Protein AF-0000000085078211 (afdb_homodimer)

InterPro domains:
  IPR002654 Glycosyl transferase, family 25 [PF01755] (332-509)
  IPR002654 Glycosyl transferase, family 25 [cd06532] (333-511)
  IPR029044 Nucleotide-diphospho-sugar transferases [G3DSA:3.90.550.10] (16-204)
  IPR029044 Nucleotide-diphospho-sugar transferases [SSF53448] (31-220)
  IPR050757 Collagen-modifying Glycosyltransferase 25 [PTHR10730] (28-562)

Structure (mmCIF, N/CA/C/O backbone):
data_AF-0000000085078211-model_v1
#
loop_
_entity.id
_entity.type
_entity.pdbx_description
1 polymer 'Uncharacterized protein'
#
loop_
_atom_site.group_PDB
_atom_site.id
_atom_site.type_symbol
_atom_site.label_atom_id
_atom_site.label_alt_id
_atom_site.label_comp_id
_atom_site.label_asym_id
_atom_site.label_entity_id
_atom_site.label_seq_id
_atom_site.pdbx_PDB_ins_code
_atom_site.Cartn_x
_atom_site.Cartn_y
_atom_site.Cartn_z
_atom_site.occupancy
_atom_site.B_iso_or_equiv
_atom_site.auth_seq_id
_atom_site.auth_comp_id
_atom_site.auth_asym_id
_atom_site.auth_atom_id
_atom_site.pdbx_PDB_model_num
ATOM 1 N N . MET A 1 1 ? -6.148 56.688 -10.461 1 22.61 1 MET A N 1
ATOM 2 C CA . MET A 1 1 ? -5.645 55.344 -10.344 1 22.61 1 MET A CA 1
ATOM 3 C C . MET A 1 1 ? -6.75 54.375 -9.906 1 22.61 1 MET A C 1
ATOM 5 O O . MET A 1 1 ? -7.352 54.562 -8.844 1 22.61 1 MET A O 1
ATOM 9 N N . LEU A 1 2 ? -7.426 53.719 -10.844 1 22.03 2 LEU A N 1
ATOM 10 C CA . LEU A 1 2 ? -8.711 53.062 -11.055 1 22.03 2 LEU A CA 1
ATOM 11 C C . LEU A 1 2 ? -8.844 51.844 -10.164 1 22.03 2 LEU A C 1
ATOM 13 O O . LEU A 1 2 ? -7.914 51.031 -10.062 1 22.03 2 LEU A O 1
ATOM 17 N N . LEU A 1 3 ? -9.664 51.906 -9.227 1 20.47 3 LEU A N 1
ATOM 18 C CA . LEU A 1 3 ? -10.258 51 -8.227 1 20.47 3 LEU A CA 1
ATOM 19 C C . LEU A 1 3 ? -10.758 49.719 -8.867 1 20.47 3 LEU A C 1
ATOM 21 O O . LEU A 1 3 ? -11.859 49.688 -9.438 1 20.47 3 LEU A O 1
ATOM 25 N N . LYS A 1 4 ? -9.867 49.125 -9.875 1 23.56 4 LYS A N 1
ATOM 26 C CA . LYS A 1 4 ? -10.445 47.938 -10.508 1 23.56 4 LYS A CA 1
ATOM 27 C C . LYS A 1 4 ? -11.094 47.031 -9.469 1 23.56 4 LYS A C 1
ATOM 29 O O . LYS A 1 4 ? -10.477 46.688 -8.453 1 23.56 4 LYS A O 1
ATOM 34 N N . LEU A 1 5 ? -12.305 47.125 -9.359 1 21.61 5 LEU A N 1
ATOM 35 C CA . LEU A 1 5 ? -13.32 46.25 -8.789 1 21.61 5 LEU A CA 1
ATOM 36 C C . LEU A 1 5 ? -12.992 44.781 -9.055 1 21.61 5 LEU A C 1
ATOM 38 O O . LEU A 1 5 ? -13.086 44.312 -10.195 1 21.61 5 LEU A O 1
ATOM 42 N N . ILE A 1 6 ? -11.836 44.375 -8.664 1 25.16 6 ILE A N 1
ATOM 43 C CA . ILE A 1 6 ? -11.523 42.969 -9.016 1 25.16 6 ILE A CA 1
ATOM 44 C C . ILE A 1 6 ? -12.68 42.062 -8.602 1 25.16 6 ILE A C 1
ATOM 46 O O . ILE A 1 6 ? -13.047 42 -7.43 1 25.16 6 ILE A O 1
ATOM 50 N N . ILE A 1 7 ? -13.672 41.906 -9.484 1 24.5 7 ILE A N 1
ATOM 51 C CA . ILE A 1 7 ? -14.711 40.875 -9.57 1 24.5 7 ILE A CA 1
ATOM 52 C C . ILE A 1 7 ? -14.156 39.531 -9.094 1 24.5 7 ILE A C 1
ATOM 54 O O . ILE A 1 7 ? -13.195 39 -9.672 1 24.5 7 ILE A O 1
ATOM 58 N N . PHE A 1 8 ? -14.273 39.312 -7.844 1 25.08 8 PHE A N 1
ATOM 59 C CA . PHE A 1 8 ? -14.164 38 -7.223 1 25.08 8 PHE A CA 1
ATOM 60 C C . PHE A 1 8 ? -14.93 36.969 -8.023 1 25.08 8 PHE A C 1
ATOM 62 O O . PHE A 1 8 ? -16.156 36.938 -7.988 1 25.08 8 PHE A O 1
ATOM 69 N N . ALA A 1 9 ? -14.625 36.844 -9.289 1 25.81 9 ALA A N 1
ATOM 70 C CA . ALA A 1 9 ? -15.195 35.688 -9.969 1 25.81 9 ALA A CA 1
ATOM 71 C C . ALA A 1 9 ? -15.117 34.438 -9.094 1 25.81 9 ALA A C 1
ATOM 73 O O . ALA A 1 9 ? -14.031 34.031 -8.672 1 25.81 9 ALA A O 1
ATOM 74 N N . VAL A 1 10 ? -16.172 34.219 -8.422 1 26.61 10 VAL A N 1
ATOM 75 C CA . VAL A 1 10 ? -16.594 32.969 -7.824 1 26.61 10 VAL A CA 1
ATOM 76 C C . VAL A 1 10 ? -16.344 31.812 -8.805 1 26.61 10 VAL A C 1
ATOM 78 O O . VAL A 1 10 ? -17.062 31.656 -9.797 1 26.61 10 VAL A O 1
ATOM 81 N N . ALA A 1 11 ? -15.211 31.703 -9.391 1 27.14 11 ALA A N 1
ATOM 82 C CA . ALA A 1 11 ? -15 30.469 -10.133 1 27.14 11 ALA A CA 1
ATOM 83 C C . ALA A 1 11 ? -15.578 29.281 -9.391 1 27.14 11 ALA A C 1
ATOM 85 O O . ALA A 1 11 ? -15.219 29.016 -8.242 1 27.14 11 ALA A O 1
ATOM 86 N N . THR A 1 12 ? -16.781 28.953 -9.695 1 26.33 12 THR A N 1
ATOM 87 C CA . THR A 1 12 ? -17.438 27.656 -9.453 1 26.33 12 THR A CA 1
ATOM 88 C C . THR A 1 12 ? -16.453 26.516 -9.68 1 26.33 12 THR A C 1
ATOM 90 O O . THR A 1 12 ? -16.141 26.188 -10.828 1 26.33 12 THR A O 1
ATOM 93 N N . GLN A 1 13 ? -15.305 26.656 -9.164 1 26.53 13 GLN A N 1
ATOM 94 C CA . GLN A 1 13 ? -14.484 25.453 -9.18 1 26.53 13 GLN A CA 1
ATOM 95 C C . GLN A 1 13 ? -15.336 24.203 -8.984 1 26.53 13 GLN A C 1
ATOM 97 O O . GLN A 1 13 ? -16.047 24.094 -7.988 1 26.53 13 GLN A O 1
ATOM 102 N N . VAL A 1 14 ? -15.836 23.766 -10.062 1 27.08 14 VAL A N 1
ATOM 103 C CA . VAL A 1 14 ? -16.359 22.406 -10.117 1 27.08 14 VAL A CA 1
ATOM 104 C C . VAL A 1 14 ? -15.555 21.5 -9.18 1 27.08 14 VAL A C 1
ATOM 106 O O . VAL A 1 14 ? -14.359 21.297 -9.391 1 27.08 14 VAL A O 1
ATOM 109 N N . HIS A 1 15 ? -15.766 21.641 -7.906 1 29.22 15 HIS A N 1
ATOM 110 C CA . HIS A 1 15 ? -15.43 20.688 -6.859 1 29.22 15 HIS A CA 1
ATOM 111 C C . HIS A 1 15 ? -15.5 19.266 -7.379 1 29.22 15 HIS A C 1
ATOM 113 O O . HIS A 1 15 ? -16.594 18.672 -7.453 1 29.22 15 HIS A O 1
ATOM 119 N N . VAL A 1 16 ? -14.906 19.031 -8.484 1 29.75 16 VAL A N 1
ATOM 120 C CA . VAL A 1 16 ? -14.844 17.594 -8.656 1 29.75 16 VAL A CA 1
ATOM 121 C C . VAL A 1 16 ? -14.438 16.922 -7.344 1 29.75 16 VAL A C 1
ATOM 123 O O . VAL A 1 16 ? -13.258 16.969 -6.965 1 29.75 16 VAL A O 1
ATOM 126 N N . GLN A 1 17 ? -15.109 17.234 -6.277 1 33.28 17 GLN A N 1
ATOM 127 C CA . GLN A 1 17 ? -15.102 16.5 -5.02 1 33.28 17 GLN A CA 1
ATOM 128 C C . GLN A 1 17 ? -14.977 15 -5.262 1 33.28 17 GLN A C 1
ATOM 130 O O . GLN A 1 17 ? -15.961 14.328 -5.57 1 33.28 17 GLN A O 1
ATOM 135 N N . SER A 1 18 ? -14.195 14.531 -6.059 1 38.69 18 SER A N 1
ATOM 136 C CA . SER A 1 18 ? -14.117 13.078 -5.945 1 38.69 18 SER A CA 1
ATOM 137 C C . SER A 1 18 ? -14.008 12.641 -4.488 1 38.69 18 SER A C 1
ATOM 139 O O . SER A 1 18 ? -12.953 12.812 -3.863 1 38.69 18 SER A O 1
ATOM 141 N N . GLU A 1 19 ? -14.844 13.086 -3.639 1 42.28 19 GLU A N 1
ATOM 142 C CA . GLU A 1 19 ? -15.047 12.688 -2.25 1 42.28 19 GLU A CA 1
ATOM 143 C C . GLU A 1 19 ? -14.703 11.219 -2.041 1 42.28 19 GLU A C 1
ATOM 145 O O . GLU A 1 19 ? -15.18 10.352 -2.783 1 42.28 19 GLU A O 1
ATOM 150 N N . TRP A 1 20 ? -13.453 10.875 -1.725 1 52.06 20 TRP A N 1
ATOM 151 C CA . TRP A 1 20 ? -13.352 9.531 -1.151 1 52.06 20 TRP A CA 1
ATOM 152 C C . TRP A 1 20 ? -14.578 9.211 -0.303 1 52.06 20 TRP A C 1
ATOM 154 O O . TRP A 1 20 ? -14.562 9.398 0.916 1 52.06 20 TRP A O 1
ATOM 164 N N . ASP A 1 21 ? -15.758 9.773 -0.762 1 50.31 21 ASP A N 1
ATOM 165 C CA . ASP A 1 21 ? -17.016 9.367 -0.133 1 50.31 21 ASP A CA 1
ATOM 166 C C . ASP A 1 21 ? -17.281 7.883 -0.374 1 50.31 21 ASP A C 1
ATOM 168 O O . ASP A 1 21 ? -16.594 7.238 -1.166 1 50.31 21 ASP A O 1
ATOM 172 N N . GLY A 1 22 ? -18.016 7.254 0.483 1 52.28 22 GLY A N 1
ATOM 173 C CA . GLY A 1 22 ? -18.453 5.867 0.446 1 52.28 22 GLY A CA 1
ATOM 174 C C . GLY A 1 22 ? -18.75 5.375 -0.958 1 52.28 22 GLY A C 1
ATOM 175 O O . GLY A 1 22 ? -18.938 4.176 -1.171 1 52.28 22 GLY A O 1
ATOM 176 N N . GLN A 1 23 ? -18.625 6.297 -1.934 1 56.44 23 GLN A N 1
ATOM 177 C CA . GLN A 1 23 ? -19.031 5.848 -3.26 1 56.44 23 GLN A CA 1
ATOM 178 C C . GLN A 1 23 ? -17.828 5.613 -4.156 1 56.44 23 GLN A C 1
ATOM 180 O O . GLN A 1 23 ? -17.953 5.059 -5.25 1 56.44 23 GLN A O 1
ATOM 185 N N . ALA A 1 24 ? -16.672 5.965 -3.566 1 68 24 ALA A N 1
ATOM 186 C CA . ALA A 1 24 ? -15.492 5.809 -4.406 1 68 24 ALA A CA 1
ATOM 187 C C . ALA A 1 24 ? -15.156 4.332 -4.617 1 68 24 ALA A C 1
ATOM 189 O O . ALA A 1 24 ? -15.422 3.5 -3.75 1 68 24 ALA A O 1
ATOM 190 N N . GLU A 1 25 ? -14.734 4.027 -5.816 1 82.44 25 GLU A N 1
ATOM 191 C CA . GLU A 1 25 ? -14.352 2.668 -6.184 1 82.44 25 GLU A CA 1
ATOM 192 C C . GLU A 1 25 ? -13.141 2.197 -5.387 1 82.44 25 GLU A C 1
ATOM 194 O O . GLU A 1 25 ? -13.055 1.028 -5.004 1 82.44 25 GLU A O 1
ATOM 199 N N . PHE A 1 26 ? -12.273 3.188 -5.086 1 87.69 26 PHE A N 1
ATOM 200 C CA . PHE A 1 26 ? -11.031 2.834 -4.406 1 87.69 26 PHE A CA 1
ATOM 201 C C . PHE A 1 26 ? -10.992 3.43 -3.006 1 87.69 26 PHE A C 1
ATOM 203 O O . PHE A 1 26 ? -11.594 4.477 -2.754 1 87.69 26 PHE A O 1
ATOM 210 N N . ILE A 1 27 ? -10.344 2.748 -2.135 1 89.19 27 ILE A N 1
ATOM 211 C CA . ILE A 1 27 ? -10.133 3.281 -0.792 1 89.19 27 ILE A CA 1
ATOM 212 C C . ILE A 1 27 ? -9.086 4.391 -0.83 1 89.19 27 ILE A C 1
ATOM 214 O O . ILE A 1 27 ? -8.188 4.375 -1.68 1 89.19 27 ILE A O 1
ATOM 218 N N . PRO A 1 28 ? -9.203 5.344 0.115 1 91.56 28 PRO A N 1
ATOM 219 C CA . PRO A 1 28 ? -8.172 6.387 0.141 1 91.56 28 PRO A CA 1
ATOM 220 C C . PRO A 1 28 ? -6.781 5.832 0.44 1 91.56 28 PRO A C 1
ATOM 222 O O . PRO A 1 28 ? -6.645 4.891 1.226 1 91.56 28 PRO A O 1
ATOM 225 N N . PRO A 1 29 ? -5.773 6.395 -0.207 1 94.44 29 PRO A N 1
ATOM 226 C CA . PRO A 1 29 ? -4.406 5.926 0.037 1 94.44 29 PRO A CA 1
ATOM 227 C C . PRO A 1 29 ? -3.996 6.047 1.503 1 94.44 29 PRO A C 1
ATOM 229 O O . PRO A 1 29 ? -4.488 6.93 2.215 1 94.44 29 PRO A O 1
ATOM 232 N N . SER A 1 30 ? -3.137 5.156 1.92 1 96.19 30 SER A N 1
ATOM 233 C CA . SER A 1 30 ? -2.641 5.184 3.291 1 96.19 30 SER A CA 1
ATOM 234 C C . SER A 1 30 ? -1.513 6.195 3.453 1 96.19 30 SER A C 1
ATOM 236 O O . SER A 1 30 ? -0.763 6.453 2.508 1 96.19 30 SER A O 1
ATOM 238 N N . ILE A 1 31 ? -1.439 6.789 4.672 1 97.94 31 ILE A N 1
ATOM 239 C CA . ILE A 1 31 ? -0.442 7.82 4.938 1 97.94 31 ILE A CA 1
ATOM 240 C C . ILE A 1 31 ? 0.271 7.523 6.254 1 97.94 31 ILE A C 1
ATOM 242 O O . ILE A 1 31 ? -0.37 7.18 7.25 1 97.94 31 ILE A O 1
ATOM 246 N N . LEU A 1 32 ? 1.619 7.539 6.262 1 98.44 32 LEU A N 1
ATOM 247 C CA . LEU A 1 32 ? 2.41 7.539 7.488 1 98.44 32 LEU A CA 1
ATOM 248 C C . LEU A 1 32 ? 2.846 8.953 7.852 1 98.44 32 LEU A C 1
ATOM 250 O O . LEU A 1 32 ? 3.363 9.688 7.004 1 98.44 32 LEU A O 1
ATOM 254 N N . LEU A 1 33 ? 2.57 9.336 9.031 1 98.31 33 LEU A N 1
ATOM 255 C CA . LEU A 1 33 ? 2.951 10.648 9.539 1 98.31 33 LEU A CA 1
ATOM 256 C C . LEU A 1 33 ? 3.967 10.516 10.672 1 98.31 33 LEU A C 1
ATOM 258 O O . LEU A 1 33 ? 3.592 10.422 11.844 1 98.31 33 LEU A O 1
ATOM 262 N N . PRO A 1 34 ? 5.281 10.586 10.352 1 98.38 34 PRO A N 1
ATOM 263 C CA . PRO A 1 34 ? 6.293 10.664 11.406 1 98.38 34 PRO A CA 1
ATOM 264 C C . PRO A 1 34 ? 6.414 12.062 12.008 1 98.38 34 PRO A C 1
ATOM 266 O O . PRO A 1 34 ? 6.52 13.047 11.273 1 98.38 34 PRO A O 1
ATOM 269 N N . VAL A 1 35 ? 6.355 12.156 13.312 1 98.19 35 VAL A N 1
ATOM 270 C CA . VAL A 1 35 ? 6.469 13.445 13.992 1 98.19 35 VAL A CA 1
ATOM 271 C C . VAL A 1 35 ? 7.574 13.383 15.047 1 98.19 35 VAL A C 1
ATOM 273 O O . VAL A 1 35 ? 7.48 12.617 16.016 1 98.19 35 VAL A O 1
ATOM 276 N N . PHE A 1 36 ? 8.586 14.188 14.867 1 96.5 36 PHE A N 1
ATOM 277 C CA . PHE A 1 36 ? 9.703 14.242 15.805 1 96.5 36 PHE A CA 1
ATOM 278 C C . PHE A 1 36 ? 9.547 15.414 16.766 1 96.5 36 PHE A C 1
ATOM 280 O O . PHE A 1 36 ? 9.523 16.562 16.344 1 96.5 36 PHE A O 1
ATOM 287 N N . VAL A 1 37 ? 9.5 15.102 18.047 1 95.62 37 VAL A N 1
ATOM 288 C CA . VAL A 1 37 ? 9.07 16.109 19.016 1 95.62 37 VAL A CA 1
ATOM 289 C C . VAL A 1 37 ? 10.156 16.312 20.062 1 95.62 37 VAL A C 1
ATOM 291 O O . VAL A 1 37 ? 10.625 15.344 20.672 1 95.62 37 VAL A O 1
ATOM 294 N N . ARG A 1 38 ? 10.516 17.516 20.25 1 91.81 38 ARG A N 1
ATOM 295 C CA . ARG A 1 38 ? 11.391 17.938 21.328 1 91.81 38 ARG A CA 1
ATOM 296 C C . ARG A 1 38 ? 10.992 19.328 21.844 1 91.81 38 ARG A C 1
ATOM 298 O O . ARG A 1 38 ? 11.125 20.312 21.125 1 91.81 38 ARG A O 1
ATOM 305 N N . ASN A 1 39 ? 10.5 19.391 23.062 1 90.62 39 ASN A N 1
ATOM 306 C CA . ASN A 1 39 ? 10.109 20.641 23.703 1 90.62 39 ASN A CA 1
ATOM 307 C C . ASN A 1 39 ? 9.07 21.391 22.875 1 90.62 39 ASN A C 1
ATOM 309 O O . ASN A 1 39 ? 9.266 22.562 22.547 1 90.62 39 ASN A O 1
ATOM 313 N N . LYS A 1 40 ? 7.98 20.703 22.609 1 95.31 40 LYS A N 1
ATOM 314 C CA . LYS A 1 40 ? 6.934 21.281 21.766 1 95.31 40 LYS A CA 1
ATOM 315 C C . LYS A 1 40 ? 5.598 21.312 22.5 1 95.31 40 LYS A C 1
ATOM 317 O O . LYS A 1 40 ? 4.539 21.266 21.875 1 95.31 40 LYS A O 1
ATOM 322 N N . GLU A 1 41 ? 5.66 21.375 23.812 1 94.75 41 GLU A N 1
ATOM 323 C CA . GLU A 1 41 ? 4.434 21.391 24.609 1 94.75 41 GLU A CA 1
ATOM 324 C C . GLU A 1 41 ? 3.502 22.516 24.141 1 94.75 41 GLU A C 1
ATOM 326 O O . GLU A 1 41 ? 2.287 22.312 24.047 1 94.75 41 GLU A O 1
ATOM 331 N N . HIS A 1 42 ? 4.035 23.656 23.797 1 93.69 42 HIS A N 1
ATOM 332 C CA . HIS A 1 42 ? 3.268 24.844 23.422 1 93.69 42 HIS A CA 1
ATOM 333 C C . HIS A 1 42 ? 2.59 24.656 22.078 1 93.69 42 HIS A C 1
ATOM 335 O O . HIS A 1 42 ? 1.534 25.25 21.828 1 93.69 42 HIS A O 1
ATOM 341 N N . ALA A 1 43 ? 3.104 23.844 21.188 1 96.56 43 ALA A N 1
ATOM 342 C CA . ALA A 1 43 ? 2.646 23.75 19.797 1 96.56 43 ALA A CA 1
ATOM 343 C C . ALA A 1 43 ? 1.729 22.547 19.609 1 96.56 43 ALA A C 1
ATOM 345 O O . ALA A 1 43 ? 0.83 22.578 18.766 1 96.56 43 ALA A O 1
ATOM 346 N N . LEU A 1 44 ? 1.924 21.484 20.391 1 98 44 LEU A N 1
ATOM 347 C CA . LEU A 1 44 ? 1.306 20.188 20.188 1 98 44 LEU A CA 1
ATOM 348 C C . LEU A 1 44 ? -0.216 20.297 20.203 1 98 44 LEU A C 1
ATOM 350 O O . LEU A 1 44 ? -0.898 19.688 19.375 1 98 44 LEU A O 1
ATOM 354 N N . PRO A 1 45 ? -0.807 21.078 21.125 1 97.19 45 PRO A N 1
ATOM 355 C CA . PRO A 1 45 ? -2.27 21.172 21.125 1 97.19 45 PRO A CA 1
ATOM 356 C C . PRO A 1 45 ? -2.832 21.656 19.781 1 97.19 45 PRO A C 1
ATOM 358 O O . PRO A 1 45 ? -3.842 21.125 19.312 1 97.19 45 PRO A O 1
ATOM 361 N N . TYR A 1 46 ? -2.184 22.625 19.219 1 95.38 46 TYR A N 1
ATOM 362 C CA . TYR A 1 46 ? -2.648 23.172 17.953 1 95.38 46 TYR A CA 1
ATOM 363 C C . TYR A 1 46 ? -2.297 22.25 16.781 1 95.38 46 TYR A C 1
ATOM 365 O O . TYR A 1 46 ? -3.049 22.156 15.82 1 95.38 46 TYR A O 1
ATOM 373 N N . PHE A 1 47 ? -1.127 21.609 16.922 1 97.75 47 PHE A N 1
ATOM 374 C CA . PHE A 1 47 ? -0.74 20.609 15.945 1 97.75 47 PHE A CA 1
ATOM 375 C C . PHE A 1 47 ? -1.801 19.516 15.844 1 97.75 47 PHE A C 1
ATOM 377 O O . PHE A 1 47 ? -2.268 19.188 14.75 1 97.75 47 PHE A O 1
ATOM 384 N N . PHE A 1 48 ? -2.191 19 17 1 98.12 48 PHE A N 1
ATOM 385 C CA . PHE A 1 48 ? -3.18 17.922 17.062 1 98.12 48 PHE A CA 1
ATOM 386 C C . PHE A 1 48 ? -4.543 18.406 16.594 1 98.12 48 PHE A C 1
ATOM 388 O O . PHE A 1 48 ? -5.273 17.672 15.922 1 98.12 48 PHE A O 1
ATOM 395 N N . GLY A 1 49 ? -4.879 19.656 16.984 1 96.12 49 GLY A N 1
ATOM 396 C CA . GLY A 1 49 ? -6.125 20.203 16.469 1 96.12 49 GLY A CA 1
ATOM 397 C C . GLY A 1 49 ? -6.199 20.219 14.953 1 96.12 49 GLY A C 1
ATOM 398 O O . GLY A 1 49 ? -7.234 19.875 14.375 1 96.12 49 GLY A O 1
ATOM 399 N N . GLY A 1 50 ? -5.086 20.641 14.312 1 95.06 50 GLY A N 1
ATOM 400 C CA . GLY A 1 50 ? -5.012 20.641 12.859 1 95.06 50 GLY A CA 1
ATOM 401 C C . GLY A 1 50 ? -5.129 19.25 12.266 1 95.06 50 GLY A C 1
ATOM 402 O O . GLY A 1 50 ? -5.777 19.047 11.234 1 95.06 50 GLY A O 1
ATOM 403 N N . LEU A 1 51 ? -4.531 18.266 12.914 1 96.38 51 LEU A N 1
ATOM 404 C CA . LEU A 1 51 ? -4.562 16.875 12.453 1 96.38 51 LEU A CA 1
ATOM 405 C C . LEU A 1 51 ? -5.969 16.297 12.555 1 96.38 51 LEU A C 1
ATOM 407 O O . LEU A 1 51 ? -6.453 15.664 11.617 1 96.38 51 LEU A O 1
ATOM 411 N N . GLU A 1 52 ? -6.625 16.547 13.672 1 96.06 52 GLU A N 1
ATOM 412 C CA . GLU A 1 52 ? -7.965 16.047 13.93 1 96.06 52 GLU A CA 1
ATOM 413 C C . GLU A 1 52 ? -8.961 16.547 12.891 1 96.06 52 GLU A C 1
ATOM 415 O O . GLU A 1 52 ? -9.898 15.836 12.516 1 96.06 52 GLU A O 1
ATOM 420 N N . ARG A 1 53 ? -8.727 17.625 12.375 1 92.88 53 ARG A N 1
ATOM 421 C CA . ARG A 1 53 ? -9.711 18.281 11.523 1 92.88 53 ARG A CA 1
ATOM 422 C C . ARG A 1 53 ? -9.516 17.906 10.062 1 92.88 53 ARG A C 1
ATOM 424 O O . ARG A 1 53 ? -10.328 18.266 9.211 1 92.88 53 ARG A O 1
ATOM 431 N N . GLN A 1 54 ? -8.453 17.203 9.781 1 94.81 54 GLN A N 1
ATOM 432 C CA . GLN A 1 54 ? -8.25 16.797 8.398 1 94.81 54 GLN A CA 1
ATOM 433 C C . GLN A 1 54 ? -9.398 15.93 7.902 1 94.81 54 GLN A C 1
ATOM 435 O O . GLN A 1 54 ? -9.797 14.977 8.57 1 94.81 54 GLN A O 1
ATOM 440 N N . ASN A 1 55 ? -9.938 16.359 6.727 1 93.06 55 ASN A N 1
ATOM 441 C CA . ASN A 1 55 ? -10.953 15.555 6.059 1 93.06 55 ASN A CA 1
ATOM 442 C C . ASN A 1 55 ? -10.336 14.383 5.297 1 93.06 55 ASN A C 1
ATOM 444 O O . ASN A 1 55 ? -10.367 14.359 4.066 1 93.06 55 ASN A O 1
ATOM 448 N N . TYR A 1 56 ? -9.828 13.484 5.938 1 94.44 56 TYR A N 1
ATOM 449 C CA . TYR A 1 56 ? -9.195 12.25 5.488 1 94.44 56 TYR A CA 1
ATOM 450 C C . TYR A 1 56 ? -9.516 11.102 6.438 1 94.44 56 TYR A C 1
ATOM 452 O O . TYR A 1 56 ? -9.516 11.273 7.66 1 94.44 56 TYR A O 1
ATOM 460 N N . PRO A 1 57 ? -9.898 9.945 5.938 1 92.88 57 PRO A N 1
ATOM 461 C CA . PRO A 1 57 ? -10.203 8.859 6.863 1 92.88 57 PRO A CA 1
ATOM 462 C C . PRO A 1 57 ? -9.047 8.539 7.809 1 92.88 57 PRO A C 1
ATOM 464 O O . PRO A 1 57 ? -7.973 8.125 7.359 1 92.88 57 PRO A O 1
ATOM 467 N N . LYS A 1 58 ? -9.266 8.695 9.102 1 95.44 58 LYS A N 1
ATOM 468 C CA . LYS A 1 58 ? -8.219 8.508 10.102 1 95.44 58 LYS A CA 1
ATOM 469 C C . LYS A 1 58 ? -7.734 7.062 10.133 1 95.44 58 LYS A C 1
ATOM 471 O O . LYS A 1 58 ? -6.574 6.793 10.453 1 95.44 58 LYS A O 1
ATOM 476 N N . SER A 1 59 ? -8.625 6.168 9.648 1 92.56 59 SER A N 1
ATOM 477 C CA . SER A 1 59 ? -8.289 4.746 9.594 1 92.56 59 SER A CA 1
ATOM 478 C C . SER A 1 59 ? -7.254 4.465 8.508 1 92.56 59 SER A C 1
ATOM 480 O O . SER A 1 59 ? -6.762 3.342 8.391 1 92.56 59 SER A O 1
ATOM 482 N N . ARG A 1 60 ? -6.879 5.457 7.703 1 95.25 60 ARG A N 1
ATOM 483 C CA . ARG A 1 60 ? -5.867 5.305 6.664 1 95.25 60 ARG A CA 1
ATOM 484 C C . ARG A 1 60 ? -4.582 6.031 7.043 1 95.25 60 ARG A C 1
ATOM 486 O O . ARG A 1 60 ? -3.652 6.125 6.238 1 95.25 60 ARG A O 1
ATOM 493 N N . ILE A 1 61 ? -4.539 6.543 8.312 1 97.25 61 ILE A N 1
ATOM 494 C CA . ILE A 1 61 ? -3.391 7.332 8.742 1 97.25 61 ILE A CA 1
ATOM 495 C C . ILE A 1 61 ? -2.688 6.625 9.898 1 97.25 61 ILE A C 1
ATOM 497 O O . ILE A 1 61 ? -3.322 6.27 10.898 1 97.25 61 ILE A O 1
ATOM 501 N N . ARG A 1 62 ? -1.402 6.383 9.734 1 97.62 62 ARG A N 1
ATOM 502 C CA . ARG A 1 62 ? -0.522 5.906 10.797 1 97.62 62 ARG A CA 1
ATOM 503 C C . ARG A 1 62 ? 0.364 7.035 11.32 1 97.62 62 ARG A C 1
ATOM 505 O O . ARG A 1 62 ? 0.917 7.809 10.531 1 97.62 62 ARG A O 1
ATOM 512 N N . LEU A 1 63 ? 0.413 7.125 12.648 1 98.31 63 LEU A N 1
ATOM 513 C CA . LEU A 1 63 ? 1.26 8.141 13.266 1 98.31 63 LEU A CA 1
ATOM 514 C C . LEU A 1 63 ? 2.414 7.496 14.023 1 98.31 63 LEU A C 1
ATOM 516 O O . LEU A 1 63 ? 2.232 6.465 14.68 1 98.31 63 LEU A O 1
ATOM 520 N N . TRP A 1 64 ? 3.596 8.008 13.859 1 98.44 64 TRP A N 1
ATOM 521 C CA . TRP A 1 64 ? 4.801 7.586 14.57 1 98.44 64 TRP A CA 1
ATOM 522 C C . TRP A 1 64 ? 5.488 8.773 15.227 1 98.44 64 TRP A C 1
ATOM 524 O O . TRP A 1 64 ? 6.152 9.57 14.555 1 98.44 64 TRP A O 1
ATOM 534 N N . PHE A 1 65 ? 5.312 8.891 16.578 1 98.31 65 PHE A N 1
ATOM 535 C CA . PHE A 1 65 ? 5.934 9.961 17.359 1 98.31 65 PHE A CA 1
ATOM 536 C C . PHE A 1 65 ? 7.27 9.5 17.938 1 98.31 65 PHE A C 1
ATOM 538 O O . PHE A 1 65 ? 7.359 8.43 18.531 1 98.31 65 PHE A O 1
ATOM 545 N N . VAL A 1 66 ? 8.281 10.242 17.672 1 97.25 66 VAL A N 1
ATOM 546 C CA . VAL A 1 66 ? 9.57 10.031 18.328 1 97.25 66 VAL A CA 1
ATOM 547 C C . VAL A 1 66 ? 9.938 11.266 19.156 1 97.25 66 VAL A C 1
ATOM 549 O O . VAL A 1 66 ? 9.906 12.391 18.656 1 97.25 66 VAL A O 1
ATOM 552 N N . THR A 1 67 ? 10.219 11.102 20.391 1 94.38 67 THR A N 1
ATOM 553 C CA . THR A 1 67 ? 10.547 12.227 21.266 1 94.38 67 THR A CA 1
ATOM 554 C C . THR A 1 67 ? 11.805 11.938 22.078 1 94.38 67 THR A C 1
ATOM 556 O O . THR A 1 67 ? 12.117 10.773 22.344 1 94.38 67 THR A O 1
ATOM 559 N N . ASP A 1 68 ? 12.516 13 22.25 1 88.56 68 ASP A N 1
ATOM 560 C CA . ASP A 1 68 ? 13.727 12.891 23.062 1 88.56 68 ASP A CA 1
ATOM 561 C C . ASP A 1 68 ? 14.047 14.219 23.75 1 88.56 68 ASP A C 1
ATOM 563 O O . ASP A 1 68 ? 13.617 15.281 23.281 1 88.56 68 ASP A O 1
ATOM 567 N N . HIS A 1 69 ? 14.664 14.219 24.938 1 84.75 69 HIS A N 1
ATOM 568 C CA . HIS A 1 69 ? 15.281 15.344 25.625 1 84.75 69 HIS A CA 1
ATOM 569 C C . HIS A 1 69 ? 14.281 16.469 25.844 1 84.75 69 HIS A C 1
ATOM 571 O O . HIS A 1 69 ? 14.578 17.641 25.578 1 84.75 69 HIS A O 1
ATOM 577 N N . ASN A 1 70 ? 13.094 16.156 26.312 1 87.38 70 ASN A N 1
ATOM 578 C CA . ASN A 1 70 ? 12.102 17.188 26.594 1 87.38 70 ASN A CA 1
ATOM 579 C C . ASN A 1 70 ? 12.312 17.812 27.969 1 87.38 70 ASN A C 1
ATOM 581 O O . ASN A 1 70 ? 12.391 17.094 28.969 1 87.38 70 ASN A O 1
ATOM 585 N N . ALA A 1 71 ? 12.438 19.016 28 1 84.62 71 ALA A N 1
ATOM 586 C CA . ALA A 1 71 ? 12.445 19.766 29.25 1 84.62 71 ALA A CA 1
ATOM 587 C C . ALA A 1 71 ? 11.023 20.156 29.672 1 84.62 71 ALA A C 1
ATOM 589 O O . ALA A 1 71 ? 10.789 20.516 30.812 1 84.62 71 ALA A O 1
ATOM 590 N N . ASP A 1 72 ? 10.094 20.016 28.781 1 88.5 72 ASP A N 1
ATOM 591 C CA . ASP A 1 72 ? 8.695 20.359 29.031 1 88.5 72 ASP A CA 1
ATOM 592 C C . ASP A 1 72 ? 7.809 19.125 29.031 1 88.5 72 ASP A C 1
ATOM 594 O O . ASP A 1 72 ? 8.297 18 29.172 1 88.5 72 ASP A O 1
ATOM 598 N N . ASN A 1 73 ? 6.488 19.312 28.938 1 92.12 73 ASN A N 1
ATOM 599 C CA . ASN A 1 73 ? 5.547 18.203 29.047 1 92.12 73 ASN A CA 1
ATOM 600 C C . ASN A 1 73 ? 5.133 17.688 27.688 1 92.12 73 ASN A C 1
ATOM 602 O O . ASN A 1 73 ? 3.988 17.266 27.5 1 92.12 73 ASN A O 1
ATOM 606 N N . SER A 1 74 ? 6.023 17.719 26.734 1 94.56 74 SER A N 1
ATOM 607 C CA . SER A 1 74 ? 5.703 17.266 25.391 1 94.56 74 SER A CA 1
ATOM 608 C C . SER A 1 74 ? 5.246 15.812 25.375 1 94.56 74 SER A C 1
ATOM 610 O O . SER A 1 74 ? 4.238 15.484 24.75 1 94.56 74 SER A O 1
ATOM 612 N N . LEU A 1 75 ? 5.953 14.945 26.078 1 94.88 75 LEU A N 1
ATOM 613 C CA . LEU A 1 75 ? 5.621 13.523 26.094 1 94.88 75 LEU A CA 1
ATOM 614 C C . LEU A 1 75 ? 4.234 13.297 26.688 1 94.88 75 LEU A C 1
ATOM 616 O O . LEU A 1 75 ? 3.451 12.508 26.156 1 94.88 75 LEU A O 1
ATOM 620 N N . GLU A 1 76 ? 3.971 13.977 27.766 1 95.38 76 GLU A N 1
ATOM 621 C CA . GLU A 1 76 ? 2.676 13.836 28.422 1 95.38 76 GLU A CA 1
ATOM 622 C C . GLU A 1 76 ? 1.537 14.266 27.5 1 95.38 76 GLU A C 1
ATOM 624 O O . GLU A 1 76 ? 0.479 13.633 27.484 1 95.38 76 GLU A O 1
ATOM 629 N N . VAL A 1 77 ? 1.768 15.328 26.766 1 97.12 77 VAL A N 1
ATOM 630 C CA . VAL A 1 77 ? 0.748 15.812 25.844 1 97.12 77 VAL A CA 1
ATOM 631 C C . VAL A 1 77 ? 0.5 14.773 24.75 1 97.12 77 VAL A C 1
ATOM 633 O O . VAL A 1 77 ? -0.648 14.492 24.406 1 97.12 77 VAL A O 1
ATOM 636 N N . ILE A 1 78 ? 1.556 14.141 24.219 1 98 78 ILE A N 1
ATOM 637 C CA . ILE A 1 78 ? 1.438 13.133 23.172 1 98 78 ILE A CA 1
ATOM 638 C C . ILE A 1 78 ? 0.682 11.922 23.703 1 98 78 ILE A C 1
ATOM 640 O O . ILE A 1 78 ? -0.212 11.398 23.031 1 98 78 ILE A O 1
ATOM 644 N N . LYS A 1 79 ? 1.016 11.484 24.844 1 97.62 79 LYS A N 1
ATOM 645 C CA . LYS A 1 79 ? 0.373 10.32 25.453 1 97.62 79 LYS A CA 1
ATOM 646 C C . LYS A 1 79 ? -1.12 10.562 25.656 1 97.62 79 LYS A C 1
ATOM 648 O O . LYS A 1 79 ? -1.938 9.68 25.375 1 97.62 79 LYS A O 1
ATOM 653 N N . ALA A 1 80 ? -1.402 11.75 26.172 1 97.5 80 ALA A N 1
ATOM 654 C CA . ALA A 1 80 ? -2.805 12.094 26.406 1 97.5 80 ALA A CA 1
ATOM 655 C C . ALA A 1 80 ? -3.584 12.102 25.094 1 97.5 80 ALA A C 1
ATOM 657 O O . ALA A 1 80 ? -4.727 11.633 25.031 1 97.5 80 ALA A O 1
ATOM 658 N N . TRP A 1 81 ? -2.984 12.625 24.125 1 98.12 81 TRP A N 1
ATOM 659 C CA . TRP A 1 81 ? -3.654 12.664 22.828 1 98.12 81 TRP A CA 1
ATOM 660 C C . TRP A 1 81 ? -3.846 11.258 22.266 1 98.12 81 TRP A C 1
ATOM 662 O O . TRP A 1 81 ? -4.906 10.938 21.719 1 98.12 81 TRP A O 1
ATOM 672 N N . LYS A 1 82 ? -2.814 10.414 22.312 1 98 82 LYS A N 1
ATOM 673 C CA . LYS A 1 82 ? -2.918 9.023 21.875 1 98 82 LYS A CA 1
ATOM 674 C C . LYS A 1 82 ? -4.074 8.305 22.562 1 98 82 LYS A C 1
ATOM 676 O O . LYS A 1 82 ? -4.836 7.582 21.922 1 98 82 LYS A O 1
ATOM 681 N N . GLU A 1 83 ? -4.172 8.461 23.812 1 97.12 83 GLU A N 1
ATOM 682 C CA . GLU A 1 83 ? -5.234 7.809 24.578 1 97.12 83 GLU A CA 1
ATOM 683 C C . GLU A 1 83 ? -6.613 8.195 24.047 1 97.12 83 GLU A C 1
ATOM 685 O O . GLU A 1 83 ? -7.512 7.359 23.969 1 97.12 83 GLU A O 1
ATOM 690 N N . ALA A 1 84 ? -6.742 9.453 23.703 1 96.5 84 ALA A N 1
ATOM 691 C CA . ALA A 1 84 ? -8.039 9.969 23.25 1 96.5 84 ALA A CA 1
ATOM 692 C C . ALA A 1 84 ? -8.352 9.523 21.828 1 96.5 84 ALA A C 1
ATOM 694 O O . ALA A 1 84 ? -9.516 9.359 21.469 1 96.5 84 ALA A O 1
ATOM 695 N N . TRP A 1 85 ? -7.312 9.297 21.016 1 96.25 85 TRP A N 1
ATOM 696 C CA . TRP A 1 85 ? -7.578 9.18 19.594 1 96.25 85 TRP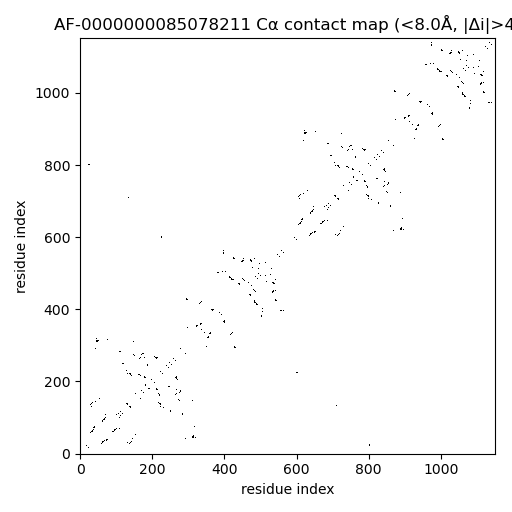 A CA 1
ATOM 697 C C . TRP A 1 85 ? -7.09 7.84 19.047 1 96.25 85 TRP A C 1
ATOM 699 O O . TRP A 1 85 ? -7.23 7.551 17.859 1 96.25 85 TRP A O 1
ATOM 709 N N . GLU A 1 86 ? -6.512 6.949 19.797 1 94.44 86 GLU A N 1
ATOM 710 C CA . GLU A 1 86 ? -5.867 5.711 19.359 1 94.44 86 GLU A CA 1
ATOM 711 C C . GLU A 1 86 ? -6.852 4.793 18.641 1 94.44 86 GLU A C 1
ATOM 713 O O . GLU A 1 86 ? -6.473 4.055 17.734 1 94.44 86 GLU A O 1
ATOM 718 N N . MET A 1 87 ? -8.125 4.852 18.906 1 93.5 87 MET A N 1
ATOM 719 C CA . MET A 1 87 ? -9.109 3.945 18.328 1 93.5 87 MET A CA 1
ATOM 720 C C . MET A 1 87 ? -9.539 4.434 16.938 1 93.5 87 MET A C 1
ATOM 722 O O . MET A 1 87 ? -10.094 3.666 16.156 1 93.5 87 MET A O 1
ATOM 726 N N . GLU A 1 88 ? -9.273 5.699 16.703 1 94.12 88 GLU A N 1
ATOM 727 C CA . GLU A 1 88 ? -9.742 6.281 15.445 1 94.12 88 GLU A CA 1
ATOM 728 C C . GLU A 1 88 ? -8.688 6.152 14.352 1 94.12 88 GLU A C 1
ATOM 730 O O . GLU A 1 88 ? -9.016 5.918 13.188 1 94.12 88 GLU A O 1
ATOM 735 N N . TYR A 1 89 ? -7.477 6.285 14.688 1 96.06 89 TYR A N 1
ATOM 736 C CA . TYR A 1 89 ? -6.402 6.223 13.711 1 96.06 89 TYR A CA 1
ATOM 737 C C . TYR A 1 89 ? -5.973 4.781 13.461 1 96.06 89 TYR A C 1
ATOM 739 O O . TYR A 1 89 ? -6.207 3.904 14.297 1 96.06 89 TYR A O 1
ATOM 747 N N . MET A 1 90 ? -5.406 4.523 12.273 1 94.19 90 MET A N 1
ATOM 748 C CA . MET A 1 90 ? -4.93 3.186 11.938 1 94.19 90 MET A CA 1
ATOM 749 C C . MET A 1 90 ? -3.957 2.672 13 1 94.19 90 MET A C 1
ATOM 751 O O . MET A 1 90 ? -4.051 1.521 13.43 1 94.19 90 MET A O 1
ATOM 755 N N . ASP A 1 91 ? -2.986 3.516 13.344 1 95 91 ASP A N 1
ATOM 756 C CA . ASP A 1 91 ? -1.982 3.201 14.359 1 95 91 ASP A CA 1
ATOM 757 C C . ASP A 1 91 ? -1.327 4.473 14.891 1 95 91 ASP A C 1
ATOM 759 O O . ASP A 1 91 ? -1.164 5.449 14.164 1 95 91 ASP A O 1
ATOM 763 N N . ILE A 1 92 ? -1.147 4.504 16.219 1 97.5 92 ILE A N 1
ATOM 764 C CA . ILE A 1 92 ? -0.374 5.566 16.844 1 97.5 92 ILE A CA 1
ATOM 765 C C . ILE A 1 92 ? 0.749 4.965 17.688 1 97.5 92 ILE A C 1
ATOM 767 O O . ILE A 1 92 ? 0.49 4.293 18.688 1 97.5 92 ILE A O 1
ATOM 771 N N . LYS A 1 93 ? 1.947 5.203 17.281 1 97.62 93 LYS A N 1
ATOM 772 C CA . LYS A 1 93 ? 3.102 4.684 18.016 1 97.62 93 LYS A CA 1
ATOM 773 C C . LYS A 1 93 ? 3.934 5.812 18.609 1 97.62 93 LYS A C 1
ATOM 775 O O . LYS A 1 93 ? 4.141 6.844 17.953 1 97.62 93 LYS A O 1
ATOM 780 N N . ILE A 1 94 ? 4.324 5.652 19.891 1 97.5 94 ILE A N 1
ATOM 781 C CA . ILE A 1 94 ? 5.219 6.586 20.562 1 97.5 94 ILE A CA 1
ATOM 782 C C . ILE A 1 94 ? 6.543 5.895 20.875 1 97.5 94 ILE A C 1
ATOM 784 O O . ILE A 1 94 ? 6.562 4.82 21.469 1 97.5 94 ILE A O 1
ATOM 788 N N . GLU A 1 95 ? 7.566 6.426 20.406 1 96.25 95 GLU A N 1
ATOM 789 C CA . GLU A 1 95 ? 8.906 5.938 20.719 1 96.25 95 GLU A CA 1
ATOM 790 C C . GLU A 1 95 ? 9.711 6.984 21.484 1 96.25 95 GLU A C 1
ATOM 792 O O . GLU A 1 95 ? 9.906 8.102 21 1 96.25 95 GLU A O 1
ATOM 797 N N . ILE A 1 96 ? 10.18 6.598 22.688 1 92.88 96 ILE A N 1
ATOM 798 C CA . ILE A 1 96 ? 11 7.473 23.516 1 92.88 96 ILE A CA 1
ATOM 799 C C . ILE A 1 96 ? 12.477 7.109 23.344 1 92.88 96 ILE A C 1
ATOM 801 O O . ILE A 1 96 ? 12.914 6.027 23.75 1 92.88 96 ILE A O 1
ATOM 805 N N . ARG A 1 97 ? 13.242 7.824 22.703 1 84.25 97 ARG A N 1
ATOM 806 C CA . ARG A 1 97 ? 14.633 7.512 22.406 1 84.25 97 ARG A CA 1
ATOM 807 C C . ARG A 1 97 ? 15.547 7.871 23.562 1 84.25 97 ARG A C 1
ATOM 809 O O . ARG A 1 97 ? 16.484 7.141 23.875 1 84.25 97 ARG A O 1
ATOM 816 N N . ASP A 1 98 ? 15.367 8.984 24.156 1 77.12 98 ASP A N 1
ATOM 817 C CA . ASP A 1 98 ? 16.125 9.391 25.344 1 77.12 98 ASP A CA 1
ATOM 818 C C . ASP A 1 98 ? 15.234 10.172 26.312 1 77.12 98 ASP A C 1
ATOM 820 O O . ASP A 1 98 ? 14.891 11.328 26.047 1 77.12 98 ASP A O 1
ATOM 824 N N . PRO A 1 99 ? 14.969 9.508 27.406 1 70.06 99 PRO A N 1
ATOM 825 C CA . PRO A 1 99 ? 14.031 10.164 28.312 1 70.06 99 PRO A CA 1
ATOM 826 C C . PRO A 1 99 ? 14.68 11.273 29.141 1 70.06 99 PRO A C 1
ATOM 828 O O . PRO A 1 99 ? 13.992 12.008 29.844 1 70.06 99 PRO A O 1
ATOM 831 N N . ARG A 1 100 ? 16.141 11.203 29.141 1 66.75 100 ARG A N 1
ATOM 832 C CA . ARG A 1 100 ? 16.812 12.188 29.984 1 66.75 100 ARG A CA 1
ATOM 833 C C . ARG A 1 100 ? 16.469 13.609 29.547 1 66.75 100 ARG A C 1
ATOM 835 O O . ARG A 1 100 ? 16.375 13.891 28.359 1 66.75 100 ARG A O 1
ATOM 842 N N . LYS A 1 101 ? 16.156 14.438 30.594 1 63.56 101 LYS A N 1
ATOM 843 C CA . LYS A 1 101 ? 15.875 15.859 30.406 1 63.56 101 LYS A CA 1
ATOM 844 C C . LYS A 1 101 ? 17.156 16.609 30.031 1 63.56 101 LYS A C 1
ATOM 846 O O . LYS A 1 101 ? 18.25 16.203 30.391 1 63.56 101 LYS A O 1
ATOM 851 N N . GLY A 1 102 ? 17.109 17.344 28.953 1 61.41 102 GLY A N 1
ATOM 852 C CA . GLY A 1 102 ? 18.219 18.219 28.656 1 61.41 102 GLY A CA 1
ATOM 853 C C . GLY A 1 102 ? 18.781 18.016 27.25 1 61.41 102 GLY A C 1
ATOM 854 O O . GLY A 1 102 ? 18.062 17.594 26.344 1 61.41 102 GLY A O 1
ATOM 855 N N . PHE A 1 103 ? 20.078 18.594 27 1 62.94 103 PHE A N 1
ATOM 856 C CA . PHE A 1 103 ? 20.672 18.766 25.672 1 62.94 103 PHE A CA 1
ATOM 857 C C . PHE A 1 103 ? 21.797 17.766 25.453 1 62.94 103 PHE A C 1
ATOM 859 O O . PHE A 1 103 ? 22.25 17.109 26.406 1 62.94 103 PHE A O 1
ATOM 866 N N . TRP A 1 104 ? 21.938 17.469 24.172 1 64.75 104 TRP A N 1
ATOM 867 C CA . TRP A 1 104 ? 23.109 16.703 23.75 1 64.75 104 TRP A CA 1
ATOM 868 C C . TRP A 1 104 ? 24.391 17.297 24.328 1 64.75 104 TRP A C 1
ATOM 870 O O . TRP A 1 104 ? 24.453 18.5 24.609 1 64.75 104 TRP A O 1
ATOM 880 N N . SER A 1 105 ? 25.109 16.453 24.828 1 65.56 105 SER A N 1
ATOM 881 C CA . SER A 1 105 ? 26.344 16.859 25.484 1 65.56 105 SER A CA 1
ATOM 882 C C . SER A 1 105 ? 27.062 17.953 24.688 1 65.56 105 SER A C 1
ATOM 884 O O . SER A 1 105 ? 27.781 18.766 25.25 1 65.56 105 SER A O 1
ATOM 886 N N . ASP A 1 106 ? 26.703 18.031 23.422 1 72.31 106 ASP A N 1
ATOM 887 C CA . ASP A 1 106 ? 27.391 19.016 22.594 1 72.31 106 ASP A CA 1
ATOM 888 C C . ASP A 1 106 ? 26.5 20.219 22.312 1 72.31 106 ASP A C 1
ATOM 890 O O . ASP A 1 106 ? 26.844 21.078 21.484 1 72.31 106 ASP A O 1
ATOM 894 N N . ALA A 1 107 ? 25.422 20.234 23.047 1 72.25 107 ALA A N 1
ATOM 895 C CA . ALA A 1 107 ? 24.5 21.328 22.781 1 72.25 107 ALA A CA 1
ATOM 896 C C . ALA A 1 107 ? 24.719 22.469 23.781 1 72.25 107 ALA A C 1
ATOM 898 O O . ALA A 1 107 ? 24.984 22.234 24.953 1 72.25 107 ALA A O 1
ATOM 899 N N . ASP A 1 108 ? 24.625 23.609 23.266 1 71.88 108 ASP A N 1
ATOM 900 C CA . ASP A 1 108 ? 24.781 24.797 24.109 1 71.88 108 ASP A CA 1
ATOM 901 C C . ASP A 1 108 ? 23.469 25.156 24.797 1 71.88 108 ASP A C 1
ATOM 903 O O . ASP A 1 108 ? 23.469 25.656 25.922 1 71.88 108 ASP A O 1
ATOM 907 N N . THR A 1 109 ? 22.422 24.953 24.094 1 75.19 109 THR A N 1
ATOM 908 C CA . THR A 1 109 ? 21.094 25.25 24.609 1 75.19 109 THR A CA 1
ATOM 909 C C . THR A 1 109 ? 20.141 24.094 24.344 1 75.19 109 THR A C 1
ATOM 911 O O . THR A 1 109 ? 20.516 23.125 23.672 1 75.19 109 THR A O 1
ATOM 914 N N . GLU A 1 110 ? 19 24.203 24.844 1 73.19 110 GLU A N 1
ATOM 915 C CA . GLU A 1 110 ? 18.031 23.125 24.75 1 73.19 110 GLU A CA 1
ATOM 916 C C . GLU A 1 110 ? 17.656 22.828 23.297 1 73.19 110 GLU A C 1
ATOM 918 O O . GLU A 1 110 ? 17.375 21.688 22.953 1 73.19 110 GLU A O 1
ATOM 923 N N . LEU A 1 111 ? 17.781 23.906 22.469 1 77.25 111 LEU A N 1
ATOM 924 C CA . LEU A 1 111 ? 17.297 23.719 21.109 1 77.25 111 LEU A CA 1
ATOM 925 C C . LEU A 1 111 ? 18.391 23.953 20.094 1 77.25 111 LEU A C 1
ATOM 927 O O . LEU A 1 111 ? 18.125 24.094 18.891 1 77.25 111 LEU A O 1
ATOM 931 N N . SER A 1 112 ? 19.609 23.984 20.641 1 78.69 112 SER A N 1
ATOM 932 C CA . SER A 1 112 ? 20.734 24.172 19.75 1 78.69 112 SER A CA 1
ATOM 933 C C . SER A 1 112 ? 20.859 23.031 18.75 1 78.69 112 SER A C 1
ATOM 935 O O . SER A 1 112 ? 20.641 21.859 19.109 1 78.69 112 SER A O 1
ATOM 937 N N . TRP A 1 113 ? 21.25 23.344 17.547 1 81.94 113 TRP A N 1
ATOM 938 C CA . TRP A 1 113 ? 21.516 22.344 16.531 1 81.94 113 TRP A CA 1
ATOM 939 C C . TRP A 1 113 ? 23 21.984 16.5 1 81.94 113 TRP A C 1
ATOM 941 O O . TRP A 1 113 ? 23.797 22.625 15.789 1 81.94 113 TRP A O 1
ATOM 951 N N . SER A 1 114 ? 23.328 21 17.234 1 80.81 114 SER A N 1
ATOM 952 C CA . SER A 1 114 ? 24.688 20.469 17.219 1 80.81 114 SER A CA 1
ATOM 953 C C . SER A 1 114 ? 24.891 19.484 16.078 1 80.81 114 SER A C 1
ATOM 955 O O . SER A 1 114 ? 23.906 19 15.484 1 80.81 114 SER A O 1
ATOM 957 N N . PRO A 1 115 ? 26.078 19.188 15.688 1 81.25 115 PRO A N 1
ATOM 958 C CA . PRO A 1 115 ? 26.312 18.172 14.656 1 81.25 115 PRO A CA 1
ATOM 959 C C . PRO A 1 115 ? 25.656 16.844 14.977 1 81.25 115 PRO A C 1
ATOM 961 O O . PRO A 1 115 ? 25.109 16.188 14.086 1 81.25 115 PRO A O 1
ATOM 964 N N . ASN A 1 116 ? 25.688 16.5 16.219 1 82.44 116 ASN A N 1
ATOM 965 C CA . ASN A 1 116 ? 25.062 15.25 16.609 1 82.44 116 ASN A CA 1
ATOM 966 C C . ASN A 1 116 ? 23.547 15.297 16.438 1 82.44 116 ASN A C 1
ATOM 968 O O . ASN A 1 116 ? 22.922 14.281 16.125 1 82.44 116 ASN A O 1
ATOM 972 N N . ARG A 1 117 ? 22.969 16.422 16.703 1 84.75 117 ARG A N 1
ATOM 973 C CA . ARG A 1 117 ? 21.531 16.562 16.516 1 84.75 117 ARG A CA 1
ATOM 974 C C . ARG A 1 117 ? 21.156 16.469 15.047 1 84.75 117 ARG A C 1
ATOM 976 O O . ARG A 1 117 ? 20.141 15.859 14.695 1 84.75 117 ARG A O 1
ATOM 983 N N . TYR A 1 118 ? 22 17.078 14.258 1 85.88 118 TYR A N 1
ATOM 984 C CA . TYR A 1 118 ? 21.766 16.953 12.82 1 85.88 118 TYR A CA 1
ATOM 985 C C . TYR A 1 118 ? 21.797 15.492 12.391 1 85.88 118 TYR A C 1
ATOM 987 O O . TYR A 1 118 ? 20.906 15.047 11.664 1 85.88 118 TYR A O 1
ATOM 995 N N . ASP A 1 119 ? 22.797 14.781 12.883 1 85 119 ASP A N 1
ATOM 996 C CA . ASP A 1 119 ? 22.891 13.359 12.562 1 85 119 ASP A CA 1
ATOM 997 C C . ASP A 1 119 ? 21.672 12.594 13.055 1 85 119 ASP A C 1
ATOM 999 O O . ASP A 1 119 ? 21.141 11.734 12.352 1 85 119 ASP A O 1
ATOM 1003 N N . HIS A 1 120 ? 21.312 12.938 14.234 1 87.88 120 HIS A N 1
ATOM 1004 C CA . HIS A 1 120 ? 20.172 12.266 14.859 1 87.88 120 HIS A CA 1
ATOM 1005 C C . HIS A 1 120 ? 18.906 12.453 14.031 1 87.88 120 HIS A C 1
ATOM 1007 O O . HIS A 1 120 ? 18.188 11.492 13.781 1 87.88 120 HIS A O 1
ATOM 1013 N N . ILE A 1 121 ? 18.656 13.648 13.586 1 90.75 121 ILE A N 1
ATOM 1014 C CA . ILE A 1 121 ? 17.438 13.953 12.844 1 90.75 121 ILE A CA 1
ATOM 1015 C C . ILE A 1 121 ? 17.5 13.289 11.469 1 90.75 121 ILE A C 1
ATOM 1017 O O . ILE A 1 121 ? 16.484 12.773 10.977 1 90.75 121 ILE A O 1
ATOM 1021 N N . LEU A 1 122 ? 18.641 13.297 10.844 1 91.06 122 LEU A N 1
ATOM 1022 C CA . LEU A 1 122 ? 18.797 12.625 9.562 1 91.06 122 LEU A CA 1
ATOM 1023 C C . LEU A 1 122 ? 18.516 11.125 9.695 1 91.06 122 LEU A C 1
ATOM 1025 O O . LEU A 1 122 ? 17.859 10.539 8.836 1 91.06 122 LEU A O 1
ATOM 1029 N N . LYS A 1 123 ? 19 10.562 10.734 1 92.75 123 LYS A N 1
ATOM 1030 C CA . LYS A 1 123 ? 18.766 9.141 10.984 1 92.75 123 LYS A CA 1
ATOM 1031 C C . LYS A 1 123 ? 17.281 8.867 11.234 1 92.75 123 LYS A C 1
ATOM 1033 O O . LYS A 1 123 ? 16.75 7.848 10.789 1 92.75 123 LYS A O 1
ATOM 1038 N N . LEU A 1 124 ? 16.672 9.758 11.977 1 94.81 124 LEU A N 1
ATOM 1039 C CA . LEU A 1 124 ? 15.242 9.602 12.227 1 94.81 124 LEU A CA 1
ATOM 1040 C C . LEU A 1 124 ? 14.445 9.703 10.93 1 94.81 124 LEU A C 1
ATOM 1042 O O . LEU A 1 124 ? 13.508 8.93 10.711 1 94.81 124 LEU A O 1
ATOM 1046 N N . ARG A 1 125 ? 14.766 10.656 10.102 1 96 125 ARG A N 1
ATOM 1047 C CA . ARG A 1 125 ? 14.078 10.812 8.82 1 96 125 ARG A CA 1
ATOM 1048 C C . ARG A 1 125 ? 14.281 9.586 7.941 1 96 125 ARG A C 1
ATOM 1050 O O . ARG A 1 125 ? 13.367 9.164 7.23 1 96 125 ARG A O 1
ATOM 1057 N N . GLN A 1 126 ? 15.516 9.031 7.977 1 95.12 126 GLN A N 1
ATOM 1058 C CA . GLN A 1 126 ? 15.773 7.793 7.254 1 95.12 126 GLN A CA 1
ATOM 1059 C C . GLN A 1 126 ? 14.914 6.652 7.785 1 95.12 126 GLN A C 1
ATOM 1061 O O . GLN A 1 126 ? 14.383 5.852 7.008 1 95.12 126 GLN A O 1
ATOM 1066 N N . GLN A 1 127 ? 14.836 6.57 9.047 1 97.12 127 GLN A N 1
ATOM 1067 C CA . GLN A 1 127 ? 13.984 5.543 9.641 1 97.12 127 GLN A CA 1
ATOM 1068 C C . GLN A 1 127 ? 12.539 5.695 9.195 1 97.12 127 GLN A C 1
ATOM 1070 O O . GLN A 1 127 ? 11.844 4.699 8.961 1 97.12 127 GLN A O 1
ATOM 1075 N N . ALA A 1 128 ? 12.07 6.934 9.172 1 97.44 128 ALA A N 1
ATOM 1076 C CA . ALA A 1 128 ? 10.719 7.191 8.695 1 97.44 128 ALA A CA 1
ATOM 1077 C C . ALA A 1 128 ? 10.531 6.672 7.27 1 97.44 128 ALA A C 1
ATOM 1079 O O . ALA A 1 128 ? 9.516 6.039 6.965 1 97.44 128 ALA A O 1
ATOM 1080 N N . LEU A 1 129 ? 11.492 6.957 6.418 1 96.44 129 LEU A N 1
ATOM 1081 C CA . LEU A 1 129 ? 11.461 6.469 5.043 1 96.44 129 LEU A CA 1
ATOM 1082 C C . LEU A 1 129 ? 11.422 4.945 5.012 1 96.44 129 LEU A C 1
ATOM 1084 O O . LEU A 1 129 ? 10.641 4.355 4.262 1 96.44 129 LEU A O 1
ATOM 1088 N N . ASN A 1 130 ? 12.266 4.312 5.805 1 96.25 130 ASN A N 1
ATOM 1089 C CA . ASN A 1 130 ? 12.305 2.855 5.875 1 96.25 130 ASN A CA 1
ATOM 1090 C C . ASN A 1 130 ? 10.984 2.283 6.383 1 96.25 130 ASN A C 1
ATOM 1092 O O . ASN A 1 130 ? 10.508 1.271 5.871 1 96.25 130 ASN A O 1
ATOM 1096 N N . HIS A 1 131 ? 10.453 2.91 7.422 1 96.38 131 HIS A N 1
ATOM 1097 C CA . HIS A 1 131 ? 9.156 2.48 7.926 1 96.38 131 HIS A CA 1
ATOM 1098 C C . HIS A 1 131 ? 8.094 2.533 6.832 1 96.38 131 HIS A C 1
ATOM 1100 O O . HIS A 1 131 ? 7.301 1.6 6.688 1 96.38 131 HIS A O 1
ATOM 1106 N N . ALA A 1 132 ? 8.07 3.666 6.133 1 96.81 132 ALA A N 1
ATOM 1107 C CA . ALA A 1 132 ? 7.086 3.826 5.066 1 96.81 132 ALA A CA 1
ATOM 1108 C C . ALA A 1 132 ? 7.215 2.713 4.031 1 96.81 132 ALA A C 1
ATOM 1110 O O . ALA A 1 132 ? 6.211 2.154 3.582 1 96.81 132 ALA A O 1
ATOM 1111 N N . ARG A 1 133 ? 8.461 2.377 3.629 1 93.88 133 ARG A N 1
ATOM 1112 C CA . ARG A 1 133 ? 8.727 1.322 2.658 1 93.88 133 ARG A CA 1
ATOM 1113 C C . ARG A 1 133 ? 8.289 -0.038 3.193 1 93.88 133 ARG A C 1
ATOM 1115 O O . ARG A 1 133 ? 7.602 -0.791 2.5 1 93.88 133 ARG A O 1
ATOM 1122 N N . ASN A 1 134 ? 8.633 -0.329 4.406 1 92.62 134 ASN A N 1
ATOM 1123 C CA . ASN A 1 134 ? 8.367 -1.633 5.004 1 92.62 134 ASN A CA 1
ATOM 1124 C C . ASN A 1 134 ? 6.879 -1.828 5.281 1 92.62 134 ASN A C 1
ATOM 1126 O O . ASN A 1 134 ? 6.367 -2.945 5.184 1 92.62 134 ASN A O 1
ATOM 1130 N N . MET A 1 135 ? 6.215 -0.761 5.633 1 94.06 135 MET A N 1
ATOM 1131 C CA . MET A 1 135 ? 4.793 -0.828 5.965 1 94.06 135 MET A CA 1
ATOM 1132 C C . MET A 1 135 ? 3.936 -0.771 4.703 1 94.06 135 MET A C 1
ATOM 1134 O O . MET A 1 135 ? 2.727 -1.001 4.758 1 94.06 135 MET A O 1
ATOM 1138 N N . LEU A 1 136 ? 4.562 -0.416 3.615 1 94.06 136 LEU A N 1
ATOM 1139 C CA . LEU A 1 136 ? 3.914 -0.351 2.311 1 94.06 136 LEU A CA 1
ATOM 1140 C C . LEU A 1 136 ? 2.859 0.752 2.283 1 94.06 136 LEU A C 1
ATOM 1142 O O . LEU A 1 136 ? 1.795 0.583 1.686 1 94.06 136 LEU A O 1
ATOM 1146 N N . VAL A 1 137 ? 3.08 1.843 3.08 1 96.38 137 VAL A N 1
ATOM 1147 C CA . VAL A 1 137 ? 2.146 2.961 3.018 1 96.38 137 VAL A CA 1
ATOM 1148 C C . VAL A 1 137 ? 2.246 3.645 1.656 1 96.38 137 VAL A C 1
ATOM 1150 O O . VAL A 1 137 ? 3.305 3.631 1.024 1 96.38 137 VAL A O 1
ATOM 1153 N N . ASP A 1 138 ? 1.176 4.266 1.235 1 96.56 138 ASP A N 1
ATOM 1154 C CA . ASP A 1 138 ? 1.138 4.922 -0.068 1 96.56 138 ASP A CA 1
ATOM 1155 C C . ASP A 1 138 ? 1.89 6.25 -0.037 1 96.56 138 ASP A C 1
ATOM 1157 O O . ASP A 1 138 ? 2.514 6.637 -1.026 1 96.56 138 ASP A O 1
ATOM 1161 N N . TYR A 1 139 ? 1.783 6.953 1.101 1 97.88 139 TYR A N 1
ATOM 1162 C CA . TYR A 1 139 ? 2.398 8.273 1.208 1 97.88 139 TYR A CA 1
ATOM 1163 C C . TYR A 1 139 ? 3.09 8.445 2.555 1 97.88 139 TYR A C 1
ATOM 1165 O O . TYR A 1 139 ? 2.641 7.898 3.564 1 97.88 139 TYR A O 1
ATOM 1173 N N . LEU A 1 140 ? 4.215 9.125 2.518 1 98.38 140 LEU A N 1
ATOM 1174 C CA . LEU A 1 140 ? 4.914 9.602 3.705 1 98.38 140 LEU A CA 1
ATOM 1175 C C . LEU A 1 140 ? 4.754 11.109 3.865 1 98.38 140 LEU A C 1
ATOM 1177 O O . LEU A 1 140 ? 5.23 11.883 3.025 1 98.38 140 LEU A O 1
ATOM 1181 N N . PHE A 1 141 ? 4.012 11.453 4.871 1 98.69 141 PHE A N 1
ATOM 1182 C CA . PHE A 1 141 ? 3.791 12.875 5.117 1 98.69 141 PHE A CA 1
ATOM 1183 C C . PHE A 1 141 ? 4.727 13.391 6.207 1 98.69 141 PHE A C 1
ATOM 1185 O O . PHE A 1 141 ? 4.445 13.234 7.398 1 98.69 141 PHE A O 1
ATOM 1192 N N . MET A 1 142 ? 5.781 14.086 5.812 1 98.12 142 MET A N 1
ATOM 1193 C CA . MET A 1 142 ? 6.746 14.688 6.727 1 98.12 142 MET A CA 1
ATOM 1194 C C . MET A 1 142 ? 6.258 16.047 7.211 1 98.12 142 MET A C 1
ATOM 1196 O O . MET A 1 142 ? 5.996 16.938 6.398 1 98.12 142 MET A O 1
ATOM 1200 N N . ILE A 1 143 ? 6.16 16.188 8.531 1 98.06 143 ILE A N 1
ATOM 1201 C CA . ILE A 1 143 ? 5.68 17.453 9.078 1 98.06 143 ILE A CA 1
ATOM 1202 C C . ILE A 1 143 ? 6.312 17.703 10.445 1 98.06 143 ILE A C 1
ATOM 1204 O O . ILE A 1 143 ? 6.426 16.781 11.258 1 98.06 143 ILE A O 1
ATOM 1208 N N . ASP A 1 144 ? 6.789 18.891 10.68 1 96.75 144 ASP A N 1
ATOM 1209 C CA . ASP A 1 144 ? 7.328 19.25 11.984 1 96.75 144 ASP A CA 1
ATOM 1210 C C . ASP A 1 144 ? 6.211 19.484 12.992 1 96.75 144 ASP A C 1
ATOM 1212 O O . ASP A 1 144 ? 5.121 19.938 12.625 1 96.75 144 ASP A O 1
ATOM 1216 N N . ALA A 1 145 ? 6.531 19.312 14.234 1 97 145 ALA A N 1
ATOM 1217 C CA . ALA A 1 145 ? 5.527 19.297 15.289 1 97 145 ALA A CA 1
ATOM 1218 C C . ALA A 1 145 ? 4.984 20.688 15.555 1 97 145 ALA A C 1
ATOM 1220 O O . ALA A 1 145 ? 3.961 20.859 16.219 1 97 145 ALA A O 1
ATOM 1221 N N . ASP A 1 146 ? 5.641 21.703 15.039 1 96.25 146 ASP A N 1
ATOM 1222 C CA . ASP A 1 146 ? 5.168 23.062 15.266 1 96.25 146 ASP A CA 1
ATOM 1223 C C . ASP A 1 146 ? 4.586 23.656 13.984 1 96.25 146 ASP A C 1
ATOM 1225 O O . ASP A 1 146 ? 4.426 24.875 13.883 1 96.25 146 ASP A O 1
ATOM 1229 N N . ASN A 1 147 ? 4.453 22.844 12.93 1 96.69 147 ASN A N 1
ATOM 1230 C CA . ASN A 1 147 ? 3.672 23.234 11.766 1 96.69 147 ASN A CA 1
ATOM 1231 C C . ASN A 1 147 ? 2.174 23.078 12.008 1 96.69 147 ASN A C 1
ATOM 1233 O O . ASN A 1 147 ? 1.695 21.969 12.227 1 96.69 147 ASN A O 1
ATOM 1237 N N . ILE A 1 148 ? 1.466 24.156 11.961 1 95.56 148 ILE A N 1
ATOM 1238 C CA . ILE A 1 148 ? 0.05 24.141 12.312 1 95.56 148 ILE A CA 1
ATOM 1239 C C . ILE A 1 148 ? -0.797 24.156 11.039 1 95.56 148 ILE A C 1
ATOM 1241 O O . ILE A 1 148 ? -0.799 25.156 10.305 1 95.56 148 ILE A O 1
ATOM 1245 N N . LEU A 1 149 ? -1.53 23.078 10.852 1 94.19 149 LEU A N 1
ATOM 1246 C CA . LEU A 1 149 ? -2.408 22.969 9.695 1 94.19 149 LEU A CA 1
ATOM 1247 C C . LEU A 1 149 ? -3.762 23.609 9.977 1 94.19 149 LEU A C 1
ATOM 1249 O O . LEU A 1 149 ? -4.309 23.469 11.07 1 94.19 149 LEU A O 1
ATOM 1253 N N . VAL A 1 150 ? -4.293 24.328 8.945 1 90.44 150 VAL A N 1
ATOM 1254 C CA . VAL A 1 150 ? -5.578 24.984 9.164 1 90.44 150 VAL A CA 1
ATOM 1255 C C . VAL A 1 150 ? -6.566 24.562 8.078 1 90.44 150 VAL A C 1
ATOM 1257 O O . VAL A 1 150 ? -7.781 24.688 8.25 1 90.44 150 VAL A O 1
ATOM 1260 N N . GLN A 1 151 ? -6.082 24.047 6.957 1 90.19 151 GLN A N 1
ATOM 1261 C CA . GLN A 1 151 ? -6.926 23.609 5.848 1 90.19 151 GLN A CA 1
ATOM 1262 C C . GLN A 1 151 ? -7.371 22.172 6.039 1 90.19 151 GLN A C 1
ATOM 1264 O O . GLN A 1 151 ? -6.57 21.234 5.895 1 90.19 151 GLN A O 1
ATOM 1269 N N . PRO A 1 152 ? -8.688 21.953 6.238 1 90.88 152 PRO A N 1
ATOM 1270 C CA . PRO A 1 152 ? -9.148 20.594 6.531 1 90.88 152 PRO A CA 1
ATOM 1271 C C . PRO A 1 152 ? -8.969 19.641 5.348 1 90.88 152 PRO A C 1
ATOM 1273 O O . PRO A 1 152 ? -8.914 18.422 5.539 1 90.88 152 PRO A O 1
ATOM 1276 N N . SER A 1 153 ? -8.891 20.109 4.164 1 92.5 153 SER A N 1
ATOM 1277 C CA . SER A 1 153 ? -8.805 19.25 2.994 1 92.5 153 SER A CA 1
ATOM 1278 C C . SER A 1 153 ? -7.367 19.141 2.496 1 92.5 153 SER A C 1
ATOM 1280 O O . SER A 1 153 ? -7.125 18.688 1.376 1 92.5 153 SER A O 1
ATOM 1282 N N . LEU A 1 154 ? -6.5 19.562 3.299 1 94.88 154 LEU A N 1
ATOM 1283 C CA . LEU A 1 154 ? -5.113 19.672 2.85 1 94.88 154 LEU A CA 1
ATOM 1284 C C . LEU A 1 154 ? -4.586 18.312 2.381 1 94.88 154 LEU A C 1
ATOM 1286 O O . LEU A 1 154 ? -4.09 18.203 1.258 1 94.88 154 LEU A O 1
ATOM 1290 N N . LEU A 1 155 ? -4.652 17.234 3.213 1 96.75 155 LEU A N 1
ATOM 1291 C CA . LEU A 1 155 ? -4.09 15.93 2.877 1 96.75 155 LEU A CA 1
ATOM 1292 C C . LEU A 1 155 ? -4.715 15.383 1.599 1 96.75 155 LEU A C 1
ATOM 1294 O O . LEU A 1 155 ? -4.004 14.875 0.727 1 96.75 155 LEU A O 1
ATOM 1298 N N . ARG A 1 156 ? -5.98 15.508 1.521 1 94.06 156 ARG A N 1
ATOM 1299 C CA . ARG A 1 156 ? -6.684 15.039 0.328 1 94.06 156 ARG A CA 1
ATOM 1300 C C . ARG A 1 156 ? -6.184 15.766 -0.918 1 94.06 156 ARG A C 1
ATOM 1302 O O . ARG A 1 156 ? -5.934 15.133 -1.948 1 94.06 156 ARG A O 1
ATOM 1309 N N . LYS A 1 157 ? -6.086 17.031 -0.813 1 94.69 157 LYS A N 1
ATOM 1310 C CA . LYS A 1 157 ? -5.656 17.844 -1.95 1 94.69 157 LYS A CA 1
ATOM 1311 C C . LYS A 1 157 ? -4.227 17.5 -2.361 1 94.69 157 LYS A C 1
ATOM 1313 O O . LYS A 1 157 ? -3.924 17.391 -3.551 1 94.69 157 LYS A O 1
ATOM 1318 N N . LEU A 1 158 ? -3.393 17.375 -1.385 1 97.31 158 LEU A N 1
ATOM 1319 C CA . LEU A 1 158 ? -2.006 17.031 -1.698 1 97.31 158 LEU A CA 1
ATOM 1320 C C . LEU A 1 158 ? -1.914 15.688 -2.404 1 97.31 158 LEU A C 1
ATOM 1322 O O . LEU A 1 158 ? -1.163 15.539 -3.369 1 97.31 158 LEU A O 1
ATOM 1326 N N . VAL A 1 159 ? -2.635 14.672 -1.91 1 95.5 159 VAL A N 1
ATOM 1327 C CA . VAL A 1 159 ? -2.652 13.344 -2.512 1 95.5 159 VAL A CA 1
ATOM 1328 C C . VAL A 1 159 ? -3.113 13.445 -3.965 1 95.5 159 VAL A C 1
ATOM 1330 O O . VAL A 1 159 ? -2.543 12.797 -4.848 1 95.5 159 VAL A O 1
ATOM 1333 N N . LEU A 1 160 ? -4.039 14.297 -4.254 1 92.62 160 LEU A N 1
ATOM 1334 C CA . LEU A 1 160 ? -4.652 14.406 -5.574 1 92.62 160 LEU A CA 1
ATOM 1335 C C . LEU A 1 160 ? -3.727 15.141 -6.543 1 92.62 160 LEU A C 1
ATOM 1337 O O . LEU A 1 160 ? -3.926 15.086 -7.758 1 92.62 160 LEU A O 1
ATOM 1341 N N . ARG A 1 161 ? -2.736 15.828 -6.004 1 94.94 161 ARG A N 1
ATOM 1342 C CA . ARG A 1 161 ? -1.824 16.562 -6.883 1 94.94 161 ARG A CA 1
ATOM 1343 C C . ARG A 1 161 ? -0.963 15.594 -7.695 1 94.94 161 ARG A C 1
ATOM 1345 O O . ARG A 1 161 ? -0.385 15.977 -8.711 1 94.94 161 ARG A O 1
ATOM 1352 N N . ASP A 1 162 ? -0.821 14.375 -7.316 1 92.5 162 ASP A N 1
ATOM 1353 C CA . ASP A 1 162 ? -0.116 13.328 -8.055 1 92.5 162 ASP A CA 1
ATOM 1354 C C . ASP A 1 162 ? 1.304 13.766 -8.406 1 92.5 162 ASP A C 1
ATOM 1356 O O . ASP A 1 162 ? 1.693 13.75 -9.578 1 92.5 162 ASP A O 1
ATOM 1360 N N . LYS A 1 163 ? 2.104 14.195 -7.387 1 95.38 163 LYS A N 1
ATOM 1361 C CA . LYS A 1 163 ? 3.504 14.586 -7.52 1 95.38 163 LYS A CA 1
ATOM 1362 C C . LYS A 1 163 ? 4.406 13.688 -6.676 1 95.38 163 LYS A C 1
ATOM 1364 O O . LYS A 1 163 ? 3.973 13.141 -5.66 1 95.38 163 LYS A O 1
ATOM 1369 N N . PRO A 1 164 ? 5.707 13.469 -7.164 1 95.44 164 PRO A N 1
ATOM 1370 C CA . PRO A 1 164 ? 6.613 12.664 -6.34 1 95.44 164 PRO A CA 1
ATOM 1371 C C . PRO A 1 164 ? 6.777 13.227 -4.93 1 95.44 164 PRO A C 1
ATOM 1373 O O . PRO A 1 164 ? 6.691 12.477 -3.951 1 95.44 164 PRO A O 1
ATOM 1376 N N . ILE A 1 165 ? 7.051 14.531 -4.84 1 97.5 165 ILE A N 1
ATOM 1377 C CA . ILE A 1 165 ? 7.137 15.242 -3.568 1 97.5 165 ILE A CA 1
ATOM 1378 C C . ILE A 1 165 ? 6.434 16.594 -3.684 1 97.5 165 ILE A C 1
ATOM 1380 O O . ILE A 1 165 ? 6.758 17.391 -4.559 1 97.5 165 ILE A O 1
ATOM 1384 N N . VAL A 1 166 ? 5.406 16.828 -2.852 1 98.25 166 VAL A N 1
ATOM 1385 C CA . VAL A 1 166 ? 4.656 18.078 -2.887 1 98.25 166 VAL A CA 1
ATOM 1386 C C . VAL A 1 166 ? 4.332 18.516 -1.465 1 98.25 166 VAL A C 1
ATOM 1388 O O . VAL A 1 166 ? 4.051 17.688 -0.594 1 98.25 166 VAL A O 1
ATOM 1391 N N . GLY A 1 167 ? 4.523 19.75 -1.138 1 98.25 167 GLY A N 1
ATOM 1392 C CA . GLY A 1 167 ? 4.148 20.328 0.141 1 98.25 167 GLY A CA 1
ATOM 1393 C C . GLY A 1 167 ? 3.303 21.594 0.002 1 98.25 167 GLY A C 1
ATOM 1394 O O . GLY A 1 167 ? 3.381 22.281 -1.011 1 98.25 167 GLY A O 1
ATOM 1395 N N . PRO A 1 168 ? 2.479 21.812 0.97 1 97.88 168 PRO A N 1
ATOM 1396 C CA . PRO A 1 168 ? 1.758 23.094 0.977 1 97.88 168 PRO A CA 1
ATOM 1397 C C . PRO A 1 168 ? 2.662 24.281 1.302 1 97.88 168 PRO A C 1
ATOM 1399 O O . PRO A 1 168 ? 3.664 24.125 2.004 1 97.88 168 PRO A O 1
ATOM 1402 N N . MET A 1 169 ? 2.354 25.391 0.708 1 96.56 169 MET A N 1
ATOM 1403 C CA . MET A 1 169 ? 2.994 26.609 1.204 1 96.56 169 MET A CA 1
ATOM 1404 C C . MET A 1 169 ? 2.471 26.969 2.588 1 96.56 169 MET A C 1
ATOM 1406 O O . MET A 1 169 ? 1.26 27.094 2.787 1 96.56 169 MET A O 1
ATOM 1410 N N . LEU A 1 170 ? 3.346 27.109 3.529 1 94.69 170 LEU A N 1
ATOM 1411 C CA . LEU A 1 170 ? 3.002 27.547 4.875 1 94.69 170 LEU A CA 1
ATOM 1412 C C . LEU A 1 170 ? 3.383 29 5.086 1 94.69 170 LEU A C 1
ATOM 1414 O O . LEU A 1 170 ? 4.348 29.484 4.488 1 94.69 170 LEU A O 1
ATOM 1418 N N . GLU A 1 171 ? 2.656 29.609 5.918 1 89.44 171 GLU A N 1
ATOM 1419 C CA . GLU A 1 171 ? 2.889 31.031 6.207 1 89.44 171 GLU A CA 1
ATOM 1420 C C . GLU A 1 171 ? 3.648 31.203 7.516 1 89.44 171 GLU A C 1
ATOM 1422 O O . GLU A 1 171 ? 3.516 30.391 8.43 1 89.44 171 GLU A O 1
ATOM 1427 N N . THR A 1 172 ? 4.488 32.25 7.578 1 87.19 172 THR A N 1
ATOM 1428 C CA . THR A 1 172 ? 5.184 32.594 8.805 1 87.19 172 THR A CA 1
ATOM 1429 C C . THR A 1 172 ? 4.883 34.062 9.195 1 87.19 172 THR A C 1
ATOM 1431 O O . THR A 1 172 ? 5.215 34.469 10.305 1 87.19 172 THR A O 1
ATOM 1434 N N . GLY A 1 173 ? 4.324 34.812 8.367 1 77.94 173 GLY A N 1
ATOM 1435 C CA . GLY A 1 173 ? 4.082 36.219 8.609 1 77.94 173 GLY A CA 1
ATOM 1436 C C . GLY A 1 173 ? 5.23 37.094 8.156 1 77.94 173 GLY A C 1
ATOM 1437 O O . GLY A 1 173 ? 5.078 38.312 8.055 1 77.94 173 GLY A O 1
ATOM 1438 N N . VAL A 1 174 ? 6.414 36.5 8.016 1 81.5 174 VAL A N 1
ATOM 1439 C CA . VAL A 1 174 ? 7.59 37.188 7.512 1 81.5 174 VAL A CA 1
ATOM 1440 C C . VAL A 1 174 ? 8.086 36.531 6.238 1 81.5 174 VAL A C 1
ATOM 1442 O O . VAL A 1 174 ? 7.609 35.438 5.871 1 81.5 174 VAL A O 1
ATOM 1445 N N . PRO A 1 175 ? 8.922 37.188 5.496 1 86.44 175 PRO A N 1
ATOM 1446 C CA . PRO A 1 175 ? 9.383 36.594 4.234 1 86.44 175 PRO A CA 1
ATOM 1447 C C . PRO A 1 175 ? 10.305 35.406 4.449 1 86.44 175 PRO A C 1
ATOM 1449 O O . PRO A 1 175 ? 11.469 35.438 4.047 1 86.44 175 PRO A O 1
ATOM 1452 N N . PHE A 1 176 ? 9.844 34.469 5.062 1 90.62 176 PHE A N 1
ATOM 1453 C CA . PHE A 1 176 ? 10.453 33.156 5.281 1 90.62 176 PHE A CA 1
ATOM 1454 C C . PHE A 1 176 ? 9.438 32.062 5.027 1 90.62 176 PHE A C 1
ATOM 1456 O O . PHE A 1 176 ? 8.312 32.094 5.531 1 90.62 176 PHE A O 1
ATOM 1463 N N . SER A 1 177 ? 9.797 31.188 4.176 1 92.06 177 SER A N 1
ATOM 1464 C CA . SER A 1 177 ? 8.836 30.188 3.75 1 92.06 177 SER A CA 1
ATOM 1465 C C . SER A 1 177 ? 9.414 28.781 3.896 1 92.06 177 SER A C 1
ATOM 1467 O O . SER A 1 177 ? 10.594 28.609 4.211 1 92.06 177 SER A O 1
ATOM 1469 N N . ASN A 1 178 ? 8.562 27.734 3.775 1 96.31 178 ASN A N 1
ATOM 1470 C CA . ASN A 1 178 ? 9 26.344 3.777 1 96.31 178 ASN A CA 1
ATOM 1471 C C . ASN A 1 178 ? 9.438 25.891 2.387 1 96.31 178 ASN A C 1
ATOM 1473 O O . ASN A 1 178 ? 9.539 24.688 2.123 1 96.31 178 ASN A O 1
ATOM 1477 N N . TYR A 1 179 ? 9.617 26.828 1.503 1 96.69 179 TYR A N 1
ATOM 1478 C CA . TYR A 1 179 ? 10.148 26.594 0.165 1 96.69 179 TYR A CA 1
ATOM 1479 C C . TYR A 1 179 ? 11.07 27.734 -0.262 1 96.69 179 TYR A C 1
ATOM 1481 O O . TYR A 1 179 ? 11.055 28.812 0.332 1 96.69 179 TYR A O 1
ATOM 1489 N N . TRP A 1 180 ? 11.867 27.453 -1.256 1 96.19 180 TRP A N 1
ATOM 1490 C CA . TRP A 1 180 ? 12.703 28.469 -1.87 1 96.19 180 TRP A CA 1
ATOM 1491 C C . TRP A 1 180 ? 12.773 28.297 -3.383 1 96.19 180 TRP A C 1
ATOM 1493 O O . TRP A 1 180 ? 12.703 27.156 -3.879 1 96.19 180 TRP A O 1
ATOM 1503 N N . THR A 1 181 ? 12.852 29.359 -4.086 1 96.56 181 THR A N 1
ATOM 1504 C CA . THR A 1 181 ? 12.734 29.297 -5.539 1 96.56 181 THR A CA 1
ATOM 1505 C C . THR A 1 181 ? 14.117 29.266 -6.188 1 96.56 181 THR A C 1
ATOM 1507 O O . THR A 1 181 ? 14.234 29.203 -7.414 1 96.56 181 THR A O 1
ATOM 1510 N N . ASN A 1 182 ? 15.094 29.359 -5.375 1 94.31 182 ASN A N 1
ATOM 1511 C CA . ASN A 1 182 ? 16.453 29.172 -5.855 1 94.31 182 ASN A CA 1
ATOM 1512 C C . ASN A 1 182 ? 17.359 28.562 -4.789 1 94.31 182 ASN A C 1
ATOM 1514 O O . ASN A 1 182 ? 17.031 28.594 -3.6 1 94.31 182 ASN A O 1
ATOM 1518 N N . GLN A 1 183 ? 18.391 27.906 -5.191 1 90.19 183 GLN A N 1
ATOM 1519 C CA . GLN A 1 183 ? 19.391 27.297 -4.324 1 90.19 183 GLN A CA 1
ATOM 1520 C C . GLN A 1 183 ? 20.797 27.531 -4.867 1 90.19 183 GLN A C 1
ATOM 1522 O O . GLN A 1 183 ? 21.062 27.25 -6.039 1 90.19 183 GLN A O 1
ATOM 1527 N N . ASN A 1 184 ? 21.594 28.031 -3.984 1 89.44 184 ASN A N 1
ATOM 1528 C CA . ASN A 1 184 ? 22.969 28.281 -4.391 1 89.44 184 ASN A CA 1
ATOM 1529 C C . ASN A 1 184 ? 23.688 26.984 -4.754 1 89.44 184 ASN A C 1
ATOM 1531 O O . ASN A 1 184 ? 23.781 26.078 -3.936 1 89.44 184 ASN A O 1
ATOM 1535 N N . ALA A 1 185 ? 24.266 26.953 -5.93 1 83 185 ALA A N 1
ATOM 1536 C CA . ALA A 1 185 ? 24.875 25.734 -6.438 1 83 185 ALA A CA 1
ATOM 1537 C C . ALA A 1 185 ? 26.141 25.391 -5.664 1 83 185 ALA A C 1
ATOM 1539 O O . ALA A 1 185 ? 26.484 24.219 -5.508 1 83 185 ALA A O 1
ATOM 1540 N N . GLU A 1 186 ? 26.859 26.375 -5.156 1 80.81 186 GLU A N 1
ATOM 1541 C CA . GLU A 1 186 ? 28.125 26.156 -4.484 1 80.81 186 GLU A CA 1
ATOM 1542 C C . GLU A 1 186 ? 27.938 25.844 -3.006 1 80.81 186 GLU A C 1
ATOM 1544 O O . GLU A 1 186 ? 28.578 24.938 -2.467 1 80.81 186 GLU A O 1
ATOM 1549 N N . THR A 1 187 ? 27.016 26.547 -2.393 1 83 187 THR A N 1
ATOM 1550 C CA . THR A 1 187 ? 26.906 26.438 -0.942 1 83 187 THR A CA 1
ATOM 1551 C C . THR A 1 187 ? 25.703 25.578 -0.557 1 83 187 THR A C 1
ATOM 1553 O O . THR A 1 187 ? 25.625 25.094 0.573 1 83 187 THR A O 1
ATOM 1556 N N . GLY A 1 188 ? 24.781 25.469 -1.454 1 85.75 188 GLY A N 1
ATOM 1557 C CA . GLY A 1 188 ? 23.594 24.672 -1.186 1 85.75 188 GLY A CA 1
ATOM 1558 C C . GLY A 1 188 ? 22.531 25.438 -0.426 1 85.75 188 GLY A C 1
ATOM 1559 O O . GLY A 1 188 ? 21.406 24.953 -0.242 1 85.75 188 GLY A O 1
ATOM 1560 N N . TYR A 1 189 ? 22.781 26.656 0.006 1 88.88 189 TYR A N 1
ATOM 1561 C CA . TYR A 1 189 ? 21.844 27.422 0.819 1 88.88 189 TYR A CA 1
ATOM 1562 C C . TYR A 1 189 ? 20.703 27.984 -0.031 1 88.88 189 TYR A C 1
ATOM 1564 O O . TYR A 1 189 ? 20.844 28.125 -1.248 1 88.88 189 TYR A O 1
ATOM 1572 N N . TYR A 1 190 ? 19.656 28.297 0.653 1 89.88 190 TYR A N 1
ATOM 1573 C CA . TYR A 1 190 ? 18.453 28.797 -0.019 1 89.88 190 TYR A CA 1
ATOM 1574 C C . TYR A 1 190 ? 18.656 30.219 -0.507 1 89.88 190 TYR A C 1
ATOM 1576 O O . TYR A 1 190 ? 19.375 31.016 0.124 1 89.88 190 TYR A O 1
ATOM 1584 N N . GLU A 1 191 ? 18.062 30.516 -1.656 1 92.56 191 GLU A N 1
ATOM 1585 C CA . GLU A 1 191 ? 18.016 31.859 -2.24 1 92.56 191 GLU A CA 1
ATOM 1586 C C . GLU A 1 191 ? 16.625 32.188 -2.785 1 92.56 191 GLU A C 1
ATOM 1588 O O . GLU A 1 191 ? 15.875 31.266 -3.143 1 92.56 191 GLU A O 1
ATOM 1593 N N . ARG A 1 192 ? 16.297 33.469 -2.705 1 93.56 192 ARG A N 1
ATOM 1594 C CA . ARG A 1 192 ? 15.039 33.938 -3.293 1 93.56 192 ARG A CA 1
ATOM 1595 C C . ARG A 1 192 ? 15.195 34.188 -4.785 1 93.56 192 ARG A C 1
ATOM 1597 O O . ARG A 1 192 ? 15.961 35.062 -5.191 1 93.56 192 ARG A O 1
ATOM 1604 N N . GLY A 1 193 ? 14.484 33.438 -5.523 1 93 193 GLY A N 1
ATOM 1605 C CA . GLY A 1 193 ? 14.445 33.688 -6.957 1 93 193 GLY A CA 1
ATOM 1606 C C . GLY A 1 193 ? 13.328 34.625 -7.375 1 93 193 GLY A C 1
ATOM 1607 O O . GLY A 1 193 ? 12.656 35.219 -6.523 1 93 193 GLY A O 1
ATOM 1608 N N . ASP A 1 194 ? 13.109 34.781 -8.617 1 88.94 194 ASP A N 1
ATOM 1609 C CA . ASP A 1 194 ? 12.219 35.812 -9.172 1 88.94 194 ASP A CA 1
ATOM 1610 C C . ASP A 1 194 ? 10.773 35.562 -8.766 1 88.94 194 ASP A C 1
ATOM 1612 O O . ASP A 1 194 ? 10.023 36.5 -8.492 1 88.94 194 ASP A O 1
ATOM 1616 N N . ASP A 1 195 ? 10.383 34.281 -8.617 1 93.44 195 ASP A N 1
ATOM 1617 C CA . ASP A 1 195 ? 8.969 34 -8.391 1 93.44 195 ASP A CA 1
ATOM 1618 C C . ASP A 1 195 ? 8.672 33.844 -6.902 1 93.44 195 ASP A C 1
ATOM 1620 O O . ASP A 1 195 ? 7.531 33.562 -6.52 1 93.44 195 ASP A O 1
ATOM 1624 N N . TYR A 1 196 ? 9.625 34.062 -6.051 1 95.44 196 TYR A N 1
ATOM 1625 C CA . TYR A 1 196 ? 9.469 33.781 -4.629 1 95.44 196 TYR A CA 1
ATOM 1626 C C . TYR A 1 196 ? 8.32 34.594 -4.031 1 95.44 196 TYR A C 1
ATOM 1628 O O . TYR A 1 196 ? 7.406 34.031 -3.432 1 95.44 196 TYR A O 1
ATOM 1636 N N . TYR A 1 197 ? 8.312 35.875 -4.27 1 93.81 197 TYR A N 1
ATOM 1637 C CA . TYR A 1 197 ? 7.34 36.75 -3.629 1 93.81 197 TYR A CA 1
ATOM 1638 C C . TYR A 1 197 ? 5.965 36.625 -4.277 1 93.81 197 TYR A C 1
ATOM 1640 O O . TYR A 1 197 ? 4.938 36.75 -3.607 1 93.81 197 TYR A O 1
ATOM 1648 N N . ASP A 1 198 ? 5.969 36.344 -5.59 1 93.56 198 ASP A N 1
ATOM 1649 C CA . ASP A 1 198 ? 4.695 36.125 -6.27 1 93.56 198 ASP A CA 1
ATOM 1650 C C . ASP A 1 198 ? 3.977 34.906 -5.707 1 93.56 198 ASP A C 1
ATOM 1652 O O . ASP A 1 198 ? 2.762 34.938 -5.504 1 93.56 198 ASP A O 1
ATOM 1656 N N . ILE A 1 199 ? 4.734 33.906 -5.465 1 94.44 199 ILE A N 1
ATOM 1657 C CA . ILE A 1 199 ? 4.172 32.688 -4.895 1 94.44 199 ILE A CA 1
ATOM 1658 C C . ILE A 1 199 ? 3.752 32.938 -3.449 1 94.44 199 ILE A C 1
ATOM 1660 O O . ILE A 1 199 ? 2.629 32.594 -3.057 1 94.44 199 ILE A O 1
ATOM 1664 N N . ARG A 1 200 ? 4.57 33.594 -2.717 1 93.5 200 ARG A N 1
ATOM 1665 C CA . ARG A 1 200 ? 4.355 33.812 -1.288 1 93.5 200 ARG A CA 1
ATOM 1666 C C . ARG A 1 200 ? 3.119 34.656 -1.038 1 93.5 200 ARG A C 1
ATOM 1668 O O . ARG A 1 200 ? 2.381 34.438 -0.079 1 93.5 200 ARG A O 1
ATOM 1675 N N . TYR A 1 201 ? 2.943 35.625 -1.906 1 89.19 201 TYR A N 1
ATOM 1676 C CA . TYR A 1 201 ? 1.871 36.594 -1.662 1 89.19 201 TYR A CA 1
ATOM 1677 C C . TYR A 1 201 ? 0.613 36.188 -2.436 1 89.19 201 TYR A C 1
ATOM 1679 O O . TYR A 1 201 ? -0.294 37.031 -2.6 1 89.19 201 TYR A O 1
ATOM 1687 N N . TYR A 1 202 ? 0.579 35 -2.947 1 90.12 202 TYR A N 1
ATOM 1688 C CA . TYR A 1 202 ? -0.6 34.438 -3.6 1 90.12 202 TYR A CA 1
ATOM 1689 C C . TYR A 1 202 ? -1.054 35.312 -4.758 1 90.12 202 TYR A C 1
ATOM 1691 O O . TYR A 1 202 ? -2.25 35.562 -4.922 1 90.12 202 TYR A O 1
ATOM 1699 N N . GLU A 1 203 ? -0.062 35.781 -5.434 1 90.19 203 GLU A N 1
ATOM 1700 C CA . GLU A 1 203 ? -0.453 36.531 -6.613 1 90.19 203 GLU A CA 1
ATOM 1701 C C . GLU A 1 203 ? -1.317 35.688 -7.555 1 90.19 203 GLU A C 1
ATOM 1703 O O . GLU A 1 203 ? -1.061 34.5 -7.75 1 90.19 203 GLU A O 1
ATOM 1708 N N . GLN A 1 204 ? -2.293 36.281 -8.133 1 88.19 204 GLN A N 1
ATOM 1709 C CA . GLN A 1 204 ? -3.34 35.594 -8.883 1 88.19 204 GLN A CA 1
ATOM 1710 C C . GLN A 1 204 ? -2.748 34.719 -9.984 1 88.19 204 GLN A C 1
ATOM 1712 O O . GLN A 1 204 ? -3.146 33.562 -10.148 1 88.19 204 GLN A O 1
ATOM 1717 N N . ASP A 1 205 ? -1.816 35.188 -10.719 1 92.75 205 ASP A N 1
ATOM 1718 C CA . ASP A 1 205 ? -1.23 34.469 -11.836 1 92.75 205 ASP A CA 1
ATOM 1719 C C . ASP A 1 205 ? -0.306 33.344 -11.336 1 92.75 205 ASP A C 1
ATOM 1721 O O . ASP A 1 205 ? 0.103 32.469 -12.109 1 92.75 205 ASP A O 1
ATOM 1725 N N . PHE A 1 206 ? -0.078 33.312 -10.008 1 93.5 206 PHE A N 1
ATOM 1726 C CA . PHE A 1 206 ? 0.893 32.344 -9.469 1 93.5 206 PHE A CA 1
ATOM 1727 C C . PHE A 1 206 ? 0.22 31.359 -8.531 1 93.5 206 PHE A C 1
ATOM 1729 O O . PHE A 1 206 ? 0.896 30.641 -7.797 1 93.5 206 PHE A O 1
ATOM 1736 N N . LEU A 1 207 ? -1.099 31.312 -8.461 1 94.38 207 LEU A N 1
ATOM 1737 C CA . LEU A 1 207 ? -1.805 30.281 -7.715 1 94.38 207 LEU A CA 1
ATOM 1738 C C . LEU A 1 207 ? -1.753 28.953 -8.453 1 94.38 207 LEU A C 1
ATOM 1740 O O . LEU A 1 207 ? -2.535 28.719 -9.383 1 94.38 207 LEU A O 1
ATOM 1744 N N . ASN A 1 208 ? -0.897 28.125 -8.07 1 96.56 208 ASN A N 1
ATOM 1745 C CA . ASN A 1 208 ? -0.617 26.859 -8.75 1 96.56 208 ASN A CA 1
ATOM 1746 C C . ASN A 1 208 ? 0.252 25.938 -7.902 1 96.56 208 ASN A C 1
ATOM 1748 O O . ASN A 1 208 ? 0.458 26.203 -6.715 1 96.56 208 ASN A O 1
ATOM 1752 N N . VAL A 1 209 ? 0.567 24.812 -8.438 1 97.5 209 VAL A N 1
ATOM 1753 C CA . VAL A 1 209 ? 1.594 23.922 -7.902 1 97.5 209 VAL A CA 1
ATOM 1754 C C . VAL A 1 209 ? 2.912 24.156 -8.641 1 97.5 209 VAL A C 1
ATOM 1756 O O . VAL A 1 209 ? 3.023 23.859 -9.828 1 97.5 209 VAL A O 1
ATOM 1759 N N . HIS A 1 210 ? 3.961 24.688 -7.891 1 97.62 210 HIS A N 1
ATOM 1760 C CA . HIS A 1 210 ? 5.191 25.141 -8.523 1 97.62 210 HIS A CA 1
ATOM 1761 C C . HIS A 1 210 ? 6.352 24.203 -8.219 1 97.62 210 HIS A C 1
ATOM 1763 O O . HIS A 1 210 ? 6.484 23.719 -7.094 1 97.62 210 HIS A O 1
ATOM 1769 N N . LYS A 1 211 ? 7.102 23.953 -9.25 1 96.94 211 LYS A N 1
ATOM 1770 C CA . LYS A 1 211 ? 8.367 23.266 -9.023 1 96.94 211 LYS A CA 1
ATOM 1771 C C . LYS A 1 211 ? 9.367 24.188 -8.328 1 96.94 211 LYS A C 1
ATOM 1773 O O . LYS A 1 211 ? 9.547 25.344 -8.727 1 96.94 211 LYS A O 1
ATOM 1778 N N . VAL A 1 212 ? 10.008 23.734 -7.23 1 97.19 212 VAL A N 1
ATOM 1779 C CA . VAL A 1 212 ? 10.961 24.531 -6.469 1 97.19 212 VAL A CA 1
ATOM 1780 C C . VAL A 1 212 ? 12.195 23.703 -6.148 1 97.19 212 VAL A C 1
ATOM 1782 O O . VAL A 1 212 ? 12.117 22.469 -6.047 1 97.19 212 VAL A O 1
ATOM 1785 N N . PRO A 1 213 ? 13.289 24.359 -6.008 1 94.88 213 PRO A N 1
ATOM 1786 C CA . PRO A 1 213 ? 14.508 23.609 -5.699 1 94.88 213 PRO A CA 1
ATOM 1787 C C . PRO A 1 213 ? 14.586 23.172 -4.238 1 94.88 213 PRO A C 1
ATOM 1789 O O . PRO A 1 213 ? 15.328 22.25 -3.898 1 94.88 213 PRO A O 1
ATOM 1792 N N . MET A 1 214 ? 13.836 23.859 -3.391 1 95.25 214 MET A N 1
ATOM 1793 C CA . MET A 1 214 ? 13.922 23.531 -1.971 1 95.25 214 MET A CA 1
ATOM 1794 C C . MET A 1 214 ? 12.539 23.5 -1.338 1 95.25 214 MET A C 1
ATOM 1796 O O . MET A 1 214 ? 11.727 24.406 -1.556 1 95.25 214 MET A O 1
ATOM 1800 N N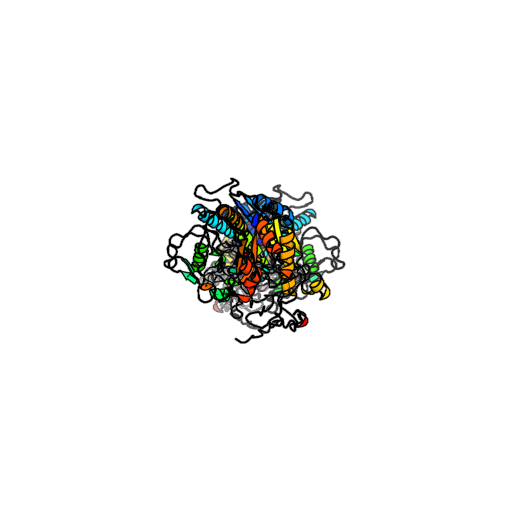 . LEU A 1 215 ? 12.312 22.516 -0.615 1 96.25 215 LEU A N 1
ATOM 1801 C CA . LEU A 1 215 ? 11.102 22.281 0.156 1 96.25 215 LEU A CA 1
ATOM 1802 C C . LEU A 1 215 ? 11.422 21.656 1.506 1 96.25 215 LEU A C 1
ATOM 1804 O O . LEU A 1 215 ? 12.273 20.766 1.592 1 96.25 215 LEU A O 1
ATOM 1808 N N . HIS A 1 216 ? 10.773 22.172 2.557 1 95.38 216 HIS A N 1
ATOM 1809 C CA . HIS A 1 216 ? 11.102 21.625 3.865 1 95.38 216 HIS A CA 1
ATOM 1810 C C . HIS A 1 216 ? 9.945 21.781 4.84 1 95.38 216 HIS A C 1
ATOM 1812 O O . HIS A 1 216 ? 8.93 22.406 4.512 1 95.38 216 HIS A O 1
ATOM 1818 N N . SER A 1 217 ? 9.938 21.141 5.988 1 96 217 SER A N 1
ATOM 1819 C CA . SER A 1 217 ? 9.102 21.312 7.172 1 96 217 SER A CA 1
ATOM 1820 C C . SER A 1 217 ? 7.773 20.578 7.02 1 96 217 SER A C 1
ATOM 1822 O O . SER A 1 217 ? 7.188 20.125 8.008 1 96 217 SER A O 1
ATOM 1824 N N . CYS A 1 218 ? 7.25 20.547 5.828 1 98 218 CYS A N 1
ATOM 1825 C CA . CYS A 1 218 ? 5.953 19.938 5.582 1 98 218 CYS A CA 1
ATOM 1826 C C . CYS A 1 218 ? 5.82 19.5 4.129 1 98 218 CYS A C 1
ATOM 1828 O O . CYS A 1 218 ? 5.68 20.344 3.236 1 98 218 CYS A O 1
ATOM 1830 N N . TYR A 1 219 ? 5.84 18.219 3.838 1 98.12 219 TYR A N 1
ATOM 1831 C CA . TYR A 1 219 ? 5.734 17.734 2.465 1 98.12 219 TYR A CA 1
ATOM 1832 C C . TYR A 1 219 ? 5.309 16.266 2.428 1 98.12 219 TYR A C 1
ATOM 1834 O O . TYR A 1 219 ? 5.527 15.531 3.389 1 98.12 219 TYR A O 1
ATOM 1842 N N . LEU A 1 220 ? 4.637 15.914 1.363 1 98.31 220 LEU A N 1
ATOM 1843 C CA . LEU A 1 220 ? 4.105 14.586 1.092 1 98.31 220 LEU A CA 1
ATOM 1844 C C . LEU A 1 220 ? 4.941 13.867 0.039 1 98.31 220 LEU A C 1
ATOM 1846 O O . LEU A 1 220 ? 5.199 14.414 -1.036 1 98.31 220 LEU A O 1
ATOM 1850 N N . ILE A 1 221 ? 5.438 12.711 0.376 1 97.81 221 ILE A N 1
ATOM 1851 C CA . ILE A 1 221 ? 6.211 11.883 -0.544 1 97.81 221 ILE A CA 1
ATOM 1852 C C . ILE A 1 221 ? 5.352 10.727 -1.051 1 97.81 221 ILE A C 1
ATOM 1854 O O . ILE A 1 221 ? 4.762 9.992 -0.258 1 97.81 221 ILE A O 1
ATOM 1858 N N . ASP A 1 222 ? 5.215 10.586 -2.365 1 97 222 ASP A N 1
ATOM 1859 C CA . ASP A 1 222 ? 4.543 9.438 -2.965 1 97 222 ASP A CA 1
ATOM 1860 C C . ASP A 1 222 ? 5.438 8.195 -2.934 1 97 222 ASP A C 1
ATOM 1862 O O . ASP A 1 222 ? 6.395 8.094 -3.701 1 97 222 ASP A O 1
ATOM 1866 N N . MET A 1 223 ? 5.125 7.227 -2.098 1 95.88 223 MET A N 1
ATOM 1867 C CA . MET A 1 223 ? 5.973 6.062 -1.856 1 95.88 223 MET A CA 1
ATOM 1868 C C . MET A 1 223 ? 5.781 5.016 -2.949 1 95.88 223 MET A C 1
ATOM 1870 O O . MET A 1 223 ? 6.512 4.023 -2.998 1 95.88 223 MET A O 1
ATOM 1874 N N . ASN A 1 224 ? 4.82 5.219 -3.838 1 93.06 224 ASN A N 1
ATOM 1875 C CA . ASN A 1 224 ? 4.535 4.266 -4.902 1 93.06 224 ASN A CA 1
ATOM 1876 C C . ASN A 1 224 ? 5.402 4.52 -6.133 1 93.06 224 ASN A C 1
ATOM 1878 O O . ASN A 1 224 ? 5.391 3.729 -7.078 1 93.06 224 ASN A O 1
ATOM 1882 N N . ARG A 1 225 ? 6.176 5.562 -6.137 1 91.94 225 ARG A N 1
ATOM 1883 C CA . ARG A 1 225 ? 7.016 5.918 -7.277 1 91.94 225 ARG A CA 1
ATOM 1884 C C . ARG A 1 225 ? 8.414 5.336 -7.125 1 91.94 225 ARG A C 1
ATOM 1886 O O . ARG A 1 225 ? 8.945 5.254 -6.016 1 91.94 225 ARG A O 1
ATOM 1893 N N . GLN A 1 226 ? 9.062 5.039 -8.25 1 87.88 226 GLN A N 1
ATOM 1894 C CA . GLN A 1 226 ? 10.414 4.5 -8.25 1 87.88 226 GLN A CA 1
ATOM 1895 C C . GLN A 1 226 ? 11.398 5.48 -7.621 1 87.88 226 GLN A C 1
ATOM 1897 O O . GLN A 1 226 ? 12.367 5.074 -6.977 1 87.88 226 GLN A O 1
ATOM 1902 N N . THR A 1 227 ? 11.109 6.707 -7.781 1 84.25 227 THR A N 1
ATOM 1903 C CA . THR A 1 227 ? 11.992 7.75 -7.277 1 84.25 227 THR A CA 1
ATOM 1904 C C . THR A 1 227 ? 12.047 7.719 -5.75 1 84.25 227 THR A C 1
ATOM 1906 O O . THR A 1 227 ? 13.078 8.039 -5.156 1 84.25 227 THR A O 1
ATOM 1909 N N . SER A 1 228 ? 10.953 7.293 -5.098 1 85.5 228 SER A N 1
ATOM 1910 C CA . SER A 1 228 ? 10.922 7.234 -3.639 1 85.5 228 SER A CA 1
ATOM 1911 C C . SER A 1 228 ? 11.898 6.184 -3.109 1 85.5 228 SER A C 1
ATOM 1913 O O . SER A 1 228 ? 12.359 6.281 -1.971 1 85.5 228 SER A O 1
ATOM 1915 N N . GLN A 1 229 ? 12.195 5.23 -3.98 1 86.25 229 GLN A N 1
ATOM 1916 C CA . GLN A 1 229 ? 13.117 4.18 -3.572 1 86.25 229 GLN A CA 1
ATOM 1917 C C . GLN A 1 229 ? 14.562 4.688 -3.564 1 86.25 229 GLN A C 1
ATOM 1919 O O . GLN A 1 229 ? 15.414 4.129 -2.877 1 86.25 229 GLN A O 1
ATOM 1924 N N . LYS A 1 230 ? 14.758 5.758 -4.25 1 87.38 230 LYS A N 1
ATOM 1925 C CA . LYS A 1 230 ? 16.109 6.312 -4.367 1 87.38 230 LYS A CA 1
ATOM 1926 C C . LYS A 1 230 ? 16.344 7.387 -3.312 1 87.38 230 LYS A C 1
ATOM 1928 O O . LYS A 1 230 ? 17.5 7.773 -3.066 1 87.38 230 LYS A O 1
ATOM 1933 N N . LEU A 1 231 ? 15.328 7.887 -2.723 1 90.38 231 LEU A N 1
ATOM 1934 C CA . LEU A 1 231 ? 15.461 8.922 -1.702 1 90.38 231 LEU A CA 1
ATOM 1935 C C . LEU A 1 231 ? 16.156 8.375 -0.46 1 90.38 231 LEU A C 1
ATOM 1937 O O . LEU A 1 231 ? 15.883 7.25 -0.033 1 90.38 231 LEU A O 1
ATOM 1941 N N . GLN A 1 232 ? 17.094 9.141 0.076 1 89.81 232 GLN A N 1
ATOM 1942 C CA . GLN A 1 232 ? 17.859 8.703 1.238 1 89.81 232 GLN A CA 1
ATOM 1943 C C . GLN A 1 232 ? 18.281 9.891 2.1 1 89.81 232 GLN A C 1
ATOM 1945 O O . GLN A 1 232 ? 18.672 10.938 1.575 1 89.81 232 GLN A O 1
ATOM 1950 N N . TYR A 1 233 ? 18.141 9.734 3.441 1 90.25 233 TYR A N 1
ATOM 1951 C CA . TYR A 1 233 ? 18.625 10.727 4.391 1 90.25 233 TYR A CA 1
ATOM 1952 C C . TYR A 1 233 ? 19.938 10.281 5.023 1 90.25 233 TYR A C 1
ATOM 1954 O O . TYR A 1 233 ? 20.75 11.109 5.449 1 90.25 233 TYR A O 1
ATOM 1962 N N . TRP A 1 234 ? 20.094 8.969 5.141 1 88.12 234 TRP A N 1
ATOM 1963 C CA . TRP A 1 234 ? 21.219 8.359 5.84 1 88.12 234 TRP A CA 1
ATOM 1964 C C . TRP A 1 234 ? 21.562 7 5.234 1 88.12 234 TRP A C 1
ATOM 1966 O O . TRP A 1 234 ? 20.672 6.262 4.809 1 88.12 234 TRP A O 1
ATOM 1976 N N . PRO A 1 235 ? 22.797 6.57 5.211 1 85.06 235 PRO A N 1
ATOM 1977 C CA . PRO A 1 235 ? 24 7.324 5.547 1 85.06 235 PRO A CA 1
ATOM 1978 C C . PRO A 1 235 ? 24.297 8.445 4.555 1 85.06 235 PRO A C 1
ATOM 1980 O O . PRO A 1 235 ? 23.766 8.445 3.439 1 85.06 235 PRO A O 1
ATOM 1983 N N . ARG A 1 236 ? 25.109 9.25 5.07 1 77.31 236 ARG A N 1
ATOM 1984 C CA . ARG A 1 236 ? 25.5 10.375 4.23 1 77.31 236 ARG A CA 1
ATOM 1985 C C . ARG A 1 236 ? 26.375 9.914 3.068 1 77.31 236 ARG A C 1
ATOM 1987 O O . ARG A 1 236 ? 27.234 9.047 3.238 1 77.31 236 ARG A O 1
ATOM 1994 N N . ILE A 1 237 ? 26 10.297 1.918 1 72.5 237 ILE A N 1
ATOM 1995 C CA . ILE A 1 237 ? 26.859 10.008 0.778 1 72.5 237 ILE A CA 1
ATOM 1996 C C . ILE A 1 237 ? 27.953 11.07 0.67 1 72.5 237 ILE A C 1
ATOM 1998 O O . ILE A 1 237 ? 27.719 12.25 0.922 1 72.5 237 ILE A O 1
ATOM 2002 N N . GLY A 1 238 ? 29.359 10.648 1.132 1 58.72 238 GLY A N 1
ATOM 2003 C CA . GLY A 1 238 ? 30.469 11.586 1.088 1 58.72 238 GLY A CA 1
ATOM 2004 C C . GLY A 1 238 ? 30.312 12.641 0.012 1 58.72 238 GLY A C 1
ATOM 2005 O O . GLY A 1 238 ? 29.406 13.477 0.081 1 58.72 238 GLY A O 1
ATOM 2006 N N . LYS A 1 239 ? 31.344 12.656 -0.918 1 53.97 239 LYS A N 1
ATOM 2007 C CA . LYS A 1 239 ? 31.344 13.578 -2.053 1 53.97 239 LYS A CA 1
ATOM 2008 C C . LYS A 1 239 ? 30.141 13.305 -2.969 1 53.97 239 LYS A C 1
ATOM 2010 O O . LYS A 1 239 ? 29.875 12.156 -3.332 1 53.97 239 LYS A O 1
ATOM 2015 N N . TYR A 1 240 ? 29.094 14.258 -2.521 1 53.09 240 TYR A N 1
ATOM 2016 C CA . TYR A 1 240 ? 28.094 14.008 -3.553 1 53.09 240 TYR A CA 1
ATOM 2017 C C . TYR A 1 240 ? 28.75 13.828 -4.918 1 53.09 240 TYR A C 1
ATOM 2019 O O . TYR A 1 240 ? 29.969 13.898 -5.039 1 53.09 240 TYR A O 1
ATOM 2027 N N . SER A 1 241 ? 28.156 13.953 -6.035 1 50 241 SER A N 1
ATOM 2028 C CA . SER A 1 241 ? 28.719 13.992 -7.375 1 50 241 SER A CA 1
ATOM 2029 C C . SER A 1 241 ? 29.406 15.328 -7.652 1 50 241 SER A C 1
ATOM 2031 O O . SER A 1 241 ? 29.297 16.25 -6.852 1 50 241 SER A O 1
ATOM 2033 N N . GLU A 1 242 ? 30.312 15.383 -8.523 1 50.5 242 GLU A N 1
ATOM 2034 C CA . GLU A 1 242 ? 30.891 16.594 -9.102 1 50.5 242 GLU A CA 1
ATOM 2035 C C . GLU A 1 242 ? 29.891 17.734 -9.094 1 50.5 242 GLU A C 1
ATOM 2037 O O . GLU A 1 242 ? 30.266 18.906 -9 1 50.5 242 GLU A O 1
ATOM 2042 N N . ASP A 1 243 ? 28.625 17.406 -9.008 1 51.25 243 ASP A N 1
ATOM 2043 C CA . ASP A 1 243 ? 27.578 18.406 -9.172 1 51.25 243 ASP A CA 1
ATOM 2044 C C . ASP A 1 243 ? 27.094 18.922 -7.812 1 51.25 243 ASP A C 1
ATOM 2046 O O . ASP A 1 243 ? 26.359 19.906 -7.742 1 51.25 243 ASP A O 1
ATOM 2050 N N . LEU A 1 244 ? 27.312 18.156 -6.801 1 56.78 244 LEU A N 1
ATOM 2051 C CA . LEU A 1 244 ? 26.875 18.641 -5.5 1 56.78 244 LEU A CA 1
ATOM 2052 C C . LEU A 1 244 ? 28.047 18.75 -4.531 1 56.78 244 LEU A C 1
ATOM 2054 O O . LEU A 1 244 ? 28.406 17.781 -3.871 1 56.78 244 LEU A O 1
ATOM 2058 N N . PRO A 1 245 ? 28.734 19.891 -4.523 1 57.16 245 PRO A N 1
ATOM 2059 C CA . PRO A 1 245 ? 29.844 20.141 -3.604 1 57.16 245 PRO A CA 1
ATOM 2060 C C . PRO A 1 245 ? 29.484 19.875 -2.145 1 57.16 245 PRO A C 1
ATOM 2062 O O . PRO A 1 245 ? 28.312 19.625 -1.834 1 57.16 245 PRO A O 1
ATOM 2065 N N . TYR A 1 246 ? 30.484 20.078 -1.238 1 63.31 246 TYR A N 1
ATOM 2066 C CA . TYR A 1 246 ? 30.469 19.906 0.211 1 63.31 246 TYR A CA 1
ATOM 2067 C C . TYR A 1 246 ? 29.359 20.75 0.837 1 63.31 246 TYR A C 1
ATOM 2069 O O . TYR A 1 246 ? 29.625 21.828 1.381 1 63.31 246 TYR A O 1
ATOM 2077 N N . TRP A 1 247 ? 28.156 20.406 0.493 1 71.88 247 TRP A N 1
ATOM 2078 C CA . TRP A 1 247 ? 27.047 21.141 1.093 1 71.88 247 TRP A CA 1
ATOM 2079 C C . TRP A 1 247 ? 26.953 20.844 2.586 1 71.88 247 TRP A C 1
ATOM 2081 O O . TRP A 1 247 ? 27.406 19.812 3.055 1 71.88 247 TRP A O 1
ATOM 2091 N N . PRO A 1 248 ? 26.516 21.922 3.314 1 72.81 248 PRO A N 1
ATOM 2092 C CA . PRO A 1 248 ? 26.328 21.703 4.754 1 72.81 248 PRO A CA 1
ATOM 2093 C C . PRO A 1 248 ? 25.469 20.484 5.066 1 72.81 248 PRO A C 1
ATOM 2095 O O . PRO A 1 248 ? 24.594 20.125 4.27 1 72.81 248 PRO A O 1
ATOM 2098 N N . MET A 1 249 ? 25.844 19.984 6.184 1 71.25 249 MET A N 1
ATOM 2099 C CA . MET A 1 249 ? 25.172 18.75 6.598 1 71.25 249 MET A CA 1
ATOM 2100 C C . MET A 1 249 ? 23.906 19.062 7.387 1 71.25 249 MET A C 1
ATOM 2102 O O . MET A 1 249 ? 23.688 18.5 8.461 1 71.25 249 MET A O 1
ATOM 2106 N N . ASP A 1 250 ? 23.141 20 6.91 1 80.12 250 ASP A N 1
ATOM 2107 C CA . ASP A 1 250 ? 21.828 20.203 7.527 1 80.12 250 ASP A CA 1
ATOM 2108 C C . ASP A 1 250 ? 20.766 19.344 6.855 1 80.12 250 ASP A C 1
ATOM 2110 O O . ASP A 1 250 ? 20.938 18.922 5.711 1 80.12 250 ASP A O 1
ATOM 2114 N N . ASP A 1 251 ? 19.766 18.984 7.574 1 79.88 251 ASP A N 1
ATOM 2115 C CA . ASP A 1 251 ? 18.797 18 7.125 1 79.88 251 ASP A CA 1
ATOM 2116 C C . ASP A 1 251 ? 18.016 18.516 5.918 1 79.88 251 ASP A C 1
ATOM 2118 O O . ASP A 1 251 ? 17.609 17.734 5.051 1 79.88 251 ASP A O 1
ATOM 2122 N N . ILE A 1 252 ? 17.828 19.812 5.793 1 86.69 252 ILE A N 1
ATOM 2123 C CA . ILE A 1 252 ? 17.062 20.391 4.688 1 86.69 252 ILE A CA 1
ATOM 2124 C C . ILE A 1 252 ? 17.906 20.359 3.414 1 86.69 252 ILE A C 1
ATOM 2126 O O . ILE A 1 252 ? 17.438 19.891 2.373 1 86.69 252 ILE A O 1
ATOM 2130 N N . ILE A 1 253 ? 19.125 20.859 3.5 1 87.06 253 ILE A N 1
ATOM 2131 C CA . ILE A 1 253 ? 20.016 20.938 2.35 1 87.06 253 ILE A CA 1
ATOM 2132 C C . ILE A 1 253 ? 20.344 19.531 1.855 1 87.06 253 ILE A C 1
ATOM 2134 O O . ILE A 1 253 ? 20.375 19.281 0.647 1 87.06 253 ILE A O 1
ATOM 2138 N N . TYR A 1 254 ? 20.562 18.688 2.809 1 85.88 254 TYR A N 1
ATOM 2139 C CA . TYR A 1 254 ? 20.875 17.312 2.416 1 85.88 254 TYR A CA 1
ATOM 2140 C C . TYR A 1 254 ? 19.703 16.688 1.666 1 85.88 254 TYR A C 1
ATOM 2142 O O . TYR A 1 254 ? 19.891 16.047 0.632 1 85.88 254 TYR A O 1
ATOM 2150 N N . PHE A 1 255 ? 18.516 16.828 2.168 1 90.06 255 PHE A N 1
ATOM 2151 C CA . PHE A 1 255 ? 17.312 16.297 1.537 1 90.06 255 PHE A CA 1
ATOM 2152 C C . PHE A 1 255 ? 17.156 16.828 0.121 1 90.06 255 PHE A C 1
ATOM 2154 O O . PHE A 1 255 ? 16.938 16.062 -0.821 1 90.06 255 PHE A O 1
ATOM 2161 N N . THR A 1 256 ? 17.234 18.109 -0.018 1 89.25 256 THR A N 1
ATOM 2162 C CA . THR A 1 256 ? 17.047 18.719 -1.329 1 89.25 256 THR A CA 1
ATOM 2163 C C . THR A 1 256 ? 18.188 18.312 -2.273 1 89.25 256 THR A C 1
ATOM 2165 O O . THR A 1 256 ? 17.969 18.172 -3.479 1 89.25 256 THR A O 1
ATOM 2168 N N . GLY A 1 257 ? 19.406 18.219 -1.745 1 86.38 257 GLY A N 1
ATOM 2169 C CA . GLY A 1 257 ? 20.516 17.734 -2.539 1 86.38 257 GLY A CA 1
ATOM 2170 C C . GLY A 1 257 ? 20.312 16.312 -3.057 1 86.38 257 GLY A C 1
ATOM 2171 O O . GLY A 1 257 ? 20.594 16.031 -4.223 1 86.38 257 GLY A O 1
ATOM 2172 N N . MET A 1 258 ? 19.797 15.469 -2.193 1 87 258 MET A N 1
ATOM 2173 C CA . MET A 1 258 ? 19.531 14.086 -2.578 1 87 258 MET A CA 1
ATOM 2174 C C . MET A 1 258 ? 18.422 14.016 -3.619 1 87 258 MET A C 1
ATOM 2176 O O . MET A 1 258 ? 18.469 13.188 -4.531 1 87 258 MET A O 1
ATOM 2180 N N . ALA A 1 259 ? 17.391 14.82 -3.408 1 89.81 259 ALA A N 1
ATOM 2181 C CA . ALA A 1 259 ? 16.328 14.891 -4.414 1 89.81 259 ALA A CA 1
ATOM 2182 C C . ALA A 1 259 ? 16.891 15.312 -5.766 1 89.81 259 ALA A C 1
ATOM 2184 O O . ALA A 1 259 ? 16.562 14.719 -6.797 1 89.81 259 ALA A O 1
ATOM 2185 N N . LYS A 1 260 ? 17.719 16.281 -5.746 1 87.44 260 LYS A N 1
ATOM 2186 C CA . LYS A 1 260 ? 18.328 16.781 -6.973 1 87.44 260 LYS A CA 1
ATOM 2187 C C . LYS A 1 260 ? 19.203 15.703 -7.621 1 87.44 260 LYS A C 1
ATOM 2189 O O . LYS A 1 260 ? 19.141 15.5 -8.836 1 87.44 260 LYS A O 1
ATOM 2194 N N . LEU A 1 261 ? 20 15.078 -6.859 1 83.75 261 LEU A N 1
ATOM 2195 C CA . LEU A 1 261 ? 20.891 14.031 -7.348 1 83.75 261 LEU A CA 1
ATOM 2196 C C . LEU A 1 261 ? 20.094 12.922 -8.031 1 83.75 261 LEU A C 1
ATOM 2198 O O . LEU A 1 261 ? 20.547 12.344 -9.023 1 83.75 261 LEU A O 1
ATOM 2202 N N . ASN A 1 262 ? 18.953 12.641 -7.5 1 86.38 262 ASN A N 1
ATOM 2203 C CA . ASN A 1 262 ? 18.141 11.539 -8.016 1 86.38 262 ASN A CA 1
ATOM 2204 C C . ASN A 1 262 ? 17.062 12.039 -8.984 1 86.38 262 ASN A C 1
ATOM 2206 O O . ASN A 1 262 ? 16.156 11.289 -9.336 1 86.38 262 ASN A O 1
ATOM 2210 N N . LYS A 1 263 ? 17.094 13.32 -9.297 1 88.19 263 LYS A N 1
ATOM 2211 C CA . LYS A 1 263 ? 16.219 13.945 -10.273 1 88.19 263 LYS A CA 1
ATOM 2212 C C . LYS A 1 263 ? 14.75 13.844 -9.844 1 88.19 263 LYS A C 1
ATOM 2214 O O . LYS A 1 263 ? 13.891 13.461 -10.641 1 88.19 263 LYS A O 1
ATOM 2219 N N . ILE A 1 264 ? 14.602 14.039 -8.586 1 92.94 264 ILE A N 1
ATOM 2220 C CA . ILE A 1 264 ? 13.25 14.086 -8.039 1 92.94 264 ILE A CA 1
ATOM 2221 C C . ILE A 1 264 ? 12.797 15.531 -7.895 1 92.94 264 ILE A C 1
ATOM 2223 O O . ILE A 1 264 ? 13.414 16.312 -7.172 1 92.94 264 ILE A O 1
ATOM 2227 N N . ASP A 1 265 ? 11.727 15.836 -8.523 1 94 265 ASP A N 1
ATOM 2228 C CA . ASP A 1 265 ? 11.211 17.203 -8.469 1 94 265 ASP A CA 1
ATOM 2229 C C . ASP A 1 265 ? 10.461 17.453 -7.168 1 94 265 ASP A C 1
ATOM 2231 O O . ASP A 1 265 ? 9.758 16.578 -6.672 1 94 265 ASP A O 1
ATOM 2235 N N . LEU A 1 266 ? 10.672 18.641 -6.633 1 97 266 LEU A N 1
ATOM 2236 C CA . LEU A 1 266 ? 9.938 19.141 -5.469 1 97 266 LEU A CA 1
ATOM 2237 C C . LEU A 1 266 ? 8.906 20.172 -5.879 1 97 266 LEU A C 1
ATOM 2239 O O . LEU A 1 266 ? 9.172 21.016 -6.742 1 97 266 LEU A O 1
ATOM 2243 N N . TRP A 1 267 ? 7.738 20.062 -5.289 1 98.19 267 TRP A N 1
ATOM 2244 C CA . TRP A 1 267 ? 6.664 20.969 -5.68 1 98.19 267 TRP A CA 1
ATOM 2245 C C . TRP A 1 267 ? 6.047 21.641 -4.453 1 98.19 267 TRP A C 1
ATOM 2247 O O . TRP A 1 267 ? 5.875 21 -3.412 1 98.19 267 TRP A O 1
ATOM 2257 N N . VAL A 1 268 ? 5.727 22.938 -4.531 1 98.19 268 VAL A N 1
ATOM 2258 C CA . VAL A 1 268 ? 5 23.641 -3.486 1 98.19 268 VAL A CA 1
ATOM 2259 C C . VAL A 1 268 ? 3.627 24.062 -4.004 1 98.19 268 VAL A C 1
ATOM 2261 O O . VAL A 1 268 ? 3.502 24.562 -5.125 1 98.19 268 VAL A O 1
ATOM 2264 N N . ASP A 1 269 ? 2.607 23.781 -3.252 1 98 269 ASP A N 1
ATOM 2265 C CA . ASP A 1 269 ? 1.221 24.078 -3.592 1 98 269 ASP A CA 1
ATOM 2266 C C . ASP A 1 269 ? 0.739 25.344 -2.865 1 98 269 ASP A C 1
ATOM 2268 O O . ASP A 1 269 ? 0.536 25.312 -1.649 1 98 269 ASP A O 1
ATOM 2272 N N . ASN A 1 270 ? 0.536 26.484 -3.594 1 95.69 270 ASN A N 1
ATOM 2273 C CA . ASN A 1 270 ? 0.042 27.703 -2.967 1 95.69 270 ASN A CA 1
ATOM 2274 C C . ASN A 1 270 ? -1.389 28.016 -3.396 1 95.69 270 ASN A C 1
ATOM 2276 O O . ASN A 1 270 ? -1.803 29.172 -3.398 1 95.69 270 ASN A O 1
ATOM 2280 N N . THR A 1 271 ? -2.098 26.953 -3.76 1 93.94 271 THR A N 1
ATOM 2281 C CA . THR A 1 271 ? -3.461 27.141 -4.242 1 93.94 271 THR A CA 1
ATOM 2282 C C . THR A 1 271 ? -4.434 27.266 -3.074 1 93.94 271 THR A C 1
ATOM 2284 O O . THR A 1 271 ? -5.625 27.531 -3.275 1 93.94 271 THR A O 1
ATOM 2287 N N . MET A 1 272 ? -3.93 27.109 -1.88 1 88.12 272 MET A N 1
ATOM 2288 C CA . MET A 1 272 ? -4.77 27.203 -0.687 1 88.12 272 MET A CA 1
ATOM 2289 C C . MET A 1 272 ? -3.969 27.719 0.502 1 88.12 272 MET A C 1
ATOM 2291 O O . MET A 1 272 ? -2.744 27.594 0.535 1 88.12 272 MET A O 1
ATOM 2295 N N . ALA A 1 273 ? -4.707 28.312 1.414 1 88.06 273 ALA A N 1
ATOM 2296 C CA . ALA A 1 273 ? -4.098 28.609 2.709 1 88.06 273 ALA A CA 1
ATOM 2297 C C . ALA A 1 273 ? -4.02 27.344 3.574 1 88.06 273 ALA A C 1
ATOM 2299 O O . ALA A 1 273 ? -5.012 26.953 4.188 1 88.06 273 ALA A O 1
ATOM 2300 N N . ALA A 1 274 ? -2.848 26.812 3.678 1 92.38 274 ALA A N 1
ATOM 2301 C CA . ALA A 1 274 ? -2.709 25.469 4.238 1 92.38 274 ALA A CA 1
ATOM 2302 C C . ALA A 1 274 ? -2.432 25.516 5.738 1 92.38 274 ALA A C 1
ATOM 2304 O O . ALA A 1 274 ? -2.883 24.656 6.492 1 92.38 274 ALA A O 1
ATOM 2305 N N . GLY A 1 275 ? -1.617 26.422 6.133 1 92.38 275 GLY A N 1
ATOM 2306 C CA . GLY A 1 275 ? -1.222 26.5 7.531 1 92.38 275 GLY A CA 1
ATOM 2307 C C . GLY A 1 275 ? -0.056 27.438 7.77 1 92.38 275 GLY A C 1
ATOM 2308 O O . GLY A 1 275 ? 0.23 28.297 6.941 1 92.38 275 GLY A O 1
ATOM 2309 N N . TRP A 1 276 ? 0.49 27.359 9.023 1 92.12 276 TRP A N 1
ATOM 2310 C CA . TRP A 1 276 ? 1.545 28.266 9.469 1 92.12 276 TRP A CA 1
ATOM 2311 C C . TRP A 1 276 ? 2.664 27.5 10.164 1 92.12 276 TRP A C 1
ATOM 2313 O O . TRP A 1 276 ? 2.457 26.375 10.633 1 92.12 276 TRP A O 1
ATOM 2323 N N . PHE A 1 277 ? 3.824 28.031 10.164 1 93.69 277 PHE A N 1
ATOM 2324 C CA . PHE A 1 277 ? 4.91 27.547 11 1 93.69 277 PHE A CA 1
ATOM 2325 C C . PHE A 1 277 ? 5.762 28.688 11.516 1 93.69 277 PHE A C 1
ATOM 2327 O O . PHE A 1 277 ? 5.836 29.75 10.875 1 93.69 277 PHE A O 1
ATOM 2334 N N . PRO A 1 278 ? 6.297 28.562 12.68 1 92.38 278 PRO A N 1
ATOM 2335 C CA . PRO A 1 278 ? 7.012 29.672 13.305 1 92.38 278 PRO A CA 1
ATOM 2336 C C . PRO A 1 278 ? 8.344 29.984 12.625 1 92.38 278 PRO A C 1
ATOM 2338 O O . PRO A 1 278 ? 9.008 29.062 12.133 1 92.38 278 PRO A O 1
ATOM 2341 N N . TYR A 1 279 ? 8.648 31.234 12.617 1 89.12 279 TYR A N 1
ATOM 2342 C CA . TYR A 1 279 ? 9.977 31.641 12.18 1 89.12 279 TYR A CA 1
ATOM 2343 C C . TYR A 1 279 ? 11.055 31.047 13.094 1 89.12 279 TYR A C 1
ATOM 2345 O O . TYR A 1 279 ? 10.914 31.062 14.32 1 89.12 279 TYR A O 1
ATOM 2353 N N . PRO A 1 280 ? 12.094 30.562 12.578 1 85 280 PRO A N 1
ATOM 2354 C CA . PRO A 1 280 ? 13.141 29.938 13.398 1 85 280 PRO A CA 1
ATOM 2355 C C . PRO A 1 280 ? 13.891 30.953 14.258 1 85 280 PRO A C 1
ATOM 2357 O O . PRO A 1 280 ? 14.195 32.062 13.797 1 85 280 PRO A O 1
ATOM 2360 N N . VAL A 1 281 ? 14.062 30.547 15.484 1 83.25 281 VAL A N 1
ATOM 2361 C CA . VAL A 1 281 ? 14.805 31.406 16.406 1 83.25 281 VAL A CA 1
ATOM 2362 C C . VAL A 1 281 ? 16.266 30.953 16.469 1 83.25 281 VAL A C 1
ATOM 2364 O O . VAL A 1 281 ? 16.547 29.75 16.469 1 83.25 281 VAL A O 1
ATOM 2367 N N . GLN A 1 282 ? 17.172 31.844 16.516 1 77.25 282 GLN A N 1
ATOM 2368 C CA . GLN A 1 282 ? 18.594 31.547 16.5 1 77.25 282 GLN A CA 1
ATOM 2369 C C . GLN A 1 282 ? 19.125 31.25 17.891 1 77.25 282 GLN A C 1
ATOM 2371 O O . GLN A 1 282 ? 20.109 30.516 18.047 1 77.25 282 GLN A O 1
ATOM 2376 N N . SER A 1 283 ? 18.5 31.703 18.906 1 73.44 283 SER A N 1
ATOM 2377 C CA . SER A 1 283 ? 19 31.594 20.266 1 73.44 283 SER A CA 1
ATOM 2378 C C . SER A 1 283 ? 19.062 30.141 20.734 1 73.44 283 SER A C 1
ATOM 2380 O O . SER A 1 283 ? 19.875 29.781 21.578 1 73.44 283 SER A O 1
ATOM 2382 N N . GLY A 1 284 ? 18.203 29.359 20.281 1 75.56 284 GLY A N 1
ATOM 2383 C CA . GLY A 1 284 ? 18.094 27.984 20.719 1 75.56 284 GLY A CA 1
ATOM 2384 C C . GLY A 1 284 ? 17.453 27.844 22.094 1 75.56 284 GLY A C 1
ATOM 2385 O O . GLY A 1 284 ? 17.531 26.781 22.719 1 75.56 284 GLY A O 1
ATOM 2386 N N . GLU A 1 285 ? 16.922 28.922 22.578 1 82.12 285 GLU A N 1
ATOM 2387 C CA . GLU A 1 285 ? 16.234 28.891 23.875 1 82.12 285 GLU A CA 1
ATOM 2388 C C . GLU A 1 285 ? 14.75 28.578 23.703 1 82.12 285 GLU A C 1
ATOM 2390 O O . GLU A 1 285 ? 14.102 29.078 22.781 1 82.12 285 GLU A O 1
ATOM 2395 N N . VAL A 1 286 ? 14.312 27.781 24.609 1 84.31 286 VAL A N 1
ATOM 2396 C CA . VAL A 1 286 ? 12.914 27.359 24.562 1 84.31 286 VAL A CA 1
ATOM 2397 C C . VAL A 1 286 ? 12 28.578 24.719 1 84.31 286 VAL A C 1
ATOM 2399 O O . VAL A 1 286 ? 10.977 28.672 24.047 1 84.31 286 VAL A O 1
ATOM 2402 N N . TYR A 1 287 ? 12.406 29.453 25.562 1 85.44 287 TYR A N 1
ATOM 2403 C CA . TYR A 1 287 ? 11.617 30.656 25.812 1 85.44 287 TYR A CA 1
ATOM 2404 C C . TYR A 1 287 ? 11.383 31.422 24.516 1 85.44 287 TYR A C 1
ATOM 2406 O O . TYR A 1 287 ? 10.258 31.844 24.234 1 85.44 287 TYR A O 1
ATOM 2414 N N . ASP A 1 288 ? 12.383 31.609 23.781 1 89 288 ASP A N 1
ATOM 2415 C CA . ASP A 1 288 ? 12.281 32.375 22.531 1 89 288 ASP A CA 1
ATOM 2416 C C . ASP A 1 288 ? 11.383 31.656 21.531 1 89 288 ASP A C 1
ATOM 2418 O O . ASP A 1 288 ? 10.633 32.281 20.781 1 89 288 ASP A O 1
ATOM 2422 N N . GLU A 1 289 ? 11.516 30.406 21.516 1 90.12 289 GLU A N 1
ATOM 2423 C CA . GLU A 1 289 ? 10.688 29.641 20.594 1 90.12 289 GLU A CA 1
ATOM 2424 C C . GLU A 1 289 ? 9.211 29.734 20.953 1 90.12 289 GLU A C 1
ATOM 2426 O O . GLU A 1 289 ? 8.359 29.906 20.078 1 90.12 289 GLU A O 1
ATOM 2431 N N . VAL A 1 290 ? 8.953 29.594 22.234 1 90.94 290 VAL A N 1
ATOM 2432 C CA . VAL A 1 290 ? 7.578 29.703 22.703 1 90.94 290 VAL A CA 1
ATOM 2433 C C . VAL A 1 290 ? 7.035 31.094 22.391 1 90.94 290 VAL A C 1
ATOM 2435 O O . VAL A 1 290 ? 5.895 31.234 21.938 1 90.94 290 VAL A O 1
ATOM 2438 N N . THR A 1 291 ? 7.852 32.062 22.609 1 90.88 291 THR A N 1
ATOM 2439 C CA . THR A 1 291 ? 7.473 33.438 22.359 1 90.88 291 THR A CA 1
ATOM 2440 C C . THR A 1 291 ? 7.156 33.688 20.891 1 90.88 291 THR A C 1
ATOM 2442 O O . THR A 1 291 ? 6.156 34.312 20.547 1 90.88 291 THR A O 1
ATOM 2445 N N . MET A 1 292 ? 7.969 33.156 20.062 1 91.69 292 MET A N 1
ATOM 2446 C CA . MET A 1 292 ? 7.766 33.312 18.625 1 91.69 292 MET A CA 1
ATOM 2447 C C . MET A 1 292 ? 6.531 32.531 18.156 1 91.69 292 MET A C 1
ATOM 2449 O O . MET A 1 292 ? 5.809 33 17.281 1 91.69 292 MET A O 1
ATOM 2453 N N . PHE A 1 293 ? 6.363 31.406 18.703 1 93.56 293 PHE A N 1
ATOM 2454 C CA . PHE A 1 293 ? 5.18 30.625 18.375 1 93.56 293 PHE A CA 1
ATOM 2455 C C . PHE A 1 293 ? 3.91 31.359 18.781 1 93.56 293 PHE A C 1
ATOM 2457 O O . PHE A 1 293 ? 2.947 31.422 18.016 1 93.56 293 PHE A O 1
ATOM 2464 N N . ASN A 1 294 ? 3.93 31.875 19.984 1 92.38 294 ASN A N 1
ATOM 2465 C CA . ASN A 1 294 ? 2.785 32.656 20.453 1 92.38 294 ASN A CA 1
ATOM 2466 C C . ASN A 1 294 ? 2.529 33.844 19.562 1 92.38 294 ASN A C 1
ATOM 2468 O O . ASN A 1 294 ? 1.377 34.188 19.281 1 92.38 294 ASN A O 1
ATOM 2472 N N . HIS A 1 295 ? 3.602 34.469 19.203 1 91.69 295 HIS A N 1
ATOM 2473 C CA . HIS A 1 295 ? 3.463 35.625 18.297 1 91.69 295 HIS A CA 1
ATOM 2474 C C . HIS A 1 295 ? 2.795 35.188 16.984 1 91.69 295 HIS A C 1
ATOM 2476 O O . HIS A 1 295 ? 1.94 35.906 16.453 1 91.69 295 HIS A O 1
ATOM 2482 N N . MET A 1 296 ? 3.221 34.062 16.469 1 90.44 296 MET A N 1
ATOM 2483 C CA . MET A 1 296 ? 2.605 33.531 15.258 1 90.44 296 MET A CA 1
ATOM 2484 C C . MET A 1 296 ? 1.106 33.312 15.453 1 90.44 296 MET A C 1
ATOM 2486 O O . MET A 1 296 ? 0.309 33.719 14.602 1 90.44 296 MET A O 1
ATOM 2490 N N . LEU A 1 297 ? 0.737 32.781 16.578 1 89.94 297 LEU A N 1
ATOM 2491 C CA . LEU A 1 297 ? -0.676 32.562 16.859 1 89.94 297 LEU A CA 1
ATOM 2492 C C . LEU A 1 297 ? -1.44 33.875 16.891 1 89.94 297 LEU A C 1
ATOM 2494 O O . LEU A 1 297 ? -2.564 33.938 16.391 1 89.94 297 LEU A O 1
ATOM 2498 N N . MET A 1 298 ? -0.869 34.875 17.469 1 88.88 298 MET A N 1
ATOM 2499 C CA . MET A 1 298 ? -1.511 36.188 17.531 1 88.88 298 MET A CA 1
ATOM 2500 C C . MET A 1 298 ? -1.65 36.781 16.141 1 88.88 298 MET A C 1
ATOM 2502 O O . MET A 1 298 ? -2.684 37.375 15.828 1 88.88 298 MET A O 1
ATOM 2506 N N . GLU A 1 299 ? -0.596 36.625 15.406 1 84.88 299 GLU A N 1
ATOM 2507 C CA . GLU A 1 299 ? -0.636 37.156 14.039 1 84.88 299 GLU A CA 1
ATOM 2508 C C . GLU A 1 299 ? -1.717 36.438 13.211 1 84.88 299 GLU A C 1
ATOM 2510 O O . GLU A 1 299 ? -2.375 37.094 12.391 1 84.88 299 GLU A O 1
ATOM 2515 N N . MET A 1 300 ? -1.83 35.219 13.469 1 81.94 300 MET A N 1
ATOM 2516 C CA . MET A 1 300 ? -2.857 34.469 12.766 1 81.94 300 MET A CA 1
ATOM 2517 C C . MET A 1 300 ? -4.25 35 13.078 1 81.94 300 MET A C 1
ATOM 2519 O O . MET A 1 300 ? -5.145 34.969 12.234 1 81.94 300 MET A O 1
ATOM 2523 N N . ASN A 1 301 ? -4.367 35.562 14.25 1 77.56 301 ASN A N 1
ATOM 2524 C CA . ASN A 1 301 ? -5.664 36.062 14.703 1 77.56 301 ASN A CA 1
ATOM 2525 C C . ASN A 1 301 ? -5.875 37.531 14.305 1 77.56 301 ASN A C 1
ATOM 2527 O O . ASN A 1 301 ? -6.957 38.094 14.508 1 77.56 301 ASN A O 1
ATOM 2531 N N . THR A 1 302 ? -4.863 38.375 13.984 1 72 302 THR A N 1
ATOM 2532 C CA . THR A 1 302 ? -4.98 39.781 13.586 1 72 302 THR A CA 1
ATOM 2533 C C . THR A 1 302 ? -5.535 39.875 12.164 1 72 302 THR A C 1
ATOM 2535 O O . THR A 1 302 ? -6.176 40.875 11.82 1 72 302 THR A O 1
ATOM 2538 N N . LEU A 1 303 ? -5.164 39.219 11.398 1 55.59 303 LEU A N 1
ATOM 2539 C CA . LEU A 1 303 ? -5.539 39.312 9.992 1 55.59 303 LEU A CA 1
ATOM 2540 C C . LEU A 1 303 ? -7.027 39.031 9.812 1 55.59 303 LEU A C 1
ATOM 2542 O O . LEU A 1 303 ? -7.496 37.938 10.078 1 55.59 303 LEU A O 1
ATOM 2546 N N . PRO A 1 304 ? -7.93 39.938 10.398 1 48.53 304 PRO A N 1
ATOM 2547 C CA . PRO A 1 304 ? -9.305 39.594 10.016 1 48.53 304 PRO A CA 1
ATOM 2548 C C . PRO A 1 304 ? -9.383 38.906 8.656 1 48.53 304 PRO A C 1
ATOM 2550 O O . PRO A 1 304 ? -8.398 38.875 7.918 1 48.53 304 PRO A O 1
ATOM 2553 N N . PRO A 1 305 ? -11 39.531 7.902 1 41.66 305 PRO A N 1
ATOM 2554 C CA . PRO A 1 305 ? -11.719 38.469 7.18 1 41.66 305 PRO A CA 1
ATOM 2555 C C . PRO A 1 305 ? -10.82 37.719 6.191 1 41.66 305 PRO A C 1
ATOM 2557 O O . PRO A 1 305 ? -10.945 37.906 4.98 1 41.66 305 PRO A O 1
ATOM 2560 N N . VAL A 1 306 ? -9.805 38 6.215 1 36.94 306 VAL A N 1
ATOM 2561 C CA . VAL A 1 306 ? -9.508 36.781 5.441 1 36.94 306 VAL A CA 1
ATOM 2562 C C . VAL A 1 306 ? -10.344 35.625 5.953 1 36.94 306 VAL A C 1
ATOM 2564 O O . VAL A 1 306 ? -10.805 35.625 7.098 1 36.94 306 VAL A O 1
ATOM 2567 N N . GLY A 1 307 ? -10.633 34.688 5.199 1 36.91 307 GLY A N 1
ATOM 2568 C CA . GLY A 1 307 ? -11.609 33.656 5.488 1 36.91 307 GLY A CA 1
ATOM 2569 C C . GLY A 1 307 ? -11.492 33.094 6.895 1 36.91 307 GLY A C 1
ATOM 2570 O O . GLY A 1 307 ? -10.391 32.719 7.332 1 36.91 307 GLY A O 1
ATOM 2571 N N . TRP A 1 308 ? -12.156 33.844 8.188 1 40.81 308 TRP A N 1
ATOM 2572 C CA . TRP A 1 308 ? -12.508 33.312 9.5 1 40.81 308 TRP A CA 1
ATOM 2573 C C . TRP A 1 308 ? -12.125 31.828 9.617 1 40.81 308 TRP A C 1
ATOM 2575 O O . TRP A 1 308 ? -11.789 31.359 10.703 1 40.81 308 TRP A O 1
ATOM 2585 N N . ASP A 1 309 ? -12.352 31.188 8.68 1 48.31 309 ASP A N 1
ATOM 2586 C CA . ASP A 1 309 ? -12.383 29.734 8.781 1 48.31 309 ASP A CA 1
ATOM 2587 C C . ASP A 1 309 ? -10.984 29.156 8.961 1 48.31 309 ASP A C 1
ATOM 2589 O O . ASP A 1 309 ? -10.805 27.938 9 1 48.31 309 ASP A O 1
ATOM 2593 N N . MET A 1 310 ? -9.953 30.25 9.195 1 61.25 310 MET A N 1
ATOM 2594 C CA . MET A 1 310 ? -8.656 29.578 9.211 1 61.25 310 MET A CA 1
ATOM 2595 C C . MET A 1 310 ? -7.949 29.797 10.547 1 61.25 310 MET A C 1
ATOM 2597 O O . MET A 1 310 ? -6.727 29.922 10.594 1 61.25 310 MET A O 1
ATOM 2601 N N . ILE A 1 311 ? -8.641 30.016 11.719 1 70.88 311 ILE A N 1
ATOM 2602 C CA . ILE A 1 311 ? -8.008 30.125 13.031 1 70.88 311 ILE A CA 1
ATOM 2603 C C . ILE A 1 311 ? -7.621 28.734 13.531 1 70.88 311 ILE A C 1
ATOM 2605 O O . ILE A 1 311 ? -8.438 27.812 13.516 1 70.88 311 ILE A O 1
ATOM 2609 N N . PRO A 1 312 ? -6.355 28.688 13.961 1 82.31 312 PRO A N 1
ATOM 2610 C CA . PRO A 1 312 ? -5.961 27.391 14.508 1 82.31 312 PRO A CA 1
ATOM 2611 C C . PRO A 1 312 ? -6.73 27.031 15.773 1 82.31 312 PRO A C 1
ATOM 2613 O O . PRO A 1 312 ? -7.023 27.891 16.594 1 82.31 312 PRO A O 1
ATOM 2616 N N . GLN A 1 313 ? -7.188 25.922 15.805 1 84.94 313 GLN A N 1
ATOM 2617 C CA . GLN A 1 313 ? -7.887 25.406 16.969 1 84.94 313 GLN A CA 1
ATOM 2618 C C . GLN A 1 313 ? -7.074 24.312 17.656 1 84.94 313 GLN A C 1
ATOM 2620 O O . GLN A 1 313 ? -6.523 23.422 16.984 1 84.94 313 GLN A O 1
ATOM 2625 N N . ALA A 1 314 ? -6.969 24.453 18.953 1 93.06 314 ALA A N 1
ATOM 2626 C CA . ALA A 1 314 ? -6.285 23.422 19.719 1 93.06 314 ALA A CA 1
ATOM 2627 C C . ALA A 1 314 ? -7.164 22.172 19.859 1 93.06 314 ALA A C 1
ATOM 2629 O O . ALA A 1 314 ? -8.391 22.266 19.766 1 93.06 314 ALA A O 1
ATOM 2630 N N . SER A 1 315 ? -6.52 21.062 20.062 1 95.69 315 SER A N 1
ATOM 2631 C CA . SER A 1 315 ? -7.242 19.812 20.328 1 95.69 315 SER A CA 1
ATOM 2632 C C . SER A 1 315 ? -7.988 19.891 21.656 1 95.69 315 SER A C 1
ATOM 2634 O O . SER A 1 315 ? -7.438 20.344 22.656 1 95.69 315 SER A O 1
ATOM 2636 N N . ALA A 1 316 ? -9.18 19.406 21.656 1 93 316 ALA A N 1
ATOM 2637 C CA . ALA A 1 316 ? -9.953 19.344 22.891 1 93 316 ALA A CA 1
ATOM 2638 C C . ALA A 1 316 ? -9.367 18.312 23.859 1 93 316 ALA A C 1
ATOM 2640 O O . ALA A 1 316 ? -9.492 18.453 25.078 1 93 316 ALA A O 1
ATOM 2641 N N . ALA A 1 317 ? -8.695 17.297 23.312 1 93.88 317 ALA A N 1
ATOM 2642 C CA . ALA A 1 317 ? -8.117 16.234 24.109 1 93.88 317 ALA A CA 1
ATOM 2643 C C . ALA A 1 317 ? -6.875 16.719 24.859 1 93.88 317 ALA A C 1
ATOM 2645 O O . ALA A 1 317 ? -6.551 16.203 25.938 1 93.88 317 ALA A O 1
ATOM 2646 N N . THR A 1 318 ? -6.219 17.688 24.297 1 96 318 THR A N 1
ATOM 2647 C CA . THR A 1 318 ? -5.004 18.234 24.891 1 96 318 THR A CA 1
ATOM 2648 C C . THR A 1 318 ? -4.98 19.75 24.781 1 96 318 THR A C 1
ATOM 2650 O O . THR A 1 318 ? -4.191 20.297 24 1 96 318 THR A O 1
ATOM 2653 N N . PRO A 1 319 ? -5.754 20.438 25.547 1 93.75 319 PRO A N 1
ATOM 2654 C CA . PRO A 1 319 ? -5.785 21.906 25.484 1 93.75 319 PRO A CA 1
ATOM 2655 C C . PRO A 1 319 ? -4.445 22.531 25.844 1 93.75 319 PRO A C 1
ATOM 2657 O O . PRO A 1 319 ? -3.633 21.922 26.547 1 93.75 319 PRO A O 1
ATOM 2660 N N . PRO A 1 320 ? -4.27 23.75 25.344 1 92.81 320 PRO A N 1
ATOM 2661 C CA . PRO A 1 320 ? -2.996 24.406 25.656 1 92.81 320 PRO A CA 1
ATOM 2662 C C . PRO A 1 320 ? -2.867 24.75 27.141 1 92.81 320 PRO A C 1
ATOM 2664 O O . PRO A 1 320 ? -3.875 24.984 27.812 1 92.81 320 PRO A O 1
ATOM 2667 N N . SER A 1 321 ? -1.61 24.75 27.562 1 88.44 321 SER A N 1
ATOM 2668 C CA . SER A 1 321 ? -1.325 25.266 28.906 1 88.44 321 SER A CA 1
ATOM 2669 C C . SER A 1 321 ? -1.175 26.781 28.891 1 88.44 321 SER A C 1
ATOM 2671 O O . SER A 1 321 ? -0.279 27.312 28.234 1 88.44 321 SER A O 1
ATOM 2673 N N . TRP A 1 322 ? -2.043 27.453 29.594 1 88.88 322 TRP A N 1
ATOM 2674 C CA . TRP A 1 322 ? -2.006 28.906 29.625 1 88.88 322 TRP A CA 1
ATOM 2675 C C . TRP A 1 322 ? -1.079 29.406 30.719 1 88.88 322 TRP A C 1
ATOM 2677 O O . TRP A 1 322 ? -1.043 28.844 31.828 1 88.88 322 TRP A O 1
ATOM 2687 N N . PRO A 1 323 ? -0.367 30.406 30.391 1 89.88 323 PRO A N 1
ATOM 2688 C CA . PRO A 1 323 ? 0.471 30.984 31.453 1 89.88 323 PRO A CA 1
ATOM 2689 C C . PRO A 1 323 ? -0.344 31.688 32.531 1 89.88 323 PRO A C 1
ATOM 2691 O O . PRO A 1 323 ? -1.493 32.062 32.312 1 89.88 323 PRO A O 1
ATOM 2694 N N . VAL A 1 324 ? 0.326 31.781 33.625 1 92.06 324 VAL A N 1
ATOM 2695 C CA . VAL A 1 324 ? -0.305 32.531 34.719 1 92.06 324 VAL A CA 1
ATOM 2696 C C . VAL A 1 324 ? -0.413 34 34.312 1 92.06 324 VAL A C 1
ATOM 2698 O O . VAL A 1 324 ? 0.553 34.594 33.812 1 92.06 324 VAL A O 1
ATOM 2701 N N . GLN A 1 325 ? -1.577 34.562 34.5 1 95.31 325 GLN A N 1
ATOM 2702 C CA . GLN A 1 325 ? -1.799 35.938 34.125 1 95.31 325 GLN A CA 1
ATOM 2703 C C . GLN A 1 325 ? -1.414 36.906 35.25 1 95.31 325 GLN A C 1
ATOM 2705 O O . GLN A 1 325 ? -1.793 36.688 36.406 1 95.31 325 GLN A O 1
ATOM 2710 N N . THR A 1 326 ? -0.638 37.875 34.906 1 96.75 326 THR A N 1
ATOM 2711 C CA . THR A 1 326 ? -0.218 38.875 35.844 1 96.75 326 THR A CA 1
ATOM 2712 C C . THR A 1 326 ? -0.296 40.281 35.219 1 96.75 326 THR A C 1
ATOM 2714 O O . THR A 1 326 ? -0.536 40.406 34 1 96.75 326 THR A O 1
ATOM 2717 N N . LYS A 1 327 ? -0.175 41.312 36.031 1 97 327 LYS A N 1
ATOM 2718 C CA . LYS A 1 327 ? -0.197 42.688 35.531 1 97 327 LYS A CA 1
ATOM 2719 C C . LYS A 1 327 ? 1.218 43.219 35.344 1 97 327 LYS A C 1
ATOM 2721 O O . LYS A 1 327 ? 1.407 44.406 35.062 1 97 327 LYS A O 1
ATOM 2726 N N . HIS A 1 328 ? 2.123 42.375 35.5 1 94.06 328 HIS A N 1
ATOM 2727 C CA . HIS A 1 328 ? 3.527 42.594 35.156 1 94.06 328 HIS A CA 1
ATOM 2728 C C . HIS A 1 328 ? 4.059 43.844 35.875 1 94.06 328 HIS A C 1
ATOM 2730 O O . HIS A 1 328 ? 4.75 44.656 35.25 1 94.06 328 HIS A O 1
ATOM 2736 N N . GLY A 1 329 ? 3.629 44.062 37.094 1 92.94 329 GLY A N 1
ATOM 2737 C CA . GLY A 1 329 ? 4.152 45.156 37.938 1 92.94 329 GLY A CA 1
ATOM 2738 C C . GLY A 1 329 ? 3.348 46.438 37.812 1 92.94 329 GLY A C 1
ATOM 2739 O O . GLY A 1 329 ? 3.633 47.406 38.5 1 92.94 329 GLY A O 1
ATOM 2740 N N . LEU A 1 330 ? 2.34 46.438 37.062 1 97.69 330 LEU A N 1
ATOM 2741 C CA . LEU A 1 330 ? 1.478 47.594 36.906 1 97.69 330 LEU A CA 1
ATOM 2742 C C . LEU A 1 330 ? 0.27 47.5 37.812 1 97.69 330 LEU A C 1
ATOM 2744 O O . LEU A 1 330 ? -0.092 46.406 38.281 1 97.69 330 LEU A O 1
ATOM 2748 N N . SER A 1 331 ? -0.221 48.688 38.125 1 98 331 SER A N 1
ATOM 2749 C CA . SER A 1 331 ? -1.427 48.688 38.938 1 98 331 SER A CA 1
ATOM 2750 C C . SER A 1 331 ? -2.607 48.062 38.188 1 98 331 SER A C 1
ATOM 2752 O O . SER A 1 331 ? -3.438 47.375 38.781 1 98 331 SER A O 1
ATOM 2754 N N . ASP A 1 332 ? -2.662 48.375 36.906 1 98.06 332 ASP A N 1
ATOM 2755 C CA . ASP A 1 332 ? -3.664 47.781 36.062 1 98.06 332 ASP A CA 1
ATOM 2756 C C . ASP A 1 332 ? -3.293 47.906 34.594 1 98.06 332 ASP A C 1
ATOM 2758 O O . ASP A 1 332 ? -2.48 48.781 34.219 1 98.06 332 ASP A O 1
ATOM 2762 N N . ILE A 1 333 ? -3.783 47.031 33.812 1 98.31 333 ILE A N 1
ATOM 2763 C CA . ILE A 1 333 ? -3.709 47.094 32.375 1 98.31 333 ILE A CA 1
ATOM 2764 C C . ILE A 1 333 ? -5.117 47.156 31.781 1 98.31 333 ILE A C 1
ATOM 2766 O O . ILE A 1 333 ? -5.93 46.25 31.984 1 98.31 333 ILE A O 1
ATOM 2770 N N . PHE A 1 334 ? -5.359 48.25 31.094 1 98.12 334 PHE A N 1
ATOM 2771 C CA . PHE A 1 334 ? -6.707 48.5 30.578 1 98.12 334 PHE A CA 1
ATOM 2772 C C . PHE A 1 334 ? -6.758 48.281 29.078 1 98.12 334 PHE A C 1
ATOM 2774 O O . PHE A 1 334 ? -5.84 48.656 28.359 1 98.12 334 PHE A O 1
ATOM 2781 N N . VAL A 1 335 ? -7.801 47.594 28.656 1 97.5 335 VAL A N 1
ATOM 2782 C CA . VAL A 1 335 ? -8.117 47.5 27.234 1 97.5 335 VAL A CA 1
ATOM 2783 C C . VAL A 1 335 ? -9.445 48.188 26.953 1 97.5 335 VAL A C 1
ATOM 2785 O O . VAL A 1 335 ? -10.484 47.781 27.469 1 97.5 335 VAL A O 1
ATOM 2788 N N . ILE A 1 336 ? -9.383 49.188 26.156 1 96.5 336 ILE A N 1
ATOM 2789 C CA . ILE A 1 336 ? -10.594 49.938 25.797 1 96.5 336 ILE A CA 1
ATOM 2790 C C . ILE A 1 336 ? -11.266 49.281 24.594 1 96.5 336 ILE A C 1
ATOM 2792 O O . ILE A 1 336 ? -10.648 49.156 23.531 1 96.5 336 ILE A O 1
ATOM 2796 N N . ASN A 1 337 ? -12.484 48.906 24.734 1 94.56 337 ASN A N 1
ATOM 2797 C CA . ASN A 1 337 ? -13.18 48.188 23.672 1 94.56 337 ASN A CA 1
ATOM 2798 C C . ASN A 1 337 ? -14.633 48.656 23.547 1 94.56 337 ASN A C 1
ATOM 2800 O O . ASN A 1 337 ? -15.305 48.875 24.547 1 94.56 337 ASN A O 1
ATOM 2804 N N . LEU A 1 338 ? -14.992 48.875 22.297 1 91.69 338 LEU A N 1
ATOM 2805 C CA . LEU A 1 338 ? -16.406 49.156 22.047 1 91.69 338 LEU A CA 1
ATOM 2806 C C . LEU A 1 338 ? -17.234 47.875 22.234 1 91.69 338 LEU A C 1
ATOM 2808 O O . LEU A 1 338 ? -16.906 46.844 21.656 1 91.69 338 LEU A O 1
ATOM 2812 N N . GLU A 1 339 ? -18.25 47.969 22.922 1 89.5 339 GLU A N 1
ATOM 2813 C CA . GLU A 1 339 ? -19.062 46.812 23.266 1 89.5 339 GLU A CA 1
ATOM 2814 C C . GLU A 1 339 ? -19.562 46.094 22.016 1 89.5 339 GLU A C 1
ATOM 2816 O O . GLU A 1 339 ? -19.719 44.875 22.016 1 89.5 339 GLU A O 1
ATOM 2821 N N . ARG A 1 340 ? -19.844 46.781 20.969 1 88.06 340 ARG A N 1
ATOM 2822 C CA . ARG A 1 340 ? -20.375 46.156 19.75 1 88.06 340 ARG A CA 1
ATOM 2823 C C . ARG A 1 340 ? -19.266 45.469 18.969 1 88.06 340 ARG A C 1
ATOM 2825 O O . ARG A 1 340 ? -19.547 44.688 18.031 1 88.06 340 ARG A O 1
ATOM 2832 N N . ARG A 1 341 ? -18.109 45.719 19.25 1 88.06 341 ARG A N 1
ATOM 2833 C CA . ARG A 1 341 ? -16.984 45.062 18.578 1 88.06 341 ARG A CA 1
ATOM 2834 C C . ARG A 1 341 ? -16.531 43.812 19.328 1 88.06 341 ARG A C 1
ATOM 2836 O O . ARG A 1 341 ? -15.414 43.781 19.828 1 88.06 341 ARG A O 1
ATOM 2843 N N . GLN A 1 342 ? -17.344 42.844 19.203 1 86.62 342 GLN A N 1
ATOM 2844 C CA . GLN A 1 342 ? -17.078 41.562 19.875 1 86.62 342 GLN A CA 1
ATOM 2845 C C . GLN A 1 342 ? -15.867 40.875 19.266 1 86.62 342 GLN A C 1
ATOM 2847 O O . GLN A 1 342 ? -15.117 40.188 19.953 1 86.62 342 GLN A O 1
ATOM 2852 N N . ASP A 1 343 ? -15.641 41 18.031 1 83.56 343 ASP A N 1
ATOM 2853 C CA . ASP A 1 343 ? -14.508 40.406 17.328 1 83.56 343 ASP A CA 1
ATOM 2854 C C . ASP A 1 343 ? -13.188 40.906 17.906 1 83.56 343 ASP A C 1
ATOM 2856 O O . ASP A 1 343 ? -12.289 40.094 18.188 1 83.56 343 ASP A O 1
ATOM 2860 N N . ARG A 1 344 ? -13.086 42.188 18.188 1 87.25 344 ARG A N 1
ATOM 2861 C CA . ARG A 1 344 ? -11.852 42.75 18.734 1 87.25 344 ARG A CA 1
ATOM 2862 C C . ARG A 1 344 ? -11.656 42.344 20.188 1 87.25 344 ARG A C 1
ATOM 2864 O O . ARG A 1 344 ? -10.531 42.156 20.625 1 87.25 344 ARG A O 1
ATOM 2871 N N . LYS A 1 345 ? -12.766 42.25 20.828 1 90.94 345 LYS A N 1
ATOM 2872 C CA . LYS A 1 345 ? -12.703 41.812 22.219 1 90.94 345 LYS A CA 1
ATOM 2873 C C . LYS A 1 345 ? -12.141 40.406 22.328 1 90.94 345 LYS A C 1
ATOM 2875 O O . LYS A 1 345 ? -11.242 40.125 23.125 1 90.94 345 LYS A O 1
ATOM 2880 N N . GLU A 1 346 ? -12.672 39.531 21.531 1 87.44 346 GLU A N 1
ATOM 2881 C CA . GLU A 1 346 ? -12.25 38.125 21.547 1 87.44 346 GLU A CA 1
ATOM 2882 C C . GLU A 1 346 ? -10.789 38 21.156 1 87.44 346 GLU A C 1
ATOM 2884 O O . GLU A 1 346 ? -10.047 37.188 21.734 1 87.44 346 GLU A O 1
ATOM 2889 N N . ARG A 1 347 ? -10.383 38.719 20.141 1 87.31 347 ARG A N 1
ATOM 2890 C CA . ARG A 1 347 ? -8.992 38.688 19.703 1 87.31 347 ARG A CA 1
ATOM 2891 C C . ARG A 1 347 ? -8.055 39.156 20.812 1 87.31 347 ARG A C 1
ATOM 2893 O O . ARG A 1 347 ? -7.031 38.531 21.078 1 87.31 347 ARG A O 1
ATOM 2900 N N . MET A 1 348 ? -8.414 40.25 21.438 1 92.12 348 MET A N 1
ATOM 2901 C CA . MET A 1 348 ? -7.574 40.812 22.5 1 92.12 348 MET A CA 1
ATOM 2902 C C . MET A 1 348 ? -7.496 39.844 23.688 1 92.12 348 MET A C 1
ATOM 2904 O O . MET A 1 348 ? -6.434 39.688 24.281 1 92.12 348 MET A O 1
ATOM 2908 N N . ASP A 1 349 ? -8.641 39.312 23.969 1 92.38 349 ASP A N 1
ATOM 2909 C CA . ASP A 1 349 ? -8.648 38.344 25.062 1 92.38 349 ASP A CA 1
ATOM 2910 C C . ASP A 1 349 ? -7.695 37.188 24.781 1 92.38 349 ASP A C 1
ATOM 2912 O O . ASP A 1 349 ? -6.945 36.781 25.656 1 92.38 349 ASP A O 1
ATOM 2916 N N . PHE A 1 350 ? -7.711 36.688 23.641 1 89.88 350 PHE A N 1
ATOM 2917 C CA . PHE A 1 350 ? -6.836 35.594 23.219 1 89.88 350 PHE A CA 1
ATOM 2918 C C . PHE A 1 350 ? -5.375 36 23.344 1 89.88 350 PHE A C 1
ATOM 2920 O O . PHE A 1 350 ? -4.562 35.281 23.906 1 89.88 350 PHE A O 1
ATOM 2927 N N . CYS A 1 351 ? -5.07 37.188 22.797 1 92.56 351 CYS A N 1
ATOM 2928 C CA . CYS A 1 351 ? -3.699 37.688 22.828 1 92.56 351 CYS A CA 1
ATOM 2929 C C . CYS A 1 351 ? -3.209 37.875 24.266 1 92.56 351 CYS A C 1
ATOM 2931 O O . CYS A 1 351 ? -2.082 37.5 24.594 1 92.56 351 CYS A O 1
ATOM 2933 N N . MET A 1 352 ? -4.082 38.406 25.109 1 95.31 352 MET A N 1
ATOM 2934 C CA . MET A 1 352 ? -3.711 38.656 26.5 1 95.31 352 MET A CA 1
ATOM 2935 C C . MET A 1 352 ? -3.502 37.344 27.234 1 95.31 352 MET A C 1
ATOM 2937 O O . MET A 1 352 ? -2.553 37.219 28.016 1 95.31 352 MET A O 1
ATOM 2941 N N . ARG A 1 353 ? -4.324 36.406 26.969 1 92 353 ARG A N 1
ATOM 2942 C CA . ARG A 1 353 ? -4.211 35.094 27.609 1 92 353 ARG A CA 1
ATOM 2943 C C . ARG A 1 353 ? -2.92 34.406 27.188 1 92 353 ARG A C 1
ATOM 2945 O O . ARG A 1 353 ? -2.223 33.812 28.031 1 92 353 ARG A O 1
ATOM 2952 N N . LEU A 1 354 ? -2.604 34.438 25.953 1 91.38 354 LEU A N 1
ATOM 2953 C CA . LEU A 1 354 ? -1.405 33.812 25.406 1 91.38 354 LEU A CA 1
ATOM 2954 C C . LEU A 1 354 ? -0.148 34.375 26.047 1 91.38 354 LEU A C 1
ATOM 2956 O O . LEU A 1 354 ? 0.844 33.656 26.219 1 91.38 354 LEU A O 1
ATOM 2960 N N . GLN A 1 355 ? -0.261 35.656 26.422 1 94 355 GLN A N 1
ATOM 2961 C CA . GLN A 1 355 ? 0.922 36.344 26.922 1 94 355 GLN A CA 1
ATOM 2962 C C . GLN A 1 355 ? 0.93 36.406 28.438 1 94 355 GLN A C 1
ATOM 2964 O O . GLN A 1 355 ? 1.857 36.938 29.047 1 94 355 GLN A O 1
ATOM 2969 N N . GLY A 1 356 ? -0.092 35.875 29.062 1 94.62 356 GLY A N 1
ATOM 2970 C CA . GLY A 1 356 ? -0.184 35.875 30.516 1 94.62 356 GLY A CA 1
ATOM 2971 C C . GLY A 1 356 ? -0.421 37.25 31.094 1 94.62 356 GLY A C 1
ATOM 2972 O O . GLY A 1 356 ? 0.153 37.594 32.125 1 94.62 356 GLY A O 1
ATOM 2973 N N . ILE A 1 357 ? -1.266 38 30.484 1 97.12 357 ILE A N 1
ATOM 2974 C CA . ILE A 1 357 ? -1.524 39.375 30.922 1 97.12 357 ILE A CA 1
ATOM 2975 C C . ILE A 1 357 ? -2.906 39.438 31.562 1 97.12 357 ILE A C 1
ATOM 2977 O O . ILE A 1 357 ? -3.914 39.125 30.938 1 97.12 357 ILE A O 1
ATOM 2981 N N . LYS A 1 358 ? -2.895 39.719 32.781 1 97.69 358 LYS A N 1
ATOM 2982 C CA . LYS A 1 358 ? -4.148 40.094 33.438 1 97.69 358 LYS A CA 1
ATOM 2983 C C . LYS A 1 358 ? -4.562 41.5 33.094 1 97.69 358 LYS A C 1
ATOM 2985 O O . LYS A 1 358 ? -3.783 42.438 33.312 1 97.69 358 LYS A O 1
ATOM 2990 N N . TYR A 1 359 ? -5.773 41.688 32.625 1 97.75 359 TYR A N 1
ATOM 2991 C CA . TYR A 1 359 ? -6.184 43.031 32.188 1 97.75 359 TYR A CA 1
ATOM 2992 C C . TYR A 1 359 ? -7.621 43.312 32.625 1 97.75 359 TYR A C 1
ATOM 2994 O O . TYR A 1 359 ? -8.352 42.406 33 1 97.75 359 TYR A O 1
ATOM 3002 N N . THR A 1 360 ? -7.965 44.562 32.625 1 97.81 360 THR A N 1
ATOM 3003 C CA . THR A 1 360 ? -9.336 45.031 32.844 1 97.81 360 THR A CA 1
ATOM 3004 C C . THR A 1 360 ? -9.93 45.562 31.562 1 97.81 360 THR A C 1
ATOM 3006 O O . THR A 1 360 ? -9.375 46.5 30.953 1 97.81 360 THR A O 1
ATOM 3009 N N . LEU A 1 361 ? -11.016 45 31.188 1 96.69 361 LEU A N 1
ATOM 3010 C CA . LEU A 1 361 ? -11.734 45.5 30.016 1 96.69 361 LEU A CA 1
ATOM 3011 C C . LEU A 1 361 ? -12.547 46.75 30.375 1 96.69 361 LEU A C 1
ATOM 3013 O O . LEU A 1 361 ? -13.312 46.719 31.344 1 96.69 361 LEU A O 1
ATOM 3017 N N . VAL A 1 362 ? -12.383 47.781 29.594 1 96.31 362 VAL A N 1
ATOM 3018 C CA . VAL A 1 362 ? -13.109 49.031 29.797 1 96.31 362 VAL A CA 1
ATOM 3019 C C . VAL A 1 362 ? -14.016 49.281 28.594 1 96.31 362 VAL A C 1
ATOM 3021 O O . VAL A 1 362 ? -13.531 49.5 27.484 1 96.31 362 VAL A O 1
ATOM 3024 N N . PRO A 1 363 ? -15.336 49.25 28.859 1 94.88 363 PRO A N 1
ATOM 3025 C CA . PRO A 1 363 ? -16.219 49.594 27.734 1 94.88 363 PRO A CA 1
ATOM 3026 C C . PRO A 1 363 ? -16.031 51.031 27.25 1 94.88 363 PRO A C 1
ATOM 3028 O O . PRO A 1 363 ? -16.094 51.969 28.047 1 94.88 363 PRO A O 1
ATOM 3031 N N . ALA A 1 364 ? -15.766 51.188 26.031 1 93.44 364 ALA A N 1
ATOM 3032 C CA . ALA A 1 364 ? -15.602 52.5 25.438 1 93.44 364 ALA A CA 1
ATOM 3033 C C . ALA A 1 364 ? -16.938 53.219 25.344 1 93.44 364 ALA A C 1
ATOM 3035 O O . ALA A 1 364 ? -18 52.594 25.234 1 93.44 364 ALA A O 1
ATOM 3036 N N . VAL A 1 365 ? -16.812 54.5 25.359 1 92.88 365 VAL A N 1
ATOM 3037 C CA . VAL A 1 365 ? -18 55.312 25.094 1 92.88 365 VAL A CA 1
ATOM 3038 C C . VAL A 1 365 ? -18.312 55.281 23.594 1 92.88 365 VAL A C 1
ATOM 3040 O O . VAL A 1 365 ? -17.438 55.594 22.766 1 92.88 365 VAL A O 1
ATOM 3043 N N . ASP A 1 366 ? -19.547 54.938 23.312 1 90.62 366 ASP A N 1
ATOM 3044 C CA . ASP A 1 366 ? -19.953 54.938 21.922 1 90.62 366 ASP A CA 1
ATOM 3045 C C . ASP A 1 366 ? -20.375 56.312 21.453 1 90.62 366 ASP A C 1
ATOM 3047 O O . ASP A 1 366 ? -21.469 56.781 21.781 1 90.62 366 ASP A O 1
ATOM 3051 N N . GLY A 1 367 ? -19.531 56.938 20.719 1 86.38 367 GLY A N 1
ATOM 3052 C CA . GLY A 1 367 ? -19.828 58.281 20.234 1 86.38 367 GLY A CA 1
ATOM 3053 C C . GLY A 1 367 ? -21.109 58.344 19.422 1 86.38 367 GLY A C 1
ATOM 3054 O O . GLY A 1 367 ? -21.797 59.375 19.438 1 86.38 367 GLY A O 1
ATOM 3055 N N . LYS A 1 368 ? -21.484 57.281 18.828 1 83.62 368 LYS A N 1
ATOM 3056 C CA . LYS A 1 368 ? -22.688 57.25 18 1 83.62 368 LYS A CA 1
ATOM 3057 C C . LYS A 1 368 ? -23.938 57.25 18.875 1 83.62 368 LYS A C 1
ATOM 3059 O O . LYS A 1 368 ? -25.016 57.656 18.422 1 83.62 368 LYS A O 1
ATOM 3064 N N . ALA A 1 369 ? -23.766 56.875 20.062 1 84.88 369 ALA A N 1
ATOM 3065 C CA . ALA A 1 369 ? -24.906 56.781 20.953 1 84.88 369 ALA A CA 1
ATOM 3066 C C . ALA A 1 369 ? -25.094 58.094 21.734 1 84.88 369 ALA A C 1
ATOM 3068 O O . ALA A 1 369 ? -26.109 58.281 22.391 1 84.88 369 ALA A O 1
ATOM 3069 N N . LEU A 1 370 ? -24.172 58.938 21.562 1 86.56 370 LEU A N 1
ATOM 3070 C CA . LEU A 1 370 ? -24.234 60.188 22.297 1 86.56 370 LEU A CA 1
ATOM 3071 C C . LEU A 1 370 ? -25.25 61.125 21.656 1 86.56 370 LEU A C 1
ATOM 3073 O O . LEU A 1 370 ? -25.219 61.344 20.453 1 86.56 370 LEU A O 1
ATOM 3077 N N . THR A 1 371 ? -26.156 61.625 22.422 1 84.06 371 THR A N 1
ATOM 3078 C CA . THR A 1 371 ? -27.109 62.625 21.969 1 84.06 371 THR A CA 1
ATOM 3079 C C . THR A 1 371 ? -26.578 64 22.188 1 84.06 371 THR A C 1
ATOM 3081 O O . THR A 1 371 ? -25.578 64.188 22.891 1 84.06 371 THR A O 1
ATOM 3084 N N . GLN A 1 372 ? -27.281 64.938 21.594 1 83.56 372 GLN A N 1
ATOM 3085 C CA . GLN A 1 372 ? -26.891 66.312 21.828 1 83.56 372 GLN A CA 1
ATOM 3086 C C . GLN A 1 372 ? -27.094 66.75 23.281 1 83.56 372 GLN A C 1
ATOM 3088 O O . GLN A 1 372 ? -26.297 67.5 23.828 1 83.56 372 GLN A O 1
ATOM 3093 N N . ASP A 1 373 ? -28.062 66.125 23.844 1 86.19 373 ASP A N 1
ATOM 3094 C CA . ASP A 1 373 ? -28.328 66.438 25.25 1 86.19 373 ASP A CA 1
ATOM 3095 C C . ASP A 1 373 ? -27.188 65.875 26.125 1 86.19 373 ASP A C 1
ATOM 3097 O O . ASP A 1 373 ? -26.828 66.5 27.125 1 86.19 373 ASP A O 1
ATOM 3101 N N . ASP A 1 374 ? -26.656 64.812 25.672 1 87.56 374 ASP A N 1
ATOM 3102 C CA . ASP A 1 374 ? -25.531 64.25 26.406 1 87.56 374 ASP A CA 1
ATOM 3103 C C . ASP A 1 374 ? -24.312 65.188 26.328 1 87.56 374 ASP A C 1
ATOM 3105 O O . ASP A 1 374 ? -23.641 65.438 27.328 1 87.56 374 ASP A O 1
ATOM 3109 N N . ILE A 1 375 ? -24.078 65.625 25.219 1 86.5 375 ILE A N 1
ATOM 3110 C CA . ILE A 1 375 ? -22.938 66.5 24.953 1 86.5 375 ILE A CA 1
ATOM 3111 C C . ILE A 1 375 ? -23.062 67.812 25.75 1 86.5 375 ILE A C 1
ATOM 3113 O O . ILE A 1 375 ? -22.109 68.25 26.406 1 86.5 375 ILE A O 1
ATOM 3117 N N . ASP A 1 376 ? -24.266 68.312 25.703 1 86 376 ASP A N 1
ATOM 3118 C CA . ASP A 1 376 ? -24.531 69.562 26.406 1 86 376 ASP A CA 1
ATOM 3119 C C . ASP A 1 376 ? -24.469 69.312 27.922 1 86 376 ASP A C 1
ATOM 3121 O O . ASP A 1 376 ? -23.953 70.188 28.656 1 86 376 ASP A O 1
ATOM 3125 N N . GLY A 1 377 ? -24.984 68.312 28.281 1 86.5 377 GLY A N 1
ATOM 3126 C CA . GLY A 1 377 ? -25.016 68 29.703 1 86.5 377 GLY A CA 1
ATOM 3127 C C . GLY A 1 377 ? -23.625 67.812 30.297 1 86.5 377 GLY A C 1
ATOM 3128 O O . GLY A 1 377 ? -23.406 68.125 31.469 1 86.5 377 GLY A O 1
ATOM 3129 N N . LEU A 1 378 ? -22.781 67.375 29.469 1 88.31 378 LEU A N 1
ATOM 3130 C CA . LEU A 1 378 ? -21.422 67.125 29.938 1 88.31 378 LEU A CA 1
ATOM 3131 C C . LEU A 1 378 ? -20.562 68.312 29.781 1 88.31 378 LEU A C 1
ATOM 3133 O O . LEU A 1 378 ? -19.406 68.375 30.25 1 88.31 378 LEU A O 1
ATOM 3137 N N . GLY A 1 379 ? -21.172 69.312 29.141 1 87.31 379 GLY A N 1
ATOM 3138 C CA . GLY A 1 379 ? -20.453 70.562 28.938 1 87.31 379 GLY A CA 1
ATOM 3139 C C . GLY A 1 379 ? -19.375 70.5 27.891 1 87.31 379 GLY A C 1
ATOM 3140 O O . GLY A 1 379 ? -18.359 71.188 27.969 1 87.31 379 GLY A O 1
ATOM 3141 N N . ILE A 1 380 ? -19.531 69.625 27 1 89.12 380 ILE A N 1
ATOM 3142 C CA . ILE A 1 380 ? -18.531 69.375 25.953 1 89.12 380 ILE A CA 1
ATOM 3143 C C . ILE A 1 380 ? -18.594 70.5 24.922 1 89.12 380 ILE A C 1
ATOM 3145 O O . ILE A 1 380 ? -19.672 70.812 24.359 1 89.12 380 ILE A O 1
ATOM 3149 N N . ARG A 1 381 ? -17.547 71.125 24.719 1 87.12 381 ARG A N 1
ATOM 3150 C CA . ARG A 1 381 ? -17.391 72.125 23.688 1 87.12 381 ARG A CA 1
ATOM 3151 C C . ARG A 1 381 ? -16.109 71.938 22.875 1 87.12 381 ARG A C 1
ATOM 3153 O O . ARG A 1 381 ? -15.078 71.562 23.453 1 87.12 381 ARG A O 1
ATOM 3160 N N . GLN A 1 382 ? -16.266 72.125 21.703 1 86.06 382 GLN A N 1
ATOM 3161 C CA . GLN A 1 382 ? -15.094 71.938 20.844 1 86.06 382 GLN A CA 1
ATOM 3162 C C . GLN A 1 382 ? -14.117 73.125 21.047 1 86.06 382 GLN A C 1
ATOM 3164 O O . GLN A 1 382 ? -14.539 74.25 21.297 1 86.06 382 GLN A O 1
ATOM 3169 N N . LEU A 1 383 ? -12.906 72.812 20.984 1 85.5 383 LEU A N 1
ATOM 3170 C CA . LEU A 1 383 ? -11.898 73.875 21.031 1 85.5 383 LEU A CA 1
ATOM 3171 C C . LEU A 1 383 ? -12.117 74.875 19.922 1 85.5 383 LEU A C 1
ATOM 3173 O O . LEU A 1 383 ? -12.25 74.5 18.75 1 85.5 383 LEU A O 1
ATOM 3177 N N . PRO A 1 384 ? -12.18 76.062 20.375 1 77.81 384 PRO A N 1
ATOM 3178 C CA . PRO A 1 384 ? -12.383 77.062 19.344 1 77.81 384 PRO A CA 1
ATOM 3179 C C . PRO A 1 384 ? -11.281 77.062 18.281 1 77.81 384 PRO A C 1
ATOM 3181 O O . PRO A 1 384 ? -10.102 77 18.625 1 77.81 384 PRO A O 1
ATOM 3184 N N . GLY A 1 385 ? -11.641 77.125 17.047 1 74.12 385 GLY A N 1
ATOM 3185 C CA . GLY A 1 385 ? -10.68 77.188 15.953 1 74.12 385 GLY A CA 1
ATOM 3186 C C . GLY A 1 385 ? -10.18 75.812 15.5 1 74.12 385 GLY A C 1
ATOM 3187 O O . GLY A 1 385 ? -9.391 75.75 14.555 1 74.12 385 GLY A O 1
ATOM 3188 N N . PHE A 1 386 ? -10.5 74.875 16.281 1 77.19 386 PHE A N 1
ATOM 3189 C CA . PHE A 1 386 ? -10.039 73.562 15.859 1 77.19 386 PHE A CA 1
ATOM 3190 C C . PHE A 1 386 ? -10.562 73.188 14.469 1 77.19 386 PHE A C 1
ATOM 3192 O O . PHE A 1 386 ? -11.758 73.375 14.203 1 77.19 386 PHE A O 1
ATOM 3199 N N . SER A 1 387 ? -9.641 73.125 13.492 1 62.62 387 SER A N 1
ATOM 3200 C CA . SER A 1 387 ? -9.992 72.75 12.141 1 62.62 387 SER A CA 1
ATOM 3201 C C . SER A 1 387 ? -9.117 71.562 11.68 1 62.62 387 SER A C 1
ATOM 3203 O O . SER A 1 387 ? -7.91 71.562 11.93 1 62.62 387 SER A O 1
ATOM 3205 N N . ASP A 1 388 ? -9.617 70.375 11.578 1 53.19 388 ASP A N 1
ATOM 3206 C CA . ASP A 1 388 ? -8.828 69.188 11.094 1 53.19 388 ASP A CA 1
ATOM 3207 C C . ASP A 1 388 ? -7.957 69.625 9.906 1 53.19 388 ASP A C 1
ATOM 3209 O O . ASP A 1 388 ? -8.398 70.375 9.031 1 53.19 388 ASP A O 1
ATOM 3213 N N . PRO A 1 389 ? -6.645 69.688 9.945 1 47.28 389 PRO A N 1
ATOM 3214 C CA . PRO A 1 389 ? -5.777 70.188 8.875 1 47.28 389 PRO A CA 1
ATOM 3215 C C . PRO A 1 389 ? -6.34 69.875 7.48 1 47.28 389 PRO A C 1
ATOM 3217 O O . PRO A 1 389 ? -5.965 70.562 6.512 1 47.28 389 PRO A O 1
ATOM 3220 N N . HIS A 1 390 ? -6.848 68.688 7.172 1 46.56 390 HIS A N 1
ATOM 3221 C CA . HIS A 1 390 ? -7.258 68.375 5.82 1 46.56 390 HIS A CA 1
ATOM 3222 C C . HIS A 1 390 ? -8.656 68.875 5.512 1 46.56 390 HIS A C 1
ATOM 3224 O O . HIS A 1 390 ? -9.008 69.062 4.344 1 46.56 390 HIS A O 1
ATOM 3230 N N . LYS A 1 391 ? -9.641 68.812 6.176 1 45.62 391 LYS A N 1
ATOM 3231 C CA . LYS A 1 391 ? -10.969 69.438 5.977 1 45.62 391 LYS A CA 1
ATOM 3232 C C . LYS A 1 391 ? -11.445 70.125 7.238 1 4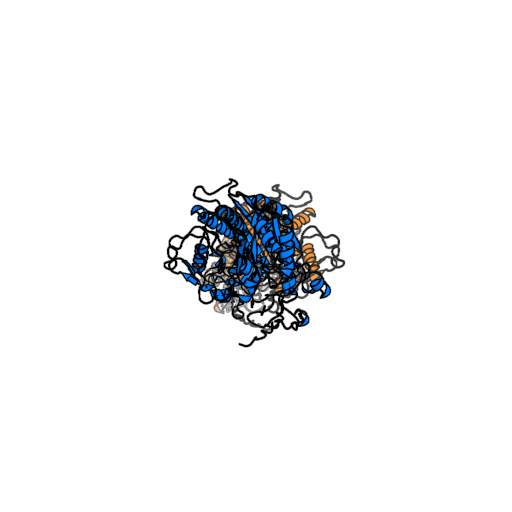5.62 391 LYS A C 1
ATOM 3234 O O . LYS A 1 391 ? -11.164 69.688 8.352 1 45.62 391 LYS A O 1
ATOM 3239 N N . PRO A 1 392 ? -11.75 71.438 7.23 1 48.12 392 PRO A N 1
ATOM 3240 C CA . PRO A 1 392 ? -12.391 72.125 8.352 1 48.12 392 PRO A CA 1
ATOM 3241 C C . PRO A 1 392 ? -13.336 71.25 9.141 1 48.12 392 PRO A C 1
ATOM 3243 O O . PRO A 1 392 ? -14.445 71 8.68 1 48.12 392 PRO A O 1
ATOM 3246 N N . ARG A 1 393 ? -12.883 70.188 9.633 1 58.47 393 ARG A N 1
ATOM 3247 C CA . ARG A 1 393 ? -13.906 69.25 10.125 1 58.47 393 ARG A CA 1
ATOM 3248 C C . ARG A 1 393 ? -14.117 69.438 11.625 1 58.47 393 ARG A C 1
ATOM 3250 O O . ARG A 1 393 ? -13.188 69.75 12.359 1 58.47 393 ARG A O 1
ATOM 3257 N N . THR A 1 394 ? -15.312 69.625 12.047 1 67.94 394 THR A N 1
ATOM 3258 C CA . THR A 1 394 ? -15.875 69.5 13.383 1 67.94 394 THR A CA 1
ATOM 3259 C C . THR A 1 394 ? -15.562 68.125 13.984 1 67.94 394 THR A C 1
ATOM 3261 O O . THR A 1 394 ? -15.398 67.125 13.25 1 67.94 394 THR A O 1
ATOM 3264 N N . ILE A 1 395 ? -15.156 68.125 15.211 1 79.69 395 ILE A N 1
ATOM 3265 C CA . ILE A 1 395 ? -14.914 66.875 15.922 1 79.69 395 ILE A CA 1
ATOM 3266 C C . ILE A 1 395 ? -16.094 65.938 15.734 1 79.69 395 ILE A C 1
ATOM 3268 O O . ILE A 1 395 ? -17.25 66.375 15.773 1 79.69 395 ILE A O 1
ATOM 3272 N N . THR A 1 396 ? -15.875 64.75 15.398 1 82.06 396 THR A N 1
ATOM 3273 C CA . THR A 1 396 ? -16.922 63.75 15.141 1 82.06 396 THR A CA 1
ATOM 3274 C C . THR A 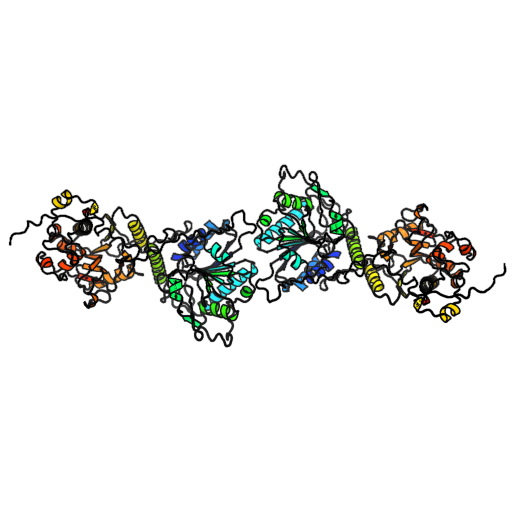1 396 ? -17.406 63.125 16.453 1 82.06 396 THR A C 1
ATOM 3276 O O . THR A 1 396 ? -16.703 63.156 17.469 1 82.06 396 THR A O 1
ATOM 3279 N N . ARG A 1 397 ? -18.547 62.531 16.438 1 82.56 397 ARG A N 1
ATOM 3280 C CA . ARG A 1 397 ? -19.078 61.844 17.594 1 82.56 397 ARG A CA 1
ATOM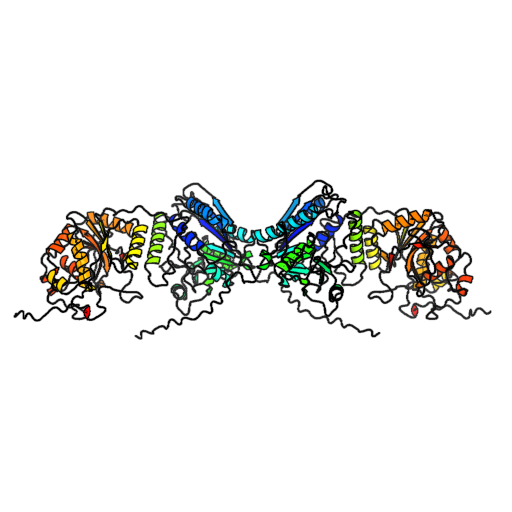 3281 C C . ARG A 1 397 ? -18.172 60.688 18 1 82.56 397 ARG A C 1
ATOM 3283 O O . ARG A 1 397 ? -18.031 60.375 19.172 1 82.56 397 ARG A O 1
ATOM 3290 N N . GLY A 1 398 ? -17.609 60.062 16.953 1 84.88 398 GLY A N 1
ATOM 3291 C CA . GLY A 1 398 ? -16.672 59 17.234 1 84.88 398 GLY A CA 1
ATOM 3292 C C . GLY A 1 398 ? -15.445 59.469 18 1 84.88 398 GLY A C 1
ATOM 3293 O O . GLY A 1 398 ? -14.977 58.781 18.906 1 84.88 398 GLY A O 1
ATOM 3294 N N . GLU A 1 399 ? -15.008 60.625 17.656 1 87.38 399 GLU A N 1
ATOM 3295 C CA . GLU A 1 399 ? -13.852 61.188 18.344 1 87.38 399 GLU A CA 1
ATOM 3296 C C . GLU A 1 399 ? -14.188 61.625 19.766 1 87.38 399 GLU A C 1
ATOM 3298 O O . GLU A 1 399 ? -13.359 61.5 20.672 1 87.38 399 GLU A O 1
ATOM 3303 N N . VAL A 1 400 ? -15.352 62.094 19.891 1 88.88 400 VAL A N 1
ATOM 3304 C CA . VAL A 1 400 ? -15.812 62.438 21.234 1 88.88 400 VAL A CA 1
ATOM 3305 C C . VAL A 1 400 ? -15.883 61.188 22.109 1 88.88 400 VAL A C 1
ATOM 3307 O O . VAL A 1 400 ? -15.422 61.188 23.25 1 88.88 400 VAL A O 1
ATOM 3310 N N . GLY A 1 401 ? -16.438 60.188 21.531 1 91 401 GLY A N 1
ATOM 3311 C CA . GLY A 1 401 ? -16.5 58.938 22.25 1 91 401 GLY A CA 1
ATOM 3312 C C . GLY A 1 401 ? -15.148 58.406 22.656 1 91 401 GLY A C 1
ATOM 3313 O O . GLY A 1 401 ? -14.969 57.938 23.781 1 91 401 GLY A O 1
ATOM 3314 N N . CYS A 1 402 ? -14.234 58.469 21.766 1 92.31 402 CYS A N 1
ATOM 3315 C CA . CYS A 1 402 ? -12.875 58.031 22.031 1 92.31 402 CYS A CA 1
ATOM 3316 C C . CYS A 1 402 ? -12.258 58.844 23.172 1 92.31 402 CYS A C 1
ATOM 3318 O O . CYS A 1 402 ? -11.648 58.312 24.078 1 92.31 402 CYS A O 1
ATOM 3320 N N . PHE A 1 403 ? -12.43 60.094 23.109 1 93.69 403 PHE A N 1
ATOM 3321 C CA . PHE A 1 403 ? -11.883 60.969 24.141 1 93.69 403 PHE A CA 1
ATOM 3322 C C . PHE A 1 403 ? -12.484 60.625 25.5 1 93.69 403 PHE A C 1
ATOM 3324 O O . PHE A 1 403 ? -11.758 60.5 26.5 1 93.69 403 PHE A O 1
ATOM 3331 N N . LEU A 1 404 ? -13.766 60.531 25.469 1 94.5 404 LEU A N 1
ATOM 3332 C CA . LEU A 1 404 ? -14.469 60.25 26.719 1 94.5 404 LEU A CA 1
ATOM 3333 C C . LEU A 1 404 ? -14.016 58.938 27.328 1 94.5 404 LEU A C 1
ATOM 3335 O O . LEU A 1 404 ? -13.938 58.812 28.547 1 94.5 404 LEU A O 1
ATOM 3339 N N . SER A 1 405 ? -13.742 58 26.547 1 95.56 405 SER A N 1
ATOM 3340 C CA . SER A 1 405 ? -13.281 56.719 27.016 1 95.56 405 SER A CA 1
ATOM 3341 C C . SER A 1 405 ? -11.961 56.844 27.766 1 95.56 405 SER A C 1
ATOM 3343 O O . SER A 1 405 ? -11.789 56.25 28.844 1 95.56 405 SER A O 1
ATOM 3345 N N . HIS A 1 406 ? -11.047 57.531 27.203 1 96.38 406 HIS A N 1
ATOM 3346 C CA . HIS A 1 406 ? -9.773 57.781 27.891 1 96.38 406 HIS A CA 1
ATOM 3347 C C . HIS A 1 406 ? -9.969 58.656 29.125 1 96.38 406 HIS A C 1
ATOM 3349 O O . HIS A 1 406 ? -9.383 58.375 30.172 1 96.38 406 HIS A O 1
ATOM 3355 N N . TYR A 1 407 ? -10.82 59.656 28.969 1 96.5 407 TYR A N 1
ATOM 3356 C CA . TYR A 1 407 ? -11.055 60.625 30.047 1 96.5 407 TYR A CA 1
ATOM 3357 C C . TYR A 1 407 ? -11.594 59.938 31.297 1 96.5 407 TYR A C 1
ATOM 3359 O O . TYR A 1 407 ? -11.102 60.156 32.406 1 96.5 407 TYR A O 1
ATOM 3367 N N . TYR A 1 408 ? -12.578 59.125 31.094 1 95.69 408 TYR A N 1
ATOM 3368 C CA . TYR A 1 408 ? -13.18 58.438 32.25 1 95.69 408 TYR A CA 1
ATOM 3369 C C . TYR A 1 408 ? -12.18 57.469 32.875 1 95.69 408 TYR A C 1
ATOM 3371 O O . TYR A 1 408 ? -12.211 57.281 34.094 1 95.69 408 TYR A O 1
ATOM 3379 N N . LEU A 1 409 ? -11.336 56.969 32.094 1 96.38 409 LEU A N 1
ATOM 3380 C CA . LEU A 1 409 ? -10.289 56.094 32.594 1 96.38 409 LEU A CA 1
ATOM 3381 C C . LEU A 1 409 ? -9.297 56.875 33.438 1 96.38 409 LEU A C 1
ATOM 3383 O O . LEU A 1 409 ? -8.883 56.438 34.531 1 96.38 409 LEU A O 1
ATOM 3387 N N . TRP A 1 410 ? -8.906 58.062 33 1 97.38 410 TRP A N 1
ATOM 3388 C CA . TRP A 1 410 ? -7.98 58.906 33.719 1 97.38 410 TRP A CA 1
ATOM 3389 C C . TRP A 1 410 ? -8.547 59.281 35.094 1 97.38 410 TRP A C 1
ATOM 3391 O O . TRP A 1 410 ? -7.816 59.312 36.094 1 97.38 410 TRP A O 1
ATOM 3401 N N . GLN A 1 411 ? -9.836 59.438 35.125 1 96.56 411 GLN A N 1
ATOM 3402 C CA . GLN A 1 411 ? -10.508 59.844 36.375 1 96.56 411 GLN A CA 1
ATOM 3403 C C . GLN A 1 411 ? -10.406 58.75 37.438 1 96.56 411 GLN A C 1
ATOM 3405 O O . GLN A 1 411 ? -10.438 59.031 38.625 1 96.56 411 GLN A O 1
ATOM 3410 N N . LYS A 1 412 ? -10.234 57.594 36.969 1 95.88 412 LYS A N 1
ATOM 3411 C CA . LYS A 1 412 ? -10.234 56.469 37.906 1 95.88 412 LYS A CA 1
ATOM 3412 C C . LYS A 1 412 ? -8.82 56.125 38.375 1 95.88 412 LYS A C 1
ATOM 3414 O O . LYS A 1 412 ? -8.633 55.344 39.312 1 95.88 412 LYS A O 1
ATOM 3419 N N . MET A 1 413 ? -7.863 56.719 37.812 1 97.12 413 MET A N 1
ATOM 3420 C CA . MET A 1 413 ? -6.477 56.375 38.125 1 97.12 413 MET A CA 1
ATOM 3421 C C . MET A 1 413 ? -6.023 57.062 39.406 1 97.12 413 MET A C 1
ATOM 3423 O O . MET A 1 413 ? -6.43 58.188 39.719 1 97.12 413 MET A O 1
ATOM 3427 N N . VAL A 1 414 ? -5.152 56.375 40.125 1 96.94 414 VAL A N 1
ATOM 3428 C CA . VAL A 1 414 ? -4.727 56.812 41.438 1 96.94 414 VAL A CA 1
ATOM 3429 C C . VAL A 1 414 ? -3.312 57.375 41.375 1 96.94 414 VAL A C 1
ATOM 3431 O O . VAL A 1 414 ? -2.41 56.75 40.812 1 96.94 414 VAL A O 1
ATOM 3434 N N . PRO A 1 415 ? -3.158 58.562 42 1 95.56 415 PRO A N 1
ATOM 3435 C CA . PRO A 1 415 ? -1.81 59.125 42 1 95.56 415 PRO A CA 1
ATOM 3436 C C . PRO A 1 415 ? -0.779 58.188 42.625 1 95.56 415 PRO A C 1
ATOM 3438 O O . PRO A 1 415 ? -1.072 57.5 43.625 1 95.56 415 PRO A O 1
ATOM 3441 N N . GLY A 1 416 ? 0.339 58.094 42.094 1 94.44 416 GLY A N 1
ATOM 3442 C CA . GLY A 1 416 ? 1.405 57.25 42.594 1 94.44 416 GLY A CA 1
ATOM 3443 C C . GLY A 1 416 ? 1.456 55.906 41.906 1 94.44 416 GLY A C 1
ATOM 3444 O O . GLY A 1 416 ? 2.455 55.188 42 1 94.44 416 GLY A O 1
ATOM 3445 N N . GLU A 1 417 ? 0.462 55.594 41.188 1 97.12 417 GLU A N 1
ATOM 3446 C CA . GLU A 1 417 ? 0.373 54.312 40.5 1 97.12 417 GLU A CA 1
ATOM 3447 C C . GLU A 1 417 ? 0.663 54.469 39 1 97.12 417 GLU A C 1
ATOM 3449 O O . GLU A 1 417 ? 0.67 55.562 38.469 1 97.12 417 GLU A O 1
ATOM 3454 N N . THR A 1 418 ? 0.994 53.344 38.375 1 97.75 418 THR A N 1
ATOM 3455 C CA . THR A 1 418 ? 1.285 53.312 36.938 1 97.75 418 THR A CA 1
ATOM 3456 C C . THR A 1 418 ? 0.342 52.344 36.219 1 97.75 418 THR A C 1
ATOM 3458 O O . THR A 1 418 ? 0.06 51.25 36.719 1 97.75 418 THR A O 1
ATOM 3461 N N . TYR A 1 419 ? -0.13 52.75 35.031 1 98.31 419 TYR A N 1
ATOM 3462 C CA . TYR A 1 419 ? -1.111 51.969 34.281 1 98.31 419 TYR A CA 1
ATOM 3463 C C . TYR A 1 419 ? -0.679 51.812 32.844 1 98.31 419 TYR A C 1
ATOM 3465 O O . TYR A 1 419 ? 0.136 52.594 32.344 1 98.31 419 TYR A O 1
ATOM 3473 N N . LEU A 1 420 ? -1.093 50.75 32.219 1 98.38 420 LEU A N 1
ATOM 3474 C CA . LEU A 1 420 ? -1.005 50.594 30.781 1 98.38 420 LEU A CA 1
ATOM 3475 C C . LEU A 1 420 ? -2.387 50.656 30.141 1 98.38 420 LEU A C 1
ATOM 3477 O O . LEU A 1 420 ? -3.326 50 30.609 1 98.38 420 LEU A O 1
ATOM 3481 N N . VAL A 1 421 ? -2.531 51.469 29.141 1 98 421 VAL A N 1
ATOM 3482 C CA . VAL A 1 421 ? -3.787 51.594 28.406 1 98 421 VAL A CA 1
ATOM 3483 C C . VAL A 1 421 ? -3.6 51.125 26.984 1 98 421 VAL A C 1
ATOM 3485 O O . VAL A 1 421 ? -2.713 51.594 26.266 1 98 421 VAL A O 1
ATOM 3488 N N . LEU A 1 422 ? -4.422 50.156 26.578 1 97.06 422 LEU A N 1
ATOM 3489 C CA . LEU A 1 422 ? -4.398 49.594 25.219 1 97.06 422 LEU A CA 1
ATOM 3490 C C . LEU A 1 422 ? -5.73 49.844 24.516 1 97.06 422 LEU A C 1
ATOM 3492 O O . LEU A 1 422 ? -6.793 49.625 25.109 1 97.06 422 LEU A O 1
ATOM 3496 N N . GLU A 1 423 ? -5.668 50.25 23.266 1 93.56 423 GLU A N 1
ATOM 3497 C CA . GLU A 1 423 ? -6.852 50.156 22.406 1 93.56 423 GLU A CA 1
ATOM 3498 C C . GLU A 1 423 ? -7.055 48.719 21.906 1 93.56 423 GLU A C 1
ATOM 3500 O O . GLU A 1 423 ? -6.176 47.875 22.062 1 93.56 423 GLU A O 1
ATOM 3505 N N . ASP A 1 424 ? -8.227 48.406 21.297 1 90.44 424 ASP A N 1
ATOM 3506 C CA . ASP A 1 424 ? -8.586 47.031 21.016 1 90.44 424 ASP A CA 1
ATOM 3507 C C . ASP A 1 424 ? -8.141 46.625 19.609 1 90.44 424 ASP A C 1
ATOM 3509 O O . ASP A 1 424 ? -8.43 45.5 19.156 1 90.44 424 ASP A O 1
ATOM 3513 N N . ASP A 1 425 ? -7.473 47.469 18.844 1 88.19 425 ASP A N 1
ATOM 3514 C CA . ASP A 1 425 ? -7.031 47.125 17.5 1 88.19 425 ASP A CA 1
ATOM 3515 C C . ASP A 1 425 ? -5.512 47.219 17.375 1 88.19 425 ASP A C 1
ATOM 3517 O O . ASP A 1 425 ? -4.984 47.656 16.359 1 88.19 425 ASP A O 1
ATOM 3521 N N . VAL A 1 426 ? -4.855 46.75 18.438 1 90.44 426 VAL A N 1
ATOM 3522 C CA . VAL A 1 426 ? -3.396 46.781 18.438 1 90.44 426 VAL A CA 1
ATOM 3523 C C . VAL A 1 426 ? -2.842 45.438 18 1 90.44 426 VAL A C 1
ATOM 3525 O O . VAL A 1 426 ? -3.49 44.406 18.188 1 90.44 426 VAL A O 1
ATOM 3528 N N . ARG A 1 427 ? -1.716 45.469 17.406 1 89.81 427 ARG A N 1
ATOM 3529 C CA . ARG A 1 427 ? -0.898 44.344 17.047 1 89.81 427 ARG A CA 1
ATOM 3530 C C . ARG A 1 427 ? 0.354 44.25 17.906 1 89.81 427 ARG A C 1
ATOM 3532 O O . ARG A 1 427 ? 1.153 45.188 17.953 1 89.81 427 ARG A O 1
ATOM 3539 N N . PHE A 1 428 ? 0.53 43.125 18.531 1 92.56 428 PHE A N 1
ATOM 3540 C CA . PHE A 1 428 ? 1.627 43 19.484 1 92.56 428 PHE A CA 1
ATOM 3541 C C . PHE A 1 428 ? 2.914 42.594 18.766 1 92.56 428 PHE A C 1
ATOM 3543 O O . PHE A 1 428 ? 2.883 41.844 17.797 1 92.56 428 PHE A O 1
ATOM 3550 N N . GLY A 1 429 ? 4.004 43.062 19.297 1 89.69 429 GLY A N 1
ATOM 3551 C CA . GLY A 1 429 ? 5.301 42.562 18.844 1 89.69 429 GLY A CA 1
ATOM 3552 C C . GLY A 1 429 ? 5.621 41.156 19.328 1 89.69 429 GLY A C 1
ATOM 3553 O O . GLY A 1 429 ? 4.906 40.625 20.172 1 89.69 429 GLY A O 1
ATOM 3554 N N . PRO A 1 430 ? 6.672 40.562 18.891 1 88.31 430 PRO A N 1
ATOM 3555 C CA . PRO A 1 430 ? 6.992 39.156 19.188 1 88.31 430 PRO A CA 1
ATOM 3556 C C . PRO A 1 430 ? 7.23 38.906 20.672 1 88.31 430 PRO A C 1
ATOM 3558 O O . PRO A 1 430 ? 6.828 37.844 21.188 1 88.31 430 PRO A O 1
ATOM 3561 N N . ASP A 1 431 ? 7.848 39.781 21.344 1 91.31 431 ASP A N 1
ATOM 3562 C CA . ASP A 1 431 ? 8.094 39.656 22.781 1 91.31 431 ASP A CA 1
ATOM 3563 C C . ASP A 1 431 ? 7.578 40.875 23.531 1 91.31 431 ASP A C 1
ATOM 3565 O O . ASP A 1 431 ? 8.328 41.5 24.266 1 91.31 431 ASP A O 1
ATOM 3569 N N . PHE A 1 432 ? 6.332 41.094 23.375 1 94.62 432 PHE A N 1
ATOM 3570 C CA . PHE A 1 432 ? 5.711 42.281 23.984 1 94.62 432 PHE A CA 1
ATOM 3571 C C . PHE A 1 432 ? 5.961 42.312 25.484 1 94.62 432 PHE A C 1
ATOM 3573 O O . PHE A 1 432 ? 6.355 43.344 26.031 1 94.62 432 PHE A O 1
ATOM 3580 N N . VAL A 1 433 ? 5.738 41.219 26.172 1 94.25 433 VAL A N 1
ATOM 3581 C CA . VAL A 1 433 ? 5.836 41.156 27.625 1 94.25 433 VAL A CA 1
ATOM 3582 C C . VAL A 1 433 ? 7.277 41.438 28.062 1 94.25 433 VAL A C 1
ATOM 3584 O O . VAL A 1 433 ? 7.523 42.219 28.984 1 94.25 433 VAL A O 1
ATOM 3587 N N . GLY A 1 434 ? 8.219 40.719 27.422 1 93.25 434 GLY A N 1
ATOM 3588 C CA . GLY A 1 434 ? 9.617 40.969 27.719 1 93.25 434 GLY A CA 1
ATOM 3589 C C . GLY A 1 434 ? 10.031 42.438 27.484 1 93.25 434 GLY A C 1
ATOM 3590 O O . GLY A 1 434 ? 10.727 43.031 28.312 1 93.25 434 GLY A O 1
ATOM 3591 N N . ASP A 1 435 ? 9.594 43 26.438 1 95.38 435 ASP A N 1
ATOM 3592 C CA . ASP A 1 435 ? 9.93 44.375 26.078 1 95.38 435 ASP A CA 1
ATOM 3593 C C . ASP A 1 435 ? 9.266 45.344 27.031 1 95.38 435 ASP A C 1
ATOM 3595 O O . ASP A 1 435 ? 9.844 46.375 27.375 1 95.38 435 ASP A O 1
ATOM 3599 N N . LEU A 1 436 ? 8.039 45.031 27.406 1 96.25 436 LEU A N 1
ATOM 3600 C CA . LEU A 1 436 ? 7.328 45.875 28.375 1 96.25 436 LEU A CA 1
ATOM 3601 C C . LEU A 1 436 ? 8.055 45.906 29.703 1 96.25 436 LEU A C 1
ATOM 3603 O O . LEU A 1 436 ? 8.234 47 30.297 1 96.25 436 LEU A O 1
ATOM 3607 N N . ARG A 1 437 ? 8.461 44.781 30.141 1 95 437 ARG A N 1
ATOM 3608 C CA . ARG A 1 437 ? 9.188 44.719 31.391 1 95 437 ARG A CA 1
ATOM 3609 C C . ARG A 1 437 ? 10.5 45.469 31.328 1 95 437 ARG A C 1
ATOM 3611 O O . ARG A 1 437 ? 10.891 46.156 32.281 1 95 437 ARG A O 1
ATOM 3618 N N . ARG A 1 438 ? 11.117 45.344 30.234 1 95.31 438 ARG A N 1
ATOM 3619 C CA . ARG A 1 438 ? 12.352 46.094 30.031 1 95.31 438 ARG A CA 1
ATOM 3620 C C . ARG A 1 438 ? 12.102 47.594 30.062 1 95.31 438 ARG A C 1
ATOM 3622 O O . ARG A 1 438 ? 12.836 48.344 30.719 1 95.31 438 ARG A O 1
ATOM 3629 N N . THR A 1 439 ? 11.125 48 29.375 1 96.31 439 THR A N 1
ATOM 3630 C CA . THR A 1 439 ? 10.758 49.406 29.344 1 96.31 439 THR A CA 1
ATOM 3631 C C . THR A 1 439 ? 10.438 49.906 30.75 1 96.31 439 THR A C 1
ATOM 3633 O O . THR A 1 439 ? 10.891 51 31.141 1 96.31 439 THR A O 1
ATOM 3636 N N . LEU A 1 440 ? 9.727 49.156 31.5 1 96.31 440 LEU A N 1
ATOM 3637 C CA . LEU A 1 440 ? 9.336 49.562 32.844 1 96.31 440 LEU A CA 1
ATOM 3638 C C . LEU A 1 440 ? 10.562 49.625 33.75 1 96.31 440 LEU A C 1
ATOM 3640 O O . LEU A 1 440 ? 10.641 50.5 34.625 1 96.31 440 LEU A O 1
ATOM 3644 N N . ARG A 1 441 ? 11.414 48.75 33.531 1 96.19 441 ARG A N 1
ATOM 3645 C CA . ARG A 1 441 ? 12.648 48.781 34.344 1 96.19 441 ARG A CA 1
ATOM 3646 C C . ARG A 1 441 ? 13.461 50.031 34.031 1 96.19 441 ARG A C 1
ATOM 3648 O O . ARG A 1 441 ? 13.945 50.688 34.969 1 96.19 441 ARG A O 1
ATOM 3655 N N . GLU A 1 442 ? 13.547 50.375 32.844 1 96.88 442 GLU A N 1
ATOM 3656 C CA . GLU A 1 442 ? 14.336 51.531 32.469 1 96.88 442 GLU A CA 1
ATOM 3657 C C . GLU A 1 442 ? 13.625 52.812 32.844 1 96.88 442 GLU A C 1
ATOM 3659 O O . GLU A 1 442 ? 14.281 53.844 33.125 1 96.88 442 GLU A O 1
ATOM 3664 N N . ALA A 1 443 ? 12.375 52.75 32.875 1 96.12 443 ALA A N 1
ATOM 3665 C CA . ALA A 1 443 ? 11.578 53.938 33.188 1 96.12 443 ALA A CA 1
ATOM 3666 C C . ALA A 1 443 ? 11.82 54.375 34.656 1 96.12 443 ALA A C 1
ATOM 3668 O O . ALA A 1 443 ? 11.586 55.531 35 1 96.12 443 ALA A O 1
ATOM 3669 N N . LYS A 1 444 ? 12.289 53.5 35.406 1 94.25 444 LYS A N 1
ATOM 3670 C CA . LYS A 1 444 ? 12.578 53.812 36.781 1 94.25 444 LYS A CA 1
ATOM 3671 C C . LYS A 1 444 ? 13.711 54.844 36.906 1 94.25 444 LYS A C 1
ATOM 3673 O O . LYS A 1 444 ? 13.844 55.531 37.906 1 94.25 444 LYS A O 1
ATOM 3678 N N . ASP A 1 445 ? 14.477 54.906 35.875 1 94.44 445 ASP A N 1
ATOM 3679 C CA . ASP A 1 445 ? 15.672 55.75 35.906 1 94.44 445 ASP A CA 1
ATOM 3680 C C . ASP A 1 445 ? 15.367 57.156 35.344 1 94.44 445 ASP A C 1
ATOM 3682 O O . ASP A 1 445 ? 16.266 58 35.281 1 94.44 445 ASP A O 1
ATOM 3686 N N . ILE A 1 446 ? 14.18 57.344 34.969 1 95.12 446 ILE A N 1
ATOM 3687 C CA . ILE A 1 446 ? 13.836 58.656 34.438 1 95.12 446 ILE A CA 1
ATOM 3688 C C . ILE A 1 446 ? 12.523 59.125 35.062 1 95.12 446 ILE A C 1
ATOM 3690 O O . ILE A 1 446 ? 11.703 58.312 35.5 1 95.12 446 ILE A O 1
ATOM 3694 N N . GLU A 1 447 ? 12.43 60.469 35.125 1 95.81 447 GLU A N 1
ATOM 3695 C CA . GLU A 1 447 ? 11.141 61.031 35.5 1 95.81 447 GLU A CA 1
ATOM 3696 C C . GLU A 1 447 ? 10.195 61.094 34.312 1 95.81 447 GLU A C 1
ATOM 3698 O O . GLU A 1 447 ? 10.516 61.719 33.312 1 95.81 447 GLU A O 1
ATOM 3703 N N . TRP A 1 448 ? 9.148 60.438 34.438 1 97.06 448 TRP A N 1
ATOM 3704 C CA . TRP A 1 448 ? 8.219 60.406 33.312 1 97.06 448 TRP A CA 1
ATOM 3705 C C . TRP A 1 448 ? 6.773 60.469 33.781 1 97.06 448 TRP A C 1
ATOM 3707 O O . TRP A 1 448 ? 6.48 60.188 34.938 1 97.06 448 TRP A O 1
ATOM 3717 N N . ASP A 1 449 ? 5.91 60.969 32.875 1 97.62 449 ASP A N 1
ATOM 3718 C CA . ASP A 1 449 ? 4.473 61 33.094 1 97.62 449 ASP A CA 1
ATOM 3719 C C . ASP A 1 449 ? 3.723 60.094 32.156 1 97.62 449 ASP A C 1
ATOM 3721 O O . ASP A 1 449 ? 2.709 59.5 32.531 1 97.62 449 ASP A O 1
ATOM 3725 N N . LEU A 1 450 ? 4.223 60.031 30.969 1 97.38 450 LEU A N 1
ATOM 3726 C CA . LEU A 1 450 ? 3.59 59.25 29.906 1 97.38 450 LEU A CA 1
ATOM 3727 C C . LEU A 1 450 ? 4.637 58.625 28.984 1 97.38 450 LEU A C 1
ATOM 3729 O O . LEU A 1 450 ? 5.605 59.281 28.609 1 97.38 450 LEU A O 1
ATOM 3733 N N . ILE A 1 451 ? 4.488 57.344 28.672 1 97.5 451 ILE A N 1
ATOM 3734 C CA . ILE A 1 451 ? 5.355 56.688 27.719 1 97.5 451 ILE A CA 1
ATOM 3735 C C . ILE A 1 451 ? 4.512 55.969 26.672 1 97.5 451 ILE A C 1
ATOM 3737 O O . ILE A 1 451 ? 3.818 54.969 26.984 1 97.5 451 ILE A O 1
ATOM 3741 N N . TYR A 1 452 ? 4.641 56.406 25.453 1 96.31 452 TYR A N 1
ATOM 3742 C CA . TYR A 1 452 ? 3.979 55.688 24.375 1 96.31 452 TYR A CA 1
ATOM 3743 C C . TYR A 1 452 ? 4.617 54.312 24.156 1 96.31 452 TYR A C 1
ATOM 3745 O O . TYR A 1 452 ? 5.844 54.219 24.062 1 96.31 452 TYR A O 1
ATOM 3753 N N . VAL A 1 453 ? 3.803 53.25 24.125 1 96.31 453 VAL A N 1
ATOM 3754 C CA . VAL A 1 453 ? 4.309 51.938 23.766 1 96.31 453 VAL A CA 1
ATOM 3755 C C . VAL A 1 453 ? 3.75 51.531 22.406 1 96.31 453 VAL A C 1
ATOM 3757 O O . VAL A 1 453 ? 4.207 50.562 21.812 1 96.31 453 VAL A O 1
ATOM 3760 N N . GLY A 1 454 ? 2.793 52.219 21.891 1 93.19 454 GLY A N 1
ATOM 3761 C CA . GLY A 1 454 ? 2.252 52.094 20.547 1 93.19 454 GLY A CA 1
ATOM 3762 C C . GLY A 1 454 ? 1.746 53.438 20 1 93.19 454 GLY A C 1
ATOM 3763 O O . GLY A 1 454 ? 0.859 54.062 20.594 1 93.19 454 GLY A O 1
ATOM 3764 N N . ARG A 1 455 ? 2.293 53.781 18.906 1 88.06 455 ARG A N 1
ATOM 3765 C CA . ARG A 1 455 ? 1.921 55.062 18.312 1 88.06 455 ARG A CA 1
ATOM 3766 C C . ARG A 1 455 ? 2.229 55.094 16.812 1 88.06 455 ARG A C 1
ATOM 3768 O O . ARG A 1 455 ? 2.867 54.188 16.297 1 88.06 455 ARG A O 1
ATOM 3775 N N . LYS A 1 456 ? 1.663 56 16.156 1 84.56 456 LYS A N 1
ATOM 3776 C CA . LYS A 1 456 ? 2.055 56.312 14.789 1 84.56 456 LYS A CA 1
ATOM 3777 C C . LYS A 1 456 ? 2.645 57.719 14.695 1 84.56 456 LYS A C 1
ATOM 3779 O O . LYS A 1 456 ? 2.047 58.688 15.18 1 84.56 456 LYS A O 1
ATOM 3784 N N . ARG A 1 457 ? 3.742 57.656 14.086 1 76.56 457 ARG A N 1
ATOM 3785 C CA . ARG A 1 457 ? 4.359 58.969 13.883 1 76.56 457 ARG A CA 1
ATOM 3786 C C . ARG A 1 457 ? 3.711 59.688 12.719 1 76.56 457 ARG A C 1
ATOM 3788 O O . ARG A 1 457 ? 3.283 59.062 11.742 1 76.56 457 ARG A O 1
ATOM 3795 N N . GLY A 1 458 ? 3.291 60.938 12.898 1 63.56 458 GLY A N 1
ATOM 3796 C CA . GLY A 1 458 ? 2.645 61.719 11.852 1 63.56 458 GLY A CA 1
ATOM 3797 C C . GLY A 1 458 ? 3.492 61.844 10.609 1 63.56 458 GLY A C 1
ATOM 3798 O O . GLY A 1 458 ? 4.695 61.594 10.633 1 63.56 458 GLY A O 1
ATOM 3799 N N . PRO A 1 459 ? 2.74 62.219 9.523 1 58.84 459 PRO A N 1
ATOM 3800 C CA . PRO A 1 459 ? 3.479 62.5 8.289 1 58.84 459 PRO A CA 1
ATOM 3801 C C . PRO A 1 459 ? 4.535 63.594 8.469 1 58.84 459 PRO A C 1
ATOM 3803 O O . PRO A 1 459 ? 4.289 64.562 9.164 1 58.84 459 PRO A O 1
ATOM 3806 N N . GLY A 1 460 ? 5.73 63.469 8.062 1 54.72 460 GLY A N 1
ATOM 3807 C CA . GLY A 1 460 ? 6.793 64.438 8.125 1 54.72 460 GLY A CA 1
ATOM 3808 C C . GLY A 1 460 ? 7.688 64.312 9.344 1 54.72 460 GLY A C 1
ATOM 3809 O O . GLY A 1 460 ? 8.703 65 9.477 1 54.72 460 GLY A O 1
ATOM 3810 N N . ALA A 1 461 ? 7.168 63.469 10.234 1 59.38 461 ALA A N 1
ATOM 3811 C CA . ALA A 1 461 ? 7.891 63.25 11.484 1 59.38 461 ALA A CA 1
ATOM 3812 C C . ALA A 1 461 ? 9.234 62.594 11.234 1 59.38 461 ALA A C 1
ATOM 3814 O O . ALA A 1 461 ? 10.078 62.5 12.141 1 59.38 461 ALA A O 1
ATOM 3815 N N . ASP A 1 462 ? 9.32 62.094 10.07 1 56.94 462 ASP A N 1
ATOM 3816 C CA . ASP A 1 462 ? 10.602 61.469 9.75 1 56.94 462 ASP A CA 1
ATOM 3817 C C . ASP A 1 462 ? 11.766 62.438 10.008 1 56.94 462 ASP A C 1
ATOM 3819 O O . ASP A 1 462 ? 12.891 62 10.25 1 56.94 462 ASP A O 1
ATOM 3823 N N . ASN A 1 463 ? 11.352 63.719 9.984 1 55.47 463 ASN A N 1
ATOM 3824 C CA . ASN A 1 463 ? 12.422 64.688 10.172 1 55.47 463 ASN A CA 1
ATOM 3825 C C . ASN A 1 463 ? 12.719 64.938 11.648 1 55.47 463 ASN A C 1
ATOM 3827 O O . ASN A 1 463 ? 13.742 65.5 11.992 1 55.47 463 ASN A O 1
ATOM 3831 N N . ASP A 1 464 ? 11.852 64.438 12.43 1 63.94 464 ASP A N 1
ATOM 3832 C CA . ASP A 1 464 ? 12.094 64.625 13.852 1 63.94 464 ASP A CA 1
ATOM 3833 C C . ASP A 1 464 ? 12.969 63.531 14.438 1 63.94 464 ASP A C 1
ATOM 3835 O O . ASP A 1 464 ? 12.664 62.344 14.289 1 63.94 464 ASP A O 1
ATOM 3839 N N . VAL A 1 465 ? 14.164 63.812 14.719 1 69.31 465 VAL A N 1
ATOM 3840 C CA . VAL A 1 465 ? 15.109 62.875 15.289 1 69.31 465 VAL A CA 1
ATOM 3841 C C . VAL A 1 465 ? 14.727 62.562 16.734 1 69.31 465 VAL A C 1
ATOM 3843 O O . VAL A 1 465 ? 14.609 63.469 17.562 1 69.31 465 VAL A O 1
ATOM 3846 N N . GLU A 1 466 ? 14.281 61.406 17 1 78.62 466 GLU A N 1
ATOM 3847 C CA . GLU A 1 466 ? 14.055 60.969 18.375 1 78.62 466 GLU A CA 1
ATOM 3848 C C . GLU A 1 466 ? 15.344 60.5 19.031 1 78.62 466 GLU A C 1
ATOM 3850 O O . GLU A 1 466 ? 16.078 59.688 18.469 1 78.62 466 GLU A O 1
ATOM 3855 N N . VAL A 1 467 ? 15.664 61.188 20.141 1 87.62 467 VAL A N 1
ATOM 3856 C CA . VAL A 1 467 ? 16.906 60.906 20.859 1 87.62 467 VAL A CA 1
ATOM 3857 C C . VAL A 1 467 ? 16.641 59.906 21.953 1 87.62 467 VAL A C 1
ATOM 3859 O O . VAL A 1 467 ? 15.695 60.031 22.734 1 87.62 467 VAL A O 1
ATOM 3862 N N . MET A 1 468 ? 17.531 58.938 22 1 93.31 468 MET A N 1
ATOM 3863 C CA . MET A 1 468 ? 17.391 57.906 23.016 1 93.31 468 MET A CA 1
ATOM 3864 C C . MET A 1 468 ? 17.734 58.438 24.391 1 93.31 468 MET A C 1
ATOM 3866 O O . MET A 1 468 ? 18.781 59.094 24.578 1 93.31 468 MET A O 1
ATOM 3870 N N . VAL A 1 469 ? 16.812 58.156 25.297 1 94.44 469 VAL A N 1
ATOM 3871 C CA . VAL A 1 469 ? 17.047 58.531 26.688 1 94.44 469 VAL A CA 1
ATOM 3872 C C . VAL A 1 469 ? 17.594 57.344 27.469 1 94.44 469 VAL A C 1
ATOM 3874 O O . VAL A 1 469 ? 18.406 57.5 28.375 1 94.44 469 VAL A O 1
ATOM 3877 N N . THR A 1 470 ? 17.094 56.188 27.125 1 95.25 470 THR A N 1
ATOM 3878 C CA . THR A 1 470 ? 17.625 54.938 27.594 1 95.25 470 THR A CA 1
ATOM 3879 C C . THR A 1 470 ? 17.828 53.969 26.422 1 95.25 470 THR A C 1
ATOM 3881 O O . THR A 1 470 ? 17.797 54.375 25.25 1 95.25 470 THR A O 1
ATOM 3884 N N . GLU A 1 471 ? 18.094 52.781 26.734 1 93.88 471 GLU A N 1
ATOM 3885 C CA . GLU A 1 471 ? 18.312 51.781 25.688 1 93.88 471 GLU A CA 1
ATOM 3886 C C . GLU A 1 471 ? 17.047 51.531 24.891 1 93.88 471 GLU A C 1
ATOM 3888 O O . GLU A 1 471 ? 17.109 51.25 23.688 1 93.88 471 GLU A O 1
ATOM 3893 N N . SER A 1 472 ? 15.859 51.75 25.609 1 95 472 SER A N 1
ATOM 3894 C CA . SER A 1 472 ? 14.625 51.375 24.938 1 95 472 SER A CA 1
ATOM 3895 C C . SER A 1 472 ? 13.602 52.5 24.969 1 95 472 SER A C 1
ATOM 3897 O O . SER A 1 472 ? 12.445 52.312 24.609 1 95 472 SER A O 1
ATOM 3899 N N . ILE A 1 473 ? 14 53.625 25.438 1 95.94 473 ILE A N 1
ATOM 3900 C CA . ILE A 1 473 ? 13.07 54.719 25.547 1 95.94 473 ILE A CA 1
ATOM 3901 C C . ILE A 1 473 ? 13.656 55.969 24.875 1 95.94 473 ILE A C 1
ATOM 3903 O O . ILE A 1 473 ? 14.828 56.312 25.078 1 95.94 473 ILE A O 1
ATOM 3907 N N . SER A 1 474 ? 12.914 56.625 24.109 1 94.88 474 SER A N 1
ATOM 3908 C CA . SER A 1 474 ? 13.312 57.875 23.438 1 94.88 474 SER A CA 1
ATOM 3909 C C . SER A 1 474 ? 12.391 59.031 23.812 1 94.88 474 SER A C 1
ATOM 3911 O O . SER A 1 474 ? 11.305 58.812 24.344 1 94.88 474 SER A O 1
ATOM 3913 N N . ASN A 1 475 ? 12.898 60.156 23.547 1 92.38 475 ASN A N 1
ATOM 3914 C CA . ASN A 1 475 ? 11.984 61.281 23.625 1 92.38 475 ASN A CA 1
ATOM 3915 C C . ASN A 1 475 ? 10.914 61.219 22.547 1 92.38 475 ASN A C 1
ATOM 3917 O O . ASN A 1 475 ? 11.016 60.406 21.609 1 92.38 475 ASN A O 1
ATOM 3921 N N . VAL A 1 476 ? 9.852 61.938 22.766 1 90.69 476 VAL A N 1
ATOM 3922 C CA . VAL A 1 476 ? 8.742 61.906 21.828 1 90.69 476 VAL A CA 1
ATOM 3923 C C . VAL A 1 476 ? 8.406 63.312 21.328 1 90.69 476 VAL A C 1
ATOM 3925 O O . VAL A 1 476 ? 8.453 64.25 22.109 1 90.69 476 VAL A O 1
ATOM 3928 N N . THR A 1 477 ? 8.281 63.375 20.125 1 86.19 477 THR A N 1
ATOM 3929 C CA . THR A 1 477 ? 7.742 64.562 19.562 1 86.19 477 THR A CA 1
ATOM 3930 C C . THR A 1 477 ? 6.238 64.438 19.328 1 86.19 477 THR A C 1
ATOM 3932 O O . THR A 1 477 ? 5.527 63.875 20.141 1 86.19 477 THR A O 1
ATOM 3935 N N . TYR A 1 478 ? 5.797 64.75 18.188 1 85.31 478 TYR A N 1
ATOM 3936 C CA . TYR A 1 478 ? 4.371 64.688 17.891 1 85.31 478 TYR A CA 1
ATOM 3937 C C . TYR A 1 478 ? 3.971 63.281 17.531 1 85.31 478 TYR A C 1
ATOM 3939 O O . TYR A 1 478 ? 4.68 62.594 16.781 1 85.31 478 TYR A O 1
ATOM 3947 N N . SER A 1 479 ? 2.934 62.781 18.156 1 84.25 479 SER A N 1
ATOM 3948 C CA . SER A 1 479 ? 2.359 61.469 17.844 1 84.25 479 SER A CA 1
ATOM 3949 C C . SER A 1 479 ? 1.018 61.594 17.141 1 84.25 479 SER A C 1
ATOM 3951 O O . SER A 1 479 ? 0.099 62.25 17.656 1 84.25 479 SER A O 1
ATOM 3953 N N . PHE A 1 480 ? 0.878 60.969 16.062 1 79.88 480 PHE A N 1
ATOM 3954 C CA . PHE A 1 480 ? -0.314 61.062 15.234 1 79.88 480 PHE A CA 1
ATOM 3955 C C . PHE A 1 480 ? -1.41 60.156 15.742 1 79.88 480 PHE A C 1
ATOM 3957 O O . PHE A 1 480 ? -2.582 60.531 15.781 1 79.88 480 PHE A O 1
ATOM 3964 N N . TRP A 1 481 ? -1.097 58.938 16.125 1 83.44 481 TRP A N 1
ATOM 3965 C CA . TRP A 1 481 ? -2.045 57.969 16.703 1 83.44 481 TRP A CA 1
ATOM 3966 C C . TRP A 1 481 ? -1.609 57.562 18.109 1 83.44 481 TRP A C 1
ATOM 3968 O O . TRP A 1 481 ? -0.412 57.469 18.391 1 83.44 481 TRP A O 1
ATOM 3978 N N . THR A 1 482 ? -2.607 57.344 18.922 1 86.56 482 THR A N 1
ATOM 3979 C CA . THR A 1 482 ? -2.395 56.75 20.234 1 86.56 482 THR A CA 1
ATOM 3980 C C . THR A 1 482 ? -3.004 55.375 20.312 1 86.56 482 THR A C 1
ATOM 3982 O O . THR A 1 482 ? -4.227 55.219 20.344 1 86.56 482 THR A O 1
ATOM 3985 N N . LEU A 1 483 ? -2.189 54.469 20.328 1 91.38 483 LEU A N 1
ATOM 3986 C CA . LEU A 1 483 ? -2.627 53.062 20.344 1 91.38 483 LEU A CA 1
ATOM 3987 C C . LEU A 1 483 ? -2.521 52.469 21.75 1 91.38 483 LEU A C 1
ATOM 3989 O O . LEU A 1 483 ? -3.424 51.781 22.203 1 91.38 483 LEU A O 1
ATOM 3993 N N . ALA A 1 484 ? -1.422 52.781 22.359 1 96.44 484 ALA A N 1
ATOM 3994 C CA . ALA A 1 484 ? -1.14 52.25 23.688 1 96.44 484 ALA A CA 1
ATOM 3995 C C . ALA A 1 484 ? -0.102 53.125 24.406 1 96.44 484 ALA A C 1
ATOM 3997 O O . ALA A 1 484 ? 0.849 53.594 23.781 1 96.44 484 ALA A O 1
ATOM 3998 N N . TYR A 1 485 ? -0.31 53.25 25.734 1 97.62 485 TYR A N 1
ATOM 3999 C CA . TYR A 1 485 ? 0.636 54.094 26.469 1 97.62 485 TYR A CA 1
ATOM 4000 C C . TYR A 1 485 ? 0.63 53.719 27.953 1 97.62 485 TYR A C 1
ATOM 4002 O O . TYR A 1 485 ? -0.387 53.25 28.484 1 97.62 485 TYR A O 1
ATOM 4010 N N . LEU A 1 486 ? 1.756 53.906 28.516 1 97.88 486 LEU A N 1
ATOM 4011 C CA . LEU A 1 486 ? 1.907 53.906 29.969 1 97.88 486 LEU A CA 1
ATOM 4012 C C . LEU A 1 486 ? 1.63 55.281 30.547 1 97.88 486 LEU A C 1
ATOM 4014 O O . LEU A 1 486 ? 2.016 56.281 29.969 1 97.88 486 LEU A O 1
ATOM 4018 N N . ILE A 1 487 ? 1.005 55.344 31.719 1 98.38 487 ILE A N 1
ATOM 4019 C CA . ILE A 1 487 ? 0.672 56.625 32.312 1 98.38 487 ILE A CA 1
ATOM 4020 C C . ILE A 1 487 ? 0.703 56.531 33.844 1 98.38 487 ILE A C 1
ATOM 4022 O O . ILE A 1 487 ? 0.323 55.5 34.406 1 98.38 487 ILE A O 1
ATOM 4026 N N . THR A 1 488 ? 1.162 57.531 34.438 1 97.94 488 THR A N 1
ATOM 4027 C CA . THR A 1 488 ? 1.105 57.625 35.906 1 97.94 488 THR A CA 1
ATOM 4028 C C . THR A 1 488 ? -0.225 58.219 36.375 1 97.94 488 THR A C 1
ATOM 4030 O O . THR A 1 488 ? -0.843 59 35.656 1 97.94 488 THR A O 1
ATOM 4033 N N . GLY A 1 489 ? -0.602 57.812 37.562 1 97.56 489 GLY A N 1
ATOM 4034 C CA . GLY A 1 489 ? -1.806 58.406 38.125 1 97.56 489 GLY A CA 1
ATOM 4035 C C . GLY A 1 489 ? -1.718 59.906 38.25 1 97.56 489 GLY A C 1
ATOM 4036 O O . GLY A 1 489 ? -2.721 60.625 38.125 1 97.56 489 GLY A O 1
ATOM 4037 N N . ASP A 1 490 ? -0.554 60.438 38.5 1 97.44 490 ASP A N 1
ATOM 4038 C CA . ASP A 1 490 ? -0.336 61.875 38.625 1 97.44 490 ASP A CA 1
ATOM 4039 C C . ASP A 1 490 ? -0.579 62.594 37.281 1 97.44 490 ASP A C 1
ATOM 4041 O O . ASP A 1 490 ? -1.203 63.656 37.25 1 97.44 490 ASP A O 1
ATOM 4045 N N . ALA A 1 491 ? -0.067 62 36.312 1 97.75 491 ALA A N 1
ATOM 4046 C CA . ALA A 1 491 ? -0.274 62.562 35 1 97.75 491 ALA A CA 1
ATOM 4047 C C . ALA A 1 491 ? -1.75 62.531 34.594 1 97.75 491 ALA A C 1
ATOM 4049 O O . ALA A 1 491 ? -2.254 63.469 33.969 1 97.75 491 ALA A O 1
ATOM 4050 N N . ALA A 1 492 ? -2.418 61.469 34.906 1 97.75 492 ALA A N 1
ATOM 4051 C CA . ALA A 1 492 ? -3.85 61.375 34.656 1 97.75 492 ALA A CA 1
ATOM 4052 C C . ALA A 1 492 ? -4.621 62.5 35.312 1 97.75 492 ALA A C 1
ATOM 4054 O O . ALA A 1 492 ? -5.543 63.062 34.75 1 97.75 492 ALA A O 1
ATOM 4055 N N . LYS A 1 493 ? -4.254 62.75 36.438 1 96.69 493 LYS A N 1
ATOM 4056 C CA . LYS A 1 493 ? -4.895 63.812 37.188 1 96.69 493 LYS A CA 1
ATOM 4057 C C . LYS A 1 493 ? -4.688 65.188 36.5 1 96.69 493 LYS A C 1
ATOM 4059 O O . LYS A 1 493 ? -5.617 65.938 36.375 1 96.69 493 LYS A O 1
ATOM 4064 N N . VAL A 1 494 ? -3.512 65.438 36.062 1 97.06 494 VAL A N 1
ATOM 4065 C CA . VAL A 1 494 ? -3.205 66.625 35.344 1 97.06 494 VAL A CA 1
ATOM 4066 C C . VAL A 1 494 ? -4.074 66.75 34.094 1 97.06 494 VAL A C 1
ATOM 4068 O O . VAL A 1 494 ? -4.605 67.812 33.781 1 97.06 494 VAL A O 1
ATOM 4071 N N . LEU A 1 495 ? -4.227 65.688 33.406 1 97 495 LEU A N 1
ATOM 4072 C CA . LEU A 1 495 ? -5.02 65.688 32.188 1 97 495 LEU A CA 1
ATOM 4073 C C . LEU A 1 495 ? -6.48 66 32.469 1 97 495 LEU A C 1
ATOM 4075 O O . LEU A 1 495 ? -7.129 66.688 31.688 1 97 495 LEU A O 1
ATOM 4079 N N . VAL A 1 496 ? -6.98 65.5 33.562 1 96.12 496 VAL A N 1
ATOM 4080 C CA . VAL A 1 496 ? -8.375 65.688 33.938 1 96.12 496 VAL A CA 1
ATOM 4081 C C . VAL A 1 496 ? -8.562 67.125 34.469 1 96.12 496 VAL A C 1
ATOM 4083 O O . VAL A 1 496 ? -9.547 67.812 34.125 1 96.12 496 VAL A O 1
ATOM 4086 N N . ASP A 1 497 ? -7.609 67.562 35.219 1 95.5 497 ASP A N 1
ATOM 4087 C CA . ASP A 1 497 ? -7.707 68.812 35.906 1 95.5 497 ASP A CA 1
ATOM 4088 C C . ASP A 1 497 ? -7.691 70 34.875 1 95.5 497 ASP A C 1
ATOM 4090 O O . ASP A 1 497 ? -8.148 71.062 35.188 1 95.5 497 ASP A O 1
ATOM 4094 N N . GLU A 1 498 ? -7.242 69.75 33.781 1 94.88 498 GLU A N 1
ATOM 4095 C CA . GLU A 1 498 ? -7.191 70.75 32.719 1 94.88 498 GLU A CA 1
ATOM 4096 C C . GLU A 1 498 ? -8.57 71 32.125 1 94.88 498 GLU A C 1
ATOM 4098 O O . GLU A 1 498 ? -8.734 71.875 31.266 1 94.88 498 GLU A O 1
ATOM 4103 N N . LYS A 1 499 ? -9.586 70.25 32.406 1 93.06 499 LYS A N 1
ATOM 4104 C CA . LYS A 1 499 ? -10.984 70.375 31.984 1 93.06 499 LYS A CA 1
ATOM 4105 C C . LYS A 1 499 ? -11.094 70.375 30.469 1 93.06 499 LYS A C 1
ATOM 4107 O O . LYS A 1 499 ? -11.688 71.25 29.859 1 93.06 499 LYS A O 1
ATOM 4112 N N . PRO A 1 500 ? -10.57 69.312 29.922 1 93.75 500 PRO A N 1
ATOM 4113 C CA . PRO A 1 500 ? -10.5 69.25 28.469 1 93.75 500 PRO A CA 1
ATOM 4114 C C . PRO A 1 500 ? -11.883 69.125 27.812 1 93.75 500 PRO A C 1
ATOM 4116 O O . PRO A 1 500 ? -12.023 69.438 26.625 1 93.75 500 PRO A O 1
ATOM 4119 N N . LEU A 1 501 ? -12.93 68.812 28.469 1 93 501 LEU A N 1
ATOM 4120 C CA . LEU A 1 501 ? -14.258 68.688 27.891 1 93 501 LEU A CA 1
ATOM 4121 C C . LEU A 1 501 ? -14.789 70.062 27.422 1 93 501 LEU A C 1
ATOM 4123 O O . LEU A 1 501 ? -15.602 70.125 26.5 1 93 501 LEU A O 1
ATOM 4127 N N . GLU A 1 502 ? -14.305 71.062 28.016 1 91.75 502 GLU A N 1
ATOM 4128 C CA . GLU A 1 502 ? -14.758 72.438 27.672 1 91.75 502 GLU A CA 1
ATOM 4129 C C . GLU A 1 502 ? -14.039 72.938 26.438 1 91.75 502 GLU A C 1
ATOM 4131 O O . GLU A 1 502 ? -14.43 74 25.891 1 91.75 502 GLU A O 1
ATOM 4136 N N . LYS A 1 503 ? -13.078 72.312 26.094 1 90.81 503 LYS A N 1
ATOM 4137 C CA . LYS A 1 503 ? -12.266 72.688 24.922 1 90.81 503 LYS A CA 1
ATOM 4138 C C . LYS A 1 503 ? -11.758 71.375 24.25 1 90.81 503 LYS A C 1
ATOM 4140 O O . LYS A 1 503 ? -10.547 71.25 24.062 1 90.81 503 LYS A O 1
ATOM 4145 N N . LEU A 1 504 ? -12.656 70.75 23.828 1 91.31 504 LEU A N 1
ATOM 4146 C CA . LEU A 1 504 ? -12.422 69.312 23.422 1 91.31 504 LEU A CA 1
ATOM 4147 C C . LEU A 1 504 ? -11.719 69.25 22.078 1 91.31 504 LEU A C 1
ATOM 4149 O O . LEU A 1 504 ? -12.078 70 21.141 1 91.31 504 LEU A O 1
ATOM 4153 N N . ILE A 1 505 ? -10.719 68.438 22.031 1 89.5 505 ILE A N 1
ATOM 4154 C CA . ILE A 1 505 ? -9.992 68.062 20.812 1 89.5 505 ILE A CA 1
ATOM 4155 C C . ILE A 1 505 ? -9.727 66.562 20.844 1 89.5 505 ILE A C 1
ATOM 4157 O O . ILE A 1 505 ? -9.836 65.938 21.906 1 89.5 505 ILE A O 1
ATOM 4161 N N . PRO A 1 506 ? -9.516 66 19.75 1 89.62 506 PRO A N 1
ATOM 4162 C CA . PRO A 1 506 ? -9.25 64.562 19.766 1 89.62 506 PRO A CA 1
ATOM 4163 C C . PRO A 1 506 ? -8.102 64.188 20.703 1 89.62 506 PRO A C 1
ATOM 4165 O O . PRO A 1 506 ? -7.152 64.938 20.859 1 89.62 506 PRO A O 1
ATOM 4168 N N . VAL A 1 507 ? -8.203 63 21.25 1 91.81 507 VAL A N 1
ATOM 4169 C CA . VAL A 1 507 ? -7.238 62.562 22.25 1 91.81 507 VAL A CA 1
ATOM 4170 C C . VAL A 1 507 ? -5.836 62.562 21.656 1 91.81 507 VAL A C 1
ATOM 4172 O O . VAL A 1 507 ? -4.859 62.875 22.359 1 91.81 507 VAL A O 1
ATOM 4175 N N . ASP A 1 508 ? -5.668 62.25 20.375 1 90.5 508 ASP A N 1
ATOM 4176 C CA . ASP A 1 508 ? -4.383 62.188 19.703 1 90.5 508 ASP A CA 1
ATOM 4177 C C . ASP A 1 508 ? -3.75 63.562 19.578 1 90.5 508 ASP A C 1
ATOM 4179 O O . ASP A 1 508 ? -2.545 63.688 19.344 1 90.5 508 ASP A O 1
ATOM 4183 N N . GLU A 1 509 ? -4.562 64.562 19.734 1 88.75 509 GLU A N 1
ATOM 4184 C CA . GLU A 1 509 ? -4.082 65.938 19.719 1 88.75 509 GLU A CA 1
ATOM 4185 C C . GLU A 1 509 ? -3.887 66.438 21.125 1 88.75 509 GLU A C 1
ATOM 4187 O O . GLU A 1 509 ? -2.99 67.25 21.375 1 88.75 509 GLU A O 1
ATOM 4192 N N . TYR A 1 510 ? -4.754 66 21.938 1 93.38 510 TYR A N 1
ATOM 4193 C CA . TYR A 1 510 ? -4.742 66.5 23.312 1 93.38 510 TYR A CA 1
ATOM 4194 C C . TYR A 1 510 ? -3.447 66.125 24.016 1 93.38 510 TYR A C 1
ATOM 4196 O O . TYR A 1 510 ? -2.816 66.938 24.672 1 93.38 510 TYR A O 1
ATOM 4204 N N . LEU A 1 511 ? -3.02 64.875 23.828 1 94.31 511 LEU A N 1
ATOM 4205 C CA . LEU A 1 511 ? -1.845 64.375 24.547 1 94.31 511 LEU A CA 1
ATOM 4206 C C . LEU A 1 511 ? -0.59 65.125 24.094 1 94.31 511 LEU A C 1
ATOM 4208 O O . LEU A 1 511 ? 0.172 65.625 24.938 1 94.31 511 LEU A O 1
ATOM 4212 N N . PRO A 1 512 ? -0.401 65.312 22.859 1 92.81 512 PRO A N 1
ATOM 4213 C CA . PRO A 1 512 ? 0.769 66.062 22.422 1 92.81 512 PRO A CA 1
ATOM 4214 C C . PRO A 1 512 ? 0.745 67.5 22.938 1 92.81 512 PRO A C 1
ATOM 4216 O O . PRO A 1 512 ? 1.8 68.125 23.203 1 92.81 512 PRO A O 1
ATOM 4219 N N . ILE A 1 513 ? -0.39 68.125 23.094 1 92.56 513 ILE A N 1
ATOM 4220 C CA . ILE A 1 513 ? -0.507 69.438 23.641 1 92.56 513 ILE A CA 1
ATOM 4221 C C . ILE A 1 513 ? -0.039 69.438 25.094 1 92.56 513 ILE A C 1
ATOM 4223 O O . ILE A 1 513 ? 0.731 70.312 25.516 1 92.56 513 ILE A O 1
ATOM 4227 N N . MET A 1 514 ? -0.442 68.438 25.781 1 95 514 MET A N 1
ATOM 4228 C CA . MET A 1 514 ? -0.231 68.438 27.234 1 95 514 MET A CA 1
ATOM 4229 C C . MET A 1 514 ? 1.229 68.125 27.562 1 95 514 MET A C 1
ATOM 4231 O O . MET A 1 514 ? 1.691 68.438 28.656 1 95 514 MET A O 1
ATOM 4235 N N . TYR A 1 515 ? 1.962 67.562 26.594 1 93.12 515 TYR A N 1
ATOM 4236 C CA . TYR A 1 515 ? 3.387 67.438 26.875 1 93.12 515 TYR A CA 1
ATOM 4237 C C . TYR A 1 515 ? 4.215 68.375 26 1 93.12 515 TYR A C 1
ATOM 4239 O O . TYR A 1 515 ? 5.418 68.125 25.828 1 93.12 515 TYR A O 1
ATOM 4247 N N . GLY A 1 516 ? 3.561 69.312 25.391 1 89.88 516 GLY A N 1
ATOM 4248 C CA . GLY A 1 516 ? 4.215 70.5 24.797 1 89.88 516 GLY A CA 1
ATOM 4249 C C . GLY A 1 516 ? 4.801 70.188 23.438 1 89.88 516 GLY A C 1
ATOM 4250 O O . GLY A 1 516 ? 5.762 70.875 23.016 1 89.88 516 GLY A O 1
ATOM 4251 N N . ALA A 1 517 ? 4.289 69.312 22.766 1 87 517 ALA A N 1
ATOM 4252 C CA . ALA A 1 517 ? 4.906 68.938 21.484 1 87 517 ALA A CA 1
ATOM 4253 C C . ALA A 1 517 ? 4.031 69.312 20.312 1 87 517 ALA A C 1
ATOM 4255 O O . ALA A 1 517 ? 4.43 69.188 19.156 1 87 517 ALA A O 1
ATOM 4256 N N . HIS A 1 518 ? 2.865 69.812 20.547 1 86.56 518 HIS A N 1
ATOM 4257 C CA . HIS A 1 518 ? 1.963 70.188 19.453 1 86.56 518 HIS A CA 1
ATOM 4258 C C . HIS A 1 518 ? 2.412 71.5 18.797 1 86.56 518 HIS A C 1
ATOM 4260 O O . HIS A 1 518 ? 2.861 72.438 19.469 1 86.56 518 HIS A O 1
ATOM 4266 N N . LYS A 1 519 ? 2.23 71.688 17.547 1 81.44 519 LYS A N 1
ATOM 4267 C CA . LYS A 1 519 ? 2.842 72.75 16.781 1 81.44 519 LYS A CA 1
ATOM 4268 C C . LYS A 1 519 ? 1.856 73.938 16.578 1 81.44 519 LYS A C 1
ATOM 4270 O O . LYS A 1 519 ? 2.258 75 16.234 1 81.44 519 LYS A O 1
ATOM 4275 N N . ILE A 1 520 ? 0.601 73.688 16.797 1 84.38 520 ILE A N 1
ATOM 4276 C CA . ILE A 1 520 ? -0.402 74.688 16.531 1 84.38 520 ILE A CA 1
ATOM 4277 C C . ILE A 1 520 ? -0.624 75.562 17.781 1 84.38 520 ILE A C 1
ATOM 4279 O O . ILE A 1 520 ? -1.305 75.125 18.719 1 84.38 520 ILE A O 1
ATOM 4283 N N . ASP A 1 521 ? -0.22 76.688 17.719 1 85.12 521 ASP A N 1
ATOM 4284 C CA . ASP A 1 521 ? -0.226 77.625 18.875 1 85.12 521 ASP A CA 1
ATOM 4285 C C . ASP A 1 521 ? -1.653 77.938 19.312 1 85.12 521 ASP A C 1
ATOM 4287 O O . ASP A 1 521 ? -1.929 78.062 20.5 1 85.12 521 ASP A O 1
ATOM 4291 N N . SER A 1 522 ? -2.436 78.062 18.328 1 84.25 522 SER A N 1
ATOM 4292 C CA . SER A 1 522 ? -3.807 78.438 18.656 1 84.25 522 SER A CA 1
ATOM 4293 C C . SER A 1 522 ? -4.492 77.375 19.5 1 84.25 522 SER A C 1
ATOM 4295 O O . SER A 1 522 ? -5.398 77.688 20.281 1 84.25 522 SER A O 1
ATOM 4297 N N . TYR A 1 523 ? -4.074 76.188 19.312 1 86.56 523 TYR A N 1
ATOM 4298 C CA . TYR A 1 523 ? -4.625 75.062 20.125 1 86.56 523 TYR A CA 1
ATOM 4299 C C . TYR A 1 523 ? -4.004 75.062 21.516 1 86.56 523 TYR A C 1
ATOM 4301 O O . TYR A 1 523 ? -4.719 75 22.516 1 86.56 523 TYR A O 1
ATOM 4309 N N . THR A 1 524 ? -2.721 75.25 21.531 1 89.44 524 THR A N 1
ATOM 4310 C CA . THR A 1 524 ? -1.95 75 22.75 1 89.44 524 THR A CA 1
ATOM 4311 C C . THR A 1 524 ? -2.23 76.125 23.766 1 89.44 524 THR A C 1
ATOM 4313 O O . THR A 1 524 ? -2.184 75.875 24.969 1 89.44 524 THR A O 1
ATOM 4316 N N . LYS A 1 525 ? -2.523 77.25 23.297 1 88.12 525 LYS A N 1
ATOM 4317 C CA . LYS A 1 525 ? -2.703 78.438 24.156 1 88.12 525 LYS A CA 1
ATOM 4318 C C . LYS A 1 525 ? -3.896 78.25 25.094 1 88.12 525 LYS A C 1
ATOM 4320 O O . LYS A 1 525 ? -3.953 78.875 26.172 1 88.12 525 LYS A O 1
ATOM 4325 N N . GLU A 1 526 ? -4.746 77.438 24.688 1 88.69 526 GLU A N 1
ATOM 4326 C CA . GLU A 1 526 ? -5.973 77.25 25.453 1 88.69 526 GLU A CA 1
ATOM 4327 C C . GLU A 1 526 ? -5.738 76.312 26.656 1 88.69 526 GLU A C 1
ATOM 4329 O O . GLU A 1 526 ? -6.582 76.188 27.547 1 88.69 526 GLU A O 1
ATOM 4334 N N . PHE A 1 527 ? -4.582 75.688 26.672 1 92.06 527 PHE A N 1
ATOM 4335 C CA . PHE A 1 527 ? -4.258 74.75 27.75 1 92.06 527 PHE A CA 1
ATOM 4336 C C . PHE A 1 527 ? -3.131 75.312 28.609 1 92.06 527 PHE A C 1
ATOM 4338 O O . PHE A 1 527 ? -2.195 75.875 28.109 1 92.06 527 PHE A O 1
ATOM 4345 N N . LYS A 1 528 ? -3.146 75.062 29.875 1 89.88 528 LYS A N 1
ATOM 4346 C CA . LYS A 1 528 ? -2.238 75.688 30.812 1 89.88 528 LYS A CA 1
ATOM 4347 C C . LYS A 1 528 ? -1.101 74.812 31.219 1 89.88 528 LYS A C 1
ATOM 4349 O O . LYS A 1 528 ? 0.074 75.125 31.094 1 89.88 528 LYS A O 1
ATOM 4354 N N . ASN A 1 529 ? -1.326 73.688 31.828 1 88.44 529 ASN A N 1
ATOM 4355 C CA . ASN A 1 529 ? -0.314 72.75 32.375 1 88.44 529 ASN A CA 1
ATOM 4356 C C . ASN A 1 529 ? 0.197 71.812 31.297 1 88.44 529 ASN A C 1
ATOM 4358 O O . ASN A 1 529 ? -0.01 70.562 31.406 1 88.44 529 ASN A O 1
ATOM 4362 N N . LYS A 1 530 ? 1.06 72.25 30.391 1 90.25 530 LYS A N 1
ATOM 4363 C CA . LYS A 1 530 ? 1.521 71.5 29.25 1 90.25 530 LYS A CA 1
ATOM 4364 C C . LYS A 1 530 ? 2.928 70.938 29.484 1 90.25 530 LYS A C 1
ATOM 4366 O O . LYS A 1 530 ? 3.764 70.938 28.578 1 90.25 530 LYS A O 1
ATOM 4371 N N . ASN A 1 531 ? 3.178 70.562 30.703 1 90.88 531 ASN A N 1
ATOM 4372 C CA . ASN A 1 531 ? 4.555 70.188 31.047 1 90.88 531 ASN A CA 1
ATOM 4373 C C . ASN A 1 531 ? 4.688 68.688 31.391 1 90.88 531 ASN A C 1
ATOM 4375 O O . ASN A 1 531 ? 5.578 68.312 32.156 1 90.88 531 ASN A O 1
ATOM 4379 N N . LEU A 1 532 ? 3.787 67.938 30.875 1 95.81 532 LEU A N 1
ATOM 4380 C CA . LEU A 1 532 ? 3.93 66.5 31.109 1 95.81 532 LEU A CA 1
ATOM 4381 C C . LEU A 1 532 ? 5.203 65.938 30.469 1 95.81 532 LEU A C 1
ATOM 4383 O O . LEU A 1 532 ? 5.559 66.375 29.359 1 95.81 532 LEU A O 1
ATOM 4387 N N . LYS A 1 533 ? 5.93 65.125 31.156 1 96.75 533 LYS A N 1
ATOM 4388 C CA . LYS A 1 533 ? 7.113 64.5 30.625 1 96.75 533 LYS A CA 1
ATOM 4389 C C . LYS A 1 533 ? 6.738 63.219 29.859 1 96.75 533 LYS A C 1
ATOM 4391 O O . LYS A 1 533 ? 6.543 62.156 30.469 1 96.75 533 LYS A O 1
ATOM 4396 N N . ALA A 1 534 ? 6.773 63.312 28.562 1 95.81 534 ALA A N 1
ATOM 4397 C CA . ALA A 1 534 ? 6.344 62.219 27.734 1 95.81 534 ALA A CA 1
ATOM 4398 C C . ALA A 1 534 ? 7.523 61.594 27 1 95.81 534 ALA A C 1
ATOM 4400 O O . ALA A 1 534 ? 8.461 62.281 26.609 1 95.81 534 ALA A O 1
ATOM 4401 N N . PHE A 1 535 ? 7.461 60.281 26.812 1 96.25 535 PHE A N 1
ATOM 4402 C CA . PHE A 1 535 ? 8.469 59.5 26.094 1 96.25 535 PHE A CA 1
ATOM 4403 C C . PHE A 1 535 ? 7.816 58.438 25.219 1 96.25 535 PHE A C 1
ATOM 4405 O O . PHE A 1 535 ? 6.59 58.344 25.156 1 96.25 535 PHE A O 1
ATOM 4412 N N . SER A 1 536 ? 8.656 57.719 24.469 1 95.31 536 SER A N 1
ATOM 4413 C CA . SER A 1 536 ? 8.203 56.594 23.672 1 95.31 536 SER A CA 1
ATOM 4414 C C . SER A 1 536 ? 9.172 55.406 23.75 1 95.31 536 SER A C 1
ATOM 4416 O O . SER A 1 536 ? 10.383 55.625 23.781 1 95.31 536 SER A O 1
ATOM 4418 N N . SER A 1 537 ? 8.492 54.281 23.906 1 94.88 537 SER A N 1
ATOM 4419 C CA . SER A 1 537 ? 9.359 53.125 23.688 1 94.88 537 SER A CA 1
ATOM 4420 C C . SER A 1 537 ? 9.914 53.125 22.266 1 94.88 537 SER A C 1
ATOM 4422 O O . SER A 1 537 ? 9.25 53.531 21.328 1 94.88 537 SER A O 1
ATOM 4424 N N . ASN A 1 538 ? 11.141 52.719 22.156 1 91.56 538 ASN A N 1
ATOM 4425 C CA . ASN A 1 538 ? 11.82 52.625 20.875 1 91.56 538 ASN A CA 1
ATOM 4426 C C . ASN A 1 538 ? 12.641 51.344 20.766 1 91.56 538 ASN A C 1
ATOM 4428 O O . ASN A 1 538 ? 13.719 51.219 21.359 1 91.56 538 ASN A O 1
ATOM 4432 N N . PRO A 1 539 ? 12.18 50.406 20.047 1 90.44 539 PRO A N 1
ATOM 4433 C CA . PRO A 1 539 ? 11.016 50.438 19.156 1 90.44 539 PRO A CA 1
ATOM 4434 C C . PRO A 1 539 ? 9.695 50.375 19.906 1 90.44 539 PRO A C 1
ATOM 4436 O O . PRO A 1 539 ? 9.664 50.062 21.094 1 90.44 539 PRO A O 1
ATOM 4439 N N . VAL A 1 540 ? 8.609 50.719 19.172 1 92.44 540 VAL A N 1
ATOM 4440 C CA . VAL A 1 540 ? 7.285 50.594 19.766 1 92.44 540 VAL A CA 1
ATOM 4441 C C . VAL A 1 540 ? 6.977 49.125 20 1 92.44 540 VAL A C 1
ATOM 4443 O O . VAL A 1 540 ? 7.473 48.25 19.281 1 92.44 540 VAL A O 1
ATOM 4446 N N . LEU A 1 541 ? 6.176 48.875 20.969 1 94.44 541 LEU A N 1
ATOM 4447 C CA . LEU A 1 541 ? 5.895 47.531 21.391 1 94.44 541 LEU A CA 1
ATOM 4448 C C . LEU A 1 541 ? 4.633 47 20.719 1 94.44 541 LEU A C 1
ATOM 4450 O O . LEU A 1 541 ? 4.434 45.781 20.625 1 94.44 541 LEU A O 1
ATOM 4454 N N . VAL A 1 542 ? 3.703 47.906 20.312 1 93.38 542 VAL A N 1
ATOM 4455 C CA . VAL A 1 542 ? 2.486 47.531 19.594 1 93.38 542 VAL A CA 1
ATOM 4456 C C . VAL A 1 542 ? 2.291 48.438 18.375 1 93.38 542 VAL A C 1
ATOM 4458 O O . VAL A 1 542 ? 2.785 49.562 18.344 1 93.38 542 VAL A O 1
ATOM 4461 N N . GLN A 1 543 ? 1.662 47.875 17.406 1 87.69 543 GLN A N 1
ATOM 4462 C CA . GLN A 1 543 ? 1.3 48.594 16.172 1 87.69 543 GLN A CA 1
ATOM 4463 C C . GLN A 1 543 ? -0.183 48.406 15.859 1 87.69 543 GLN A C 1
ATOM 4465 O O . GLN A 1 543 ? -0.854 47.562 16.469 1 87.69 543 GLN A O 1
ATOM 4470 N N . PRO A 1 544 ? -0.626 49.281 15.008 1 83.19 544 PRO A N 1
ATOM 4471 C CA . PRO A 1 544 ? -2.023 49.031 14.625 1 83.19 544 PRO A CA 1
ATOM 4472 C C . PRO A 1 544 ? -2.205 47.781 13.773 1 83.19 544 PRO A C 1
ATOM 4474 O O . PRO A 1 544 ? -1.312 47.406 13.008 1 83.19 544 PRO A O 1
ATOM 4477 N N . THR A 1 545 ? -3.344 47.188 13.883 1 75.94 545 THR A N 1
ATOM 4478 C CA . THR A 1 545 ? -3.625 46 13.078 1 75.94 545 THR A CA 1
ATOM 4479 C C . THR A 1 545 ? -3.676 46.344 11.594 1 75.94 545 THR A C 1
ATOM 4481 O O . THR A 1 545 ? -3.244 45.562 10.742 1 75.94 545 THR A O 1
ATOM 4484 N N . HIS A 1 546 ? -4.238 47.5 11.328 1 73 546 HIS A N 1
ATOM 4485 C CA . HIS A 1 546 ? -4.344 48 9.961 1 73 546 HIS A CA 1
ATOM 4486 C C . HIS A 1 546 ? -4.055 49.469 9.898 1 73 546 HIS A C 1
ATOM 4488 O O . HIS A 1 546 ? -4.441 50.25 10.789 1 73 546 HIS A O 1
ATOM 4494 N N . TYR A 1 547 ? -3.264 49.719 8.945 1 62.69 547 TYR A N 1
ATOM 4495 C CA . TYR A 1 547 ? -3.062 51.156 8.68 1 62.69 547 TYR A CA 1
ATOM 4496 C C . TYR A 1 547 ? -4.125 51.688 7.723 1 62.69 547 TYR A C 1
ATOM 4498 O O . TYR A 1 547 ? -4.766 50.906 7.004 1 62.69 547 TYR A O 1
ATOM 4506 N N . THR A 1 548 ? -4.27 52.938 7.816 1 63.56 548 THR A N 1
ATOM 4507 C CA . THR A 1 548 ? -5.234 53.562 6.918 1 63.56 548 THR A CA 1
ATOM 4508 C C . THR A 1 548 ? -4.945 53.188 5.469 1 63.56 548 THR A C 1
ATOM 4510 O O . THR A 1 548 ? -3.793 53.219 5.031 1 63.56 548 THR A O 1
ATOM 4513 N N . GLY A 1 549 ? -5.957 52.688 4.805 1 56.78 549 GLY A N 1
ATOM 4514 C CA . GLY A 1 549 ? -5.805 52.344 3.4 1 56.78 549 GLY A CA 1
ATOM 4515 C C . GLY A 1 549 ? -5.609 50.875 3.18 1 56.78 549 GLY A C 1
ATOM 4516 O O . GLY A 1 549 ? -5.758 50.375 2.059 1 56.78 549 GLY A O 1
ATOM 4517 N N . GLN A 1 550 ? -5.273 50.219 4.18 1 63.16 550 GLN A N 1
ATOM 4518 C CA . GLN A 1 550 ? -5.074 48.781 4.059 1 63.16 550 GLN A CA 1
ATOM 4519 C C . GLN A 1 550 ? -6.41 48.031 3.971 1 63.16 550 GLN A C 1
ATOM 4521 O O . GLN A 1 550 ? -7.438 48.562 4.414 1 63.16 550 GLN A O 1
ATOM 4526 N N . GLU A 1 551 ? -6.324 46.969 3.287 1 59.81 551 GLU A N 1
ATOM 4527 C CA . GLU A 1 551 ? -7.52 46.156 3.197 1 59.81 551 GLU A CA 1
ATOM 4528 C C . GLU A 1 551 ? -8.031 45.75 4.586 1 59.81 551 GLU A C 1
ATOM 4530 O O . GLU A 1 551 ? -7.238 45.438 5.477 1 59.81 551 GLU A O 1
ATOM 4535 N N . ASN A 1 552 ? -9.25 45.938 4.938 1 59.16 552 ASN A N 1
ATOM 4536 C CA . ASN A 1 552 ? -9.945 45.562 6.164 1 59.16 552 ASN A CA 1
ATOM 4537 C C . ASN A 1 552 ? -9.766 46.625 7.258 1 59.16 552 ASN A C 1
ATOM 4539 O O . ASN A 1 552 ? -9.992 46.344 8.438 1 59.16 552 ASN A O 1
ATOM 4543 N N . TYR A 1 553 ? -9.18 47.719 6.758 1 56.22 553 TYR A N 1
ATOM 4544 C CA . TYR A 1 553 ? -9.117 48.812 7.723 1 56.22 553 TYR A CA 1
ATOM 4545 C C . TYR A 1 553 ? -10.5 49.406 8.008 1 56.22 553 TYR A C 1
ATOM 4547 O O . TYR A 1 553 ? -11.266 49.656 7.078 1 56.22 553 TYR A O 1
ATOM 4555 N N . PHE A 1 554 ? -10.898 49.438 9.234 1 62 554 PHE A N 1
ATOM 4556 C CA . PHE A 1 554 ? -12.156 50.031 9.656 1 62 554 PHE A CA 1
ATOM 4557 C C . PHE A 1 554 ? -11.953 50.875 10.906 1 62 554 PHE A C 1
ATOM 4559 O O . PHE A 1 554 ? -11.211 50.5 11.812 1 62 554 PHE A O 1
ATOM 4566 N N . THR A 1 555 ? -12.375 52.156 10.844 1 63.34 555 THR A N 1
ATOM 4567 C CA . THR A 1 555 ? -12.297 53.031 12.008 1 63.34 555 THR A CA 1
ATOM 4568 C C . THR A 1 555 ? -13.688 53.406 12.516 1 63.34 555 THR A C 1
ATOM 4570 O O . THR A 1 555 ? -14.617 53.594 11.719 1 63.34 555 THR A O 1
ATOM 4573 N N . ASP A 1 556 ? -13.852 53.281 13.773 1 63.88 556 ASP A N 1
ATOM 4574 C CA . ASP A 1 556 ? -15.117 53.625 14.406 1 63.88 556 ASP A CA 1
ATOM 4575 C C . ASP A 1 556 ? -15.148 55.125 14.812 1 63.88 556 ASP A C 1
ATOM 4577 O O . ASP A 1 556 ? -16.125 55.594 15.398 1 63.88 556 ASP A O 1
ATOM 4581 N N . THR A 1 557 ? -14.062 55.844 14.547 1 64.75 557 THR A N 1
ATOM 4582 C CA . THR A 1 557 ? -14 57.219 14.984 1 64.75 557 THR A CA 1
ATOM 4583 C C . THR A 1 557 ? -14.273 58.156 13.812 1 64.75 557 THR A C 1
ATOM 4585 O O . THR A 1 557 ? -14.594 59.344 14.016 1 64.75 557 THR A O 1
ATOM 4588 N N . GLU A 1 558 ? -14.133 57.688 12.609 1 54.97 558 GLU A N 1
ATOM 4589 C CA . GLU A 1 558 ? -14.336 58.531 11.438 1 54.97 558 GLU A CA 1
ATOM 4590 C C . GLU A 1 558 ? -15.805 58.562 11.023 1 54.97 558 GLU A C 1
ATOM 4592 O O . GLU A 1 558 ? -16.531 57.594 11.234 1 54.97 558 GLU A O 1
ATOM 4597 N N . PRO A 1 559 ? -16.266 59.75 10.578 1 55.34 559 PRO A N 1
ATOM 4598 C CA . PRO A 1 559 ? -17.688 59.875 10.258 1 55.34 559 PRO A CA 1
ATOM 4599 C C . PRO A 1 559 ? -18.109 58.969 9.094 1 55.34 559 PRO A C 1
ATOM 4601 O O . PRO A 1 559 ? -17.406 58.875 8.094 1 55.34 559 PRO A O 1
ATOM 4604 N N . SER A 1 560 ? -19.062 58.062 9.273 1 49.06 560 SER A N 1
ATOM 4605 C CA . SER A 1 560 ? -19.625 57.281 8.18 1 49.06 560 SER A CA 1
ATOM 4606 C C . SER A 1 560 ? -20.703 58.062 7.445 1 49.06 560 SER A C 1
ATOM 4608 O O . SER A 1 560 ? -21.031 57.75 6.297 1 49.06 560 SER A O 1
ATOM 4610 N N . SER A 1 561 ? -21.406 59.031 8.141 1 53.62 561 SER A N 1
ATOM 4611 C CA . SER A 1 561 ? -22.453 59.875 7.578 1 53.62 561 SER A CA 1
ATOM 4612 C C . SER A 1 561 ? -22.391 61.281 8.172 1 53.62 561 SER A C 1
ATOM 4614 O O . SER A 1 561 ? -21.688 61.531 9.156 1 53.62 561 SER A O 1
ATOM 4616 N N . ASP A 1 562 ? -22.938 62.312 7.5 1 51.75 562 ASP A N 1
ATOM 4617 C CA . ASP A 1 562 ? -23.016 63.688 7.945 1 51.75 562 ASP A CA 1
ATOM 4618 C C . ASP A 1 562 ? -23.578 63.781 9.367 1 51.75 562 ASP A C 1
ATOM 4620 O O . ASP A 1 562 ? -23.234 64.688 10.117 1 51.75 562 ASP A O 1
ATOM 4624 N N . ASP A 1 563 ? -24.328 62.875 9.711 1 48.31 563 ASP A N 1
ATOM 4625 C CA . ASP A 1 563 ? -24.953 62.875 11.031 1 48.31 563 ASP A CA 1
ATOM 4626 C C . ASP A 1 563 ? -23.922 62.562 12.117 1 48.31 563 ASP A C 1
ATOM 4628 O O . ASP A 1 563 ? -24.188 62.781 13.305 1 48.31 563 ASP A O 1
ATOM 4632 N N . ASP A 1 564 ? -22.734 62.281 11.703 1 50.25 564 ASP A N 1
ATOM 4633 C CA . ASP A 1 564 ? -21.719 61.875 12.664 1 50.25 564 ASP A CA 1
ATOM 4634 C C . ASP A 1 564 ? -20.844 63.094 13.062 1 50.25 564 ASP A C 1
ATOM 4636 O O . ASP A 1 564 ? -19.922 62.938 13.875 1 50.25 564 ASP A O 1
ATOM 4640 N N . ILE A 1 565 ? -21.234 64.188 12.43 1 53.12 565 ILE A N 1
ATOM 4641 C CA . ILE A 1 565 ? -20.469 65.438 12.656 1 53.12 565 ILE A CA 1
ATOM 4642 C C . ILE A 1 565 ? -21.203 66.312 13.633 1 53.12 565 ILE A C 1
ATOM 4644 O O . ILE A 1 565 ? -22.422 66.562 13.492 1 53.12 565 ILE A O 1
ATOM 4648 N N . LEU A 1 566 ? -20.641 66.688 14.672 1 55.16 566 LEU A N 1
ATOM 4649 C CA . LEU A 1 566 ? -21.266 67.562 15.664 1 55.16 566 LEU A CA 1
ATOM 4650 C C . LEU A 1 566 ? -21.359 69 15.141 1 55.16 566 LEU A C 1
ATOM 4652 O O . LEU A 1 566 ? -20.422 69.5 14.531 1 55.16 566 LEU A O 1
ATOM 4656 N N . HIS A 1 567 ? -22.578 69.562 14.922 1 49.5 567 HIS A N 1
ATOM 4657 C CA . HIS A 1 567 ? -22.828 70.938 14.523 1 49.5 567 HIS A CA 1
ATOM 4658 C C . HIS A 1 567 ? -22.781 71.875 15.727 1 49.5 567 HIS A C 1
ATOM 4660 O O . HIS A 1 567 ? -23.484 71.688 16.719 1 49.5 567 HIS A O 1
ATOM 4666 N N . TYR A 1 568 ? -21.625 72.438 15.984 1 43.53 568 TYR A N 1
ATOM 4667 C CA . TYR A 1 568 ? -21.609 73.438 17.016 1 43.53 568 TYR A CA 1
ATOM 4668 C C . TYR A 1 568 ? -22.031 74.812 16.422 1 43.53 568 TYR A C 1
ATOM 4670 O O . TYR A 1 568 ? -21.812 75.062 15.242 1 43.53 568 TYR A O 1
ATOM 4678 N N . ASP A 1 569 ? -23.016 75.562 16.953 1 36.34 569 ASP A N 1
ATOM 4679 C CA . ASP A 1 569 ? -23.359 76.938 16.625 1 36.34 569 ASP A CA 1
ATOM 4680 C C . ASP A 1 569 ? -22.125 77.812 16.656 1 36.34 569 ASP A C 1
ATOM 4682 O O . ASP A 1 569 ? -21.5 78 17.703 1 36.34 569 ASP A O 1
ATOM 4686 N N . THR A 1 570 ? -21.453 77.938 15.688 1 35.91 570 THR A N 1
ATOM 4687 C CA . THR A 1 570 ? -20.328 78.812 15.516 1 35.91 570 THR A CA 1
ATOM 4688 C C . THR A 1 570 ? -20.75 80.312 15.664 1 35.91 570 THR A C 1
ATOM 4690 O O . THR A 1 570 ? -19.938 81.188 15.531 1 35.91 570 THR A O 1
ATOM 4693 N N . ASP A 1 571 ? -21.984 80.75 15.68 1 33 571 ASP A N 1
ATOM 4694 C CA . ASP A 1 571 ? -22.25 82.188 15.547 1 33 571 ASP A CA 1
ATOM 4695 C C . ASP A 1 571 ? -21.812 82.938 16.797 1 33 571 ASP A C 1
ATOM 4697 O O . ASP A 1 571 ? -22.188 84.062 16.984 1 33 571 ASP A O 1
ATOM 4701 N N . ALA A 1 572 ? -21.281 82.625 17.875 1 29.98 572 ALA A N 1
ATOM 4702 C CA . ALA A 1 572 ? -20.953 83.75 18.766 1 29.98 572 ALA A CA 1
ATOM 4703 C C . ALA A 1 572 ? -19.781 84.562 18.219 1 29.98 572 ALA A C 1
ATOM 4705 O O . ALA A 1 572 ? -18.703 84 17.984 1 29.98 572 ALA A O 1
ATOM 4706 N N . LYS A 1 573 ? -20.094 85.688 17.625 1 35.69 573 LYS A N 1
ATOM 4707 C CA . LYS A 1 573 ? -19.266 86.875 17.266 1 35.69 573 LYS A CA 1
ATOM 4708 C C . LYS A 1 573 ? -18.297 87.188 18.391 1 35.69 573 LYS A C 1
ATOM 4710 O O . LYS A 1 573 ? -18.703 87.625 19.469 1 35.69 573 LYS A O 1
ATOM 4715 N N . VAL A 1 574 ? -17.234 86.438 18.688 1 21.55 574 VAL A N 1
ATOM 4716 C CA . VAL A 1 574 ? -16.203 87.188 19.375 1 21.55 574 VAL A CA 1
ATOM 4717 C C . VAL A 1 574 ? -15.797 88.375 18.516 1 21.55 574 VAL A C 1
ATOM 4719 O O . VAL A 1 574 ? -15.367 88.188 17.359 1 21.55 574 VAL A O 1
ATOM 4722 N N . GLU A 1 575 ? -16.438 89.375 18.656 1 23.06 575 GLU A N 1
ATOM 4723 C CA . GLU A 1 575 ? -15.781 90.688 18.375 1 23.06 575 GLU A CA 1
ATOM 4724 C C . GLU A 1 575 ? -14.336 90.688 18.859 1 23.06 575 GLU A C 1
ATOM 4726 O O . GLU A 1 575 ? -14.062 90.438 20.031 1 23.06 575 GLU A O 1
ATOM 4731 N N . LEU A 1 576 ? -13.344 90.562 17.969 1 19.05 576 LEU A N 1
ATOM 4732 C CA . LEU A 1 576 ? -12.07 91.188 18.312 1 19.05 576 LEU A CA 1
ATOM 4733 C C . LEU A 1 576 ? -12.25 92.688 18.531 1 19.05 576 LEU A C 1
ATOM 4735 O O . LEU A 1 576 ? -12.945 93.312 17.766 1 19.05 576 LEU A O 1
ATOM 4739 N N . MET B 1 1 ? -15.43 -31.938 -45.156 1 21.52 1 MET B N 1
ATOM 4740 C CA . MET B 1 1 ? -14.984 -31.469 -43.844 1 21.52 1 MET B CA 1
ATOM 4741 C C . MET B 1 1 ? -13.648 -30.75 -43.938 1 21.52 1 MET B C 1
ATOM 4743 O O . MET B 1 1 ? -12.609 -31.375 -44.188 1 21.52 1 MET B O 1
ATOM 4747 N N . LEU B 1 2 ? -13.68 -29.547 -44.406 1 22.64 2 LEU B N 1
ATOM 4748 C CA . LEU B 1 2 ? -12.766 -28.547 -44.938 1 22.64 2 LEU B CA 1
ATOM 4749 C C . LEU B 1 2 ? -11.719 -28.156 -43.906 1 22.64 2 LEU B C 1
ATOM 4751 O O . LEU B 1 2 ? -12.047 -27.906 -42.75 1 22.64 2 LEU B O 1
ATOM 4755 N N . LEU B 1 3 ? -10.508 -28.5 -44.125 1 24.41 3 LEU B N 1
ATOM 4756 C CA . LEU B 1 3 ? -9.172 -28.328 -43.562 1 24.41 3 LEU B CA 1
ATOM 4757 C C . LEU B 1 3 ? -8.922 -26.859 -43.219 1 24.41 3 LEU B C 1
ATOM 4759 O O . LEU B 1 3 ? -8.555 -26.062 -44.094 1 24.41 3 LEU B O 1
ATOM 4763 N N . LYS B 1 4 ? -9.953 -26.188 -42.625 1 25.7 4 LYS B N 1
ATOM 4764 C CA . LYS B 1 4 ? -9.711 -24.75 -42.531 1 25.7 4 LYS B CA 1
ATOM 4765 C C . LYS B 1 4 ? -8.367 -24.453 -41.906 1 25.7 4 LYS B C 1
ATOM 4767 O O . LYS B 1 4 ? -8.062 -24.953 -40.812 1 25.7 4 LYS B O 1
ATOM 4772 N N . LEU B 1 5 ? -7.418 -24.125 -42.625 1 23.7 5 LEU B N 1
ATOM 4773 C CA . LEU B 1 5 ? -6.094 -23.547 -42.438 1 23.7 5 LEU B CA 1
ATOM 4774 C C . LEU B 1 5 ? -6.133 -22.422 -41.406 1 23.7 5 LEU B C 1
ATOM 4776 O O . LEU B 1 5 ? -6.672 -21.344 -41.656 1 23.7 5 LEU B O 1
ATOM 4780 N N . ILE B 1 6 ? -6.621 -22.688 -40.25 1 25.31 6 ILE B N 1
ATOM 4781 C CA . ILE B 1 6 ? -6.691 -21.547 -39.344 1 25.31 6 ILE B CA 1
ATOM 4782 C C . ILE B 1 6 ? -5.332 -20.859 -39.281 1 25.31 6 ILE B C 1
ATOM 4784 O O . ILE B 1 6 ? -4.332 -21.484 -38.938 1 25.31 6 ILE B O 1
ATOM 4788 N N . ILE B 1 7 ? -5.094 -19.859 -40.125 1 24.67 7 ILE B N 1
ATOM 4789 C CA . ILE B 1 7 ? -4.09 -18.812 -40.156 1 24.67 7 ILE B CA 1
ATOM 4790 C C . ILE B 1 7 ? -3.824 -18.328 -38.719 1 24.67 7 ILE B C 1
ATOM 4792 O O . ILE B 1 7 ? -4.738 -17.859 -38.062 1 24.67 7 ILE B O 1
ATOM 4796 N N . PHE B 1 8 ? -2.84 -18.891 -38.125 1 25.27 8 PHE B N 1
ATOM 4797 C CA . PHE B 1 8 ? -2.146 -18.422 -36.938 1 25.27 8 PHE B CA 1
ATOM 4798 C C . PHE B 1 8 ? -1.827 -16.938 -37.062 1 25.27 8 PHE B C 1
ATOM 4800 O O . PHE B 1 8 ? -0.891 -16.547 -37.781 1 25.27 8 PHE B O 1
ATOM 4807 N N . ALA B 1 9 ? -2.803 -16.125 -37.375 1 25.78 9 ALA B N 1
ATOM 4808 C CA . ALA B 1 9 ? -2.475 -14.703 -37.25 1 25.78 9 ALA B CA 1
ATOM 4809 C C . ALA B 1 9 ? -1.674 -14.422 -36 1 25.78 9 ALA B C 1
ATOM 4811 O O . ALA B 1 9 ? -2.125 -14.727 -34.875 1 25.78 9 ALA B O 1
ATOM 4812 N N . VAL B 1 10 ? -0.408 -14.398 -36.188 1 26.67 10 VAL B N 1
ATOM 4813 C CA . VAL B 1 10 ? 0.606 -13.773 -35.344 1 26.67 10 VAL B CA 1
ATOM 4814 C C . VAL B 1 10 ? 0.121 -12.406 -34.875 1 26.67 10 VAL B C 1
ATOM 4816 O O . VAL B 1 10 ? 0.114 -11.445 -35.656 1 26.67 10 VAL B O 1
ATOM 4819 N N . ALA B 1 11 ? -1.069 -12.273 -34.438 1 27.2 11 ALA B N 1
ATOM 4820 C CA . ALA B 1 11 ? -1.336 -10.961 -33.844 1 27.2 11 ALA B CA 1
ATOM 4821 C C . ALA B 1 11 ? -0.143 -10.477 -33.031 1 27.2 11 ALA B C 1
ATOM 4823 O O . ALA B 1 11 ? 0.299 -11.164 -32.094 1 27.2 11 ALA B O 1
ATOM 4824 N N . THR B 1 12 ? 0.706 -9.719 -33.656 1 26.47 12 THR B N 1
ATOM 4825 C CA . THR B 1 12 ? 1.669 -8.805 -33.031 1 26.47 12 THR B CA 1
ATOM 4826 C C . THR B 1 12 ? 1.068 -8.125 -31.797 1 26.47 12 THR B C 1
ATOM 4828 O O . THR B 1 12 ? 0.23 -7.234 -31.938 1 26.47 12 THR B O 1
ATOM 4831 N N . GLN B 1 13 ? 0.463 -8.898 -31 1 26.41 13 GLN B N 1
ATOM 4832 C CA . GLN B 1 13 ? 0.133 -8.281 -29.734 1 26.41 13 GLN B CA 1
ATOM 4833 C C . GLN B 1 13 ? 1.223 -7.305 -29.297 1 26.41 13 GLN B C 1
ATOM 4835 O O . GLN B 1 13 ? 2.389 -7.684 -29.172 1 26.41 13 GLN B O 1
ATOM 4840 N N . VAL B 1 14 ? 1.076 -6.141 -29.797 1 26.89 14 VAL B N 1
ATOM 4841 C CA . VAL B 1 14 ? 1.803 -5.023 -29.203 1 26.89 14 VAL B CA 1
ATOM 4842 C C . VAL B 1 14 ? 1.961 -5.254 -27.703 1 26.89 14 VAL B C 1
ATOM 4844 O O . VAL B 1 14 ? 0.972 -5.305 -26.969 1 26.89 14 VAL B O 1
ATOM 4847 N N . HIS B 1 15 ? 2.83 -6.137 -27.344 1 29.2 15 HIS B N 1
ATOM 4848 C CA . HIS B 1 15 ? 3.422 -6.27 -26.031 1 29.2 15 HIS B CA 1
ATOM 4849 C C . HIS B 1 15 ? 3.539 -4.918 -25.328 1 29.2 15 HIS B C 1
ATOM 4851 O O . HIS B 1 15 ? 4.48 -4.16 -25.594 1 29.2 15 HIS B O 1
ATOM 4857 N N . VAL B 1 16 ? 2.488 -4.191 -25.375 1 30 16 VAL B N 1
ATOM 4858 C CA . VAL B 1 16 ? 2.709 -3.09 -24.438 1 30 16 VAL B CA 1
ATOM 4859 C C . VAL B 1 16 ? 3.305 -3.625 -23.141 1 30 16 VAL B C 1
ATOM 4861 O O . VAL B 1 16 ? 2.592 -4.199 -22.312 1 30 16 VAL B O 1
ATOM 4864 N N . GLN B 1 17 ? 4.359 -4.379 -23.219 1 33.38 17 GLN B N 1
ATOM 4865 C CA . GLN B 1 17 ? 5.25 -4.699 -22.109 1 33.38 17 GLN B CA 1
ATOM 4866 C C . GLN B 1 17 ? 5.395 -3.514 -21.156 1 33.38 17 GLN B C 1
ATOM 4868 O O . GLN B 1 17 ? 6.168 -2.588 -21.422 1 33.38 17 GLN B O 1
ATOM 4873 N N . SER B 1 18 ? 4.449 -2.852 -20.797 1 38.81 18 SER B N 1
ATOM 4874 C CA . SER B 1 18 ? 4.816 -1.933 -19.734 1 38.81 18 SER B CA 1
ATOM 4875 C C . SER B 1 18 ? 5.66 -2.633 -18.672 1 38.81 18 SER B C 1
ATOM 4877 O O . SER B 1 18 ? 5.145 -3.441 -17.891 1 38.81 18 SER B O 1
ATOM 4879 N N . GLU B 1 19 ? 6.684 -3.305 -19.016 1 42.31 19 GLU B N 1
ATOM 4880 C CA . GLU B 1 19 ? 7.719 -3.889 -18.172 1 42.31 19 GLU B CA 1
ATOM 4881 C C . GLU B 1 19 ? 7.926 -3.068 -16.906 1 42.31 19 GLU B C 1
ATOM 4883 O O . GLU B 1 19 ? 8.094 -1.85 -16.969 1 42.31 19 GLU B O 1
ATOM 4888 N N . TRP B 1 20 ? 7.199 -3.355 -15.812 1 52.25 20 TRP B N 1
ATOM 4889 C CA . TRP B 1 20 ? 7.766 -2.809 -14.586 1 52.25 20 TRP B CA 1
ATOM 4890 C C . TRP B 1 20 ? 9.289 -2.824 -14.633 1 52.25 20 TRP B C 1
ATOM 4892 O O . TRP B 1 20 ? 9.922 -3.762 -14.148 1 52.25 20 TRP B O 1
ATOM 4902 N N . ASP B 1 21 ? 9.812 -2.633 -15.898 1 50.28 21 ASP B N 1
ATOM 4903 C CA . ASP B 1 21 ? 11.258 -2.449 -16.031 1 50.28 21 ASP B CA 1
ATOM 4904 C C . ASP B 1 21 ? 11.719 -1.188 -15.312 1 50.28 21 ASP B C 1
ATOM 4906 O O . ASP B 1 21 ? 10.898 -0.381 -14.867 1 50.28 21 ASP B O 1
ATOM 4910 N N . GLY B 1 22 ? 12.938 -1.139 -14.898 1 52.41 22 GLY B N 1
ATOM 4911 C CA . GLY B 1 22 ? 13.625 -0.042 -14.234 1 52.41 22 GLY B CA 1
ATOM 4912 C C . GLY B 1 22 ? 13.195 1.323 -14.734 1 52.41 22 GLY B C 1
ATOM 4913 O O . GLY B 1 22 ? 13.531 2.346 -14.133 1 52.41 22 GLY B O 1
ATOM 4914 N N . GLN B 1 23 ? 12.32 1.311 -15.766 1 56.69 23 GLN B N 1
ATOM 4915 C CA . GLN B 1 23 ? 12.016 2.621 -16.328 1 56.69 23 GLN B CA 1
ATOM 4916 C C . GLN B 1 23 ? 10.617 3.08 -15.922 1 56.69 23 GLN B C 1
ATOM 4918 O O . GLN B 1 23 ? 10.25 4.234 -16.156 1 56.69 23 GLN B O 1
ATOM 4923 N N . ALA B 1 24 ? 9.953 2.146 -15.227 1 68 24 ALA B N 1
ATOM 4924 C CA . ALA B 1 24 ? 8.586 2.518 -14.867 1 68 24 ALA B CA 1
ATOM 4925 C C . ALA B 1 24 ? 8.578 3.605 -13.797 1 68 24 ALA B C 1
ATOM 4927 O O . ALA B 1 24 ? 9.484 3.674 -12.969 1 68 24 ALA B O 1
ATOM 4928 N N . GLU B 1 25 ? 7.656 4.52 -13.945 1 82.44 25 GLU B N 1
ATOM 4929 C CA . GLU B 1 25 ? 7.488 5.625 -13 1 82.44 25 GLU B CA 1
ATOM 4930 C C . GLU B 1 25 ? 7.09 5.113 -11.617 1 82.44 25 GLU B C 1
ATOM 4932 O O . GLU B 1 25 ? 7.527 5.652 -10.602 1 82.44 25 GLU B O 1
ATOM 4937 N N . PHE B 1 26 ? 6.324 4.004 -11.656 1 87.56 26 PHE B N 1
ATOM 4938 C CA . PHE B 1 26 ? 5.805 3.484 -10.398 1 87.56 26 PHE B CA 1
ATOM 4939 C C . PHE B 1 26 ? 6.406 2.119 -10.086 1 87.56 26 PHE B C 1
ATOM 4941 O O . PHE B 1 26 ? 6.758 1.368 -10.992 1 87.56 26 PHE B O 1
ATOM 4948 N N . ILE B 1 27 ? 6.547 1.846 -8.828 1 89.06 27 ILE B N 1
ATOM 4949 C CA . ILE B 1 27 ? 6.996 0.522 -8.414 1 89.06 27 ILE B CA 1
ATOM 4950 C C . ILE B 1 27 ? 5.863 -0.487 -8.594 1 89.06 27 ILE B C 1
ATOM 4952 O O . ILE B 1 27 ? 4.688 -0.13 -8.508 1 89.06 27 ILE B O 1
ATOM 4956 N N . PRO B 1 28 ? 6.242 -1.757 -8.828 1 91.56 28 PRO B N 1
ATOM 4957 C CA . PRO B 1 28 ? 5.176 -2.758 -8.945 1 91.56 28 PRO B CA 1
ATOM 4958 C C . PRO B 1 28 ? 4.379 -2.922 -7.652 1 91.56 28 PRO B C 1
ATOM 4960 O O . PRO B 1 28 ? 4.941 -2.822 -6.559 1 91.56 28 PRO B O 1
ATOM 4963 N N . PRO B 1 29 ? 3.07 -3.135 -7.785 1 94.38 29 PRO B N 1
ATOM 4964 C CA . PRO B 1 29 ? 2.242 -3.312 -6.59 1 94.38 29 PRO B CA 1
ATOM 4965 C C . PRO B 1 29 ? 2.701 -4.48 -5.723 1 94.38 29 PRO B C 1
ATOM 4967 O O . PRO B 1 29 ? 3.264 -5.453 -6.234 1 94.38 29 PRO B O 1
ATOM 4970 N N . SER B 1 30 ? 2.486 -4.348 -4.438 1 96.25 30 SER B N 1
ATOM 4971 C CA . SER B 1 30 ? 2.85 -5.41 -3.506 1 96.25 30 SER B CA 1
ATOM 4972 C C . SER B 1 30 ? 1.793 -6.508 -3.479 1 96.25 30 SER B C 1
ATOM 4974 O O . SER B 1 30 ? 0.609 -6.242 -3.701 1 96.25 30 SER B O 1
ATOM 4976 N N . ILE B 1 31 ? 2.258 -7.758 -3.242 1 97.94 31 ILE B N 1
ATOM 4977 C CA . ILE B 1 31 ? 1.358 -8.906 -3.25 1 97.94 31 ILE B CA 1
ATOM 4978 C C . ILE B 1 31 ? 1.602 -9.758 -2.006 1 97.94 31 ILE B C 1
ATOM 4980 O O . ILE B 1 31 ? 2.75 -10.023 -1.641 1 97.94 31 ILE B O 1
ATOM 4984 N N . LEU B 1 32 ? 0.534 -10.109 -1.262 1 98.44 32 LEU B N 1
ATOM 4985 C CA . LEU B 1 32 ? 0.59 -11.133 -0.22 1 98.44 32 LEU B CA 1
ATOM 4986 C C . LEU B 1 32 ? 0.095 -12.477 -0.746 1 98.44 32 LEU B C 1
ATOM 4988 O O . LEU B 1 32 ? -0.971 -12.547 -1.362 1 98.44 32 LEU B O 1
ATOM 4992 N N . LEU B 1 33 ? 0.88 -13.469 -0.569 1 98.31 33 LEU B N 1
ATOM 4993 C CA . LEU B 1 33 ? 0.537 -14.828 -0.981 1 98.31 33 LEU B CA 1
ATOM 4994 C C . LEU B 1 33 ? 0.394 -15.742 0.229 1 98.31 33 LEU B C 1
ATOM 4996 O O . LEU B 1 33 ? 1.365 -16.375 0.656 1 98.31 33 LEU B O 1
ATOM 5000 N N . PRO B 1 34 ? -0.842 -15.914 0.742 1 98.38 34 PRO B N 1
ATOM 5001 C CA . PRO B 1 34 ? -1.074 -16.938 1.771 1 98.38 34 PRO B CA 1
ATOM 5002 C C . PRO B 1 34 ? -1.185 -18.344 1.193 1 98.38 34 PRO B C 1
ATOM 5004 O O . PRO B 1 34 ? -1.924 -18.562 0.23 1 98.38 34 PRO B O 1
ATOM 5007 N N . VAL B 1 35 ? -0.437 -19.266 1.747 1 98.19 35 VAL B N 1
ATOM 5008 C CA . VAL B 1 35 ? -0.466 -20.656 1.281 1 98.19 35 VAL B CA 1
ATOM 5009 C C . VAL B 1 35 ? -0.744 -21.578 2.457 1 98.19 35 VAL B C 1
ATOM 5011 O O . VAL B 1 35 ? 0.057 -21.672 3.391 1 98.19 35 VAL B O 1
ATOM 5014 N N . PHE B 1 36 ? -1.845 -22.281 2.389 1 96.5 36 PHE B N 1
ATOM 5015 C CA . PHE B 1 36 ? -2.225 -23.219 3.432 1 96.5 36 PHE B CA 1
ATOM 5016 C C . PHE B 1 36 ? -1.855 -24.656 3.031 1 96.5 36 PHE B C 1
ATOM 5018 O O . PHE B 1 36 ? -2.354 -25.172 2.029 1 96.5 36 PHE B O 1
ATOM 5025 N N . VAL B 1 37 ? -1.021 -25.281 3.848 1 95.69 37 VAL B N 1
ATOM 5026 C CA . VAL B 1 37 ? -0.388 -26.516 3.416 1 95.69 37 VAL B CA 1
ATOM 5027 C C . VAL B 1 37 ? -0.716 -27.641 4.402 1 95.69 37 VAL B C 1
ATOM 5029 O O . VAL B 1 37 ? -0.512 -27.484 5.609 1 95.69 37 VAL B O 1
ATOM 5032 N N . ARG B 1 38 ? -1.195 -28.688 3.877 1 91.88 38 ARG B N 1
ATOM 5033 C CA . ARG B 1 38 ? -1.39 -29.938 4.613 1 91.88 38 ARG B CA 1
ATOM 5034 C C . ARG B 1 38 ? -1.133 -31.156 3.719 1 91.88 38 ARG B C 1
ATOM 5036 O O . ARG B 1 38 ? -1.879 -31.391 2.768 1 91.88 38 ARG B O 1
ATOM 5043 N N . ASN B 1 39 ? -0.073 -31.891 4.008 1 90.62 39 ASN B N 1
ATOM 5044 C CA . ASN B 1 39 ? 0.284 -33.094 3.266 1 90.62 39 ASN B CA 1
ATOM 5045 C C . ASN B 1 39 ? 0.46 -32.812 1.777 1 90.62 39 ASN B C 1
ATOM 5047 O O . ASN B 1 39 ? -0.159 -33.469 0.936 1 90.62 39 ASN B O 1
ATOM 5051 N N . LYS B 1 40 ? 1.331 -31.859 1.502 1 95.31 40 LYS B N 1
ATOM 5052 C CA . LYS B 1 40 ? 1.548 -31.453 0.118 1 95.31 40 LYS B CA 1
ATOM 5053 C C . LYS B 1 40 ? 3.008 -31.625 -0.285 1 95.31 40 LYS B C 1
ATOM 5055 O O . LYS B 1 40 ? 3.508 -30.906 -1.156 1 95.31 40 LYS B O 1
ATOM 5060 N N . GLU B 1 41 ? 3.678 -32.562 0.363 1 94.75 41 GLU B N 1
ATOM 5061 C CA . GLU B 1 41 ? 5.082 -32.781 0.048 1 94.75 41 GLU B CA 1
ATOM 5062 C C . GLU B 1 41 ? 5.281 -33.031 -1.448 1 94.75 41 GLU B C 1
ATOM 5064 O O . GLU B 1 41 ? 6.242 -32.531 -2.035 1 94.75 41 GLU B O 1
ATOM 5069 N N . HIS B 1 42 ? 4.383 -33.719 -2.082 1 93.69 42 HIS B N 1
ATOM 5070 C CA . HIS B 1 42 ? 4.496 -34.125 -3.482 1 93.69 42 HIS B CA 1
ATOM 5071 C C . HIS B 1 42 ? 4.32 -32.906 -4.41 1 93.69 42 HIS B C 1
ATOM 5073 O O . HIS B 1 42 ? 4.871 -32.906 -5.512 1 93.69 42 HIS B O 1
ATOM 5079 N N . ALA B 1 43 ? 3.619 -31.875 -4.012 1 96.56 43 ALA B N 1
ATOM 5080 C CA . ALA B 1 43 ? 3.234 -30.781 -4.891 1 96.56 43 ALA B CA 1
ATOM 5081 C C . ALA B 1 43 ? 4.152 -29.578 -4.691 1 96.56 43 ALA B C 1
ATOM 5083 O O . ALA B 1 43 ? 4.395 -28.812 -5.629 1 96.56 43 ALA B O 1
ATOM 5084 N N . LEU B 1 44 ? 4.703 -29.422 -3.477 1 98 44 LEU B N 1
ATOM 5085 C CA . LEU B 1 44 ? 5.398 -28.203 -3.055 1 98 44 LEU B CA 1
ATOM 5086 C C . LEU B 1 44 ? 6.59 -27.922 -3.963 1 98 44 LEU B C 1
ATOM 5088 O O . LEU B 1 44 ? 6.816 -26.766 -4.348 1 98 44 LEU B O 1
ATOM 5092 N N . PRO B 1 45 ? 7.371 -28.922 -4.375 1 97.19 45 PRO B N 1
ATOM 5093 C CA . PRO B 1 45 ? 8.508 -28.625 -5.25 1 97.19 45 PRO B CA 1
ATOM 5094 C C . PRO B 1 45 ? 8.094 -27.922 -6.539 1 97.19 45 PRO B C 1
ATOM 5096 O O . PRO B 1 45 ? 8.758 -26.984 -6.98 1 97.19 45 PRO B O 1
ATOM 5099 N N . TYR B 1 46 ? 7.02 -28.391 -7.105 1 95.38 46 TYR B N 1
ATOM 5100 C CA . TYR B 1 46 ? 6.547 -27.812 -8.359 1 95.38 46 TYR B CA 1
ATOM 5101 C C . TYR B 1 46 ? 5.852 -26.484 -8.109 1 95.38 46 TYR B C 1
ATOM 5103 O O . TYR B 1 46 ? 5.934 -25.562 -8.938 1 95.38 46 TYR B O 1
ATOM 5111 N N . PHE B 1 47 ? 5.148 -26.406 -6.969 1 97.75 47 PHE B N 1
ATOM 5112 C CA . PHE B 1 47 ? 4.551 -25.141 -6.555 1 97.75 47 PHE B CA 1
ATOM 5113 C C . PHE B 1 47 ? 5.605 -24.047 -6.461 1 97.75 47 PHE B C 1
ATOM 5115 O O . PHE B 1 47 ? 5.445 -22.969 -7.043 1 97.75 47 PHE B O 1
ATOM 5122 N N . PHE B 1 48 ? 6.688 -24.375 -5.77 1 98.12 48 PHE B N 1
ATOM 5123 C CA . PHE B 1 48 ? 7.777 -23.422 -5.566 1 98.12 48 PHE B CA 1
ATOM 5124 C C . PHE B 1 48 ? 8.469 -23.094 -6.887 1 98.12 48 PHE B C 1
ATOM 5126 O O . PHE B 1 48 ? 8.852 -21.953 -7.129 1 98.12 48 PHE B O 1
ATOM 5133 N N . GLY B 1 49 ? 8.648 -24.141 -7.719 1 96.06 49 GLY B N 1
ATOM 5134 C CA . GLY B 1 49 ? 9.219 -23.875 -9.031 1 96.06 49 GLY B CA 1
ATOM 5135 C C . GLY B 1 49 ? 8.43 -22.844 -9.828 1 96.06 49 GLY B C 1
ATOM 5136 O O . GLY B 1 49 ? 9.008 -21.969 -10.461 1 96.06 49 GLY B O 1
ATOM 5137 N N . GLY B 1 50 ? 7.086 -23 -9.805 1 95 50 GLY B N 1
ATOM 5138 C CA . GLY B 1 50 ? 6.219 -22.047 -10.469 1 95 50 GLY B CA 1
ATOM 5139 C C . GLY B 1 50 ? 6.324 -20.641 -9.898 1 95 50 GLY B C 1
ATOM 5140 O O . GLY B 1 50 ? 6.305 -19.656 -10.641 1 95 50 GLY B O 1
ATOM 5141 N N . LEU B 1 51 ? 6.453 -20.531 -8.594 1 96.38 51 LEU B N 1
ATOM 5142 C CA . LEU B 1 51 ? 6.559 -19.25 -7.91 1 96.38 51 LEU B CA 1
ATOM 5143 C C . LEU B 1 51 ? 7.875 -18.562 -8.258 1 96.38 51 LEU B C 1
ATOM 5145 O O . LEU B 1 51 ? 7.891 -17.359 -8.562 1 96.38 51 LEU B O 1
ATOM 5149 N N . GLU B 1 52 ? 8.953 -19.328 -8.234 1 96.06 52 GLU B N 1
ATOM 5150 C CA . GLU B 1 52 ? 10.289 -18.797 -8.508 1 96.06 52 GLU B CA 1
ATOM 5151 C C . GLU B 1 52 ? 10.367 -18.203 -9.914 1 96.06 52 GLU B C 1
ATOM 5153 O O . GLU B 1 52 ? 11.078 -17.234 -10.133 1 96.06 52 GLU B O 1
ATOM 5158 N N . ARG B 1 53 ? 9.633 -18.672 -10.758 1 92.81 53 ARG B N 1
ATOM 5159 C CA . ARG B 1 53 ? 9.773 -18.312 -12.164 1 92.81 53 ARG B CA 1
ATOM 5160 C C . ARG B 1 53 ? 8.891 -17.125 -12.523 1 92.81 53 ARG B C 1
ATOM 5162 O O . ARG B 1 53 ? 8.969 -16.609 -13.641 1 92.81 53 ARG B O 1
ATOM 5169 N N . GLN B 1 54 ? 8.07 -16.703 -11.609 1 94.69 54 GLN B N 1
ATOM 5170 C CA . GLN B 1 54 ? 7.234 -15.547 -11.898 1 94.69 54 GLN B CA 1
ATOM 5171 C C . GLN B 1 54 ? 8.094 -14.312 -12.203 1 94.69 54 GLN B C 1
ATOM 5173 O O . GLN B 1 54 ? 9.016 -13.992 -11.453 1 94.69 54 GLN B O 1
ATOM 5178 N N . ASN B 1 55 ? 7.75 -13.695 -13.367 1 92.94 55 ASN B N 1
ATOM 5179 C CA . ASN B 1 55 ? 8.383 -12.438 -13.727 1 92.94 55 ASN B CA 1
ATOM 5180 C C . ASN B 1 55 ? 7.766 -11.258 -12.969 1 92.94 55 ASN B C 1
ATOM 5182 O O . ASN B 1 55 ? 7.102 -10.414 -13.578 1 92.94 55 ASN B O 1
ATOM 5186 N N . TYR B 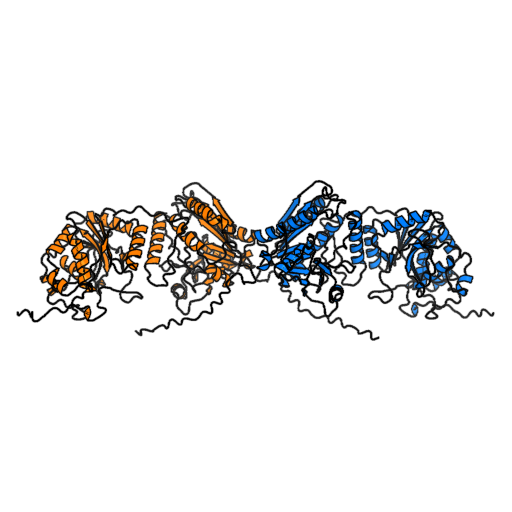1 56 ? 7.945 -11.195 -11.766 1 94.38 56 TYR B N 1
ATOM 5187 C CA . TYR B 1 56 ? 7.5 -10.188 -10.805 1 94.38 56 TYR B CA 1
ATOM 5188 C C . TYR B 1 56 ? 8.57 -9.938 -9.75 1 94.38 56 TYR B C 1
ATOM 5190 O O . TYR B 1 56 ? 9.203 -10.875 -9.266 1 94.38 56 TYR B O 1
ATOM 5198 N N . PRO B 1 57 ? 8.883 -8.688 -9.445 1 92.81 57 PRO B N 1
ATOM 5199 C CA . PRO B 1 57 ? 9.914 -8.477 -8.43 1 92.81 57 PRO B CA 1
ATOM 5200 C C . PRO B 1 57 ? 9.602 -9.18 -7.109 1 92.81 57 PRO B C 1
ATOM 5202 O O . PRO B 1 57 ? 8.602 -8.852 -6.453 1 92.81 57 PRO B O 1
ATOM 5205 N N . LYS B 1 58 ? 10.453 -10.102 -6.691 1 95.5 58 LYS B N 1
ATOM 5206 C CA . LYS B 1 58 ? 10.227 -10.906 -5.492 1 95.5 58 LYS B CA 1
ATOM 5207 C C . LYS B 1 58 ? 10.227 -10.031 -4.242 1 95.5 58 LYS B C 1
ATOM 5209 O O . LYS B 1 58 ? 9.547 -10.344 -3.26 1 95.5 58 LYS B O 1
ATOM 5214 N N . SER B 1 59 ? 10.883 -8.859 -4.379 1 92.62 59 SER B N 1
ATOM 5215 C CA . SER B 1 59 ? 10.945 -7.91 -3.27 1 92.62 59 SER B CA 1
ATOM 5216 C C . SER B 1 59 ? 9.586 -7.25 -3.033 1 92.62 59 SER B C 1
ATOM 5218 O O . SER B 1 59 ? 9.414 -6.512 -2.061 1 92.62 59 SER B O 1
ATOM 5220 N N . ARG B 1 60 ? 8.594 -7.5 -3.885 1 95.25 60 ARG B N 1
ATOM 5221 C CA . ARG B 1 60 ? 7.246 -6.953 -3.729 1 95.25 60 ARG B CA 1
ATOM 5222 C C . ARG B 1 60 ? 6.258 -8.039 -3.314 1 95.25 60 ARG B C 1
ATOM 5224 O O . ARG B 1 60 ? 5.051 -7.793 -3.256 1 95.25 60 ARG B O 1
ATOM 5231 N N . ILE B 1 61 ? 6.801 -9.25 -3.014 1 97.25 61 ILE B N 1
ATOM 5232 C CA . ILE B 1 61 ? 5.93 -10.375 -2.688 1 97.25 61 ILE B CA 1
ATOM 5233 C C . ILE B 1 61 ? 6.195 -10.828 -1.255 1 97.25 61 ILE B C 1
ATOM 5235 O O . ILE B 1 61 ? 7.34 -11.094 -0.882 1 97.25 61 ILE B O 1
ATOM 5239 N N . ARG B 1 62 ? 5.152 -10.867 -0.465 1 97.62 62 ARG B N 1
ATOM 5240 C CA . ARG B 1 62 ? 5.168 -11.469 0.865 1 97.62 62 ARG B CA 1
ATOM 5241 C C . ARG B 1 62 ? 4.473 -12.82 0.86 1 97.62 62 ARG B C 1
ATOM 5243 O O . ARG B 1 62 ? 3.412 -12.984 0.254 1 97.62 62 ARG B O 1
ATOM 5250 N N . LEU B 1 63 ? 5.148 -13.789 1.485 1 98.31 63 LEU B N 1
ATOM 5251 C CA . LEU B 1 63 ? 4.566 -15.125 1.58 1 98.31 63 LEU B CA 1
ATOM 5252 C C . LEU B 1 63 ? 4.238 -15.477 3.027 1 98.31 63 LEU B C 1
ATOM 5254 O O . LEU B 1 63 ? 5.004 -15.156 3.938 1 98.31 63 LEU B O 1
ATOM 5258 N N . TRP B 1 64 ? 3.074 -16.016 3.266 1 98.44 64 TRP B N 1
ATOM 5259 C CA . TRP B 1 64 ? 2.621 -16.5 4.566 1 98.44 64 TRP B CA 1
ATOM 5260 C C . TRP B 1 64 ? 2.148 -17.953 4.473 1 98.44 64 TRP B C 1
ATOM 5262 O O . TRP B 1 64 ? 1.053 -18.219 3.977 1 98.44 64 TRP B O 1
ATOM 5272 N N . PHE B 1 65 ? 3.02 -18.891 4.965 1 98.31 65 PHE B N 1
ATOM 5273 C CA . PHE B 1 65 ? 2.691 -20.312 4.973 1 98.31 65 PHE B CA 1
ATOM 5274 C C . PHE B 1 65 ? 2.07 -20.719 6.305 1 98.31 65 PHE B C 1
ATOM 5276 O O . PHE B 1 65 ? 2.6 -20.391 7.367 1 98.31 65 PHE B O 1
ATOM 5283 N N . VAL B 1 66 ? 0.948 -21.328 6.242 1 97.31 66 VAL B N 1
ATOM 5284 C CA . VAL B 1 66 ? 0.344 -21.938 7.418 1 97.31 66 VAL B CA 1
ATOM 5285 C C . VAL B 1 66 ? 0.203 -23.438 7.207 1 97.31 66 VAL B C 1
ATOM 5287 O O . VAL B 1 66 ? -0.329 -23.891 6.184 1 97.31 66 VAL B O 1
ATOM 5290 N N . THR B 1 67 ? 0.713 -24.219 8.078 1 94.38 67 THR B N 1
ATOM 5291 C CA . THR B 1 67 ? 0.656 -25.672 7.934 1 94.38 67 THR B CA 1
ATOM 5292 C C . THR B 1 67 ? 0.181 -26.328 9.227 1 94.38 67 THR B C 1
ATOM 5294 O O . THR B 1 67 ? 0.368 -25.781 10.312 1 94.38 67 THR B O 1
ATOM 5297 N N . ASP B 1 68 ? -0.549 -27.391 9.008 1 88.62 68 ASP B N 1
ATOM 5298 C CA . ASP B 1 68 ? -1.031 -28.156 10.148 1 88.62 68 ASP B CA 1
ATOM 5299 C C . ASP B 1 68 ? -1.243 -29.625 9.773 1 88.62 68 ASP B C 1
ATOM 5301 O O . ASP B 1 68 ? -1.426 -29.953 8.602 1 88.62 68 ASP B O 1
ATOM 5305 N N . HIS B 1 69 ? -1.062 -30.578 10.695 1 84.81 69 HIS B N 1
ATOM 5306 C CA . HIS B 1 69 ? -1.447 -31.984 10.633 1 84.81 69 HIS B CA 1
ATOM 5307 C C . HIS B 1 69 ? -0.812 -32.688 9.43 1 84.81 69 HIS B C 1
ATOM 5309 O O . HIS B 1 69 ? -1.491 -33.375 8.688 1 84.81 69 HIS B O 1
ATOM 5315 N N . ASN B 1 70 ? 0.452 -32.438 9.203 1 87.44 70 ASN B N 1
ATOM 5316 C CA . ASN B 1 70 ? 1.147 -33.125 8.102 1 87.44 70 ASN B CA 1
ATOM 5317 C C . ASN B 1 70 ? 1.587 -34.531 8.477 1 87.44 70 ASN B C 1
ATOM 5319 O O . ASN B 1 70 ? 2.252 -34.719 9.5 1 87.44 70 ASN B O 1
ATOM 5323 N N . ALA B 1 71 ? 1.201 -35.406 7.746 1 84.5 71 ALA B N 1
ATOM 5324 C CA . ALA B 1 71 ? 1.711 -36.781 7.871 1 84.5 71 ALA B CA 1
ATOM 5325 C C . ALA B 1 71 ? 2.969 -36.969 7.027 1 84.5 71 ALA B C 1
ATOM 5327 O O . ALA B 1 71 ? 3.703 -37.938 7.215 1 84.5 71 ALA B O 1
ATOM 5328 N N . ASP B 1 72 ? 3.264 -36.062 6.18 1 88.5 72 ASP B N 1
ATOM 5329 C CA . ASP B 1 72 ? 4.422 -36.125 5.293 1 88.5 72 ASP B CA 1
ATOM 5330 C C . ASP B 1 72 ? 5.43 -35 5.629 1 88.5 72 ASP B C 1
ATOM 5332 O O . ASP B 1 72 ? 5.402 -34.438 6.727 1 88.5 72 ASP B O 1
ATOM 5336 N N . ASN B 1 73 ? 6.387 -34.75 4.719 1 92 73 ASN B N 1
ATOM 5337 C CA . ASN B 1 73 ? 7.473 -33.812 4.992 1 92 73 ASN B CA 1
ATOM 5338 C C . ASN B 1 73 ? 7.164 -32.438 4.438 1 92 73 ASN B C 1
ATOM 5340 O O . ASN B 1 73 ? 8.07 -31.719 3.992 1 92 73 ASN B O 1
ATOM 5344 N N . SER B 1 74 ? 5.922 -32.062 4.453 1 94.56 74 SER B N 1
ATOM 5345 C CA . SER B 1 74 ? 5.527 -30.75 3.91 1 94.56 74 SER B CA 1
ATOM 5346 C C . SER B 1 74 ? 6.246 -29.609 4.625 1 94.56 74 SER B C 1
ATOM 5348 O O . SER B 1 74 ? 6.777 -28.703 3.98 1 94.56 74 SER B O 1
ATOM 5350 N N . LEU B 1 75 ? 6.301 -29.656 5.945 1 94.88 75 LEU B N 1
ATOM 5351 C CA . LEU B 1 75 ? 6.926 -28.594 6.719 1 94.88 75 LEU B CA 1
ATOM 5352 C C . LEU B 1 75 ? 8.406 -28.469 6.391 1 94.88 75 LEU B C 1
ATOM 5354 O O . LEU B 1 75 ? 8.93 -27.375 6.215 1 94.88 75 LEU B O 1
ATOM 5358 N N . GLU B 1 76 ? 9.055 -29.609 6.32 1 95.31 76 GLU B N 1
ATOM 5359 C CA . GLU B 1 76 ? 10.477 -29.625 6.02 1 95.31 76 GLU B CA 1
ATOM 5360 C C . GLU B 1 76 ? 10.766 -29.016 4.648 1 95.31 76 GLU B C 1
ATOM 5362 O O . GLU B 1 76 ? 11.75 -28.297 4.473 1 95.31 76 GLU B O 1
ATOM 5367 N N . VAL B 1 77 ? 9.906 -29.328 3.695 1 97.12 77 VAL B N 1
ATOM 5368 C CA . VAL B 1 77 ? 10.078 -28.797 2.348 1 97.12 77 VAL B CA 1
ATOM 5369 C C . VAL B 1 77 ? 9.922 -27.266 2.367 1 97.12 77 VAL B C 1
ATOM 5371 O O . VAL B 1 77 ? 10.711 -26.547 1.753 1 97.12 77 VAL B O 1
ATOM 5374 N N . ILE B 1 78 ? 8.945 -26.75 3.119 1 98 78 ILE B N 1
ATOM 5375 C CA . ILE B 1 78 ? 8.703 -25.312 3.209 1 98 78 ILE B CA 1
ATOM 5376 C C . ILE B 1 78 ? 9.906 -24.625 3.863 1 98 78 ILE B C 1
ATOM 5378 O O . ILE B 1 78 ? 10.367 -23.578 3.383 1 98 78 ILE B O 1
ATOM 5382 N N . LYS B 1 79 ? 10.398 -25.172 4.902 1 97.62 79 LYS B N 1
ATOM 5383 C CA . LYS B 1 79 ? 11.531 -24.594 5.617 1 97.62 79 LYS B CA 1
ATOM 5384 C C . LYS B 1 79 ? 12.766 -24.531 4.727 1 97.62 79 LYS B C 1
ATOM 5386 O O . LYS B 1 79 ? 13.477 -23.516 4.723 1 97.62 79 LYS B O 1
ATOM 5391 N N . ALA B 1 80 ? 12.984 -25.641 4.027 1 97.5 80 ALA B N 1
ATOM 5392 C CA . ALA B 1 80 ? 14.133 -25.688 3.127 1 97.5 80 ALA B CA 1
ATOM 5393 C C . ALA B 1 80 ? 14.016 -24.609 2.047 1 97.5 80 ALA B C 1
ATOM 5395 O O . ALA B 1 80 ? 15.008 -23.953 1.7 1 97.5 80 ALA B O 1
ATOM 5396 N N . TRP B 1 81 ? 12.867 -24.484 1.551 1 98.12 81 TRP B N 1
ATOM 5397 C CA . TRP B 1 81 ? 12.664 -23.469 0.514 1 98.12 81 TRP B CA 1
ATOM 5398 C C . TRP B 1 81 ? 12.859 -22.062 1.075 1 98.12 81 TRP B C 1
ATOM 5400 O O . TRP B 1 81 ? 13.484 -21.219 0.435 1 98.12 81 TRP B O 1
ATOM 5410 N N . LYS B 1 82 ? 12.281 -21.766 2.242 1 98 82 LYS B N 1
ATOM 5411 C CA . LYS B 1 82 ? 12.461 -20.469 2.895 1 98 82 LYS B CA 1
ATOM 5412 C C . LYS B 1 82 ? 13.938 -20.141 3.074 1 98 82 LYS B C 1
ATOM 5414 O O . LYS B 1 82 ? 14.367 -19.016 2.822 1 98 82 LYS B O 1
ATOM 5419 N N . GLU B 1 83 ? 14.68 -21.047 3.531 1 97.06 83 GLU B N 1
ATOM 5420 C CA . GLU B 1 83 ? 16.109 -20.844 3.752 1 97.06 83 GLU B CA 1
ATOM 5421 C C . GLU B 1 83 ? 16.812 -20.406 2.465 1 97.06 83 GLU B C 1
ATOM 5423 O O . GLU B 1 83 ? 17.688 -19.547 2.49 1 97.06 83 GLU B O 1
ATOM 5428 N N . ALA B 1 84 ? 16.406 -21.031 1.378 1 96.5 84 ALA B N 1
ATOM 5429 C CA . ALA B 1 84 ? 17.062 -20.766 0.097 1 96.5 84 ALA B CA 1
ATOM 5430 C C . ALA B 1 84 ? 16.625 -19.422 -0.48 1 96.5 84 ALA B C 1
ATOM 5432 O O . ALA B 1 84 ? 17.375 -18.766 -1.193 1 96.5 84 ALA B O 1
ATOM 5433 N N . TRP B 1 85 ? 15.398 -18.984 -0.147 1 96.25 85 TRP B N 1
ATOM 5434 C CA . TRP B 1 85 ? 14.844 -17.875 -0.919 1 96.25 85 TRP B CA 1
ATOM 5435 C C . TRP B 1 85 ? 14.484 -16.703 -0.012 1 96.25 85 TRP B C 1
ATOM 5437 O O . TRP B 1 85 ? 14 -15.672 -0.482 1 96.25 85 TRP B O 1
ATOM 5447 N N . GLU B 1 86 ? 14.672 -16.719 1.274 1 94.44 86 GLU B N 1
ATOM 5448 C CA . GLU B 1 86 ? 14.234 -15.734 2.254 1 94.44 86 GLU B CA 1
ATOM 5449 C C . GLU B 1 86 ? 14.836 -14.359 1.962 1 94.44 86 GLU B C 1
ATOM 5451 O O . GLU B 1 86 ? 14.211 -13.336 2.219 1 94.44 86 GLU B O 1
ATOM 5456 N N . MET B 1 87 ? 15.977 -14.25 1.338 1 93.44 87 MET B N 1
ATOM 5457 C CA . MET B 1 87 ? 16.656 -12.977 1.104 1 93.44 87 MET B CA 1
ATOM 5458 C C . MET B 1 87 ? 16.094 -12.289 -0.14 1 93.44 87 MET B C 1
ATOM 5460 O O . MET B 1 87 ? 16.297 -11.086 -0.33 1 93.44 87 MET B O 1
ATOM 5464 N N . GLU B 1 88 ? 15.445 -13.086 -0.953 1 94.12 88 GLU B N 1
ATOM 5465 C CA . GLU B 1 88 ? 14.969 -12.531 -2.219 1 94.12 88 GLU B CA 1
ATOM 5466 C C . GLU B 1 88 ? 13.555 -11.977 -2.084 1 94.12 88 GLU B C 1
ATOM 5468 O O . GLU B 1 88 ? 13.227 -10.953 -2.688 1 94.12 88 GLU B O 1
ATOM 5473 N N . TYR B 1 89 ? 12.75 -12.602 -1.331 1 96.12 89 TYR B N 1
ATOM 5474 C CA . TYR B 1 89 ? 11.367 -12.172 -1.174 1 96.12 89 TYR B CA 1
ATOM 5475 C C . TYR B 1 89 ? 11.25 -11.102 -0.09 1 96.12 89 TYR B C 1
ATOM 5477 O O . TYR B 1 89 ? 12.117 -10.992 0.778 1 96.12 89 TYR B O 1
ATOM 5485 N N . MET B 1 90 ? 10.203 -10.273 -0.188 1 94.25 90 MET B N 1
ATOM 5486 C CA . MET B 1 90 ? 9.969 -9.227 0.807 1 94.25 90 MET B CA 1
ATOM 5487 C C . MET B 1 90 ? 9.914 -9.82 2.211 1 94.25 90 MET B C 1
ATOM 5489 O O . MET B 1 90 ? 10.508 -9.281 3.143 1 94.25 90 MET B O 1
ATOM 5493 N N . ASP B 1 91 ? 9.133 -10.883 2.354 1 94.94 91 ASP B N 1
ATOM 5494 C CA . ASP B 1 91 ? 8.984 -11.594 3.621 1 94.94 91 ASP B CA 1
ATOM 5495 C C . ASP B 1 91 ? 8.445 -13.008 3.4 1 94.94 91 ASP B C 1
ATOM 5497 O O . ASP B 1 91 ? 7.668 -13.242 2.477 1 94.94 91 ASP B O 1
ATOM 5501 N N . ILE B 1 92 ? 9.031 -13.961 4.125 1 97.5 92 ILE B N 1
ATOM 5502 C CA . ILE B 1 92 ? 8.5 -15.32 4.152 1 97.5 92 ILE B CA 1
ATOM 5503 C C . ILE B 1 92 ? 8.227 -15.742 5.598 1 97.5 92 ILE B C 1
ATOM 5505 O O . ILE B 1 92 ? 9.164 -15.883 6.395 1 97.5 92 ILE B O 1
ATOM 5509 N N . LYS B 1 93 ? 7 -15.938 5.906 1 97.62 93 LYS B N 1
ATOM 5510 C CA . LYS B 1 93 ? 6.617 -16.344 7.254 1 97.62 93 LYS B CA 1
ATOM 5511 C C . LYS B 1 93 ? 6.012 -17.75 7.246 1 97.62 93 LYS B C 1
ATOM 5513 O O . LYS B 1 93 ? 5.23 -18.094 6.355 1 97.62 93 LYS B O 1
ATOM 5518 N N . ILE B 1 94 ? 6.457 -18.594 8.203 1 97.5 94 ILE B N 1
ATOM 5519 C CA . ILE B 1 94 ? 5.891 -19.922 8.406 1 97.5 94 ILE B CA 1
ATOM 5520 C C . ILE B 1 94 ? 5.188 -19.984 9.766 1 97.5 94 ILE B C 1
ATOM 5522 O O . ILE B 1 94 ? 5.773 -19.641 10.789 1 97.5 94 ILE B O 1
ATOM 5526 N N . GLU B 1 95 ? 3.984 -20.297 9.742 1 96.25 95 GLU B N 1
ATOM 5527 C CA . GLU B 1 95 ? 3.217 -20.516 10.969 1 96.25 95 GLU B CA 1
ATOM 5528 C C . GLU B 1 95 ? 2.75 -21.953 11.094 1 96.25 95 GLU B C 1
ATOM 5530 O O . GLU B 1 95 ? 2.059 -22.469 10.211 1 96.25 95 GLU B O 1
ATOM 5535 N N . ILE B 1 96 ? 3.133 -22.609 12.211 1 92.88 96 ILE B N 1
ATOM 5536 C CA . ILE B 1 96 ? 2.723 -23.969 12.492 1 92.88 96 ILE B CA 1
ATOM 5537 C C . ILE B 1 96 ? 1.546 -23.969 13.461 1 92.88 96 ILE B C 1
ATOM 5539 O O . ILE B 1 96 ? 1.693 -23.594 14.625 1 92.88 96 ILE B O 1
ATOM 5543 N N . ARG B 1 97 ? 0.41 -24.25 13.094 1 84.06 97 ARG B N 1
ATOM 5544 C CA . ARG B 1 97 ? -0.79 -24.172 13.914 1 84.06 97 ARG B CA 1
ATOM 5545 C C . ARG B 1 97 ? -0.957 -25.438 14.758 1 84.06 97 ARG B C 1
ATOM 5547 O O . ARG B 1 97 ? -1.375 -25.359 15.914 1 84.06 97 ARG B O 1
ATOM 5554 N N . ASP B 1 98 ? -0.763 -26.562 14.227 1 77.06 98 ASP B N 1
ATOM 5555 C CA . ASP B 1 98 ? -0.799 -27.828 14.953 1 77.06 98 ASP B CA 1
ATOM 5556 C C . ASP B 1 98 ? 0.251 -28.797 14.414 1 77.06 98 ASP B C 1
ATOM 5558 O O . ASP B 1 98 ? 0.097 -29.344 13.32 1 77.06 98 ASP B O 1
ATOM 5562 N N . PRO B 1 99 ? 1.229 -29 15.258 1 69.81 99 PRO B N 1
ATOM 5563 C CA . PRO B 1 99 ? 2.324 -29.828 14.75 1 69.81 99 PRO B CA 1
ATOM 5564 C C . PRO B 1 99 ? 1.996 -31.312 14.773 1 69.81 99 PRO B C 1
ATOM 5566 O O . PRO B 1 99 ? 2.758 -32.125 14.242 1 69.81 99 PRO B O 1
ATOM 5569 N N . ARG B 1 100 ? 0.864 -31.656 15.641 1 66.5 100 ARG B N 1
ATOM 5570 C CA . ARG B 1 100 ? 0.555 -33.062 15.766 1 66.5 100 ARG B CA 1
ATOM 5571 C C . ARG B 1 100 ? 0.242 -33.688 14.406 1 66.5 100 ARG B C 1
ATOM 5573 O O . ARG B 1 100 ? -0.426 -33.062 13.578 1 66.5 100 ARG B O 1
ATOM 5580 N N . LYS B 1 101 ? 0.887 -34.875 14.195 1 63.59 101 LYS B N 1
ATOM 5581 C CA . LYS B 1 101 ? 0.646 -35.656 12.992 1 63.59 101 LYS B CA 1
ATOM 5582 C C . LYS B 1 101 ? -0.756 -36.281 13.008 1 63.59 101 LYS B C 1
ATOM 5584 O O . LYS B 1 101 ? -1.334 -36.469 14.078 1 63.59 101 LYS B O 1
ATOM 5589 N N . GLY B 1 102 ? -1.506 -36.062 11.953 1 61.41 102 GLY B N 1
ATOM 5590 C CA . GLY B 1 102 ? -2.777 -36.75 11.836 1 61.41 102 GLY B CA 1
ATOM 5591 C C . GLY B 1 102 ? -3.949 -35.812 11.594 1 61.41 102 GLY B C 1
ATOM 5592 O O . GLY B 1 102 ? -3.787 -34.75 11.008 1 61.41 102 GLY B O 1
ATOM 5593 N N . PHE B 1 103 ? -5.27 -36.406 11.82 1 63.12 103 PHE B N 1
ATOM 5594 C CA . PHE B 1 103 ? -6.527 -35.781 11.383 1 63.12 103 PHE B CA 1
ATOM 5595 C C . PHE B 1 103 ? -7.289 -35.219 12.57 1 63.12 103 PHE B C 1
ATOM 5597 O O . PHE B 1 103 ? -6.969 -35.531 13.727 1 63.12 103 PHE B O 1
ATOM 5604 N N . TRP B 1 104 ? -8.047 -34.188 12.211 1 65.12 104 TRP B N 1
ATOM 5605 C CA . TRP B 1 104 ? -9.016 -33.688 13.164 1 65.12 104 TRP B CA 1
ATOM 5606 C C . TRP B 1 104 ? -9.852 -34.812 13.766 1 65.12 104 TRP B C 1
ATOM 5608 O O . TRP B 1 104 ? -10.047 -35.844 13.141 1 65.12 104 TRP B O 1
ATOM 5618 N N . SER B 1 105 ? -9.953 -34.719 15 1 65.88 105 SER B N 1
ATOM 5619 C CA . SER B 1 105 ? -10.68 -35.75 15.719 1 65.88 105 SER B CA 1
ATOM 5620 C C . SER B 1 105 ? -11.961 -36.125 14.984 1 65.88 105 SER B C 1
ATOM 5622 O O . SER B 1 105 ? -12.43 -37.281 15.109 1 65.88 105 SER B O 1
ATOM 5624 N N . ASP B 1 106 ? -12.398 -35.25 14.109 1 72.38 106 ASP B N 1
ATOM 5625 C CA . ASP B 1 106 ? -13.656 -35.562 13.422 1 72.38 106 ASP B CA 1
ATOM 5626 C C . ASP B 1 106 ? -13.398 -35.969 11.977 1 72.38 106 ASP B C 1
ATOM 5628 O O . ASP B 1 106 ? -14.336 -36.125 11.188 1 72.38 106 ASP B O 1
ATOM 5632 N N . ALA B 1 107 ? -12.133 -36.219 11.734 1 72.44 107 ALA B N 1
ATOM 5633 C CA . ALA B 1 107 ? -11.82 -36.562 10.359 1 72.44 107 ALA B CA 1
ATOM 5634 C C . ALA B 1 107 ? -11.711 -38.094 10.203 1 72.44 107 ALA B C 1
ATOM 5636 O O . ALA B 1 107 ? -11.219 -38.781 11.102 1 72.44 107 ALA B O 1
ATOM 5637 N N . ASP B 1 108 ? -12.203 -38.531 9.133 1 72 108 ASP B N 1
ATOM 5638 C CA . ASP B 1 108 ? -12.156 -39.969 8.836 1 72 108 ASP B CA 1
ATOM 5639 C C . ASP B 1 108 ? -10.82 -40.344 8.203 1 72 108 ASP B C 1
ATOM 5641 O O . ASP B 1 108 ? -10.312 -41.438 8.414 1 72 108 ASP B O 1
ATOM 5645 N N . THR B 1 109 ? -10.336 -39.469 7.426 1 75.19 109 THR B N 1
ATOM 5646 C CA . THR B 1 109 ? -9.07 -39.688 6.727 1 75.19 109 THR B CA 1
ATOM 5647 C C . THR B 1 109 ? -8.172 -38.438 6.852 1 75.19 109 THR B C 1
ATOM 5649 O O . THR B 1 109 ? -8.594 -37.438 7.383 1 75.19 109 THR B O 1
ATOM 5652 N N . GLU B 1 110 ? -7.016 -38.594 6.395 1 73.31 110 GLU B N 1
ATOM 5653 C CA . GLU B 1 110 ? -6.027 -37.531 6.523 1 73.31 110 GLU B CA 1
ATOM 5654 C C . GLU B 1 110 ? -6.477 -36.25 5.793 1 73.31 110 GLU B C 1
ATOM 5656 O O . GLU B 1 110 ? -6.148 -35.156 6.207 1 73.31 110 GLU B O 1
ATOM 5661 N N . LEU B 1 111 ? -7.312 -36.5 4.73 1 77.12 111 LEU B N 1
ATOM 5662 C CA . LEU B 1 111 ? -7.629 -35.312 3.908 1 77.12 111 LEU B CA 1
ATOM 5663 C C . LEU B 1 111 ? -9.133 -35.094 3.869 1 77.12 111 LEU B C 1
ATOM 5665 O O . LEU B 1 111 ? -9.625 -34.312 3.035 1 77.12 111 LEU B O 1
ATOM 5669 N N . SER B 1 112 ? -9.789 -35.75 4.809 1 78.69 112 SER B N 1
ATOM 5670 C CA . SER B 1 112 ? -11.234 -35.594 4.871 1 78.69 112 SER B CA 1
ATOM 5671 C C . SER B 1 112 ? -11.602 -34.125 5.215 1 78.69 112 SER B C 1
ATOM 5673 O O . SER B 1 112 ? -10.93 -33.5 6.039 1 78.69 112 SER B O 1
ATOM 5675 N N . TRP B 1 113 ? -12.656 -33.656 4.609 1 81.94 113 TRP B N 1
ATOM 5676 C CA . TRP B 1 113 ? -13.195 -32.344 4.93 1 81.94 113 TRP B CA 1
ATOM 5677 C C . TRP B 1 113 ? -14.297 -32.438 5.977 1 81.94 113 TRP B C 1
ATOM 5679 O O . TRP B 1 113 ? -15.469 -32.594 5.637 1 81.94 113 TRP B O 1
ATOM 5689 N N . SER B 1 114 ? -13.891 -32.344 7.18 1 80.94 114 SER B N 1
ATOM 5690 C CA . SER B 1 114 ? -14.852 -32.281 8.273 1 80.94 114 SER B CA 1
ATOM 5691 C C . SER B 1 114 ? -15.391 -30.875 8.492 1 80.94 114 SER B C 1
ATOM 5693 O O . SER B 1 114 ? -14.828 -29.906 7.977 1 80.94 114 SER B O 1
ATOM 5695 N N . PRO B 1 115 ? -16.484 -30.719 9.156 1 81.44 115 PRO B N 1
ATOM 5696 C CA . PRO B 1 115 ? -17 -29.375 9.469 1 81.44 115 PRO B CA 1
ATOM 5697 C C . PRO B 1 115 ? -15.961 -28.484 10.156 1 81.44 115 PRO B C 1
ATOM 5699 O O . PRO B 1 115 ? -15.867 -27.297 9.852 1 81.44 115 PRO B O 1
ATOM 5702 N N . ASN B 1 116 ? -15.211 -29.109 11 1 82.62 116 ASN B N 1
ATOM 5703 C CA . ASN B 1 116 ? -14.18 -28.344 11.695 1 82.62 116 ASN B CA 1
ATOM 5704 C C . ASN B 1 116 ? -13.086 -27.875 10.734 1 82.62 116 ASN B C 1
ATOM 5706 O O . ASN B 1 116 ? -12.516 -26.797 10.906 1 82.62 116 ASN B O 1
ATOM 5710 N N . ARG B 1 117 ? -12.766 -28.688 9.797 1 84.94 117 ARG B N 1
ATOM 5711 C CA . ARG B 1 117 ? -11.758 -28.312 8.812 1 84.94 117 ARG B CA 1
ATOM 5712 C C . ARG B 1 117 ? -12.258 -27.156 7.941 1 84.94 117 ARG B C 1
ATOM 5714 O O . ARG B 1 117 ? -11.5 -26.234 7.617 1 84.94 117 ARG B O 1
ATOM 5721 N N . TYR B 1 118 ? -13.531 -27.266 7.613 1 85.94 118 TYR B N 1
ATOM 5722 C CA . TYR B 1 118 ? -14.117 -26.156 6.859 1 85.94 118 TYR B CA 1
ATOM 5723 C C . TYR B 1 118 ? -14.016 -24.859 7.637 1 85.94 118 TYR B C 1
ATOM 5725 O O . TYR B 1 118 ? -13.594 -23.828 7.09 1 85.94 118 TYR B O 1
ATOM 5733 N N . ASP B 1 119 ? -14.352 -24.938 8.906 1 85.19 119 ASP B N 1
ATOM 5734 C CA . ASP B 1 119 ? -14.258 -23.75 9.758 1 85.19 119 ASP B CA 1
ATOM 5735 C C . ASP B 1 119 ? -12.82 -23.25 9.836 1 85.19 119 ASP B C 1
ATOM 5737 O O . ASP B 1 119 ? -12.578 -22.031 9.773 1 85.19 119 ASP B O 1
ATOM 5741 N N . HIS B 1 120 ? -11.969 -24.188 9.992 1 87.94 120 HIS B N 1
ATOM 5742 C CA . HIS B 1 120 ? -10.555 -23.844 10.117 1 87.94 120 HIS B CA 1
ATOM 5743 C C . HIS B 1 120 ? -10.055 -23.109 8.883 1 87.94 120 HIS B C 1
ATOM 5745 O O . HIS B 1 120 ? -9.375 -22.078 9 1 87.94 120 HIS B O 1
ATOM 5751 N N . ILE B 1 121 ? -10.398 -23.578 7.719 1 90.81 121 ILE B N 1
ATOM 5752 C CA . ILE B 1 121 ? -9.93 -22.984 6.473 1 90.81 121 ILE B CA 1
ATOM 5753 C C . ILE B 1 121 ? -10.57 -21.609 6.277 1 90.81 121 ILE B C 1
ATOM 5755 O O . ILE B 1 121 ? -9.914 -20.672 5.824 1 90.81 121 ILE B O 1
ATOM 5759 N N . LEU B 1 122 ? -11.828 -21.484 6.605 1 91.19 122 LEU B N 1
ATOM 5760 C CA . LEU B 1 122 ? -12.5 -20.203 6.516 1 91.19 122 LEU B CA 1
ATOM 5761 C C . LEU B 1 122 ? -11.836 -19.172 7.426 1 91.19 122 LEU B C 1
ATOM 5763 O O . LEU B 1 122 ? -11.641 -18.016 7.035 1 91.19 122 LEU B O 1
ATOM 5767 N N . LYS B 1 123 ? -11.484 -19.594 8.586 1 92.88 123 LYS B N 1
ATOM 5768 C CA . LYS B 1 123 ? -10.805 -18.703 9.523 1 92.88 123 LYS B CA 1
ATOM 5769 C C . LYS B 1 123 ? -9.43 -18.312 9.008 1 92.88 123 LYS B C 1
ATOM 5771 O O . LYS B 1 123 ? -9 -17.172 9.172 1 92.88 123 LYS B O 1
ATOM 5776 N N . LEU B 1 124 ? -8.758 -19.281 8.438 1 94.75 124 LEU B N 1
ATOM 5777 C CA . LEU B 1 124 ? -7.445 -18.984 7.867 1 94.75 124 LEU B CA 1
ATOM 5778 C C . LEU B 1 124 ? -7.562 -17.984 6.719 1 94.75 124 LEU B C 1
ATOM 5780 O O . LEU B 1 124 ? -6.75 -17.062 6.609 1 94.75 124 LEU B O 1
ATOM 5784 N N . ARG B 1 125 ? -8.516 -18.172 5.855 1 96.06 125 ARG B N 1
ATOM 5785 C CA . ARG B 1 125 ? -8.719 -17.25 4.742 1 96.06 125 ARG B CA 1
ATOM 5786 C C . ARG B 1 125 ? -9.07 -15.852 5.246 1 96.06 125 ARG B C 1
ATOM 5788 O O . ARG B 1 125 ? -8.633 -14.852 4.672 1 96.06 125 ARG B O 1
ATOM 5795 N N . GLN B 1 126 ? -9.891 -15.797 6.316 1 95.25 126 GLN B N 1
ATOM 5796 C CA . GLN B 1 126 ? -10.195 -14.516 6.941 1 95.25 126 GLN B CA 1
ATOM 5797 C C . GLN B 1 126 ? -8.93 -13.852 7.488 1 95.25 126 GLN B C 1
ATOM 5799 O O . GLN B 1 126 ? -8.742 -12.641 7.348 1 95.25 126 GLN B O 1
ATOM 5804 N N . GLN B 1 127 ? -8.141 -14.625 8.109 1 97.12 127 GLN B N 1
ATOM 5805 C CA . GLN B 1 127 ? -6.875 -14.094 8.617 1 97.12 127 GLN B CA 1
ATOM 5806 C C . GLN B 1 127 ? -6.016 -13.539 7.488 1 97.12 127 GLN B C 1
ATOM 5808 O O . GLN B 1 127 ? -5.355 -12.508 7.652 1 97.12 127 GLN B O 1
ATOM 5813 N N . ALA B 1 128 ? -5.977 -14.266 6.395 1 97.5 128 ALA B N 1
ATOM 5814 C CA . ALA B 1 128 ? -5.238 -13.789 5.23 1 97.5 128 ALA B CA 1
ATOM 5815 C C . ALA B 1 128 ? -5.75 -12.422 4.777 1 97.5 128 ALA B C 1
ATOM 5817 O O . ALA B 1 128 ? -4.961 -11.523 4.488 1 97.5 128 ALA B O 1
ATOM 5818 N N . LEU B 1 129 ? -7.051 -12.297 4.699 1 96.44 129 LEU B N 1
ATOM 5819 C CA . LEU B 1 129 ? -7.672 -11.023 4.336 1 96.44 129 LEU B CA 1
ATOM 5820 C C . LEU B 1 129 ? -7.281 -9.93 5.32 1 96.44 129 LEU B C 1
ATOM 5822 O O . LEU B 1 129 ? -6.93 -8.82 4.914 1 96.44 129 LEU B O 1
ATOM 5826 N N . ASN B 1 130 ? -7.352 -10.227 6.598 1 96.25 130 ASN B N 1
ATOM 5827 C CA . ASN B 1 130 ? -6.98 -9.266 7.633 1 96.25 130 ASN B CA 1
ATOM 5828 C C . ASN B 1 130 ? -5.512 -8.875 7.531 1 96.25 130 ASN B C 1
ATOM 5830 O O . ASN B 1 130 ? -5.168 -7.699 7.688 1 96.25 130 ASN B O 1
ATOM 5834 N N . HIS B 1 131 ? -4.66 -9.875 7.324 1 96.38 131 HIS B N 1
ATOM 5835 C CA . HIS B 1 131 ? -3.242 -9.586 7.137 1 96.38 131 HIS B CA 1
ATOM 5836 C C . HIS B 1 131 ? -3.025 -8.625 5.977 1 96.38 131 HIS B C 1
ATOM 5838 O O . HIS B 1 131 ? -2.242 -7.68 6.086 1 96.38 131 HIS B O 1
ATOM 5844 N N . ALA B 1 132 ? -3.68 -8.945 4.867 1 96.81 132 ALA B N 1
ATOM 5845 C CA . ALA B 1 132 ? -3.537 -8.094 3.688 1 96.81 132 ALA B CA 1
ATOM 5846 C C . ALA B 1 132 ? -3.938 -6.656 3.996 1 96.81 132 ALA B C 1
ATOM 5848 O O . ALA B 1 132 ? -3.252 -5.715 3.592 1 96.81 132 ALA B O 1
ATOM 5849 N N . ARG B 1 133 ? -5.055 -6.457 4.711 1 93.88 133 ARG B N 1
ATOM 5850 C CA . ARG B 1 133 ? -5.547 -5.137 5.094 1 93.88 133 ARG B CA 1
ATOM 5851 C C . ARG B 1 133 ? -4.566 -4.434 6.027 1 93.88 133 ARG B C 1
ATOM 5853 O O . ARG B 1 133 ? -4.215 -3.273 5.805 1 93.88 133 ARG B O 1
ATOM 5860 N N . ASN B 1 134 ? -4.09 -5.125 7.008 1 92.62 134 ASN B N 1
ATOM 5861 C CA . ASN B 1 134 ? -3.219 -4.551 8.031 1 92.62 134 ASN B CA 1
ATOM 5862 C C . ASN B 1 134 ? -1.838 -4.223 7.469 1 92.62 134 ASN B C 1
ATOM 5864 O O . ASN B 1 134 ? -1.208 -3.25 7.883 1 92.62 134 ASN B O 1
ATOM 5868 N N . MET B 1 135 ? -1.384 -5.039 6.551 1 94.06 135 MET B N 1
ATOM 5869 C CA . MET B 1 135 ? -0.058 -4.859 5.965 1 94.06 135 MET B CA 1
ATOM 5870 C C . MET B 1 135 ? -0.098 -3.838 4.832 1 94.06 135 MET B C 1
ATOM 5872 O O . MET B 1 135 ? 0.947 -3.412 4.34 1 94.06 135 MET B O 1
ATOM 5876 N N . LEU B 1 136 ? -1.29 -3.51 4.414 1 94.12 136 LEU B N 1
ATOM 5877 C CA . LEU B 1 136 ? -1.52 -2.521 3.367 1 94.12 136 LEU B CA 1
ATOM 5878 C C . LEU B 1 136 ? -0.976 -3.012 2.029 1 94.12 136 LEU B C 1
ATOM 5880 O O . LEU B 1 136 ? -0.425 -2.227 1.254 1 94.12 136 LEU B O 1
ATOM 5884 N N . VAL B 1 137 ? -0.978 -4.367 1.812 1 96.38 137 VAL B N 1
ATOM 5885 C CA . VAL B 1 137 ? -0.549 -4.875 0.514 1 96.38 137 VAL B CA 1
ATOM 5886 C C . VAL B 1 137 ? -1.557 -4.469 -0.559 1 96.38 137 VAL B C 1
ATOM 5888 O O . VAL B 1 137 ? -2.744 -4.297 -0.272 1 96.38 137 VAL B O 1
ATOM 5891 N N . ASP B 1 138 ? -1.101 -4.348 -1.783 1 96.56 138 ASP B N 1
ATOM 5892 C CA . ASP B 1 138 ? -1.959 -3.92 -2.885 1 96.56 138 ASP B CA 1
ATOM 5893 C C . ASP B 1 138 ? -2.869 -5.059 -3.342 1 96.56 138 ASP B C 1
ATOM 5895 O O . ASP B 1 138 ? -4.012 -4.824 -3.74 1 96.56 138 ASP B O 1
ATOM 5899 N N . TYR B 1 139 ? -2.324 -6.285 -3.311 1 97.88 139 TYR B N 1
ATOM 5900 C CA . TYR B 1 139 ? -3.08 -7.434 -3.801 1 97.88 139 TYR B CA 1
ATOM 5901 C C . TYR B 1 139 ? -2.92 -8.625 -2.869 1 97.88 139 TYR B C 1
ATOM 5903 O O . TYR B 1 139 ? -1.863 -8.812 -2.26 1 97.88 139 TYR B O 1
ATOM 5911 N N . LEU B 1 140 ? -4.004 -9.375 -2.729 1 98.38 140 LEU B N 1
ATOM 5912 C CA . LEU B 1 140 ? -4.012 -10.68 -2.07 1 98.38 140 LEU B CA 1
ATOM 5913 C C . LEU B 1 140 ? -4.172 -11.797 -3.092 1 98.38 140 LEU B C 1
ATOM 5915 O O . LEU B 1 140 ? -5.207 -11.898 -3.756 1 98.38 140 LEU B O 1
ATOM 5919 N N . PHE B 1 141 ? -3.107 -12.539 -3.248 1 98.62 141 PHE B N 1
ATOM 5920 C CA . PHE B 1 141 ? -3.148 -13.641 -4.199 1 98.62 141 PHE B CA 1
ATOM 5921 C C . PHE B 1 141 ? -3.41 -14.961 -3.49 1 98.62 141 PHE B C 1
ATOM 5923 O O . PHE B 1 141 ? -2.482 -15.586 -2.965 1 98.62 141 PHE B O 1
ATOM 5930 N N . MET B 1 142 ? -4.641 -15.445 -3.553 1 98.12 142 MET B N 1
ATOM 5931 C CA . MET B 1 142 ? -5.047 -16.719 -2.973 1 98.12 142 MET B CA 1
ATOM 5932 C C . MET B 1 142 ? -4.727 -17.875 -3.922 1 98.12 142 MET B C 1
ATOM 5934 O O . MET B 1 142 ? -5.191 -17.891 -5.062 1 98.12 142 MET B O 1
ATOM 5938 N N . ILE B 1 143 ? -3.951 -18.828 -3.412 1 98.12 143 ILE B N 1
ATOM 5939 C CA . ILE B 1 143 ? -3.58 -19.953 -4.262 1 98.12 143 ILE B CA 1
ATOM 5940 C C . ILE B 1 143 ? -3.381 -21.203 -3.402 1 98.12 143 ILE B C 1
ATOM 5942 O O . ILE B 1 143 ? -2.779 -21.141 -2.328 1 98.12 143 ILE B O 1
ATOM 5946 N N . ASP B 1 144 ? -3.916 -22.312 -3.82 1 96.75 144 ASP B N 1
ATOM 5947 C CA . ASP B 1 144 ? -3.709 -23.578 -3.119 1 96.75 144 ASP B CA 1
ATOM 5948 C C . ASP B 1 144 ? -2.32 -24.141 -3.406 1 96.75 144 ASP B C 1
ATOM 5950 O O . ASP B 1 144 ? -1.773 -23.938 -4.492 1 96.75 144 ASP B O 1
ATOM 5954 N N . ALA B 1 145 ? -1.843 -24.922 -2.492 1 97 145 ALA B N 1
ATOM 5955 C CA . ALA B 1 145 ? -0.453 -25.375 -2.52 1 97 145 ALA B CA 1
ATOM 5956 C C . ALA B 1 145 ? -0.227 -26.391 -3.631 1 97 145 ALA B C 1
ATOM 5958 O O . ALA B 1 145 ? 0.916 -26.703 -3.973 1 97 145 ALA B O 1
ATOM 5959 N N . ASP B 1 146 ? -1.282 -26.922 -4.195 1 96.19 146 ASP B N 1
ATOM 5960 C CA . ASP B 1 146 ? -1.121 -27.906 -5.262 1 96.19 146 ASP B CA 1
ATOM 5961 C C . ASP B 1 146 ? -1.521 -27.328 -6.613 1 96.19 146 ASP B C 1
ATOM 5963 O O . ASP B 1 146 ? -1.751 -28.062 -7.574 1 96.19 146 ASP B O 1
ATOM 5967 N N . ASN B 1 147 ? -1.805 -26.016 -6.648 1 96.69 147 ASN B N 1
ATOM 5968 C CA . ASN B 1 147 ? -1.937 -25.312 -7.918 1 96.69 147 ASN B CA 1
ATOM 5969 C C . ASN B 1 147 ? -0.573 -24.984 -8.523 1 96.69 147 ASN B C 1
ATOM 5971 O O . ASN B 1 147 ? 0.207 -24.234 -7.938 1 96.69 147 ASN B O 1
ATOM 5975 N N . ILE B 1 148 ? -0.301 -25.531 -9.664 1 95.56 148 ILE B N 1
ATOM 5976 C CA . ILE B 1 148 ? 1.021 -25.406 -10.273 1 95.56 148 ILE B CA 1
ATOM 5977 C C . ILE B 1 148 ? 0.979 -24.359 -11.383 1 95.56 148 ILE B C 1
ATOM 5979 O O . ILE B 1 148 ? 0.322 -24.547 -12.406 1 95.56 148 ILE B O 1
ATOM 5983 N N . LEU B 1 149 ? 1.726 -23.281 -11.156 1 94.25 149 LEU B N 1
ATOM 5984 C CA . LEU B 1 149 ? 1.8 -22.203 -12.148 1 94.25 149 LEU B CA 1
ATOM 5985 C C . LEU B 1 149 ? 2.869 -22.516 -13.195 1 94.25 149 LEU B C 1
ATOM 5987 O O . LEU B 1 149 ? 3.949 -23 -12.859 1 94.25 149 LEU B O 1
ATOM 5991 N N . VAL B 1 150 ? 2.543 -22.188 -14.477 1 90.5 150 VAL B N 1
ATOM 5992 C CA . VAL B 1 150 ? 3.518 -22.469 -15.523 1 90.5 150 VAL B CA 1
ATOM 5993 C C . VAL B 1 150 ? 3.799 -21.203 -16.328 1 90.5 150 VAL B C 1
ATOM 5995 O O . VAL B 1 150 ? 4.816 -21.109 -17.016 1 90.5 150 VAL B O 1
ATOM 5998 N N . GLN B 1 151 ? 2.918 -20.203 -16.266 1 90.25 151 GLN B N 1
ATOM 5999 C CA . GLN B 1 151 ? 3.078 -18.953 -16.984 1 90.25 151 GLN B CA 1
ATOM 6000 C C . GLN B 1 151 ? 3.896 -17.953 -16.172 1 90.25 151 GLN B C 1
ATOM 6002 O O . GLN B 1 151 ? 3.41 -17.406 -15.172 1 90.25 151 GLN B O 1
ATOM 6007 N N . PRO B 1 152 ? 5.102 -17.609 -16.656 1 90.81 152 PRO B N 1
ATOM 6008 C CA . PRO B 1 152 ? 5.973 -16.734 -15.859 1 90.81 152 PRO B CA 1
ATOM 6009 C C . PRO B 1 152 ? 5.406 -15.32 -15.703 1 90.81 152 PRO B C 1
ATOM 6011 O O . PRO B 1 152 ? 5.766 -14.609 -14.766 1 90.81 152 PRO B O 1
ATOM 6014 N N . SER B 1 153 ? 4.566 -14.875 -16.562 1 92.44 153 SER B N 1
ATOM 6015 C CA . SER B 1 153 ? 4.059 -13.508 -16.516 1 92.44 153 SER B CA 1
ATOM 6016 C C . SER B 1 153 ? 2.672 -13.461 -15.883 1 92.44 153 SER B C 1
ATOM 6018 O O . SER B 1 153 ? 1.968 -12.453 -16 1 92.44 153 SER B O 1
ATOM 6020 N N . LEU B 1 154 ? 2.332 -14.508 -15.281 1 94.88 154 LEU B N 1
ATOM 6021 C CA . LEU B 1 154 ? 0.958 -14.633 -14.812 1 94.88 154 LEU B CA 1
ATOM 6022 C C . LEU B 1 154 ? 0.614 -13.508 -13.844 1 94.88 154 LEU B C 1
ATOM 6024 O O . LEU B 1 154 ? -0.373 -12.797 -14.039 1 94.88 154 LEU B O 1
ATOM 6028 N N . LEU B 1 155 ? 1.396 -13.289 -12.742 1 96.69 155 LEU B N 1
ATOM 6029 C CA . LEU B 1 155 ? 1.09 -12.297 -11.719 1 96.69 155 LEU B CA 1
ATOM 6030 C C . LEU B 1 155 ? 1.008 -10.898 -12.328 1 96.69 155 LEU B C 1
ATOM 6032 O O . LEU B 1 155 ? 0.088 -10.141 -12.023 1 96.69 155 LEU B O 1
ATOM 6036 N N . ARG B 1 156 ? 1.941 -10.609 -13.156 1 94.06 156 ARG B N 1
ATOM 6037 C CA . ARG B 1 156 ? 1.947 -9.312 -13.82 1 94.06 156 ARG B CA 1
ATOM 603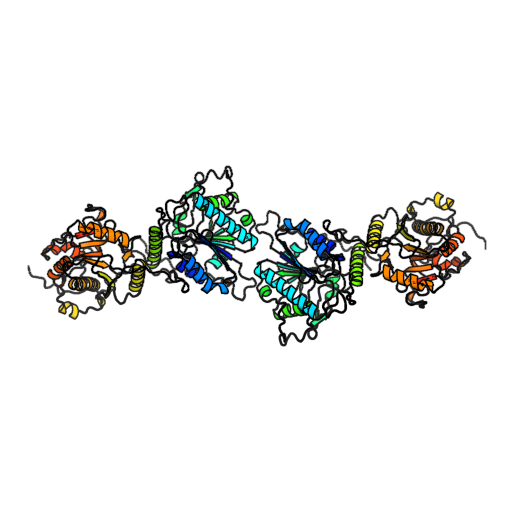8 C C . ARG B 1 156 ? 0.675 -9.109 -14.641 1 94.06 156 ARG B C 1
ATOM 6040 O O . ARG B 1 156 ? 0.059 -8.047 -14.586 1 94.06 156 ARG B O 1
ATOM 6047 N N . LYS B 1 157 ? 0.34 -10.094 -15.375 1 94.69 157 LYS B N 1
ATOM 6048 C CA . LYS B 1 157 ? -0.835 -10.008 -16.234 1 94.69 157 LYS B CA 1
ATOM 6049 C C . LYS B 1 157 ? -2.109 -9.852 -15.414 1 94.69 157 LYS B C 1
ATOM 6051 O O . LYS B 1 157 ? -2.986 -9.055 -15.766 1 94.69 157 LYS B O 1
ATOM 6056 N N . LEU B 1 158 ? -2.191 -10.625 -14.391 1 97.31 158 LEU B N 1
ATOM 6057 C CA . LEU B 1 158 ? -3.381 -10.531 -13.555 1 97.31 158 LEU B CA 1
ATOM 6058 C C . LEU B 1 158 ? -3.514 -9.133 -12.945 1 97.31 158 LEU B C 1
ATOM 6060 O O . LEU B 1 158 ? -4.609 -8.578 -12.906 1 97.31 158 LEU B O 1
ATOM 6064 N N . VAL B 1 159 ? -2.416 -8.578 -12.422 1 95.5 159 VAL B N 1
ATOM 6065 C CA . VAL B 1 159 ? -2.41 -7.242 -11.836 1 95.5 159 VAL B CA 1
ATOM 6066 C C . VAL B 1 159 ? -2.877 -6.223 -12.875 1 95.5 159 VAL B C 1
ATOM 6068 O O . VAL B 1 159 ? -3.658 -5.324 -12.562 1 95.5 159 VAL B O 1
ATOM 6071 N N . LEU B 1 160 ? -2.512 -6.387 -14.102 1 92.5 160 LEU B N 1
ATOM 6072 C CA . LEU B 1 160 ? -2.791 -5.43 -15.172 1 92.5 160 LEU B CA 1
ATOM 6073 C C . LEU B 1 160 ? -4.246 -5.527 -15.625 1 92.5 160 LEU B C 1
ATOM 6075 O O . LEU B 1 160 ? -4.75 -4.629 -16.297 1 92.5 160 LEU B O 1
ATOM 6079 N N . ARG B 1 161 ? -4.902 -6.621 -15.266 1 94.94 161 ARG B N 1
ATOM 6080 C CA . ARG B 1 161 ? -6.297 -6.77 -15.68 1 94.94 161 ARG B CA 1
ATOM 6081 C C . ARG B 1 161 ? -7.191 -5.77 -14.961 1 94.94 161 ARG B C 1
ATOM 6083 O O . ARG B 1 161 ? -8.312 -5.504 -15.398 1 94.94 161 ARG B O 1
ATOM 6090 N N . ASP B 1 162 ? -6.785 -5.207 -13.867 1 92.38 162 ASP B N 1
ATOM 6091 C CA . ASP B 1 162 ? -7.496 -4.16 -13.141 1 92.38 162 ASP B CA 1
ATOM 6092 C C . ASP B 1 162 ? -8.922 -4.586 -12.82 1 92.38 162 ASP B C 1
ATOM 6094 O O . ASP B 1 162 ? -9.883 -3.891 -13.172 1 92.38 162 ASP B O 1
ATOM 6098 N N . LYS B 1 163 ? -9.094 -5.762 -12.156 1 95.31 163 LYS B N 1
ATOM 6099 C CA . LYS B 1 163 ? -10.375 -6.297 -11.703 1 95.31 163 LYS B CA 1
ATOM 6100 C C . LYS B 1 163 ? -10.398 -6.461 -10.188 1 95.31 163 LYS B C 1
ATOM 6102 O O . LYS B 1 163 ? -9.352 -6.648 -9.562 1 95.31 163 LYS B O 1
ATOM 6107 N N . PRO B 1 164 ? -11.648 -6.301 -9.562 1 95.5 164 PRO B N 1
ATOM 6108 C CA . PRO B 1 164 ? -11.711 -6.52 -8.117 1 95.5 164 PRO B CA 1
ATOM 6109 C C . PRO B 1 164 ? -11.195 -7.898 -7.703 1 95.5 164 PRO B C 1
ATOM 6111 O O . PRO B 1 164 ? -10.398 -8.008 -6.77 1 95.5 164 PRO B O 1
ATOM 6114 N N . ILE B 1 165 ? -11.688 -8.945 -8.383 1 97.5 165 ILE B N 1
ATOM 6115 C CA . ILE B 1 165 ? -11.227 -10.312 -8.188 1 97.5 165 ILE B CA 1
ATOM 6116 C C . ILE B 1 165 ? -11.07 -11.008 -9.539 1 97.5 165 ILE B C 1
ATOM 6118 O O . ILE B 1 165 ? -12.016 -11.062 -10.328 1 97.5 165 ILE B O 1
ATOM 6122 N N . VAL B 1 166 ? -9.852 -11.461 -9.852 1 98.25 166 VAL B N 1
ATOM 6123 C CA . VAL B 1 166 ? -9.586 -12.125 -11.125 1 98.25 166 VAL B CA 1
ATOM 6124 C C . VAL B 1 166 ? -8.648 -13.312 -10.906 1 98.25 166 VAL B C 1
ATOM 6126 O O . VAL B 1 166 ? -7.738 -13.242 -10.078 1 98.25 166 VAL B O 1
ATOM 6129 N N . GLY B 1 167 ? -8.922 -14.445 -11.469 1 98.31 167 GLY B N 1
ATOM 6130 C CA . GLY B 1 167 ? -8.062 -15.617 -11.438 1 98.31 167 GLY B CA 1
ATOM 6131 C C . GLY B 1 167 ? -7.777 -16.188 -12.812 1 98.31 167 GLY B C 1
ATOM 6132 O O . GLY B 1 167 ? -8.578 -16.016 -13.734 1 98.31 167 GLY B O 1
ATOM 6133 N N . PRO B 1 168 ? -6.641 -16.781 -12.945 1 97.81 168 PRO B N 1
ATOM 6134 C CA . PRO B 1 168 ? -6.379 -17.5 -14.195 1 97.81 168 PRO B CA 1
ATOM 6135 C C . PRO B 1 168 ? -7.207 -18.766 -14.328 1 97.81 168 PRO B C 1
ATOM 6137 O O . PRO B 1 168 ? -7.57 -19.375 -13.32 1 97.81 168 PRO B O 1
ATOM 6140 N N . MET B 1 169 ? -7.566 -19.078 -15.539 1 96.56 169 MET B N 1
ATOM 6141 C CA . MET B 1 169 ? -8.102 -20.422 -15.758 1 96.56 169 MET B CA 1
ATOM 6142 C C . MET B 1 169 ? -7.004 -21.469 -15.609 1 96.56 169 MET B C 1
ATOM 6144 O O . MET B 1 169 ? -5.961 -21.375 -16.266 1 96.56 169 MET B O 1
ATOM 6148 N N . LEU B 1 170 ? -7.211 -22.422 -14.742 1 94.62 170 LEU B N 1
ATOM 6149 C CA . LEU B 1 170 ? -6.301 -23.531 -14.562 1 94.62 170 LEU B CA 1
ATOM 6150 C C . LEU B 1 170 ? -6.848 -24.797 -15.227 1 94.62 170 LEU B C 1
ATOM 6152 O O . LEU B 1 170 ? -8.062 -24.984 -15.305 1 94.62 170 LEU B O 1
ATOM 6156 N N . GLU B 1 171 ? -5.957 -25.594 -15.633 1 89.31 171 GLU B N 1
ATOM 6157 C CA . GLU B 1 171 ? -6.332 -26.828 -16.312 1 89.31 171 GLU B CA 1
ATOM 6158 C C . GLU B 1 171 ? -6.246 -28.031 -15.367 1 89.31 171 GLU B C 1
ATOM 6160 O O . GLU B 1 171 ? -5.43 -28.031 -14.438 1 89.31 171 GLU B O 1
ATOM 6165 N N . THR B 1 172 ? -7.141 -29 -15.562 1 87 172 THR B N 1
ATOM 6166 C CA . THR B 1 172 ? -7.094 -30.25 -14.812 1 87 172 THR B CA 1
ATOM 6167 C C . THR B 1 172 ? -6.992 -31.453 -15.75 1 87 172 THR B C 1
ATOM 6169 O O . THR B 1 172 ? -6.738 -32.562 -15.312 1 87 172 THR B O 1
ATOM 6172 N N . GLY B 1 173 ? -7.199 -31.281 -16.984 1 77.62 173 GLY B N 1
ATOM 6173 C CA . GLY B 1 173 ? -7.219 -32.375 -17.938 1 77.62 173 GLY B CA 1
ATOM 6174 C C . GLY B 1 173 ? -8.594 -33 -18.125 1 77.62 173 GLY B C 1
ATOM 6175 O O . GLY B 1 173 ? -8.828 -33.75 -19.062 1 77.62 173 GLY B O 1
ATOM 6176 N N . VAL B 1 174 ? -9.461 -32.75 -17.125 1 81.25 174 VAL B N 1
ATOM 6177 C CA . VAL B 1 174 ? -10.852 -33.219 -17.188 1 81.25 174 VAL B CA 1
ATOM 6178 C C . VAL B 1 174 ? -11.789 -32.031 -17.078 1 81.25 174 VAL B C 1
ATOM 6180 O O . VAL B 1 174 ? -11.352 -30.906 -16.812 1 81.25 174 VAL B O 1
ATOM 6183 N N . PRO B 1 175 ? -13.039 -32.188 -17.422 1 86 175 PRO B N 1
ATOM 6184 C CA . PRO B 1 175 ? -13.961 -31.062 -17.406 1 86 175 PRO B CA 1
ATOM 6185 C C . PRO B 1 175 ? -14.281 -30.594 -15.977 1 86 175 PRO B C 1
ATOM 6187 O O . PRO B 1 175 ? -15.438 -30.656 -15.555 1 86 175 PRO B O 1
ATOM 6190 N N . PHE B 1 176 ? -13.344 -30.234 -15.305 1 90.38 176 PHE B N 1
ATOM 6191 C CA . PHE B 1 176 ? -13.383 -29.625 -13.984 1 90.38 176 PHE B CA 1
ATOM 6192 C C . PHE B 1 176 ? -12.445 -28.422 -13.93 1 90.38 176 PHE B C 1
ATOM 6194 O O . PHE B 1 176 ? -11.281 -28.5 -14.328 1 90.38 176 PHE B O 1
ATOM 6201 N N . SER B 1 177 ? -12.992 -27.344 -13.578 1 91.81 177 SER B N 1
ATOM 6202 C CA . SER B 1 177 ? -12.219 -26.094 -13.641 1 91.81 177 SER B CA 1
ATOM 6203 C C . SER B 1 177 ? -12.242 -25.359 -12.312 1 91.81 177 SER B C 1
ATOM 6205 O O . SER B 1 177 ? -12.969 -25.75 -11.391 1 91.81 177 SER B O 1
ATOM 6207 N N . ASN B 1 178 ? -11.383 -24.344 -12.141 1 96.25 178 ASN B N 1
ATOM 6208 C CA . ASN B 1 178 ? -11.375 -23.469 -10.969 1 96.25 178 ASN B CA 1
ATOM 6209 C C . ASN B 1 178 ? -12.383 -22.328 -11.102 1 96.25 178 ASN B C 1
ATOM 6211 O O . ASN B 1 178 ? -12.32 -21.344 -10.367 1 96.25 178 ASN B O 1
ATOM 6215 N N . TYR B 1 179 ? -13.25 -22.438 -12.07 1 96.62 179 TYR B N 1
ATOM 6216 C CA . TYR B 1 179 ? -14.359 -21.5 -12.281 1 96.62 179 TYR B CA 1
ATOM 6217 C C . TYR B 1 179 ? -15.609 -22.25 -12.742 1 96.62 179 TYR B C 1
ATOM 6219 O O . TYR B 1 179 ? -15.531 -23.391 -13.18 1 96.62 179 TYR B O 1
ATOM 6227 N N . TRP B 1 180 ? -16.719 -21.578 -12.594 1 96.19 180 TRP B N 1
ATOM 6228 C CA . TRP B 1 180 ? -17.984 -22.094 -13.125 1 96.19 180 TRP B CA 1
ATOM 6229 C C . TRP B 1 180 ? -18.828 -20.969 -13.711 1 96.19 180 TRP B C 1
ATOM 6231 O O . TRP B 1 180 ? -18.766 -19.828 -13.234 1 96.19 180 TRP B O 1
ATOM 6241 N N . THR B 1 181 ? -19.547 -21.281 -14.727 1 96.5 181 THR B N 1
ATOM 6242 C CA . THR B 1 181 ? -20.25 -20.234 -15.469 1 96.5 181 THR B CA 1
ATOM 6243 C C . THR B 1 181 ? -21.703 -20.125 -14.992 1 96.5 181 THR B C 1
ATOM 6245 O O . THR B 1 181 ? -22.453 -19.281 -15.484 1 96.5 181 THR B O 1
ATOM 6248 N N . ASN B 1 182 ? -22.047 -20.969 -14.117 1 94.25 182 ASN B N 1
ATOM 6249 C CA . ASN B 1 182 ? -23.344 -20.859 -13.477 1 94.25 182 ASN B CA 1
ATOM 6250 C C . ASN B 1 182 ? -23.312 -21.375 -12.039 1 94.25 182 ASN B C 1
ATOM 6252 O O . ASN B 1 182 ? -22.406 -22.109 -11.656 1 94.25 182 ASN B O 1
ATOM 6256 N N . GLN B 1 183 ? -24.188 -20.906 -11.219 1 90 183 GLN B N 1
ATOM 6257 C CA . GLN B 1 183 ? -24.359 -21.312 -9.828 1 90 183 GLN B CA 1
ATOM 6258 C C . GLN B 1 183 ? -25.828 -21.453 -9.469 1 90 183 GLN B C 1
ATOM 6260 O O . GLN B 1 183 ? -26.625 -20.547 -9.711 1 90 183 GLN B O 1
ATOM 6265 N N . ASN B 1 184 ? -26.094 -22.594 -8.93 1 89.44 184 ASN B N 1
ATOM 6266 C CA . ASN B 1 184 ? -27.469 -22.844 -8.531 1 89.44 184 ASN B CA 1
ATOM 6267 C C . ASN B 1 184 ? -27.922 -21.875 -7.449 1 89.44 184 ASN B C 1
ATOM 6269 O O . ASN B 1 184 ? -27.312 -21.797 -6.383 1 89.44 184 ASN B O 1
ATOM 6273 N N . ALA B 1 185 ? -29.031 -21.203 -7.691 1 82.88 185 ALA B N 1
ATOM 6274 C CA . ALA B 1 185 ? -29.484 -20.156 -6.785 1 82.88 185 ALA B CA 1
ATOM 6275 C C . ALA B 1 185 ? -29.984 -20.75 -5.469 1 82.88 185 ALA B C 1
ATOM 6277 O O . ALA B 1 185 ? -29.875 -20.125 -4.414 1 82.88 185 ALA B O 1
ATOM 6278 N N . GLU B 1 186 ? -30.5 -21.953 -5.477 1 80.81 186 GLU B N 1
ATOM 6279 C CA . GLU B 1 186 ? -31.094 -22.578 -4.293 1 80.81 186 GLU B CA 1
ATOM 6280 C C . GLU B 1 186 ? -30.031 -23.297 -3.461 1 80.81 186 GLU B C 1
ATOM 6282 O O . GLU B 1 186 ? -30.031 -23.188 -2.232 1 80.81 186 GLU B O 1
ATOM 6287 N N . THR B 1 187 ? -29.141 -23.969 -4.145 1 83.19 187 THR B N 1
ATOM 6288 C CA . THR B 1 187 ? -28.219 -24.844 -3.422 1 83.19 187 THR B CA 1
ATOM 6289 C C . THR B 1 187 ? -26.844 -24.203 -3.316 1 83.19 187 THR B C 1
ATOM 6291 O O . THR B 1 187 ? -26.031 -24.594 -2.479 1 83.19 187 THR B O 1
ATOM 6294 N N . GLY B 1 188 ? -26.594 -23.281 -4.203 1 85.81 188 GLY B N 1
ATOM 6295 C CA . GLY B 1 188 ? -25.297 -22.609 -4.203 1 85.81 188 GLY B CA 1
ATOM 6296 C C . GLY B 1 188 ? -24.219 -23.391 -4.93 1 85.81 188 GLY B C 1
ATOM 6297 O O . GLY B 1 188 ? -23.109 -22.906 -5.117 1 85.81 188 GLY B O 1
ATOM 6298 N N . TYR B 1 189 ? -24.484 -24.609 -5.383 1 88.81 189 TYR B N 1
ATOM 6299 C CA . TYR B 1 189 ? -23.484 -25.453 -6.016 1 88.81 189 TYR B CA 1
ATOM 6300 C C . TYR B 1 189 ? -23.188 -24.984 -7.438 1 88.81 189 TYR B C 1
ATOM 6302 O O . TYR B 1 189 ? -24 -24.312 -8.055 1 88.81 189 TYR B O 1
ATOM 6310 N N . TYR B 1 190 ? -22.062 -25.406 -7.898 1 89.75 190 TYR B N 1
ATOM 6311 C CA . TYR B 1 190 ? -21.594 -25 -9.219 1 89.75 190 TYR B CA 1
ATOM 6312 C C . TYR B 1 190 ? -22.375 -25.734 -10.312 1 89.75 190 TYR B C 1
ATOM 6314 O O . TYR B 1 190 ? -22.797 -26.875 -10.133 1 89.75 190 TYR B O 1
ATOM 6322 N N . GLU B 1 191 ? -22.625 -25.016 -11.406 1 92.5 191 GLU B N 1
ATOM 6323 C CA . GLU B 1 191 ? -23.25 -25.547 -12.617 1 92.5 191 GLU B CA 1
ATOM 6324 C C . GLU B 1 191 ? -22.516 -25.047 -13.867 1 92.5 191 GLU B C 1
ATOM 6326 O O . GLU B 1 191 ? -21.906 -23.984 -13.859 1 92.5 191 GLU B O 1
ATOM 6331 N N . ARG B 1 192 ? -22.547 -25.938 -14.883 1 93.5 192 ARG B N 1
ATOM 6332 C CA . ARG B 1 192 ? -21.984 -25.531 -16.172 1 93.5 192 ARG B CA 1
ATOM 6333 C C . ARG B 1 192 ? -23 -24.766 -17 1 93.5 192 ARG B C 1
ATOM 6335 O O . ARG B 1 192 ? -24.062 -25.297 -17.344 1 93.5 192 ARG B O 1
ATOM 6342 N N . GLY B 1 193 ? -22.656 -23.562 -17.25 1 92.88 193 GLY B N 1
ATOM 6343 C CA . GLY B 1 193 ? -23.484 -22.781 -18.141 1 92.88 193 GLY B CA 1
ATOM 6344 C C . GLY B 1 193 ? -23.062 -22.875 -19.594 1 92.88 193 GLY B C 1
ATOM 6345 O O . GLY B 1 193 ? -22.203 -23.688 -19.938 1 92.88 193 GLY B O 1
ATOM 6346 N N . ASP B 1 194 ? -23.625 -22.125 -20.453 1 89 194 ASP B N 1
ATOM 6347 C CA . ASP B 1 194 ? -23.469 -22.25 -21.891 1 89 194 ASP B CA 1
ATOM 6348 C C . ASP B 1 194 ? -22.031 -21.969 -22.328 1 89 194 ASP B C 1
ATOM 6350 O O . ASP B 1 194 ? -21.516 -22.625 -23.234 1 89 194 ASP B O 1
ATOM 6354 N N . ASP B 1 195 ? -21.328 -21.094 -21.641 1 93.38 195 ASP B N 1
ATOM 6355 C CA . ASP B 1 195 ? -20.016 -20.672 -22.094 1 93.38 195 ASP B CA 1
ATOM 6356 C C . ASP B 1 195 ? -18.906 -21.484 -21.438 1 93.38 195 ASP B C 1
ATOM 6358 O O . ASP B 1 195 ? -17.734 -21.266 -21.688 1 93.38 195 ASP B O 1
ATOM 6362 N N . TYR B 1 196 ? -19.266 -22.453 -20.641 1 95.25 196 TYR B N 1
ATOM 6363 C CA . TYR B 1 196 ? -18.266 -23.156 -19.828 1 95.25 196 TYR B CA 1
ATOM 6364 C C . TYR B 1 196 ? -17.234 -23.844 -20.719 1 95.25 196 TYR B C 1
ATOM 6366 O O . TYR B 1 196 ? -16.031 -23.625 -20.547 1 95.25 196 TYR B O 1
ATOM 6374 N N . TYR B 1 197 ? -17.672 -24.578 -21.703 1 93.75 197 TYR B N 1
ATOM 6375 C CA . TYR B 1 197 ? -16.766 -25.375 -22.516 1 93.75 197 TYR B CA 1
ATOM 6376 C C . TYR B 1 197 ? -16 -24.5 -23.5 1 93.75 197 TYR B C 1
ATOM 6378 O O . TYR B 1 197 ? -14.844 -24.766 -23.812 1 93.75 197 TYR B O 1
ATOM 6386 N N . ASP B 1 198 ? -16.672 -23.438 -23.984 1 93.44 198 ASP B N 1
ATOM 6387 C CA . ASP B 1 198 ? -15.984 -22.516 -24.875 1 93.44 198 ASP B CA 1
ATOM 6388 C C . ASP B 1 198 ? -14.797 -21.844 -24.172 1 93.44 198 ASP B C 1
ATOM 6390 O O . ASP B 1 198 ? -13.727 -21.703 -24.766 1 93.44 198 ASP B O 1
ATOM 6394 N N . ILE B 1 199 ? -15.008 -21.5 -22.953 1 94.38 199 ILE B N 1
ATOM 6395 C CA . ILE B 1 199 ? -13.945 -20.875 -22.172 1 94.38 199 ILE B CA 1
ATOM 6396 C C . ILE B 1 199 ? -12.867 -21.922 -21.859 1 94.38 199 ILE B C 1
ATOM 6398 O O . ILE B 1 199 ? -11.68 -21.656 -22.062 1 94.38 199 ILE B O 1
ATOM 6402 N N . ARG B 1 200 ? -13.281 -23.078 -21.484 1 93.44 200 ARG B N 1
ATOM 6403 C CA . ARG B 1 200 ? -12.367 -24.125 -21.047 1 93.44 200 ARG B CA 1
ATOM 6404 C C . ARG B 1 200 ? -11.461 -24.594 -22.172 1 93.44 200 ARG B C 1
ATOM 6406 O O . ARG B 1 200 ? -10.281 -24.891 -21.953 1 93.44 200 ARG B O 1
ATOM 6413 N N . TYR B 1 201 ? -12.031 -24.625 -23.344 1 89.12 201 TYR B N 1
ATOM 6414 C CA . TYR B 1 201 ? -11.281 -25.188 -24.453 1 89.12 201 TYR B CA 1
ATOM 6415 C C . TYR B 1 201 ? -10.625 -24.094 -25.281 1 89.12 201 TYR B C 1
ATOM 6417 O O . TYR B 1 201 ? -10.203 -24.328 -26.422 1 89.12 201 TYR B O 1
ATOM 6425 N N . TYR B 1 202 ? -10.586 -22.891 -24.75 1 90 202 TYR B N 1
ATOM 6426 C CA . TYR B 1 202 ? -9.875 -21.781 -25.359 1 90 202 TYR B CA 1
ATOM 6427 C C . TYR B 1 202 ? -10.383 -21.516 -26.766 1 90 202 TYR B C 1
ATOM 6429 O O . TYR B 1 202 ? -9.586 -21.281 -27.688 1 90 202 TYR B O 1
ATOM 6437 N N . GLU B 1 203 ? -11.656 -21.625 -26.859 1 90.12 203 GLU B N 1
ATOM 6438 C CA . GLU B 1 203 ? -12.188 -21.281 -28.172 1 90.12 203 GLU B CA 1
ATOM 6439 C C . GLU B 1 203 ? -11.82 -19.844 -28.547 1 90.12 203 GLU B C 1
ATOM 6441 O O . GLU B 1 203 ? -11.844 -18.938 -27.719 1 90.12 203 GLU B O 1
ATOM 6446 N N . GLN B 1 204 ? -11.516 -19.625 -29.781 1 88.12 204 GLN B N 1
ATOM 6447 C CA . GLN B 1 204 ? -10.938 -18.391 -30.281 1 88.12 204 GLN B CA 1
ATOM 6448 C C . GLN B 1 204 ? -11.797 -17.188 -29.906 1 88.12 204 GLN B C 1
ATOM 6450 O O . GLN B 1 204 ? -11.289 -16.172 -29.438 1 88.12 204 GLN B O 1
ATOM 6455 N N . ASP B 1 205 ? -13.062 -17.25 -30.047 1 92.62 205 ASP B N 1
ATOM 6456 C CA . ASP B 1 205 ? -13.961 -16.141 -29.781 1 92.62 205 ASP B CA 1
ATOM 6457 C C . ASP B 1 205 ? -14.148 -15.922 -28.281 1 92.62 205 ASP B C 1
ATOM 6459 O O . ASP B 1 205 ? -14.695 -14.906 -27.859 1 92.62 205 ASP B O 1
ATOM 6463 N N . PHE B 1 206 ? -13.578 -16.844 -27.469 1 93.44 206 PHE B N 1
ATOM 6464 C CA . PHE B 1 206 ? -13.812 -16.781 -26.031 1 93.44 206 PHE B CA 1
ATOM 6465 C C . PHE B 1 206 ? -12.508 -16.547 -25.281 1 93.44 206 PHE B C 1
ATOM 6467 O O . PHE B 1 206 ? -12.461 -16.688 -24.047 1 93.44 206 PHE B O 1
ATOM 6474 N N . LEU B 1 207 ? -11.414 -16.219 -25.938 1 94.31 207 LEU B N 1
ATOM 6475 C CA . LEU B 1 207 ? -10.188 -15.812 -25.281 1 94.31 207 LEU B CA 1
ATOM 6476 C C . LEU B 1 207 ? -10.312 -14.398 -24.719 1 94.31 207 LEU B C 1
ATOM 6478 O O . LEU B 1 207 ? -10.164 -13.422 -25.453 1 94.31 207 LEU B O 1
ATOM 6482 N N . ASN B 1 208 ? -10.562 -14.289 -23.5 1 96.5 208 ASN B N 1
ATOM 6483 C CA . ASN B 1 208 ? -10.852 -13.023 -22.844 1 96.5 208 ASN B CA 1
ATOM 6484 C C . ASN B 1 208 ? -10.836 -13.172 -21.328 1 96.5 208 ASN B C 1
ATOM 6486 O O . ASN B 1 208 ? -10.391 -14.188 -20.797 1 96.5 208 ASN B O 1
ATOM 6490 N N . VAL B 1 209 ? -11.109 -12.102 -20.656 1 97.5 209 VAL B N 1
ATOM 6491 C CA . VAL B 1 209 ? -11.406 -12.102 -19.219 1 97.5 209 VAL B CA 1
ATOM 6492 C C . VAL B 1 209 ? -12.914 -12.102 -19 1 97.5 209 VAL B C 1
ATOM 6494 O O . VAL B 1 209 ? -13.594 -11.125 -19.328 1 97.5 209 VAL B O 1
ATOM 6497 N N . HIS B 1 210 ? -13.453 -13.227 -18.406 1 97.62 210 HIS B N 1
ATOM 6498 C CA . HIS B 1 210 ? -14.898 -13.438 -18.344 1 97.62 210 HIS B CA 1
ATOM 6499 C C . HIS B 1 210 ? -15.414 -13.273 -16.922 1 97.62 210 HIS B C 1
ATOM 6501 O O . HIS B 1 210 ? -14.773 -13.727 -15.969 1 97.62 210 HIS B O 1
ATOM 6507 N N . LYS B 1 211 ? -16.516 -12.602 -16.844 1 97 211 LYS B N 1
ATOM 6508 C CA . LYS B 1 211 ? -17.234 -12.586 -15.562 1 97 211 LYS B CA 1
ATOM 6509 C C . LYS B 1 211 ? -17.859 -13.945 -15.273 1 97 211 LYS B C 1
ATOM 6511 O O . LYS B 1 211 ? -18.5 -14.539 -16.141 1 97 211 LYS B O 1
ATOM 6516 N N . VAL B 1 212 ? -17.641 -14.516 -14.078 1 97.19 212 VAL B N 1
ATOM 6517 C CA . VAL B 1 212 ? -18.172 -15.828 -13.711 1 97.19 212 VAL B CA 1
ATOM 6518 C C . VAL B 1 212 ? -18.766 -15.766 -12.305 1 97.19 212 VAL B C 1
ATOM 6520 O O . VAL B 1 212 ? -18.328 -14.961 -11.477 1 97.19 212 VAL B O 1
ATOM 6523 N N . PRO B 1 213 ? -19.719 -16.594 -12.062 1 94.88 213 PRO B N 1
ATOM 6524 C CA . PRO B 1 213 ? -20.328 -16.578 -10.734 1 94.88 213 PRO B CA 1
ATOM 6525 C C . PRO B 1 213 ? -19.469 -17.281 -9.688 1 94.88 213 PRO B C 1
ATOM 6527 O O . PRO B 1 213 ? -19.625 -17.031 -8.484 1 94.88 213 PRO B O 1
ATOM 6530 N N . MET B 1 214 ? -18.578 -18.141 -10.148 1 95.31 214 MET B N 1
ATOM 6531 C CA . MET B 1 214 ? -17.766 -18.891 -9.188 1 95.31 214 MET B CA 1
ATOM 6532 C C . MET B 1 214 ? -16.312 -18.938 -9.625 1 95.31 214 MET B C 1
ATOM 6534 O O . MET B 1 214 ? -16.016 -19.219 -10.789 1 95.31 214 MET B O 1
ATOM 6538 N N . LEU B 1 215 ? -15.492 -18.688 -8.734 1 96.31 215 LEU B N 1
ATOM 6539 C CA . LEU B 1 215 ? -14.047 -18.734 -8.875 1 96.31 215 LEU B CA 1
ATOM 6540 C C . LEU B 1 215 ? -13.391 -19.266 -7.602 1 96.31 215 LEU B C 1
ATOM 6542 O O . LEU B 1 215 ? -13.805 -18.922 -6.492 1 96.31 215 LEU B O 1
ATOM 6546 N N . HIS B 1 216 ? -12.43 -20.172 -7.801 1 95.44 216 HIS B N 1
ATOM 6547 C CA . HIS B 1 216 ? -11.82 -20.75 -6.605 1 95.44 216 HIS B CA 1
ATOM 6548 C C . HIS B 1 216 ? -10.398 -21.219 -6.875 1 95.44 216 HIS B C 1
ATOM 6550 O O . HIS B 1 216 ? -9.938 -21.188 -8.023 1 95.44 216 HIS B O 1
ATOM 6556 N N . SER B 1 217 ? -9.594 -21.531 -5.887 1 96.06 217 SER B N 1
ATOM 6557 C CA . SER B 1 217 ? -8.312 -22.234 -5.883 1 96.06 217 SER B CA 1
ATOM 6558 C C . SER B 1 217 ? -7.164 -21.297 -6.203 1 96.06 217 SER B C 1
ATOM 6560 O O . SER B 1 217 ? -6.039 -21.5 -5.742 1 96.06 217 SER B O 1
ATOM 6562 N N . CYS B 1 218 ? -7.41 -20.344 -7.062 1 98 218 CYS B N 1
ATOM 6563 C CA . CYS B 1 218 ? -6.363 -19.438 -7.492 1 98 218 CYS B CA 1
ATOM 6564 C C . CYS B 1 218 ? -6.957 -18.125 -7.988 1 98 218 CYS B C 1
ATOM 6566 O O . CYS B 1 218 ? -7.543 -18.062 -9.07 1 98 218 CYS B O 1
ATOM 6568 N N . TYR B 1 219 ? -6.812 -17.031 -7.254 1 98.12 219 TYR B N 1
ATOM 6569 C CA . TYR B 1 219 ? -7.375 -15.742 -7.664 1 98.12 219 TYR B CA 1
ATOM 6570 C C . TYR B 1 219 ? -6.695 -14.594 -6.938 1 98.12 219 TYR B C 1
ATOM 6572 O O . TYR B 1 219 ? -6.148 -14.773 -5.848 1 98.12 219 TYR B O 1
ATOM 6580 N N . LEU B 1 220 ? -6.672 -13.469 -7.598 1 98.38 220 LEU B N 1
ATOM 6581 C CA . LEU B 1 220 ? -6.066 -12.219 -7.137 1 98.38 220 LEU B CA 1
ATOM 6582 C C . LEU B 1 220 ? -7.141 -11.227 -6.711 1 98.38 220 LEU B C 1
ATOM 6584 O O . LEU B 1 220 ? -8.078 -10.953 -7.465 1 98.38 220 LEU B O 1
ATOM 6588 N N . ILE B 1 221 ? -7.051 -10.758 -5.5 1 97.81 221 ILE B N 1
ATOM 6589 C CA . ILE B 1 221 ? -7.977 -9.758 -4.969 1 97.81 221 ILE B CA 1
ATOM 6590 C C . ILE B 1 221 ? -7.289 -8.398 -4.922 1 97.81 221 ILE B C 1
ATOM 6592 O O . ILE B 1 221 ? -6.191 -8.266 -4.371 1 97.81 221 ILE B O 1
ATOM 6596 N N . ASP B 1 222 ? -7.879 -7.383 -5.539 1 97.06 222 ASP B N 1
ATOM 6597 C CA . ASP B 1 222 ? -7.395 -6.012 -5.438 1 97.06 222 ASP B CA 1
ATOM 6598 C C . ASP B 1 222 ? -7.777 -5.391 -4.094 1 97.06 222 ASP B C 1
ATOM 6600 O O . ASP B 1 222 ? -8.938 -5.047 -3.873 1 97.06 222 ASP B O 1
ATOM 6604 N N . MET B 1 223 ? -6.824 -5.184 -3.213 1 95.88 223 MET B N 1
ATOM 6605 C CA . MET B 1 223 ? -7.066 -4.746 -1.843 1 95.88 223 MET B CA 1
ATOM 6606 C C . MET B 1 223 ? -7.27 -3.234 -1.783 1 95.88 223 MET B C 1
ATOM 6608 O O . MET B 1 223 ? -7.633 -2.693 -0.737 1 95.88 223 MET B O 1
ATOM 6612 N N . ASN B 1 224 ? -7.047 -2.539 -2.885 1 93.06 224 ASN B N 1
ATOM 6613 C CA . ASN B 1 224 ? -7.176 -1.087 -2.926 1 93.06 224 ASN B CA 1
ATOM 6614 C C . ASN B 1 224 ? -8.609 -0.659 -3.213 1 93.06 224 ASN B C 1
ATOM 6616 O O . ASN B 1 224 ? -8.938 0.529 -3.15 1 93.06 224 ASN B O 1
ATOM 6620 N N . ARG B 1 225 ? -9.492 -1.572 -3.482 1 92 225 ARG B N 1
ATOM 6621 C CA . ARG B 1 225 ? -10.883 -1.266 -3.816 1 92 225 ARG B CA 1
ATOM 6622 C C . ARG B 1 225 ? -11.766 -1.306 -2.572 1 92 225 ARG B C 1
ATOM 6624 O O . ARG B 1 225 ? -11.539 -2.123 -1.675 1 92 225 ARG B O 1
ATOM 6631 N N . GLN B 1 226 ? -12.82 -0.498 -2.572 1 87.88 226 GLN B N 1
ATOM 6632 C CA . GLN B 1 226 ? -13.758 -0.452 -1.456 1 87.88 226 GLN B CA 1
ATOM 6633 C C . GLN B 1 226 ? -14.438 -1.803 -1.252 1 87.88 226 GLN B C 1
ATOM 6635 O O . GLN B 1 226 ? -14.734 -2.191 -0.119 1 87.88 226 GLN B O 1
ATOM 6640 N N . THR B 1 227 ? -14.617 -2.463 -2.312 1 84.12 227 THR B N 1
ATOM 6641 C CA . THR B 1 227 ? -15.305 -3.748 -2.266 1 84.12 227 THR B CA 1
ATOM 6642 C C . THR B 1 227 ? -14.492 -4.77 -1.478 1 84.12 227 THR B C 1
ATOM 6644 O O . THR B 1 227 ? -15.055 -5.648 -0.824 1 84.12 227 THR B O 1
ATOM 6647 N N . SER B 1 228 ? -13.156 -4.66 -1.496 1 85.31 228 SER B N 1
ATOM 6648 C CA . SER B 1 228 ? -12.305 -5.594 -0.766 1 85.31 228 SER B CA 1
ATOM 6649 C C . SER B 1 228 ? -12.508 -5.469 0.74 1 85.31 228 SER B C 1
ATOM 6651 O O . SER B 1 228 ? -12.258 -6.418 1.487 1 85.31 228 SER B O 1
ATOM 6653 N N . GLN B 1 229 ? -12.977 -4.289 1.125 1 86.19 229 GLN B N 1
ATOM 6654 C CA . GLN B 1 229 ? -13.211 -4.066 2.549 1 86.19 229 GLN B CA 1
ATOM 6655 C C . GLN B 1 229 ? -14.469 -4.789 3.023 1 86.19 229 GLN B C 1
ATOM 6657 O O . GLN B 1 229 ? -14.617 -5.074 4.215 1 86.19 229 GLN B O 1
ATOM 6662 N N . LYS B 1 230 ? -15.273 -5.133 2.08 1 87.44 230 LYS B N 1
ATOM 6663 C CA . LYS B 1 230 ? -16.531 -5.777 2.412 1 87.44 230 LYS B CA 1
ATOM 6664 C C . LYS B 1 230 ? -16.406 -7.297 2.338 1 87.44 230 LYS B C 1
ATOM 6666 O O . LYS B 1 230 ? -17.281 -8.023 2.832 1 87.44 230 LYS B O 1
ATOM 6671 N N . LEU B 1 231 ? -15.422 -7.789 1.721 1 90.5 231 LEU B N 1
ATOM 6672 C CA . LEU B 1 231 ? -15.211 -9.227 1.597 1 90.5 231 LEU B CA 1
ATOM 6673 C C . LEU B 1 231 ? -14.93 -9.859 2.959 1 90.5 231 LEU B C 1
ATOM 6675 O O . LEU B 1 231 ? -14.188 -9.289 3.766 1 90.5 231 LEU B O 1
ATOM 6679 N N . GLN B 1 232 ? -15.555 -10.992 3.223 1 89.94 232 GLN B N 1
ATOM 6680 C CA . GLN B 1 232 ? -15.414 -11.656 4.516 1 89.94 232 GLN B CA 1
ATOM 6681 C C . GLN B 1 232 ? -15.562 -13.164 4.375 1 89.94 232 GLN B C 1
ATOM 6683 O O . GLN B 1 232 ? -16.422 -13.641 3.635 1 89.94 232 GLN B O 1
ATOM 6688 N N . TYR B 1 233 ? -14.664 -13.922 5.07 1 90.44 233 TYR B N 1
ATOM 6689 C CA . TYR B 1 233 ? -14.773 -15.375 5.141 1 90.44 233 TYR B CA 1
ATOM 6690 C C . TYR B 1 233 ? -15.344 -15.812 6.484 1 90.44 233 TYR B C 1
ATOM 6692 O O . TYR B 1 233 ? -15.953 -16.891 6.586 1 90.44 233 TYR B O 1
ATOM 6700 N N . TRP B 1 234 ? -15.07 -15.008 7.512 1 88.38 234 TRP B N 1
ATOM 6701 C CA . TRP B 1 234 ? -15.422 -15.328 8.891 1 88.38 234 TRP B CA 1
ATOM 6702 C C . TRP B 1 234 ? -15.688 -14.062 9.695 1 88.38 234 TRP B C 1
ATOM 6704 O O . TRP B 1 234 ? -15.031 -13.039 9.484 1 88.38 234 TRP B O 1
ATOM 6714 N N . PRO B 1 235 ? -16.578 -14.047 10.648 1 85.31 235 PRO B N 1
ATOM 6715 C CA . PRO B 1 235 ? -17.531 -15.109 10.977 1 85.31 235 PRO B CA 1
ATOM 6716 C C . PRO B 1 235 ? -18.594 -15.305 9.891 1 85.31 235 PRO B C 1
ATOM 6718 O O . PRO B 1 235 ? -18.781 -14.422 9.047 1 85.31 235 PRO B O 1
ATOM 6721 N N . ARG B 1 236 ? -19.141 -16.422 10.062 1 77.5 236 ARG B N 1
ATOM 6722 C CA . ARG B 1 236 ? -20.203 -16.734 9.109 1 77.5 236 ARG B CA 1
ATOM 6723 C C . ARG B 1 236 ? -21.438 -15.867 9.336 1 77.5 236 ARG B C 1
ATOM 6725 O O . ARG B 1 236 ? -21.812 -15.602 10.484 1 77.5 236 ARG B O 1
ATOM 6732 N N . ILE B 1 237 ? -21.891 -15.273 8.305 1 73.06 237 ILE B N 1
ATOM 6733 C CA . ILE B 1 237 ? -23.125 -14.523 8.422 1 73.06 237 ILE B CA 1
ATOM 6734 C C . ILE B 1 237 ? -24.328 -15.461 8.25 1 73.06 237 ILE B C 1
ATOM 6736 O O . ILE B 1 237 ? -24.281 -16.375 7.43 1 73.06 237 ILE B O 1
ATOM 6740 N N . GLY B 1 238 ? -25.094 -15.828 9.531 1 59.16 238 GLY B N 1
ATOM 6741 C CA . GLY B 1 238 ? -26.234 -16.734 9.492 1 59.16 238 GLY B CA 1
ATOM 6742 C C . GLY B 1 238 ? -26.969 -16.703 8.164 1 59.16 238 GLY B C 1
ATOM 6743 O O . GLY B 1 238 ? -26.469 -17.234 7.164 1 59.16 238 GLY B O 1
ATOM 6744 N N . LYS B 1 239 ? -28.297 -16.359 8.234 1 54.69 239 LYS B N 1
ATOM 6745 C CA . LYS B 1 239 ? -29.141 -16.25 7.043 1 54.69 239 LYS B CA 1
ATOM 6746 C C . LYS B 1 239 ? -28.625 -15.172 6.102 1 54.69 239 LYS B C 1
ATOM 6748 O O . LYS B 1 239 ? -28.344 -14.047 6.527 1 54.69 239 LYS B O 1
ATOM 6753 N N . TYR B 1 240 ? -27.781 -15.906 5.168 1 54.06 240 TYR B N 1
ATOM 6754 C CA . TYR B 1 240 ? -27.547 -14.836 4.199 1 54.06 240 TYR B CA 1
ATOM 6755 C C . TYR B 1 240 ? -28.859 -14.117 3.869 1 54.06 240 TYR B C 1
ATOM 6757 O O . TYR B 1 240 ? -29.938 -14.57 4.254 1 54.06 240 TYR B O 1
ATOM 6765 N N . SER B 1 241 ? -28.875 -13.039 3.023 1 51.59 241 SER B N 1
ATOM 6766 C CA . SER B 1 241 ? -30.062 -12.312 2.611 1 51.59 241 SER B CA 1
ATOM 6767 C C . SER B 1 241 ? -31.062 -13.234 1.928 1 51.59 241 SER B C 1
ATOM 6769 O O . SER B 1 241 ? -30.766 -14.406 1.67 1 51.59 241 SER B O 1
ATOM 6771 N N . GLU B 1 242 ? -32.281 -12.922 1.961 1 51.66 242 GLU B N 1
ATOM 6772 C CA . GLU B 1 242 ? -33.344 -13.555 1.184 1 51.66 242 GLU B CA 1
ATOM 6773 C C . GLU B 1 242 ? -32.812 -14.117 -0.13 1 51.66 242 GLU B C 1
ATOM 6775 O O . GLU B 1 242 ? -33.344 -15.102 -0.649 1 51.66 242 GLU B O 1
ATOM 6780 N N . ASP B 1 243 ? -31.688 -13.609 -0.542 1 52.16 243 ASP B N 1
ATOM 6781 C CA . ASP B 1 243 ? -31.172 -13.969 -1.86 1 52.16 243 ASP B CA 1
ATOM 6782 C C . ASP B 1 243 ? -30.172 -15.117 -1.764 1 52.16 243 ASP B C 1
ATOM 6784 O O . ASP B 1 243 ? -29.766 -15.68 -2.781 1 52.16 243 ASP B O 1
ATOM 6788 N N . LEU B 1 244 ? -29.625 -15.289 -0.62 1 57.5 244 LEU B N 1
ATOM 6789 C CA . LEU B 1 244 ? -28.656 -16.375 -0.513 1 57.5 244 LEU B CA 1
ATOM 6790 C C . LEU B 1 244 ? -29.094 -17.375 0.554 1 57.5 244 LEU B C 1
ATOM 6792 O O . LEU B 1 244 ? -28.734 -17.25 1.725 1 57.5 244 LEU B O 1
ATOM 6796 N N . PRO B 1 245 ? -29.969 -18.297 0.216 1 57.19 245 PRO B N 1
ATOM 6797 C CA . PRO B 1 245 ? -30.438 -19.344 1.137 1 57.19 245 PRO B CA 1
ATOM 6798 C C . PRO B 1 245 ? -29.297 -20.078 1.825 1 57.19 245 PRO B C 1
ATOM 6800 O O . PRO B 1 245 ? -28.125 -19.859 1.49 1 57.19 245 PRO B O 1
ATOM 6803 N N . TYR B 1 246 ? -29.656 -21.125 2.658 1 63.81 246 TYR B N 1
ATOM 6804 C CA . TYR B 1 246 ? -28.828 -22.031 3.467 1 63.81 246 TYR B CA 1
ATOM 6805 C C . TYR B 1 246 ? -27.797 -22.734 2.611 1 63.81 246 TYR B C 1
ATOM 6807 O O . TYR B 1 246 ? -27.938 -23.922 2.312 1 63.81 246 TYR B O 1
ATOM 6815 N N . TRP B 1 247 ? -26.953 -21.938 2.012 1 72.25 247 TRP B N 1
ATOM 6816 C CA . TRP B 1 247 ? -25.906 -22.562 1.204 1 72.25 247 TRP B CA 1
ATOM 6817 C C . TRP B 1 247 ? -24.922 -23.328 2.08 1 72.25 247 TRP B C 1
ATOM 6819 O O . TRP B 1 247 ? -24.781 -23.031 3.27 1 72.25 247 TRP B O 1
ATOM 6829 N N . PRO B 1 248 ? -24.438 -24.438 1.49 1 72.94 248 PRO B N 1
ATOM 6830 C CA . PRO B 1 248 ? -23.438 -25.219 2.234 1 72.94 248 PRO B CA 1
ATOM 6831 C C . PRO B 1 248 ? -22.266 -24.359 2.725 1 72.94 248 PRO B C 1
ATOM 6833 O O . PRO B 1 248 ? -21.938 -23.359 2.1 1 72.94 248 PRO B O 1
ATOM 6836 N N . MET B 1 249 ? -21.828 -24.875 3.832 1 71.38 249 MET B N 1
ATOM 6837 C CA . MET B 1 249 ? -20.766 -24.125 4.492 1 71.38 249 MET B CA 1
ATOM 6838 C C . MET B 1 249 ? -19.391 -24.547 3.961 1 71.38 249 MET B C 1
ATOM 6840 O O . MET B 1 249 ? -18.5 -24.891 4.734 1 71.38 249 MET B O 1
ATOM 6844 N N . ASP B 1 250 ? -19.281 -24.672 2.658 1 80.38 250 ASP B N 1
ATOM 6845 C CA . ASP B 1 250 ? -17.938 -24.906 2.104 1 80.38 250 ASP B CA 1
ATOM 6846 C C . ASP B 1 250 ? -17.266 -23.578 1.764 1 80.38 250 ASP B C 1
ATOM 6848 O O . ASP B 1 250 ? -17.922 -22.562 1.573 1 80.38 250 ASP B O 1
ATOM 6852 N N . ASP B 1 251 ? -15.969 -23.562 1.792 1 80.19 251 ASP B N 1
ATOM 6853 C CA . ASP B 1 251 ? -15.195 -22.328 1.692 1 80.19 251 ASP B CA 1
ATOM 6854 C C . ASP B 1 251 ? -15.375 -21.672 0.323 1 80.19 251 ASP B C 1
ATOM 6856 O O . ASP B 1 251 ? -15.352 -20.453 0.206 1 80.19 251 ASP B O 1
ATOM 6860 N N . ILE B 1 252 ? -15.633 -22.469 -0.717 1 87 252 ILE B N 1
ATOM 6861 C CA . ILE B 1 252 ? -15.789 -21.938 -2.066 1 87 252 ILE B CA 1
ATOM 6862 C C . ILE B 1 252 ? -17.156 -21.266 -2.205 1 87 252 ILE B C 1
ATOM 6864 O O . ILE B 1 252 ? -17.25 -20.125 -2.652 1 87 252 ILE B O 1
ATOM 6868 N N . ILE B 1 253 ? -18.203 -21.969 -1.82 1 87.31 253 ILE B N 1
ATOM 6869 C CA . ILE B 1 253 ? -19.562 -21.484 -1.94 1 87.31 253 ILE B CA 1
ATOM 6870 C C . ILE B 1 253 ? -19.75 -20.25 -1.058 1 87.31 253 ILE B C 1
ATOM 6872 O O . ILE B 1 253 ? -20.391 -19.266 -1.466 1 87.31 253 ILE B O 1
ATOM 6876 N N . TYR B 1 254 ? -19.172 -20.344 0.101 1 86.19 254 TYR B N 1
ATOM 6877 C CA . TYR B 1 254 ? -19.297 -19.203 1 1 86.19 254 TYR B CA 1
ATOM 6878 C C . TYR B 1 254 ? -18.625 -17.969 0.404 1 86.19 254 TYR B C 1
ATOM 6880 O O . TYR B 1 254 ? -19.188 -16.875 0.438 1 86.19 254 TYR B O 1
ATOM 6888 N N . PHE B 1 255 ? -17.438 -18.125 -0.115 1 90.25 255 PHE B N 1
ATOM 6889 C CA . PHE B 1 255 ? -16.703 -17.016 -0.733 1 90.25 255 PHE B CA 1
ATOM 6890 C C . PHE B 1 255 ? -17.5 -16.406 -1.878 1 90.25 255 PHE B C 1
ATOM 6892 O O . PHE B 1 255 ? -17.656 -15.195 -1.949 1 90.25 255 PHE B O 1
ATOM 6899 N N . THR B 1 256 ? -17.969 -17.219 -2.748 1 89.44 256 THR B N 1
ATOM 6900 C CA . THR B 1 256 ? -18.703 -16.719 -3.904 1 89.44 256 THR B CA 1
ATOM 6901 C C . THR B 1 256 ? -20.031 -16.094 -3.475 1 89.44 256 THR B C 1
ATOM 6903 O O . THR B 1 256 ? -20.484 -15.117 -4.082 1 89.44 256 THR B O 1
ATOM 6906 N N . GLY B 1 257 ? -20.672 -16.672 -2.477 1 86.5 257 GLY B N 1
ATOM 6907 C CA . GLY B 1 257 ? -21.875 -16.078 -1.915 1 86.5 257 GLY B CA 1
ATOM 6908 C C . GLY B 1 257 ? -21.641 -14.688 -1.344 1 86.5 257 GLY B C 1
ATOM 6909 O O . GLY B 1 257 ? -22.438 -13.773 -1.564 1 86.5 257 GLY B O 1
ATOM 6910 N N . MET B 1 258 ? -20.531 -14.555 -0.624 1 87.12 258 MET B N 1
ATOM 6911 C CA . MET B 1 258 ? -20.188 -13.266 -0.035 1 87.12 258 MET B CA 1
ATOM 6912 C C . MET B 1 258 ? -19.875 -12.242 -1.119 1 87.12 258 MET B C 1
ATOM 6914 O O . MET B 1 258 ? -20.203 -11.062 -0.985 1 87.12 258 MET B O 1
ATOM 6918 N N . ALA B 1 259 ? -19.141 -12.68 -2.129 1 89.94 259 ALA B N 1
ATOM 6919 C CA . ALA B 1 259 ? -18.875 -11.797 -3.26 1 89.94 259 ALA B CA 1
ATOM 6920 C C . ALA B 1 259 ? -20.188 -11.32 -3.9 1 89.94 259 ALA B C 1
ATOM 6922 O O . ALA B 1 259 ? -20.344 -10.133 -4.188 1 89.94 259 ALA B O 1
ATOM 6923 N N . LYS B 1 260 ? -21.062 -12.219 -4.074 1 87.62 260 LYS B N 1
ATOM 6924 C CA . LYS B 1 260 ? -22.359 -11.898 -4.664 1 87.62 260 LYS B CA 1
ATOM 6925 C C . LYS B 1 260 ? -23.141 -10.93 -3.781 1 87.62 260 LYS B C 1
ATOM 6927 O O . LYS B 1 260 ? -23.703 -9.953 -4.273 1 87.62 260 LYS B O 1
ATOM 6932 N N . LEU B 1 261 ? -23.203 -11.203 -2.557 1 84 261 LEU B N 1
ATOM 6933 C CA . LEU B 1 261 ? -23.906 -10.367 -1.596 1 84 261 LEU B CA 1
ATOM 6934 C C . LEU B 1 261 ? -23.375 -8.938 -1.628 1 84 261 LEU B C 1
ATOM 6936 O O . LEU B 1 261 ? -24.156 -7.984 -1.476 1 84 261 LEU B O 1
ATOM 6940 N N . ASN B 1 262 ? -22.109 -8.812 -1.801 1 86.62 262 ASN B N 1
ATOM 6941 C CA . ASN B 1 262 ? -21.484 -7.492 -1.767 1 86.62 262 ASN B CA 1
ATOM 6942 C C . ASN B 1 262 ? -21.281 -6.926 -3.17 1 86.62 262 ASN B C 1
ATOM 6944 O O . ASN B 1 262 ? -20.562 -5.938 -3.354 1 86.62 262 ASN B O 1
ATOM 6948 N N . LYS B 1 263 ? -21.797 -7.613 -4.168 1 88.25 263 LYS B N 1
ATOM 6949 C CA . LYS B 1 263 ? -21.812 -7.176 -5.559 1 88.25 263 LYS B CA 1
ATOM 6950 C C . LYS B 1 263 ? -20.391 -7.027 -6.09 1 88.25 263 LYS B C 1
ATOM 6952 O O . LYS B 1 263 ? -20.047 -6.012 -6.707 1 88.25 263 LYS B O 1
ATOM 6957 N N . ILE B 1 264 ? -19.625 -7.977 -5.695 1 93.06 264 ILE B N 1
ATOM 6958 C CA . ILE B 1 264 ? -18.25 -8.039 -6.207 1 93.06 264 ILE B CA 1
ATOM 6959 C C . ILE B 1 264 ? -18.172 -9.031 -7.359 1 93.06 264 ILE B C 1
ATOM 6961 O O . ILE B 1 264 ? -18.469 -10.219 -7.184 1 93.06 264 ILE B O 1
ATOM 6965 N N . ASP B 1 265 ? -17.75 -8.547 -8.469 1 94 265 ASP B N 1
ATOM 6966 C CA . ASP B 1 265 ? -17.656 -9.406 -9.641 1 94 265 ASP B CA 1
ATOM 6967 C C . ASP B 1 265 ? -16.406 -10.273 -9.586 1 94 265 ASP B C 1
ATOM 6969 O O . ASP B 1 265 ? -15.344 -9.812 -9.148 1 94 265 ASP B O 1
ATOM 6973 N N . LEU B 1 266 ? -16.578 -11.539 -10.008 1 97.06 266 LEU B N 1
ATOM 6974 C CA . LEU B 1 266 ? -15.469 -12.477 -10.172 1 97.06 266 LEU B CA 1
ATOM 6975 C C . LEU B 1 266 ? -15.141 -12.672 -11.648 1 97.06 266 LEU B C 1
ATOM 6977 O O . LEU B 1 266 ? -16.047 -12.75 -12.484 1 97.06 266 LEU B O 1
ATOM 6981 N N . TRP B 1 267 ? -13.852 -12.68 -11.93 1 98.12 267 TRP B N 1
ATOM 6982 C CA . TRP B 1 267 ? -13.445 -12.789 -13.328 1 98.12 267 TRP B CA 1
ATOM 6983 C C . TRP B 1 267 ? -12.438 -13.922 -13.516 1 98.12 267 TRP B C 1
ATOM 6985 O O . TRP B 1 267 ? -11.562 -14.125 -12.672 1 98.12 267 TRP B O 1
ATOM 6995 N N . VAL B 1 268 ? -12.555 -14.711 -14.594 1 98.19 268 VAL B N 1
ATOM 6996 C CA . VAL B 1 268 ? -11.578 -15.727 -14.961 1 98.19 268 VAL B CA 1
ATOM 6997 C C . VAL B 1 268 ? -10.875 -15.32 -16.266 1 98.19 268 VAL B C 1
ATOM 6999 O O . VAL B 1 268 ? -11.531 -14.883 -17.219 1 98.19 268 VAL B O 1
ATOM 7002 N N . ASP B 1 269 ? -9.586 -15.367 -16.266 1 97.94 269 ASP B N 1
ATOM 7003 C CA . ASP B 1 269 ? -8.75 -15.008 -17.406 1 97.94 269 ASP B CA 1
ATOM 7004 C C . ASP B 1 269 ? -8.273 -16.25 -18.156 1 97.94 269 ASP B C 1
ATOM 7006 O O . ASP B 1 269 ? -7.426 -16.984 -17.672 1 97.94 269 ASP B O 1
ATOM 7010 N N . ASN B 1 270 ? -8.805 -16.5 -19.391 1 95.69 270 ASN B N 1
ATOM 7011 C CA . ASN B 1 270 ? -8.367 -17.656 -20.172 1 95.69 270 ASN B CA 1
ATOM 7012 C C . ASN B 1 270 ? -7.551 -17.234 -21.391 1 95.69 270 ASN B C 1
ATOM 7014 O O . ASN B 1 270 ? -7.512 -17.938 -22.406 1 95.69 270 ASN B O 1
ATOM 7018 N N . THR B 1 271 ? -6.922 -16.062 -21.25 1 93.94 271 THR B N 1
ATOM 7019 C CA . THR B 1 271 ? -6.156 -15.531 -22.375 1 93.94 271 THR B CA 1
ATOM 7020 C C . THR B 1 271 ? -4.766 -16.156 -22.422 1 93.94 271 THR B C 1
ATOM 7022 O O . THR B 1 271 ? -3.996 -15.898 -23.359 1 93.94 271 THR B O 1
ATOM 7025 N N . MET B 1 272 ? -4.453 -16.969 -21.453 1 88 272 MET B N 1
ATOM 7026 C CA . MET B 1 272 ? -3.145 -17.625 -21.391 1 88 272 MET B CA 1
ATOM 7027 C C . MET B 1 272 ? -3.244 -18.984 -20.719 1 88 272 MET B C 1
ATOM 7029 O O . MET B 1 272 ? -4.168 -19.234 -19.938 1 88 272 MET B O 1
ATOM 7033 N N . ALA B 1 273 ? -2.314 -19.828 -21.062 1 88 273 ALA B N 1
ATOM 7034 C CA . ALA B 1 273 ? -2.148 -21.047 -20.281 1 88 273 ALA B CA 1
ATOM 7035 C C . ALA B 1 273 ? -1.419 -20.781 -18.969 1 88 273 ALA B C 1
ATOM 7037 O O . ALA B 1 273 ? -0.191 -20.656 -18.953 1 88 273 ALA B O 1
ATOM 7038 N N . ALA B 1 274 ? -2.156 -20.734 -17.906 1 92.38 274 ALA B N 1
ATOM 7039 C CA . ALA B 1 274 ? -1.619 -20.203 -16.656 1 92.38 274 ALA B CA 1
ATOM 7040 C C . ALA B 1 274 ? -1.02 -21.328 -15.805 1 92.38 274 ALA B C 1
ATOM 7042 O O . ALA B 1 274 ? -0.025 -21.109 -15.109 1 92.38 274 ALA B O 1
ATOM 7043 N N . GLY B 1 275 ? -1.657 -22.422 -15.766 1 92.38 275 GLY B N 1
ATOM 7044 C CA . GLY B 1 275 ? -1.211 -23.516 -14.906 1 92.38 275 GLY B CA 1
ATOM 7045 C C . GLY B 1 275 ? -2.234 -24.625 -14.773 1 92.38 275 GLY B C 1
ATOM 7046 O O . GLY B 1 275 ? -3.139 -24.75 -15.602 1 92.38 275 GLY B O 1
ATOM 7047 N N . TRP B 1 276 ? -1.95 -25.547 -13.805 1 92.12 276 TRP B N 1
ATOM 7048 C CA . TRP B 1 276 ? -2.762 -26.75 -13.609 1 92.12 276 TRP B CA 1
ATOM 7049 C C . TRP B 1 276 ? -3.074 -26.953 -12.125 1 92.12 276 TRP B C 1
ATOM 7051 O O . TRP B 1 276 ? -2.369 -26.438 -11.258 1 92.12 276 TRP B O 1
ATOM 7061 N N . PHE B 1 277 ? -4.129 -27.609 -11.844 1 93.56 277 PHE B N 1
ATOM 7062 C CA . PHE B 1 277 ? -4.398 -28.109 -10.5 1 93.56 277 PHE B CA 1
ATOM 7063 C C . PHE B 1 277 ? -5.074 -29.469 -10.547 1 93.56 277 PHE B C 1
ATOM 7065 O O . PHE B 1 277 ? -5.75 -29.797 -11.523 1 93.56 277 PHE B O 1
ATOM 7072 N N . PRO B 1 278 ? -4.812 -30.297 -9.586 1 92.31 278 PRO B N 1
ATOM 7073 C CA . PRO B 1 278 ? -5.305 -31.672 -9.625 1 92.31 278 PRO B CA 1
ATOM 7074 C C . PRO B 1 278 ? -6.816 -31.766 -9.422 1 92.31 278 PRO B C 1
ATOM 7076 O O . PRO B 1 278 ? -7.395 -30.969 -8.68 1 92.31 278 PRO B O 1
ATOM 7079 N N . TYR B 1 279 ? -7.371 -32.719 -10.102 1 89.06 279 TYR B N 1
ATOM 7080 C CA . TYR B 1 279 ? -8.773 -33.062 -9.844 1 89.06 279 TYR B CA 1
ATOM 7081 C C . TYR B 1 279 ? -8.969 -33.531 -8.414 1 89.06 279 TYR B C 1
ATOM 7083 O O . TYR B 1 279 ? -8.18 -34.312 -7.902 1 89.06 279 TYR B O 1
ATOM 7091 N N . PRO B 1 280 ? -9.961 -33.094 -7.754 1 84.94 280 PRO B N 1
ATOM 7092 C CA . PRO B 1 280 ? -10.172 -33.469 -6.355 1 84.94 280 PRO B CA 1
ATOM 7093 C C . PRO B 1 280 ? -10.531 -34.938 -6.191 1 84.94 280 PRO B C 1
ATOM 7095 O O . PRO B 1 280 ? -11.305 -35.5 -6.988 1 84.94 280 PRO B O 1
ATOM 7098 N N . VAL B 1 281 ? -9.883 -35.531 -5.215 1 83 281 VAL B N 1
ATOM 7099 C CA . VAL B 1 281 ? -10.164 -36.938 -4.926 1 83 281 VAL B CA 1
ATOM 7100 C C . VAL B 1 281 ? -11.172 -37.031 -3.789 1 83 281 VAL B C 1
ATOM 7102 O O . VAL B 1 281 ? -11.117 -36.25 -2.826 1 83 281 VAL B O 1
ATOM 7105 N N . GLN B 1 282 ? -12.094 -37.906 -3.861 1 77.06 282 GLN B N 1
ATOM 7106 C CA . GLN B 1 282 ? -13.172 -38.031 -2.887 1 77.06 282 GLN B CA 1
ATOM 7107 C C . GLN B 1 282 ? -12.734 -38.906 -1.702 1 77.06 282 GLN B C 1
ATOM 7109 O O . GLN B 1 282 ? -13.25 -38.75 -0.594 1 77.06 282 GLN B O 1
ATOM 7114 N N . SER B 1 283 ? -11.773 -39.75 -1.857 1 73.56 283 SER B N 1
ATOM 7115 C CA . SER B 1 283 ? -11.398 -40.719 -0.835 1 73.56 283 SER B CA 1
ATOM 7116 C C . SER B 1 283 ? -10.828 -40.031 0.398 1 73.56 283 SER B C 1
ATOM 7118 O O . SER B 1 283 ? -10.914 -40.562 1.509 1 73.56 283 SER B O 1
ATOM 7120 N N . GLY B 1 284 ? -10.211 -38.969 0.228 1 75.5 284 GLY B N 1
ATOM 7121 C CA . GLY B 1 284 ? -9.547 -38.281 1.316 1 75.5 284 GLY B CA 1
ATOM 7122 C C . GLY B 1 284 ? -8.242 -38.906 1.73 1 75.5 284 GLY B C 1
ATOM 7123 O O . GLY B 1 284 ? -7.703 -38.625 2.797 1 75.5 284 GLY B O 1
ATOM 7124 N N . GLU B 1 285 ? -7.793 -39.875 0.94 1 82.12 285 GLU B N 1
ATOM 7125 C CA . GLU B 1 285 ? -6.523 -40.531 1.225 1 82.12 285 GLU B CA 1
ATOM 7126 C C . GLU B 1 285 ? -5.363 -39.812 0.527 1 82.12 285 GLU B C 1
ATOM 7128 O O . GLU B 1 285 ? -5.488 -39.406 -0.624 1 82.12 285 GLU B O 1
ATOM 7133 N N . VAL B 1 286 ? -4.309 -39.75 1.262 1 84.12 286 VAL B N 1
ATOM 7134 C CA . VAL B 1 286 ? -3.125 -39.094 0.743 1 84.12 286 VAL B CA 1
ATOM 7135 C C . VAL B 1 286 ? -2.617 -39.812 -0.5 1 84.12 286 VAL B C 1
ATOM 7137 O O . VAL B 1 286 ? -2.213 -39.156 -1.477 1 84.12 286 VAL B O 1
ATOM 7140 N N . TYR B 1 287 ? -2.686 -41.094 -0.454 1 85.38 287 TYR B N 1
ATOM 7141 C CA . TYR B 1 287 ? -2.225 -41.906 -1.578 1 85.38 287 TYR B CA 1
ATOM 7142 C C . TYR B 1 287 ? -2.945 -41.5 -2.863 1 85.38 287 TYR B C 1
ATOM 7144 O O . TYR B 1 287 ? -2.312 -41.344 -3.906 1 85.38 287 TYR B O 1
ATOM 7152 N N . ASP B 1 288 ? -4.188 -41.406 -2.787 1 88.88 288 ASP B N 1
ATOM 7153 C CA . ASP B 1 288 ? -4.988 -41.062 -3.963 1 88.88 288 ASP B CA 1
ATOM 7154 C C . ASP B 1 288 ? -4.664 -39.656 -4.473 1 88.88 288 ASP B C 1
ATOM 7156 O O . ASP B 1 288 ? -4.641 -39.438 -5.684 1 88.88 288 ASP B O 1
ATOM 7160 N N . GLU B 1 289 ? -4.465 -38.812 -3.566 1 90.12 289 GLU B N 1
ATOM 7161 C CA . GLU B 1 289 ? -4.141 -37.469 -3.965 1 90.12 289 GLU B CA 1
ATOM 7162 C C . GLU B 1 289 ? -2.793 -37.406 -4.684 1 90.12 289 GLU B C 1
ATOM 7164 O O . GLU B 1 289 ? -2.656 -36.719 -5.703 1 90.12 289 GLU B O 1
ATOM 7169 N N . VAL B 1 290 ? -1.844 -38.094 -4.109 1 90.88 290 VAL B N 1
ATOM 7170 C CA . VAL B 1 290 ? -0.519 -38.125 -4.719 1 90.88 290 VAL B CA 1
ATOM 7171 C C . VAL B 1 290 ? -0.606 -38.75 -6.105 1 90.88 290 VAL B C 1
ATOM 7173 O O . VAL B 1 290 ? 0.004 -38.25 -7.059 1 90.88 290 VAL B O 1
ATOM 7176 N N . THR B 1 291 ? -1.375 -39.781 -6.184 1 90.75 291 THR B N 1
ATOM 7177 C CA . THR B 1 291 ? -1.552 -40.5 -7.445 1 90.75 291 THR B CA 1
ATOM 7178 C C . THR B 1 291 ? -2.184 -39.594 -8.492 1 90.75 291 THR B C 1
ATOM 7180 O O . THR B 1 291 ? -1.733 -39.531 -9.641 1 90.75 291 THR B O 1
ATOM 7183 N N . MET B 1 292 ? -3.152 -38.875 -8.102 1 91.62 292 MET B N 1
ATOM 7184 C CA . MET B 1 292 ? -3.832 -37.969 -9.023 1 91.62 292 MET B CA 1
ATOM 7185 C C . MET B 1 292 ? -2.924 -36.812 -9.422 1 91.62 292 MET B C 1
ATOM 7187 O O . MET B 1 292 ? -2.951 -36.375 -10.57 1 91.62 292 MET B O 1
ATOM 7191 N N . PHE B 1 293 ? -2.211 -36.344 -8.5 1 93.44 293 PHE B N 1
ATOM 7192 C CA . PHE B 1 293 ? -1.262 -35.281 -8.789 1 93.44 293 PHE B CA 1
ATOM 7193 C C . PHE B 1 293 ? -0.212 -35.75 -9.789 1 93.44 293 PHE B C 1
ATOM 7195 O O . PHE B 1 293 ? 0.101 -35.031 -10.75 1 93.44 293 PHE B O 1
ATOM 7202 N N . ASN B 1 294 ? 0.319 -36.906 -9.523 1 92.31 294 ASN B N 1
ATOM 7203 C CA . ASN B 1 294 ? 1.295 -37.469 -10.445 1 92.31 294 ASN B CA 1
ATOM 7204 C C . ASN B 1 294 ? 0.704 -37.656 -11.844 1 92.31 294 ASN B C 1
ATOM 7206 O O . ASN B 1 294 ? 1.376 -37.438 -12.844 1 92.31 294 ASN B O 1
ATOM 7210 N N . HIS B 1 295 ? -0.501 -38.125 -11.844 1 91.69 295 HIS B N 1
ATOM 7211 C CA . HIS B 1 295 ? -1.18 -38.281 -13.125 1 91.69 295 HIS B CA 1
ATOM 7212 C C . HIS B 1 295 ? -1.276 -36.938 -13.859 1 91.69 295 HIS B C 1
ATOM 7214 O O . HIS B 1 295 ? -1.069 -36.875 -15.07 1 91.69 295 HIS B O 1
ATOM 7220 N N . MET B 1 296 ? -1.616 -35.938 -13.117 1 90.38 296 MET B N 1
ATOM 7221 C CA . MET B 1 296 ? -1.674 -34.594 -13.695 1 90.38 296 MET B CA 1
ATOM 7222 C C . MET B 1 296 ? -0.329 -34.188 -14.305 1 90.38 296 MET B C 1
ATOM 7224 O O . MET B 1 296 ? -0.271 -33.688 -15.43 1 90.38 296 MET B O 1
ATOM 7228 N N . LEU B 1 297 ? 0.731 -34.469 -13.578 1 89.88 297 LEU B N 1
ATOM 7229 C CA . LEU B 1 297 ? 2.064 -34.156 -14.078 1 89.88 297 LEU B CA 1
ATOM 7230 C C . LEU B 1 297 ? 2.354 -34.875 -15.375 1 89.88 297 LEU B C 1
ATOM 7232 O O . LEU B 1 297 ? 2.938 -34.312 -16.312 1 89.88 297 LEU B O 1
ATOM 7236 N N . MET B 1 298 ? 1.97 -36.125 -15.453 1 88.81 298 MET B N 1
ATOM 7237 C CA . MET B 1 298 ? 2.195 -36.906 -16.656 1 88.81 298 MET B CA 1
ATOM 7238 C C . MET B 1 298 ? 1.377 -36.375 -17.828 1 88.81 298 MET B C 1
ATOM 7240 O O . MET B 1 298 ? 1.869 -36.312 -18.953 1 88.81 298 MET B O 1
ATOM 7244 N N . GLU B 1 299 ? 0.168 -36.031 -17.484 1 84.69 299 GLU B N 1
ATOM 7245 C CA . GLU B 1 299 ? -0.693 -35.469 -18.516 1 84.69 299 GLU B CA 1
ATOM 7246 C C . GLU B 1 299 ? -0.13 -34.156 -19.062 1 84.69 299 GLU B C 1
ATOM 7248 O O . GLU B 1 299 ? -0.231 -33.906 -20.266 1 84.69 299 GLU B O 1
ATOM 7253 N N . MET B 1 300 ? 0.401 -33.469 -18.188 1 81.69 300 MET B N 1
ATOM 7254 C CA . MET B 1 300 ? 1.009 -32.219 -18.609 1 81.69 300 MET B CA 1
ATOM 7255 C C . MET B 1 300 ? 2.146 -32.438 -19.594 1 81.69 300 MET B C 1
ATOM 7257 O O . MET B 1 300 ? 2.402 -31.609 -20.453 1 81.69 300 MET B O 1
ATOM 7261 N N . ASN B 1 301 ? 2.744 -33.594 -19.469 1 77 301 ASN B N 1
ATOM 7262 C CA . ASN B 1 301 ? 3.895 -33.906 -20.297 1 77 301 ASN B CA 1
ATOM 7263 C C . ASN B 1 301 ? 3.473 -34.594 -21.594 1 77 301 ASN B C 1
ATOM 7265 O O . ASN B 1 301 ? 4.305 -34.875 -22.453 1 77 301 ASN B O 1
ATOM 7269 N N . THR B 1 302 ? 2.256 -35.25 -21.766 1 71.5 302 THR B N 1
ATOM 7270 C CA . THR B 1 302 ? 1.777 -35.938 -22.969 1 71.5 302 THR B CA 1
ATOM 7271 C C . THR B 1 302 ? 1.416 -34.906 -24.047 1 71.5 302 THR B C 1
ATOM 7273 O O . THR B 1 302 ? 1.492 -35.219 -25.234 1 71.5 302 THR B O 1
ATOM 7276 N N . LEU B 1 303 ? 0.794 -34.031 -23.781 1 55.34 303 LEU B N 1
ATOM 7277 C CA . LEU B 1 303 ? 0.296 -33.094 -24.766 1 55.34 303 LEU B CA 1
ATOM 7278 C C . LEU B 1 303 ? 1.447 -32.438 -25.531 1 55.34 303 LEU B C 1
ATOM 7280 O O . LEU B 1 303 ? 2.352 -31.859 -24.922 1 55.34 303 LEU B O 1
ATOM 7284 N N . PRO B 1 304 ? 2.102 -33.25 -26.531 1 47.44 304 PRO B N 1
ATOM 7285 C CA . PRO B 1 304 ? 3.121 -32.531 -27.312 1 47.44 304 PRO B CA 1
ATOM 7286 C C . PRO B 1 304 ? 2.955 -31.031 -27.234 1 47.44 304 PRO B C 1
ATOM 7288 O O . PRO B 1 304 ? 1.919 -30.531 -26.781 1 47.44 304 PRO B O 1
ATOM 7291 N N . PRO B 1 305 ? 3.746 -30.5 -28.828 1 40.91 305 PRO B N 1
ATOM 7292 C CA . PRO B 1 305 ? 4.246 -29.109 -28.766 1 40.91 305 PRO B CA 1
ATOM 7293 C C . PRO B 1 305 ? 3.178 -28.125 -28.312 1 40.91 305 PRO B C 1
ATOM 7295 O O . PRO B 1 305 ? 2.525 -27.484 -29.141 1 40.91 305 PRO B O 1
ATOM 7298 N N . VAL B 1 306 ? 2.268 -28.547 -27.969 1 36.88 306 VAL B N 1
ATOM 7299 C CA . VAL B 1 306 ? 1.862 -27.25 -27.422 1 36.88 306 VAL B CA 1
ATOM 7300 C C . VAL B 1 306 ? 3.082 -26.516 -26.859 1 36.88 306 VAL B C 1
ATOM 7302 O O . VAL B 1 306 ? 4.09 -27.141 -26.531 1 36.88 306 VAL B O 1
ATOM 7305 N N . GLY B 1 307 ? 3.098 -25.312 -26.906 1 36.44 307 GLY B N 1
ATOM 7306 C CA . GLY B 1 307 ? 4.277 -24.531 -26.594 1 36.44 307 GLY B CA 1
ATOM 7307 C C . GLY B 1 307 ? 5.066 -25.062 -25.422 1 36.44 307 GLY B C 1
ATOM 7308 O O . GLY B 1 307 ? 4.492 -25.391 -24.375 1 36.44 307 GLY B O 1
ATOM 7309 N N . TRP B 1 308 ? 6.16 -26.25 -25.609 1 40.59 308 TRP B N 1
ATOM 7310 C CA . TRP B 1 308 ? 7.293 -26.656 -24.781 1 40.59 308 TRP B CA 1
ATOM 7311 C C . TRP B 1 308 ? 7.352 -25.844 -23.5 1 40.59 308 TRP B C 1
ATOM 7313 O O . TRP B 1 308 ? 7.77 -26.344 -22.453 1 40.59 308 TRP B O 1
ATOM 7323 N N . ASP B 1 309 ? 7.156 -24.719 -23.625 1 48.5 309 ASP B N 1
ATOM 7324 C CA . ASP B 1 309 ? 7.602 -23.797 -22.594 1 48.5 309 ASP B CA 1
ATOM 7325 C C . ASP B 1 309 ? 6.715 -23.891 -21.359 1 48.5 309 ASP B C 1
ATOM 7327 O O . ASP B 1 309 ? 6.875 -23.109 -20.406 1 48.5 309 ASP B O 1
ATOM 7331 N N . MET B 1 310 ? 5.73 -25.062 -21.438 1 61.19 310 MET B N 1
ATOM 7332 C CA . MET B 1 310 ? 4.859 -24.938 -20.266 1 61.19 310 MET B CA 1
ATOM 7333 C C . MET B 1 310 ? 4.988 -26.156 -19.359 1 61.19 310 MET B C 1
ATOM 7335 O O . MET B 1 310 ? 4.016 -26.562 -18.719 1 61.19 310 MET B O 1
ATOM 7339 N N . ILE B 1 311 ? 6.121 -26.906 -19.312 1 70.62 311 ILE B N 1
ATOM 7340 C CA . ILE B 1 311 ? 6.328 -28.016 -18.375 1 70.62 311 ILE B CA 1
ATOM 7341 C C . ILE B 1 311 ? 6.641 -27.469 -16.984 1 70.62 311 ILE B C 1
ATOM 7343 O O . ILE B 1 311 ? 7.512 -26.609 -16.828 1 70.62 311 ILE B O 1
ATOM 7347 N N . PRO B 1 312 ? 5.883 -28.062 -16.047 1 82.5 312 PRO B N 1
ATOM 7348 C CA . PRO B 1 312 ? 6.199 -27.609 -14.695 1 82.5 312 PRO B CA 1
ATOM 7349 C C . PRO B 1 312 ? 7.609 -28.016 -14.258 1 82.5 312 PRO B C 1
ATOM 7351 O O . PRO B 1 312 ? 8.078 -29.094 -14.594 1 82.5 312 PRO B O 1
ATOM 7354 N N . GLN B 1 313 ? 8.266 -27.141 -13.766 1 84.81 313 GLN B N 1
ATOM 7355 C CA . GLN B 1 313 ? 9.602 -27.391 -13.234 1 84.81 313 GLN B CA 1
ATOM 7356 C C . GLN B 1 313 ? 9.617 -27.281 -11.711 1 84.81 313 GLN B C 1
ATOM 7358 O O . GLN B 1 313 ? 9.031 -26.359 -11.141 1 84.81 313 GLN B O 1
ATOM 7363 N N . ALA B 1 314 ? 10.211 -28.297 -11.117 1 93 314 ALA B N 1
ATOM 7364 C CA . ALA B 1 314 ? 10.359 -28.25 -9.664 1 93 314 ALA B CA 1
ATOM 7365 C C . ALA B 1 314 ? 11.445 -27.266 -9.242 1 93 314 ALA B C 1
ATOM 7367 O O . ALA B 1 314 ? 12.336 -26.953 -10.031 1 93 314 ALA B O 1
ATOM 7368 N N . SER B 1 315 ? 11.312 -26.766 -8.047 1 95.69 315 SER B N 1
ATOM 7369 C CA . SER B 1 315 ? 12.344 -25.906 -7.484 1 95.69 315 SER B CA 1
ATOM 7370 C C . SER B 1 315 ? 13.656 -26.656 -7.289 1 95.69 315 SER B C 1
ATOM 7372 O O . SER B 1 315 ? 13.664 -27.781 -6.797 1 95.69 315 SER B O 1
ATOM 7374 N N . ALA B 1 316 ? 14.727 -26 -7.641 1 92.94 316 ALA B N 1
ATOM 7375 C CA . ALA B 1 316 ? 16.031 -26.594 -7.418 1 92.94 316 ALA B CA 1
ATOM 7376 C C . ALA B 1 316 ? 16.359 -26.672 -5.93 1 92.94 316 ALA B C 1
ATOM 7378 O O . ALA B 1 316 ? 17.125 -27.531 -5.492 1 92.94 316 ALA B O 1
ATOM 7379 N N . ALA B 1 317 ? 15.781 -25.766 -5.148 1 93.88 317 ALA B N 1
ATOM 7380 C CA . ALA B 1 317 ? 16.031 -25.703 -3.711 1 93.88 317 ALA B CA 1
ATOM 7381 C C . ALA B 1 317 ? 15.344 -26.844 -2.98 1 93.88 317 ALA B C 1
ATOM 7383 O O . ALA B 1 317 ? 15.812 -27.297 -1.929 1 93.88 317 ALA B O 1
ATOM 7384 N N . THR B 1 318 ? 14.273 -27.328 -3.531 1 96 318 THR B N 1
ATOM 7385 C CA . THR B 1 318 ? 13.508 -28.406 -2.93 1 96 318 THR B CA 1
ATOM 7386 C C . THR B 1 318 ? 13.047 -29.406 -3.994 1 96 318 THR B C 1
ATOM 7388 O O . THR B 1 318 ? 11.859 -29.469 -4.305 1 96 318 THR B O 1
ATOM 7391 N N . PRO B 1 319 ? 13.922 -30.203 -4.508 1 93.75 319 PRO B N 1
ATOM 7392 C CA . PRO B 1 319 ? 13.555 -31.172 -5.539 1 93.75 319 PRO B CA 1
ATOM 7393 C C . PRO B 1 319 ? 12.539 -32.219 -5.039 1 93.75 319 PRO B C 1
ATOM 7395 O O . PRO B 1 319 ? 12.43 -32.438 -3.832 1 93.75 319 PRO B O 1
ATOM 7398 N N . PRO B 1 320 ? 11.812 -32.75 -6 1 92.75 320 PRO B N 1
ATOM 7399 C CA . PRO B 1 320 ? 10.82 -33.75 -5.582 1 92.75 320 PRO B CA 1
ATOM 7400 C C . PRO B 1 320 ? 11.461 -35 -5.016 1 92.75 320 PRO B C 1
ATOM 7402 O O . PRO B 1 320 ? 12.578 -35.375 -5.391 1 92.75 320 PRO B O 1
ATOM 7405 N N . SER B 1 321 ? 10.703 -35.625 -4.098 1 88.44 321 SER B N 1
ATOM 7406 C CA . SER B 1 321 ? 11.094 -36.938 -3.631 1 88.44 321 SER B CA 1
ATOM 7407 C C . SER B 1 321 ? 10.586 -38.031 -4.574 1 88.44 321 SER B C 1
ATOM 7409 O O . SER B 1 321 ? 9.375 -38.188 -4.75 1 88.44 321 SER B O 1
ATOM 7411 N N . TRP B 1 322 ? 11.508 -38.75 -5.168 1 88.88 322 TRP B N 1
ATOM 7412 C CA . TRP B 1 322 ? 11.133 -39.781 -6.113 1 88.88 322 TRP B CA 1
ATOM 7413 C C . TRP B 1 322 ? 10.891 -41.125 -5.398 1 88.88 322 TRP B C 1
ATOM 7415 O O . TRP B 1 322 ? 11.617 -41.469 -4.465 1 88.88 322 TRP B O 1
ATOM 7425 N N . PRO B 1 323 ? 9.898 -41.781 -5.836 1 89.94 323 PRO B N 1
ATOM 7426 C CA . PRO B 1 323 ? 9.688 -43.094 -5.238 1 89.94 323 PRO B CA 1
ATOM 7427 C C . PRO B 1 323 ? 10.766 -44.094 -5.637 1 89.94 323 PRO B C 1
ATOM 7429 O O . PRO B 1 323 ? 11.453 -43.906 -6.645 1 89.94 323 PRO B O 1
ATOM 7432 N N . VAL B 1 324 ? 10.82 -45.094 -4.793 1 92.19 324 VAL B N 1
ATOM 7433 C CA . VAL B 1 324 ? 11.734 -46.156 -5.121 1 92.19 324 VAL B CA 1
ATOM 7434 C C . VAL B 1 324 ? 11.234 -46.906 -6.363 1 92.19 324 VAL B C 1
ATOM 7436 O O . VAL B 1 324 ? 10.055 -47.219 -6.465 1 92.19 324 VAL B O 1
ATOM 7439 N N . GLN B 1 325 ? 12.125 -47.094 -7.289 1 95.38 325 GLN B N 1
ATOM 7440 C CA . GLN B 1 325 ? 11.742 -47.75 -8.531 1 95.38 325 GLN B CA 1
ATOM 7441 C C . GLN B 1 325 ? 11.844 -49.281 -8.398 1 95.38 325 GLN B C 1
ATOM 7443 O O . GLN B 1 325 ? 12.844 -49.812 -7.898 1 95.38 325 GLN B O 1
ATOM 7448 N N . THR B 1 326 ? 10.797 -49.906 -8.789 1 96.75 326 THR B N 1
ATOM 7449 C CA . THR B 1 326 ? 10.742 -51.375 -8.781 1 96.75 326 THR B CA 1
ATOM 7450 C C . THR B 1 326 ? 10.109 -51.906 -10.062 1 96.75 326 THR B C 1
ATOM 7452 O O . THR B 1 326 ? 9.602 -51.125 -10.875 1 96.75 326 THR B O 1
ATOM 7455 N N . LYS B 1 327 ? 10.219 -53.188 -10.273 1 97 327 LYS B N 1
ATOM 7456 C CA . LYS B 1 327 ? 9.625 -53.844 -11.453 1 97 327 LYS B CA 1
ATOM 7457 C C . LYS B 1 327 ? 8.25 -54.406 -11.125 1 97 327 LYS B C 1
ATOM 7459 O O . LYS B 1 327 ? 7.656 -55.125 -11.945 1 97 327 LYS B O 1
ATOM 7464 N N . HIS B 1 328 ? 7.828 -54.156 -9.977 1 94.06 328 HIS B N 1
ATOM 7465 C CA . HIS B 1 328 ? 6.48 -54.469 -9.508 1 94.06 328 HIS B CA 1
ATOM 7466 C C . HIS B 1 328 ? 6.145 -55.938 -9.703 1 94.06 328 HIS B C 1
ATOM 7468 O O . HIS B 1 328 ? 5.051 -56.281 -10.164 1 94.06 328 HIS B O 1
ATOM 7474 N N . GLY B 1 329 ? 7.117 -56.812 -9.492 1 93 329 GLY B N 1
ATOM 7475 C CA . GLY B 1 329 ? 6.898 -58.25 -9.516 1 93 329 GLY B CA 1
ATOM 7476 C C . GLY B 1 329 ? 7.16 -58.875 -10.875 1 93 329 GLY B C 1
ATOM 7477 O O . GLY B 1 329 ? 7.078 -60.094 -11.031 1 93 329 GLY B O 1
ATOM 7478 N N . LEU B 1 330 ? 7.52 -58.094 -11.812 1 97.69 330 LEU B N 1
ATOM 7479 C CA . LEU B 1 330 ? 7.828 -58.594 -13.156 1 97.69 330 LEU B CA 1
ATOM 7480 C C . LEU B 1 330 ? 9.32 -58.844 -13.312 1 97.69 330 LEU B C 1
ATOM 7482 O O . LEU B 1 330 ? 10.133 -58.281 -12.562 1 97.69 330 LEU B O 1
ATOM 7486 N N . SER B 1 331 ? 9.586 -59.719 -14.227 1 98 331 SER B N 1
ATOM 7487 C CA . SER B 1 331 ? 11 -59.969 -14.5 1 98 331 SER B CA 1
ATOM 7488 C C . SER B 1 331 ? 11.672 -58.75 -15.109 1 98 331 SER B C 1
ATOM 7490 O O . SER B 1 331 ? 12.82 -58.438 -14.805 1 98 331 SER B O 1
ATOM 7492 N N . ASP B 1 332 ? 10.922 -58.125 -15.984 1 98.06 332 ASP B N 1
ATOM 7493 C CA . ASP B 1 332 ? 11.391 -56.844 -16.547 1 98.06 332 ASP B CA 1
ATOM 7494 C C . ASP B 1 332 ? 10.234 -56.062 -17.172 1 98.06 332 ASP B C 1
ATOM 7496 O O . ASP B 1 332 ? 9.188 -56.625 -17.469 1 98.06 332 ASP B O 1
ATOM 7500 N N . ILE B 1 333 ? 10.422 -54.812 -17.203 1 98.31 333 ILE B N 1
ATOM 7501 C CA . ILE B 1 333 ? 9.531 -53.906 -17.922 1 98.31 333 ILE B CA 1
ATOM 7502 C C . ILE B 1 333 ? 10.297 -53.219 -19.047 1 98.31 333 ILE B C 1
ATOM 7504 O O . ILE B 1 333 ? 11.281 -52.5 -18.781 1 98.31 333 ILE B O 1
ATOM 7508 N N . PHE B 1 334 ? 9.836 -53.438 -20.25 1 98.12 334 PHE B N 1
ATOM 7509 C CA . PHE B 1 334 ? 10.555 -52.938 -21.406 1 98.12 334 PHE B CA 1
ATOM 7510 C C . PHE B 1 334 ? 9.812 -51.75 -22.031 1 98.12 334 PHE B C 1
ATOM 7512 O O . PHE B 1 334 ? 8.578 -51.781 -22.141 1 98.12 334 PHE B O 1
ATOM 7519 N N . VAL B 1 335 ? 10.562 -50.75 -22.359 1 97.5 335 VAL B N 1
ATOM 7520 C CA . VAL B 1 335 ? 10.047 -49.656 -23.156 1 97.5 335 VAL B CA 1
ATOM 7521 C C . VAL B 1 335 ? 10.766 -49.594 -24.5 1 97.5 335 VAL B C 1
ATOM 7523 O O . VAL B 1 335 ? 11.984 -49.406 -24.562 1 97.5 335 VAL B O 1
ATOM 7526 N N . ILE B 1 336 ? 10.031 -49.781 -25.547 1 96.5 336 ILE B N 1
ATOM 7527 C CA . ILE B 1 336 ? 10.609 -49.75 -26.875 1 96.5 336 ILE B CA 1
ATOM 7528 C C . ILE B 1 336 ? 10.625 -48.312 -27.406 1 96.5 336 ILE B C 1
ATOM 7530 O O . ILE B 1 336 ? 9.578 -47.656 -27.484 1 96.5 336 ILE B O 1
ATOM 7534 N N . ASN B 1 337 ? 11.758 -47.812 -27.766 1 94.62 337 ASN B N 1
ATOM 7535 C CA . ASN B 1 337 ? 11.898 -46.438 -28.188 1 94.62 337 ASN B CA 1
ATOM 7536 C C . ASN B 1 337 ? 12.859 -46.312 -29.375 1 94.62 337 ASN B C 1
ATOM 7538 O O . ASN B 1 337 ? 13.898 -46.969 -29.406 1 94.62 337 ASN B O 1
ATOM 7542 N N . LEU B 1 338 ? 12.383 -45.562 -30.359 1 91.69 338 LEU B N 1
ATOM 7543 C CA . LEU B 1 338 ? 13.305 -45.219 -31.438 1 91.69 338 LEU B CA 1
ATOM 7544 C C . LEU B 1 338 ? 14.375 -44.25 -30.938 1 91.69 338 LEU B C 1
ATOM 7546 O O . LEU B 1 338 ? 14.062 -43.219 -30.328 1 91.69 338 LEU B O 1
ATOM 7550 N N . GLU B 1 339 ? 15.562 -44.5 -31.25 1 89.56 339 GLU B N 1
ATOM 7551 C CA . GLU B 1 339 ? 16.672 -43.719 -30.75 1 89.56 339 GLU B CA 1
ATOM 7552 C C . GLU B 1 339 ? 16.547 -42.25 -31.156 1 89.56 339 GLU B C 1
ATOM 7554 O O . GLU B 1 339 ? 16.953 -41.344 -30.422 1 89.56 339 GLU B O 1
ATOM 7559 N N . ARG B 1 340 ? 16.016 -41.969 -32.281 1 88.06 340 ARG B N 1
ATOM 7560 C CA . ARG B 1 340 ? 15.898 -40.594 -32.781 1 88.06 340 ARG B CA 1
ATOM 7561 C C . ARG B 1 340 ? 14.758 -39.844 -32.062 1 88.06 340 ARG B C 1
ATOM 7563 O O . ARG B 1 340 ? 14.648 -38.625 -32.188 1 88.06 340 ARG B O 1
ATOM 7570 N N . ARG B 1 341 ? 13.938 -40.5 -31.453 1 88.06 341 ARG B N 1
ATOM 7571 C CA . ARG B 1 341 ? 12.828 -39.875 -30.734 1 88.06 341 ARG B CA 1
ATOM 7572 C C . ARG B 1 341 ? 13.203 -39.625 -29.266 1 88.06 341 ARG B C 1
ATOM 7574 O O . ARG B 1 341 ? 12.609 -40.219 -28.359 1 88.06 341 ARG B O 1
ATOM 7581 N N . GLN B 1 342 ? 14.023 -38.656 -29.125 1 86.56 342 GLN B N 1
ATOM 7582 C CA . GLN B 1 342 ? 14.5 -38.281 -27.797 1 86.56 342 GLN B CA 1
ATOM 7583 C C . GLN B 1 342 ? 13.367 -37.688 -26.953 1 86.56 342 GLN B C 1
ATOM 7585 O O . GLN B 1 342 ? 13.336 -37.875 -25.734 1 86.56 342 GLN B O 1
ATOM 7590 N N . ASP B 1 343 ? 12.453 -37.031 -27.531 1 83.5 343 ASP B N 1
ATOM 7591 C CA . ASP B 1 343 ? 11.312 -36.438 -26.844 1 83.5 343 ASP B CA 1
ATOM 7592 C C . ASP B 1 343 ? 10.477 -37.5 -26.125 1 83.5 343 ASP B C 1
ATOM 7594 O O . ASP B 1 343 ? 10.125 -37.344 -24.953 1 83.5 343 ASP B O 1
ATOM 7598 N N . ARG B 1 344 ? 10.234 -38.625 -26.812 1 87.12 344 ARG B N 1
ATOM 7599 C CA . ARG B 1 344 ? 9.422 -39.688 -26.25 1 87.12 344 ARG B CA 1
ATOM 7600 C C . ARG B 1 344 ? 10.188 -40.438 -25.141 1 87.12 344 ARG B C 1
ATOM 7602 O O . ARG B 1 344 ? 9.594 -40.875 -24.156 1 87.12 344 ARG B O 1
ATOM 7609 N N . LYS B 1 345 ? 11.453 -40.5 -25.375 1 90.88 345 LYS B N 1
ATOM 7610 C CA . LYS B 1 345 ? 12.289 -41.156 -24.359 1 90.88 345 LYS B CA 1
ATOM 7611 C C . LYS B 1 345 ? 12.25 -40.375 -23.047 1 90.88 345 LYS B C 1
ATOM 7613 O O . LYS B 1 345 ? 12.055 -40.938 -21.984 1 90.88 345 LYS B O 1
ATOM 7618 N N . GLU B 1 346 ? 12.445 -39.094 -23.156 1 87.25 346 GLU B N 1
ATOM 7619 C CA . GLU B 1 346 ? 12.469 -38.25 -21.969 1 87.25 346 GLU B CA 1
ATOM 7620 C C . GLU B 1 346 ? 11.117 -38.25 -21.266 1 87.25 346 GLU B C 1
ATOM 7622 O O . GLU B 1 346 ? 11.062 -38.281 -20.031 1 87.25 346 GLU B O 1
ATOM 7627 N N . ARG B 1 347 ? 10.055 -38.188 -22.016 1 87.19 347 ARG B N 1
ATOM 7628 C CA . ARG B 1 347 ? 8.719 -38.219 -21.438 1 87.19 347 ARG B CA 1
ATOM 7629 C C . ARG B 1 347 ? 8.477 -39.531 -20.688 1 87.19 347 ARG B C 1
ATOM 7631 O O . ARG B 1 347 ? 7.977 -39.531 -19.562 1 87.19 347 ARG B O 1
ATOM 7638 N N . MET B 1 348 ? 8.844 -40.625 -21.312 1 92.06 348 MET B N 1
ATOM 7639 C CA . MET B 1 348 ? 8.625 -41.938 -20.688 1 92.06 348 MET B CA 1
ATOM 7640 C C . MET B 1 348 ? 9.469 -42.062 -19.422 1 92.06 348 MET B C 1
ATOM 7642 O O . MET B 1 348 ? 9 -42.625 -18.422 1 92.06 348 MET B O 1
ATOM 7646 N N . ASP B 1 349 ? 10.672 -41.594 -19.562 1 92.31 349 ASP B N 1
ATOM 7647 C CA . ASP B 1 349 ? 11.531 -41.656 -18.391 1 92.31 349 ASP B CA 1
ATOM 7648 C C . ASP B 1 349 ? 10.898 -40.906 -17.219 1 92.31 349 ASP B C 1
ATOM 7650 O O . ASP B 1 349 ? 10.898 -41.375 -16.094 1 92.31 349 ASP B O 1
ATOM 7654 N N . PHE B 1 350 ? 10.391 -39.781 -17.469 1 89.69 350 PHE B N 1
ATOM 7655 C CA . PHE B 1 350 ? 9.742 -38.969 -16.453 1 89.69 350 PHE B CA 1
ATOM 7656 C C . PHE B 1 350 ? 8.539 -39.688 -15.859 1 89.69 350 PHE B C 1
ATOM 7658 O O . PHE B 1 350 ? 8.398 -39.781 -14.633 1 89.69 350 PHE B O 1
ATOM 7665 N N . CYS B 1 351 ? 7.711 -40.25 -16.719 1 92.5 351 CYS B N 1
ATOM 7666 C CA . CYS B 1 351 ? 6.52 -40.938 -16.281 1 92.5 351 CYS B CA 1
ATOM 7667 C C . CYS B 1 351 ? 6.887 -42.156 -15.422 1 92.5 351 CYS B C 1
ATOM 7669 O O . CYS B 1 351 ? 6.273 -42.406 -14.383 1 92.5 351 CYS B O 1
ATOM 7671 N N . MET B 1 352 ? 7.91 -42.875 -15.875 1 95.25 352 MET B N 1
ATOM 7672 C CA . MET B 1 352 ? 8.336 -44.062 -15.148 1 95.25 352 MET B CA 1
ATOM 7673 C C . MET B 1 352 ? 8.914 -43.719 -13.781 1 95.25 352 MET B C 1
ATOM 7675 O O . MET B 1 352 ? 8.625 -44.375 -12.781 1 95.25 352 MET B O 1
ATOM 7679 N N . ARG B 1 353 ? 9.648 -42.688 -13.742 1 91.94 353 ARG B N 1
ATOM 7680 C CA . ARG B 1 353 ? 10.234 -42.219 -12.492 1 91.94 353 ARG B CA 1
ATOM 7681 C C . ARG B 1 353 ? 9.156 -41.781 -11.508 1 91.94 353 ARG B C 1
ATOM 7683 O O . ARG B 1 353 ? 9.211 -42.094 -10.328 1 91.94 353 ARG B O 1
ATOM 7690 N N . LEU B 1 354 ? 8.195 -41.062 -11.969 1 91.25 354 LEU B N 1
ATOM 7691 C CA . LEU B 1 354 ? 7.102 -40.562 -11.148 1 91.25 354 LEU B CA 1
ATOM 7692 C C . LEU B 1 354 ? 6.324 -41.688 -10.516 1 91.25 354 LEU B C 1
ATOM 7694 O O . LEU B 1 354 ? 5.812 -41.562 -9.398 1 91.25 354 LEU B O 1
ATOM 7698 N N . GLN B 1 355 ? 6.309 -42.781 -11.234 1 94.06 355 GLN B N 1
ATOM 7699 C CA . GLN B 1 355 ? 5.473 -43.906 -10.805 1 94.06 355 GLN B CA 1
ATOM 7700 C C . GLN B 1 355 ? 6.301 -44.969 -10.094 1 94.06 355 GLN B C 1
ATOM 7702 O O . GLN B 1 355 ? 5.766 -46 -9.648 1 94.06 355 GLN B O 1
ATOM 7707 N N . GLY B 1 356 ? 7.598 -44.75 -9.992 1 94.62 356 GLY B N 1
ATOM 7708 C CA . GLY B 1 356 ? 8.477 -45.719 -9.336 1 94.62 356 GLY B CA 1
ATOM 7709 C C . GLY B 1 356 ? 8.648 -47 -10.109 1 94.62 356 GLY B C 1
ATOM 7710 O O . GLY B 1 356 ? 8.68 -48.094 -9.516 1 94.62 356 GLY B O 1
ATOM 7711 N N . ILE B 1 357 ? 8.781 -46.906 -11.383 1 97.19 357 ILE B N 1
ATOM 7712 C CA . ILE B 1 357 ? 8.898 -48.094 -12.227 1 97.19 357 ILE B CA 1
ATOM 7713 C C . ILE B 1 357 ? 10.328 -48.219 -12.734 1 97.19 357 ILE B C 1
ATOM 7715 O O . ILE B 1 357 ? 10.852 -47.312 -13.398 1 97.19 357 ILE B O 1
ATOM 7719 N N . LYS B 1 358 ? 10.922 -49.219 -12.336 1 97.69 358 LYS B N 1
ATOM 7720 C CA . LYS B 1 358 ? 12.195 -49.594 -12.945 1 97.69 358 LYS B CA 1
ATOM 7721 C C . LYS B 1 358 ? 11.984 -50.281 -14.297 1 97.69 358 LYS B C 1
ATOM 7723 O O . LYS B 1 358 ? 11.242 -51.25 -14.391 1 97.69 358 LYS B O 1
ATOM 7728 N N . TYR B 1 359 ? 12.633 -49.781 -15.328 1 97.75 359 TYR B N 1
ATOM 7729 C CA . TYR B 1 359 ? 12.391 -50.312 -16.656 1 97.75 359 TYR B CA 1
ATOM 7730 C C . TYR B 1 359 ? 13.688 -50.438 -17.438 1 97.75 359 TYR B C 1
ATOM 7732 O O . TYR B 1 359 ? 14.719 -49.906 -17.047 1 97.75 359 TYR B O 1
ATOM 7740 N N . THR B 1 360 ? 13.672 -51.25 -18.453 1 97.81 360 THR B N 1
ATOM 7741 C CA . THR B 1 360 ? 14.758 -51.344 -19.422 1 97.81 360 THR B CA 1
ATOM 7742 C C . THR B 1 360 ? 14.375 -50.719 -20.75 1 97.81 360 THR B C 1
ATOM 7744 O O . THR B 1 360 ? 13.367 -51.094 -21.359 1 97.81 360 THR B O 1
ATOM 7747 N N . LEU B 1 361 ? 15.164 -49.812 -21.156 1 96.69 361 LEU B N 1
ATOM 7748 C CA . LEU B 1 361 ? 14.961 -49.188 -22.453 1 96.69 361 LEU B CA 1
ATOM 7749 C C . LEU B 1 361 ? 15.492 -50.094 -23.578 1 96.69 361 LEU B C 1
ATOM 7751 O O . LEU B 1 361 ? 16.641 -50.531 -23.516 1 96.69 361 LEU B O 1
ATOM 7755 N N . VAL B 1 362 ? 14.672 -50.312 -24.562 1 96.38 362 VAL B N 1
ATOM 7756 C CA . VAL B 1 362 ? 15.055 -51.156 -25.703 1 96.38 362 VAL B CA 1
ATOM 7757 C C . VAL B 1 362 ? 15.031 -50.312 -26.984 1 96.38 362 VAL B C 1
ATOM 7759 O O . VAL B 1 362 ? 13.977 -49.812 -27.391 1 96.38 362 VAL B O 1
ATOM 7762 N N . PRO B 1 363 ? 16.234 -50.125 -27.562 1 94.88 363 PRO B N 1
ATOM 7763 C CA . PRO B 1 363 ? 16.234 -49.375 -28.828 1 94.88 363 PRO B CA 1
ATOM 7764 C C . PRO B 1 363 ? 15.445 -50.094 -29.922 1 94.88 363 PRO B C 1
ATOM 7766 O O . PRO B 1 363 ? 15.719 -51.281 -30.203 1 94.88 363 PRO B O 1
ATOM 7769 N N . ALA B 1 364 ? 14.531 -49.469 -30.484 1 93.56 364 ALA B N 1
ATOM 7770 C CA . ALA B 1 364 ? 13.734 -50.031 -31.562 1 93.56 364 ALA B CA 1
ATOM 7771 C C . ALA B 1 364 ? 14.562 -50.156 -32.844 1 93.56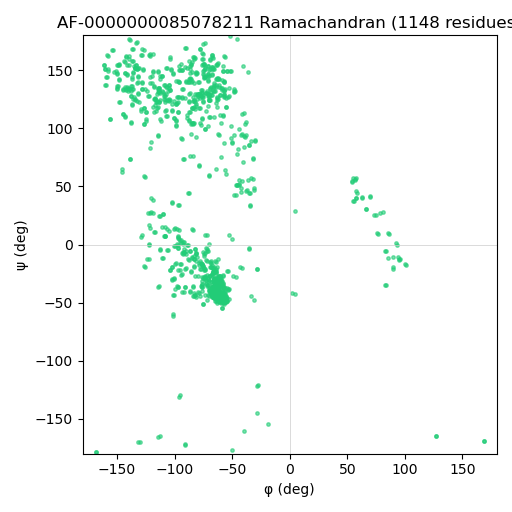 364 ALA B C 1
ATOM 7773 O O . ALA B 1 364 ? 15.492 -49.375 -33.062 1 93.56 364 ALA B O 1
ATOM 7774 N N . VAL B 1 365 ? 14.172 -51.062 -33.625 1 92.94 365 VAL B N 1
ATOM 7775 C CA . VAL B 1 365 ? 14.75 -51.125 -34.969 1 92.94 365 VAL B CA 1
ATOM 7776 C C . VAL B 1 365 ? 14.164 -50.031 -35.844 1 92.94 365 VAL B C 1
ATOM 7778 O O . VAL B 1 365 ? 12.938 -49.906 -35.969 1 92.94 365 VAL B O 1
ATOM 7781 N N . ASP B 1 366 ? 15.07 -49.312 -36.438 1 90.69 366 ASP B N 1
ATOM 7782 C CA . ASP B 1 366 ? 14.609 -48.25 -37.344 1 90.69 366 ASP B CA 1
ATOM 7783 C C . ASP B 1 366 ? 14.336 -48.812 -38.719 1 90.69 366 ASP B C 1
ATOM 7785 O O . ASP B 1 366 ? 15.266 -49.062 -39.5 1 90.69 366 ASP B O 1
ATOM 7789 N N . GLY B 1 367 ? 13.109 -48.969 -39.031 1 86.56 367 GLY B N 1
ATOM 7790 C CA . GLY B 1 367 ? 12.727 -49.5 -40.344 1 86.56 367 GLY B CA 1
ATOM 7791 C C . GLY B 1 367 ? 13.273 -48.656 -41.5 1 86.56 367 GLY B C 1
ATOM 7792 O O . GLY B 1 367 ? 13.562 -49.219 -42.562 1 86.56 367 GLY B O 1
ATOM 7793 N N . LYS B 1 368 ? 13.492 -47.438 -41.281 1 83.75 368 LYS B N 1
ATOM 7794 C CA . LYS B 1 368 ? 14 -46.562 -42.312 1 83.75 368 LYS B CA 1
ATOM 7795 C C . LYS B 1 368 ? 15.477 -46.812 -42.594 1 83.75 368 LYS B C 1
ATOM 7797 O O . LYS B 1 368 ? 15.977 -46.531 -43.688 1 83.75 368 LYS B O 1
ATOM 7802 N N . ALA B 1 369 ? 16.109 -47.375 -41.656 1 84.94 369 ALA B N 1
ATOM 7803 C CA . ALA B 1 369 ? 17.531 -47.625 -41.812 1 84.94 369 ALA B CA 1
ATOM 7804 C C . ALA B 1 369 ? 17.797 -49.031 -42.406 1 84.94 369 ALA B C 1
ATOM 7806 O O . ALA B 1 369 ? 18.922 -49.344 -42.75 1 84.94 369 ALA B O 1
ATOM 7807 N N . LEU B 1 370 ? 16.734 -49.719 -42.562 1 86.75 370 LEU B N 1
ATOM 7808 C CA . LEU B 1 370 ? 16.906 -51.094 -43.062 1 86.75 370 LEU B CA 1
ATOM 7809 C C . LEU B 1 370 ? 17.109 -51.062 -44.594 1 86.75 370 LEU B C 1
ATOM 7811 O O . LEU B 1 370 ? 16.359 -50.406 -45.312 1 86.75 370 LEU B O 1
ATOM 7815 N N . THR B 1 371 ? 18.141 -51.688 -45.031 1 84.25 371 THR B N 1
ATOM 7816 C CA . THR B 1 371 ? 18.391 -51.812 -46.469 1 84.25 371 THR B CA 1
ATOM 7817 C C . THR B 1 371 ? 17.75 -53.094 -47 1 84.25 371 THR B C 1
ATOM 7819 O O . THR B 1 371 ? 17.297 -53.938 -46.219 1 84.25 371 THR B O 1
ATOM 7822 N N . GLN B 1 372 ? 17.734 -53.156 -48.312 1 83.69 372 GLN B N 1
ATOM 7823 C CA . GLN B 1 372 ? 17.219 -54.375 -48.906 1 83.69 372 GLN B CA 1
ATOM 7824 C C . GLN B 1 372 ? 18.094 -55.594 -48.562 1 83.69 372 GLN B C 1
ATOM 7826 O O . GLN B 1 372 ? 17.578 -56.688 -48.375 1 83.69 372 GLN B O 1
ATOM 7831 N N . ASP B 1 373 ? 19.328 -55.312 -48.438 1 86.31 373 ASP B N 1
ATOM 7832 C CA . ASP B 1 373 ? 20.25 -56.375 -48.062 1 86.31 373 ASP B CA 1
ATOM 7833 C C . ASP B 1 373 ? 19.969 -56.875 -46.656 1 86.31 373 ASP B C 1
ATOM 7835 O O . ASP B 1 373 ? 20.078 -58.062 -46.406 1 86.31 373 ASP B O 1
ATOM 7839 N N . ASP B 1 374 ? 19.578 -55.969 -45.875 1 87.62 374 ASP B N 1
ATOM 7840 C CA . ASP B 1 374 ? 19.234 -56.344 -44.5 1 87.62 374 ASP B CA 1
ATOM 7841 C C . ASP B 1 374 ? 17.984 -57.25 -44.469 1 87.62 374 ASP B C 1
ATOM 7843 O O . ASP B 1 374 ? 17.969 -58.281 -43.781 1 87.62 374 ASP B O 1
ATOM 7847 N N . ILE B 1 375 ? 17.078 -56.906 -45.219 1 86.56 375 ILE B N 1
ATOM 7848 C CA . ILE B 1 375 ? 15.805 -57.625 -45.25 1 86.56 375 ILE B CA 1
ATOM 7849 C C . ILE B 1 375 ? 16.031 -59.031 -45.812 1 86.56 375 ILE B C 1
ATOM 7851 O O . ILE B 1 375 ? 15.539 -60 -45.25 1 86.56 375 ILE B O 1
ATOM 7855 N N . ASP B 1 376 ? 16.828 -59.031 -46.875 1 86 376 ASP B N 1
ATOM 7856 C CA . ASP B 1 376 ? 17.125 -60.312 -47.5 1 86 376 ASP B CA 1
ATOM 7857 C C . ASP B 1 376 ? 17.984 -61.188 -46.562 1 86 376 ASP B C 1
ATOM 7859 O O . ASP B 1 376 ? 17.781 -62.406 -46.5 1 86 376 ASP B O 1
ATOM 7863 N N . GLY B 1 377 ? 18.844 -60.562 -46 1 86.5 377 GLY B N 1
ATOM 7864 C CA . GLY B 1 377 ? 19.734 -61.281 -45.094 1 86.5 377 GLY B CA 1
ATOM 7865 C C . GLY B 1 377 ? 19.031 -61.906 -43.906 1 86.5 377 GLY B C 1
ATOM 7866 O O . GLY B 1 377 ? 19.406 -63 -43.469 1 86.5 377 GLY B O 1
ATOM 7867 N N . LEU B 1 378 ? 18 -61.281 -43.562 1 88.38 378 LEU B N 1
ATOM 7868 C CA . LEU B 1 378 ? 17.25 -61.75 -42.406 1 88.38 378 LEU B CA 1
ATOM 7869 C C . LEU B 1 378 ? 16.172 -62.75 -42.812 1 88.38 378 LEU B C 1
ATOM 7871 O O . LEU B 1 378 ? 15.516 -63.344 -41.969 1 88.38 378 LEU B O 1
ATOM 7875 N N . GLY B 1 379 ? 16.047 -62.844 -44.156 1 87.38 379 GLY B N 1
ATOM 7876 C CA . GLY B 1 379 ? 15.062 -63.781 -44.688 1 87.38 379 GLY B CA 1
ATOM 7877 C C . GLY B 1 379 ? 13.633 -63.25 -44.531 1 87.38 379 GLY B C 1
ATOM 7878 O O . GLY B 1 379 ? 12.703 -64.062 -44.406 1 87.38 379 GLY B O 1
ATOM 7879 N N . ILE B 1 380 ? 13.477 -62 -44.469 1 89.06 380 ILE B N 1
ATOM 7880 C CA . ILE B 1 380 ? 12.164 -61.406 -44.281 1 89.06 380 ILE B CA 1
ATOM 7881 C C . ILE B 1 380 ? 11.359 -61.469 -45.562 1 89.06 380 ILE B C 1
ATOM 7883 O O . ILE B 1 380 ? 11.82 -61.031 -46.625 1 89.06 380 ILE B O 1
ATOM 7887 N N . ARG B 1 381 ? 10.273 -62.031 -45.5 1 87.25 381 ARG B N 1
ATOM 7888 C CA . ARG B 1 381 ? 9.328 -62.094 -46.594 1 87.25 381 ARG B CA 1
ATOM 7889 C C . ARG B 1 381 ? 7.918 -61.719 -46.125 1 87.25 381 ARG B C 1
ATOM 7891 O O . ARG B 1 381 ? 7.5 -62.125 -45.031 1 87.25 381 ARG B O 1
ATOM 7898 N N . GLN B 1 382 ? 7.32 -61.031 -46.938 1 86.19 382 GLN B N 1
ATOM 7899 C CA . GLN B 1 382 ? 5.945 -60.656 -46.594 1 86.19 382 GLN B CA 1
ATOM 7900 C C . GLN B 1 382 ? 5.004 -61.844 -46.75 1 86.19 382 GLN B C 1
ATOM 7902 O O . GLN B 1 382 ? 5.199 -62.719 -47.625 1 86.19 382 GLN B O 1
ATOM 7907 N N . LEU B 1 383 ? 4.086 -61.906 -45.875 1 85.5 383 LEU B N 1
ATOM 7908 C CA . LEU B 1 383 ? 3.053 -62.938 -46 1 85.5 383 LEU B CA 1
ATOM 7909 C C . LEU B 1 383 ? 2.354 -62.844 -47.375 1 85.5 383 LEU B C 1
ATOM 7911 O O . LEU B 1 383 ? 1.899 -61.781 -47.75 1 85.5 383 LEU B O 1
ATOM 7915 N N . PRO B 1 384 ? 2.377 -63.938 -47.969 1 77.81 384 PRO B N 1
ATOM 7916 C CA . PRO B 1 384 ? 1.708 -63.938 -49.281 1 77.81 384 PRO B CA 1
ATOM 7917 C C . PRO B 1 384 ? 0.244 -63.5 -49.188 1 77.81 384 PRO B C 1
ATOM 7919 O O . PRO B 1 384 ? -0.476 -63.938 -48.281 1 77.81 384 PRO B O 1
ATOM 7922 N N . GLY B 1 385 ? -0.178 -62.562 -50 1 74 385 GLY B N 1
ATOM 7923 C CA . GLY B 1 385 ? -1.567 -62.156 -50.062 1 74 385 GLY B CA 1
ATOM 7924 C C . GLY B 1 385 ? -1.886 -61.031 -49.094 1 74 385 GLY B C 1
ATOM 7925 O O . GLY B 1 385 ? -3.012 -60.531 -49.062 1 74 385 GLY B O 1
ATOM 7926 N N . PHE B 1 386 ? -0.958 -60.781 -48.25 1 77.06 386 PHE B N 1
ATOM 7927 C CA . PHE B 1 386 ? -1.229 -59.688 -47.312 1 77.06 386 PHE B CA 1
ATOM 7928 C C . PHE B 1 386 ? -1.509 -58.406 -48.062 1 77.06 386 PHE B C 1
ATOM 7930 O O . PHE B 1 386 ? -0.743 -58.031 -48.969 1 77.06 386 PHE B O 1
ATOM 7937 N N . SER B 1 387 ? -2.77 -57.938 -48.031 1 62.28 387 SER B N 1
ATOM 7938 C CA . SER B 1 387 ? -3.145 -56.656 -48.594 1 62.28 387 SER B CA 1
ATOM 7939 C C . SER B 1 387 ? -3.846 -55.781 -47.562 1 62.28 387 SER B C 1
ATOM 7941 O O . SER B 1 387 ? -4.656 -56.281 -46.781 1 62.28 387 SER B O 1
ATOM 7943 N N . ASP B 1 388 ? -3.225 -54.75 -47.062 1 53.16 388 ASP B N 1
ATOM 7944 C CA . ASP B 1 388 ? -3.887 -53.844 -46.125 1 53.16 388 ASP B CA 1
ATOM 7945 C C . ASP B 1 388 ? -5.336 -53.594 -46.531 1 53.16 388 ASP B C 1
ATOM 7947 O O . ASP B 1 388 ? -5.629 -53.438 -47.719 1 53.16 388 ASP B O 1
ATOM 7951 N N . PRO B 1 389 ? -6.355 -54 -45.844 1 46.91 389 PRO B N 1
ATOM 7952 C CA . PRO B 1 389 ? -7.758 -53.875 -46.25 1 46.91 389 PRO B CA 1
ATOM 7953 C C . PRO B 1 389 ? -8.016 -52.625 -47.125 1 46.91 389 PRO B C 1
ATOM 7955 O O . PRO B 1 389 ? -8.984 -52.594 -47.875 1 46.91 389 PRO B O 1
ATOM 7958 N N . HIS B 1 390 ? -7.555 -51.438 -46.781 1 46.12 390 HIS B N 1
ATOM 7959 C CA . HIS B 1 390 ? -7.918 -50.219 -47.469 1 46.12 390 HIS B CA 1
ATOM 7960 C C . HIS B 1 390 ? -7.078 -50.031 -48.75 1 46.12 390 HIS B C 1
ATOM 7962 O O . HIS B 1 390 ? -7.531 -49.406 -49.719 1 46.12 390 HIS B O 1
ATOM 7968 N N . LYS B 1 391 ? -5.855 -50.188 -48.844 1 45.09 391 LYS B N 1
ATOM 7969 C CA . LYS B 1 391 ? -5.02 -50.125 -50.062 1 45.09 391 LYS B CA 1
ATOM 7970 C C . LYS B 1 391 ? -4.082 -51.312 -50.125 1 45.09 391 LYS B C 1
ATOM 7972 O O . LYS B 1 391 ? -3.611 -51.812 -49.094 1 45.09 391 LYS B O 1
ATOM 7977 N N . PRO B 1 392 ? -4.125 -52.125 -51.219 1 48.59 392 PRO B N 1
ATOM 7978 C CA . PRO B 1 392 ? -3.137 -53.188 -51.438 1 48.59 392 PRO B CA 1
ATOM 7979 C C . PRO B 1 392 ? -1.755 -52.812 -50.906 1 48.59 392 PRO B C 1
ATOM 7981 O O . PRO B 1 392 ? -1.073 -51.969 -51.469 1 48.59 392 PRO B O 1
ATOM 7984 N N . ARG B 1 393 ? -1.646 -52.5 -49.656 1 58.81 393 ARG B N 1
ATOM 7985 C CA . ARG B 1 393 ? -0.365 -51.906 -49.281 1 58.81 393 ARG B CA 1
ATOM 7986 C C . ARG B 1 393 ? 0.616 -53 -48.844 1 58.81 393 ARG B C 1
ATOM 7988 O O . ARG B 1 393 ? 0.216 -54 -48.219 1 58.81 393 ARG B O 1
ATOM 7995 N N . THR B 1 394 ? 1.753 -53.062 -49.406 1 68.44 394 THR B N 1
ATOM 7996 C CA . THR B 1 394 ? 2.986 -53.719 -49 1 68.44 394 THR B CA 1
ATOM 7997 C C . THR B 1 394 ? 3.422 -53.25 -47.625 1 68.44 394 THR B C 1
ATOM 7999 O O . THR B 1 394 ? 3.121 -52.125 -47.219 1 68.44 394 THR B O 1
ATOM 8002 N N . ILE B 1 395 ? 3.785 -54.188 -46.781 1 79.69 395 ILE B N 1
ATOM 8003 C CA . ILE B 1 395 ? 4.301 -53.844 -45.469 1 79.69 395 ILE B CA 1
ATOM 8004 C C . ILE B 1 395 ? 5.363 -52.75 -45.594 1 79.69 395 ILE B C 1
ATOM 8006 O O . ILE B 1 395 ? 6.191 -52.781 -46.5 1 79.69 395 ILE B O 1
ATOM 8010 N N . THR B 1 396 ? 5.297 -51.781 -44.844 1 81.94 396 THR B N 1
ATOM 8011 C CA . THR B 1 396 ? 6.227 -50.656 -44.875 1 81.94 396 THR B CA 1
ATOM 8012 C C . THR B 1 396 ? 7.492 -50.938 -44.094 1 81.94 396 THR B C 1
ATOM 8014 O O . THR B 1 396 ? 7.5 -51.844 -43.25 1 81.94 396 THR B O 1
ATOM 8017 N N . ARG B 1 397 ? 8.531 -50.25 -44.344 1 82.5 397 ARG B N 1
ATOM 8018 C CA . ARG B 1 397 ? 9.781 -50.406 -43.594 1 82.5 397 ARG B CA 1
ATOM 8019 C C . ARG B 1 397 ? 9.57 -50.094 -42.125 1 82.5 397 ARG B C 1
ATOM 8021 O O . ARG B 1 397 ? 10.195 -50.719 -41.281 1 82.5 397 ARG B O 1
ATOM 8028 N N . GLY B 1 398 ? 8.711 -49.125 -41.938 1 84.81 398 GLY B N 1
ATOM 8029 C CA . GLY B 1 398 ? 8.383 -48.812 -40.531 1 84.81 398 GLY B CA 1
ATOM 8030 C C . GLY B 1 398 ? 7.727 -49.969 -39.812 1 84.81 398 GLY B C 1
ATOM 8031 O O . GLY B 1 398 ? 8.039 -50.219 -38.625 1 84.81 398 GLY B O 1
ATOM 8032 N N . GLU B 1 399 ? 6.902 -50.656 -40.5 1 87.5 399 GLU B N 1
ATOM 8033 C CA . GLU B 1 399 ? 6.223 -51.781 -39.906 1 87.5 399 GLU B CA 1
ATOM 8034 C C . GLU B 1 399 ? 7.188 -52.938 -39.656 1 87.5 399 GLU B C 1
ATOM 8036 O O . GLU B 1 399 ? 7.07 -53.688 -38.688 1 87.5 399 GLU B O 1
ATOM 8041 N N . VAL B 1 400 ? 8.055 -53.062 -40.562 1 89 400 VAL B N 1
ATOM 8042 C CA . VAL B 1 400 ? 9.086 -54.094 -40.406 1 89 400 VAL B CA 1
ATOM 8043 C C . VAL B 1 400 ? 9.938 -53.781 -39.188 1 89 400 VAL B C 1
ATOM 8045 O O . VAL B 1 400 ? 10.211 -54.656 -38.375 1 89 400 VAL B O 1
ATOM 8048 N N . GLY B 1 401 ? 10.297 -52.562 -39.125 1 91.12 401 GLY B N 1
ATOM 8049 C CA . GLY B 1 401 ? 11.062 -52.156 -37.969 1 91.12 401 GLY B CA 1
ATOM 8050 C C . GLY B 1 401 ? 10.352 -52.406 -36.625 1 91.12 401 GLY B C 1
ATOM 8051 O O . GLY B 1 401 ? 10.961 -52.906 -35.688 1 91.12 401 GLY B O 1
ATOM 8052 N N . CYS B 1 402 ? 9.117 -52.062 -36.594 1 92.38 402 CYS B N 1
ATOM 8053 C CA . CYS B 1 402 ? 8.305 -52.312 -35.406 1 92.38 402 CYS B CA 1
ATOM 8054 C C . CYS B 1 402 ? 8.242 -53.781 -35.062 1 92.38 402 CYS B C 1
ATOM 8056 O O . CYS B 1 402 ? 8.414 -54.188 -33.906 1 92.38 402 CYS B O 1
ATOM 8058 N N . PHE B 1 403 ? 8.039 -54.562 -36.031 1 93.75 403 PHE B N 1
ATOM 8059 C CA . PHE B 1 403 ? 7.961 -56 -35.812 1 93.75 403 PHE B CA 1
ATOM 8060 C C . PHE B 1 403 ? 9.281 -56.531 -35.25 1 93.75 403 PHE B C 1
ATOM 8062 O O . PHE B 1 403 ? 9.297 -57.281 -34.281 1 93.75 403 PHE B O 1
ATOM 8069 N N . LEU B 1 404 ? 10.305 -56.094 -35.906 1 94.5 404 LEU B N 1
ATOM 8070 C CA . LEU B 1 404 ? 11.625 -56.594 -35.531 1 94.5 404 LEU B CA 1
ATOM 8071 C C . LEU B 1 404 ? 11.938 -56.188 -34.094 1 94.5 404 LEU B C 1
ATOM 8073 O O . LEU B 1 404 ? 12.594 -56.938 -33.344 1 94.5 404 LEU B O 1
ATOM 8077 N N . SER B 1 405 ? 11.516 -55.094 -33.688 1 95.56 405 SER B N 1
ATOM 8078 C CA . SER B 1 405 ? 11.734 -54.625 -32.312 1 95.56 405 SER B CA 1
ATOM 8079 C C . SER B 1 405 ? 11.078 -55.531 -31.312 1 95.56 405 SER B C 1
ATOM 8081 O O . SER B 1 405 ? 11.688 -55.906 -30.297 1 95.56 405 SER B O 1
ATOM 8083 N N . HIS B 1 406 ? 9.875 -55.875 -31.531 1 96.31 406 HIS B N 1
ATOM 8084 C CA . HIS B 1 406 ? 9.188 -56.812 -30.656 1 96.31 406 HIS B CA 1
ATOM 8085 C C . HIS B 1 406 ? 9.805 -58.219 -30.75 1 96.31 406 HIS B C 1
ATOM 8087 O O . HIS B 1 406 ? 10.008 -58.875 -29.734 1 96.31 406 HIS B O 1
ATOM 8093 N N . TYR B 1 407 ? 10.148 -58.594 -31.969 1 96.56 407 TYR B N 1
ATOM 8094 C CA . TYR B 1 407 ? 10.688 -59.938 -32.219 1 96.56 407 TYR B CA 1
ATOM 8095 C C . TYR B 1 407 ? 11.984 -60.156 -31.453 1 96.56 407 TYR B C 1
ATOM 8097 O O . TYR B 1 407 ? 12.148 -61.188 -30.797 1 96.56 407 TYR B O 1
ATOM 8105 N N . TYR B 1 408 ? 12.859 -59.219 -31.562 1 95.75 408 TYR B N 1
ATOM 8106 C CA . TYR B 1 408 ? 14.133 -59.344 -30.875 1 95.75 408 TYR B CA 1
ATOM 8107 C C . TYR B 1 408 ? 13.945 -59.344 -29.359 1 95.75 408 TYR B C 1
ATOM 8109 O O . TYR B 1 408 ? 14.695 -60 -28.641 1 95.75 408 TYR B O 1
ATOM 8117 N N . LEU B 1 409 ? 12.961 -58.656 -28.938 1 96.38 409 LEU B N 1
ATOM 8118 C CA . LEU B 1 409 ? 12.641 -58.688 -27.5 1 96.38 409 LEU B CA 1
ATOM 8119 C C . LEU B 1 409 ? 12.133 -60.062 -27.078 1 96.38 409 LEU B C 1
ATOM 8121 O O . LEU B 1 409 ? 12.516 -60.562 -26.016 1 96.38 409 LEU B O 1
ATOM 8125 N N . TRP B 1 410 ? 11.266 -60.656 -27.859 1 97.44 410 TRP B N 1
ATOM 8126 C CA . TRP B 1 410 ? 10.734 -61.969 -27.547 1 97.44 410 TRP B CA 1
ATOM 8127 C C . TRP B 1 410 ? 11.859 -63 -27.438 1 97.44 410 TRP B C 1
ATOM 8129 O O . TRP B 1 410 ? 11.828 -63.875 -26.562 1 97.44 410 TRP B O 1
ATOM 8139 N N . GLN B 1 411 ? 12.859 -62.812 -28.266 1 96.62 411 GLN B N 1
ATOM 8140 C CA . GLN B 1 411 ? 13.977 -63.75 -28.297 1 96.62 411 GLN B CA 1
ATOM 8141 C C . GLN B 1 411 ? 14.766 -63.719 -27 1 96.62 411 GLN B C 1
ATOM 8143 O O . GLN B 1 411 ? 15.383 -64.75 -26.625 1 96.62 411 GLN B O 1
ATOM 8148 N N . LYS B 1 412 ? 14.672 -62.656 -26.344 1 95.88 412 LYS B N 1
ATOM 8149 C CA . LYS B 1 412 ? 15.469 -62.5 -25.125 1 95.88 412 LYS B CA 1
ATOM 8150 C C . LYS B 1 412 ? 14.688 -62.938 -23.891 1 95.88 412 LYS B C 1
ATOM 8152 O O . LYS B 1 412 ? 15.258 -63.031 -22.797 1 95.88 412 LYS B O 1
ATOM 8157 N N . MET B 1 413 ? 13.477 -63.219 -24.016 1 97.12 413 MET B N 1
ATOM 8158 C CA . MET B 1 413 ? 12.641 -63.531 -22.875 1 97.12 413 MET B CA 1
ATOM 8159 C C . MET B 1 413 ? 12.828 -65 -22.438 1 97.12 413 MET B C 1
ATOM 8161 O O . MET B 1 413 ? 13.031 -65.875 -23.281 1 97.12 413 MET B O 1
ATOM 8165 N N . VAL B 1 414 ? 12.711 -65.188 -21.141 1 96.75 414 VAL B N 1
ATOM 8166 C CA . VAL B 1 414 ? 13.008 -66.5 -20.562 1 96.75 414 VAL B CA 1
ATOM 8167 C C . VAL B 1 414 ? 11.703 -67.188 -20.203 1 96.75 414 VAL B C 1
ATOM 8169 O O . VAL B 1 414 ? 10.836 -66.625 -19.547 1 96.75 414 VAL B O 1
ATOM 8172 N N . PRO B 1 415 ? 11.641 -68.5 -20.594 1 95.5 415 PRO B N 1
ATOM 8173 C CA . PRO B 1 415 ? 10.438 -69.25 -20.219 1 95.5 415 PRO B CA 1
ATOM 8174 C C . PRO B 1 415 ? 10.211 -69.25 -18.703 1 95.5 415 PRO B C 1
ATOM 8176 O O . PRO B 1 415 ? 11.164 -69.375 -17.938 1 95.5 415 PRO B O 1
ATOM 8179 N N . GLY B 1 416 ? 9.039 -69.125 -18.297 1 94.44 416 GLY B N 1
ATOM 8180 C CA . GLY B 1 416 ? 8.688 -69.125 -16.891 1 94.44 416 GLY B CA 1
ATOM 8181 C C . GLY B 1 416 ? 8.594 -67.75 -16.281 1 94.44 416 GLY B C 1
ATOM 8182 O O . GLY B 1 416 ? 8.055 -67.562 -15.195 1 94.44 416 GLY B O 1
ATOM 8183 N N . GLU B 1 417 ? 9.055 -66.812 -16.984 1 97.06 417 GLU B N 1
ATOM 8184 C CA . GLU B 1 417 ? 9.055 -65.438 -16.516 1 97.06 417 GLU B CA 1
ATOM 8185 C C . GLU B 1 417 ? 7.957 -64.562 -17.188 1 97.06 417 GLU B C 1
ATOM 8187 O O . GLU B 1 417 ? 7.383 -65 -18.188 1 97.06 417 GLU B O 1
ATOM 8192 N N . THR B 1 418 ? 7.621 -63.469 -16.547 1 97.75 418 THR B N 1
ATOM 8193 C CA . THR B 1 418 ? 6.602 -62.562 -17.062 1 97.75 418 THR B CA 1
ATOM 8194 C C . THR B 1 418 ? 7.18 -61.188 -17.312 1 97.75 418 THR B C 1
ATOM 8196 O O . THR B 1 418 ? 7.953 -60.688 -16.484 1 97.75 418 THR B O 1
ATOM 8199 N N . TYR B 1 419 ? 6.793 -60.562 -18.406 1 98.31 419 TYR B N 1
ATOM 8200 C CA . TYR B 1 419 ? 7.336 -59.25 -18.812 1 98.31 419 TYR B CA 1
ATOM 8201 C C . TYR B 1 419 ? 6.223 -58.281 -19.172 1 98.31 419 TYR B C 1
ATOM 8203 O O . TYR B 1 419 ? 5.105 -58.719 -19.5 1 98.31 419 TYR B O 1
ATOM 8211 N N . LEU B 1 420 ? 6.473 -57.031 -19 1 98.38 420 LEU B N 1
ATOM 8212 C CA . LEU B 1 420 ? 5.637 -55.969 -19.531 1 98.38 420 LEU B CA 1
ATOM 8213 C C . LEU B 1 420 ? 6.355 -55.25 -20.672 1 98.38 420 LEU B C 1
ATOM 8215 O O . LEU B 1 420 ? 7.523 -54.875 -20.531 1 98.38 420 LEU B O 1
ATOM 8219 N N . VAL B 1 421 ? 5.711 -55.125 -21.797 1 98 421 VAL B N 1
ATOM 8220 C CA . VAL B 1 421 ? 6.262 -54.375 -22.938 1 98 421 VAL B CA 1
ATOM 8221 C C . VAL B 1 421 ? 5.438 -53.125 -23.203 1 98 421 VAL B C 1
ATOM 8223 O O . VAL B 1 421 ? 4.219 -53.219 -23.375 1 98 421 VAL B O 1
ATOM 8226 N N . LEU B 1 422 ? 6.09 -51.969 -23.203 1 97.06 422 LEU B N 1
ATOM 8227 C CA . LEU B 1 422 ? 5.449 -50.688 -23.484 1 97.06 422 LEU B CA 1
ATOM 8228 C C . LEU B 1 422 ? 6.055 -50.062 -24.734 1 97.06 422 LEU B C 1
ATOM 8230 O O . LEU B 1 422 ? 7.277 -50.031 -24.891 1 97.06 422 LEU B O 1
ATOM 8234 N N . GLU B 1 423 ? 5.199 -49.531 -25.609 1 93.5 423 GLU B N 1
ATOM 8235 C CA . GLU B 1 423 ? 5.684 -48.594 -26.609 1 93.5 423 GLU B CA 1
ATOM 8236 C C . GLU B 1 423 ? 5.914 -47.219 -26.016 1 93.5 423 GLU B C 1
ATOM 8238 O O . GLU B 1 423 ? 5.496 -46.938 -24.891 1 93.5 423 GLU B O 1
ATOM 8243 N N . ASP B 1 424 ? 6.598 -46.281 -26.734 1 90.38 424 ASP B N 1
ATOM 8244 C CA . ASP B 1 424 ? 7.059 -45.031 -26.141 1 90.38 424 ASP B CA 1
ATOM 8245 C C . ASP B 1 424 ? 6.023 -43.906 -26.312 1 90.38 424 ASP B C 1
ATOM 8247 O O . ASP B 1 424 ? 6.27 -42.75 -25.953 1 90.38 424 ASP B O 1
ATOM 8251 N N . ASP B 1 425 ? 4.844 -44.156 -26.906 1 88.12 425 ASP B N 1
ATOM 8252 C CA . ASP B 1 425 ? 3.824 -43.125 -27.094 1 88.12 425 ASP B CA 1
ATOM 8253 C C . ASP B 1 425 ? 2.539 -43.5 -26.344 1 88.12 425 ASP B C 1
ATOM 8255 O O . ASP B 1 425 ? 1.439 -43.281 -26.859 1 88.12 425 ASP B O 1
ATOM 8259 N N . VAL B 1 426 ? 2.727 -44.062 -25.172 1 90.31 426 VAL B N 1
ATOM 8260 C CA . VAL B 1 426 ? 1.564 -44.469 -24.375 1 90.31 426 VAL B CA 1
ATOM 8261 C C . VAL B 1 426 ? 1.221 -43.344 -23.375 1 90.31 426 VAL B C 1
ATOM 8263 O O . VAL B 1 426 ? 2.096 -42.594 -22.953 1 90.31 426 VAL B O 1
ATOM 8266 N N . ARG B 1 427 ? -0.019 -43.281 -23.078 1 89.69 427 ARG B N 1
ATOM 8267 C CA . ARG B 1 427 ? -0.586 -42.438 -22.031 1 89.69 427 ARG B CA 1
ATOM 8268 C C . ARG B 1 427 ? -1.073 -43.281 -20.844 1 89.69 427 ARG B C 1
ATOM 8270 O O . ARG B 1 427 ? -1.915 -44.156 -21.016 1 89.69 427 ARG B O 1
ATOM 8277 N N . PHE B 1 428 ? -0.584 -42.938 -19.688 1 92.56 428 PHE B N 1
ATOM 8278 C CA . PHE B 1 428 ? -0.889 -43.75 -18.516 1 92.56 428 PHE B CA 1
ATOM 8279 C C . PHE B 1 428 ? -2.207 -43.344 -17.891 1 92.56 428 PHE B C 1
ATOM 8281 O O . PHE B 1 428 ? -2.543 -42.156 -17.875 1 92.56 428 PHE B O 1
ATOM 8288 N N . GLY B 1 429 ? -2.889 -44.281 -17.312 1 89.75 429 GLY B N 1
ATOM 8289 C CA . GLY B 1 429 ? -4.047 -43.969 -16.5 1 89.75 429 GLY B CA 1
ATOM 8290 C C . GLY B 1 429 ? -3.68 -43.406 -15.133 1 89.75 429 GLY B C 1
ATOM 8291 O O . GLY B 1 429 ? -2.508 -43.406 -14.75 1 89.75 429 GLY B O 1
ATOM 8292 N N . PRO B 1 430 ? -4.602 -42.938 -14.352 1 88.31 430 PRO B N 1
ATOM 8293 C CA . PRO B 1 430 ? -4.344 -42.25 -13.094 1 88.31 430 PRO B CA 1
ATOM 8294 C C . PRO B 1 430 ? -3.643 -43.125 -12.062 1 88.31 430 PRO B C 1
ATOM 8296 O O . PRO B 1 430 ? -2.771 -42.656 -11.328 1 88.31 430 PRO B O 1
ATOM 8299 N N . ASP B 1 431 ? -3.959 -44.344 -11.969 1 91.31 431 ASP B N 1
ATOM 8300 C CA . ASP B 1 431 ? -3.32 -45.25 -11.047 1 91.31 431 ASP B CA 1
ATOM 8301 C C . ASP B 1 431 ? -2.799 -46.5 -11.789 1 91.31 431 ASP B C 1
ATOM 8303 O O . ASP B 1 431 ? -3.137 -47.625 -11.438 1 91.31 431 ASP B O 1
ATOM 8307 N N . PHE B 1 432 ? -1.961 -46.25 -12.711 1 94.56 432 PHE B N 1
ATOM 8308 C CA . PHE B 1 432 ? -1.428 -47.312 -13.555 1 94.56 432 PHE B CA 1
ATOM 8309 C C . PHE B 1 432 ? -0.795 -48.406 -12.703 1 94.56 432 PHE B C 1
ATOM 8311 O O . PHE B 1 432 ? -1.063 -49.594 -12.906 1 94.56 432 PHE B O 1
ATOM 8318 N N . VAL B 1 433 ? 0.043 -48.031 -11.75 1 94.25 433 VAL B N 1
ATOM 8319 C CA . VAL B 1 433 ? 0.791 -49 -10.953 1 94.25 433 VAL B CA 1
ATOM 8320 C C . VAL B 1 433 ? -0.174 -49.844 -10.117 1 94.25 433 VAL B C 1
ATOM 8322 O O . VAL B 1 433 ? -0.048 -51.062 -10.047 1 94.25 433 VAL B O 1
ATOM 8325 N N . GLY B 1 434 ? -1.098 -49.156 -9.43 1 93.25 434 GLY B N 1
ATOM 8326 C CA . GLY B 1 434 ? -2.098 -49.906 -8.672 1 93.25 434 GLY B CA 1
ATOM 8327 C C . GLY B 1 434 ? -2.912 -50.844 -9.523 1 93.25 434 GLY B C 1
ATOM 8328 O O . GLY B 1 434 ? -3.135 -52 -9.141 1 93.25 434 GLY B O 1
ATOM 8329 N N . ASP B 1 435 ? -3.311 -50.438 -10.656 1 95.38 435 ASP B N 1
ATOM 8330 C CA . ASP B 1 435 ? -4.113 -51.25 -11.562 1 95.38 435 ASP B CA 1
ATOM 8331 C C . ASP B 1 435 ? -3.299 -52.406 -12.133 1 95.38 435 ASP B C 1
ATOM 8333 O O . ASP B 1 435 ? -3.824 -53.5 -12.336 1 95.38 435 ASP B O 1
ATOM 8337 N N . LEU B 1 436 ? -2.039 -52.125 -12.43 1 96.25 436 LEU B N 1
ATOM 8338 C CA . LEU B 1 436 ? -1.146 -53.156 -12.922 1 96.25 436 LEU B CA 1
ATOM 8339 C C . LEU B 1 436 ? -0.984 -54.281 -11.883 1 96.25 436 LEU B C 1
ATOM 8341 O O . LEU B 1 436 ? -1.067 -55.469 -12.211 1 96.25 436 LEU B O 1
ATOM 8345 N N . ARG B 1 437 ? -0.785 -53.875 -10.688 1 95 437 ARG B N 1
ATOM 8346 C CA . ARG B 1 437 ? -0.633 -54.844 -9.609 1 95 437 ARG B CA 1
ATOM 8347 C C . ARG B 1 437 ? -1.902 -55.688 -9.43 1 95 437 ARG B C 1
ATOM 8349 O O . ARG B 1 437 ? -1.835 -56.875 -9.195 1 95 437 ARG B O 1
ATOM 8356 N N . ARG B 1 438 ? -2.965 -55 -9.531 1 95.31 438 ARG B N 1
ATOM 8357 C CA . ARG B 1 438 ? -4.238 -55.688 -9.438 1 95.31 438 ARG B CA 1
ATOM 8358 C C . ARG B 1 438 ? -4.395 -56.719 -10.578 1 95.31 438 ARG B C 1
ATOM 8360 O O . ARG B 1 438 ? -4.801 -57.844 -10.352 1 95.31 438 ARG B O 1
ATOM 8367 N N . THR B 1 439 ? -4.109 -56.281 -11.727 1 96.38 439 THR B N 1
ATOM 8368 C CA . THR B 1 439 ? -4.191 -57.156 -12.898 1 96.38 439 THR B CA 1
ATOM 8369 C C . THR B 1 439 ? -3.285 -58.375 -12.734 1 96.38 439 THR B C 1
ATOM 8371 O O . THR B 1 439 ? -3.699 -59.5 -13 1 96.38 439 THR B O 1
ATOM 8374 N N . LEU B 1 440 ? -2.1 -58.156 -12.258 1 96.44 440 LEU B N 1
ATOM 8375 C CA . LEU B 1 440 ? -1.134 -59.25 -12.062 1 96.44 440 LEU B CA 1
ATOM 8376 C C . LEU B 1 440 ? -1.611 -60.219 -10.984 1 96.44 440 LEU B C 1
ATOM 8378 O O . LEU B 1 440 ? -1.422 -61.438 -11.117 1 96.44 440 LEU B O 1
ATOM 8382 N N . ARG B 1 441 ? -2.199 -59.656 -10.031 1 96.25 441 ARG B N 1
ATOM 8383 C CA . ARG B 1 441 ? -2.738 -60.531 -8.977 1 96.25 441 ARG B CA 1
ATOM 8384 C C . ARG B 1 441 ? -3.854 -61.406 -9.508 1 96.25 441 ARG B C 1
ATOM 8386 O O . ARG B 1 441 ? -3.881 -62.625 -9.227 1 96.25 441 ARG B O 1
ATOM 8393 N N . GLU B 1 442 ? -4.668 -60.875 -10.266 1 96.88 442 GLU B N 1
ATOM 8394 C CA . GLU B 1 442 ? -5.801 -61.625 -10.797 1 96.88 442 GLU B CA 1
ATOM 8395 C C . GLU B 1 442 ? -5.352 -62.625 -11.867 1 96.88 442 GLU B C 1
ATOM 8397 O O . GLU B 1 442 ? -5.961 -63.656 -12.039 1 96.88 442 GLU B O 1
ATOM 8402 N N . ALA B 1 443 ? -4.332 -62.25 -12.523 1 96.19 443 ALA B N 1
ATOM 8403 C CA . ALA B 1 443 ? -3.805 -63.094 -13.594 1 96.19 443 ALA B CA 1
ATOM 8404 C C . ALA B 1 443 ? -3.297 -64.438 -13.039 1 96.19 443 ALA B C 1
ATOM 8406 O O . ALA B 1 443 ? -3.197 -65.438 -13.773 1 96.19 443 ALA B O 1
ATOM 8407 N N . LYS B 1 444 ? -3.029 -64.438 -11.812 1 94.25 444 LYS B N 1
ATOM 8408 C CA . LYS B 1 444 ? -2.557 -65.688 -11.188 1 94.25 444 LYS B CA 1
ATOM 8409 C C . LYS B 1 444 ? -3.648 -66.75 -11.188 1 94.25 444 LYS B C 1
ATOM 8411 O O . LYS B 1 444 ? -3.357 -67.938 -11.078 1 94.25 444 LYS B O 1
ATOM 8416 N N . ASP B 1 445 ? -4.848 -66.312 -11.32 1 94.5 445 ASP B N 1
ATOM 8417 C CA . ASP B 1 445 ? -5.98 -67.25 -11.211 1 94.5 445 ASP B CA 1
ATOM 8418 C C . ASP B 1 445 ? -6.395 -67.75 -12.586 1 94.5 445 ASP B C 1
ATOM 8420 O O . ASP B 1 445 ? -7.371 -68.5 -12.695 1 94.5 445 ASP B O 1
ATOM 8424 N N . ILE B 1 446 ? -5.707 -67.312 -13.555 1 95.12 446 ILE B N 1
ATOM 8425 C CA . ILE B 1 446 ? -6.062 -67.812 -14.891 1 95.12 446 ILE B CA 1
ATOM 8426 C C . ILE B 1 446 ? -4.797 -68.188 -15.641 1 95.12 446 ILE B C 1
ATOM 8428 O O . ILE B 1 446 ? -3.703 -67.75 -15.344 1 95.12 446 ILE B O 1
ATOM 8432 N N . GLU B 1 447 ? -5.02 -69.125 -16.562 1 95.81 447 GLU B N 1
ATOM 8433 C CA . GLU B 1 447 ? -3.928 -69.5 -17.469 1 95.81 447 GLU B CA 1
ATOM 8434 C C . GLU B 1 447 ? -3.863 -68.5 -18.641 1 95.81 447 GLU B C 1
ATOM 8436 O O . GLU B 1 447 ? -4.84 -68.312 -19.375 1 95.81 447 GLU B O 1
ATOM 8441 N N . TRP B 1 448 ? -2.799 -67.875 -18.719 1 97.12 448 TRP B N 1
ATOM 8442 C CA . TRP B 1 448 ? -2.684 -66.812 -19.75 1 97.12 448 TRP B CA 1
ATOM 8443 C C . TRP B 1 448 ? -1.29 -66.875 -20.375 1 97.12 448 TRP B C 1
ATOM 8445 O O . TRP B 1 448 ? -0.337 -67.312 -19.766 1 97.12 448 TRP B O 1
ATOM 8455 N N . ASP B 1 449 ? -1.234 -66.375 -21.625 1 97.69 449 ASP B N 1
ATOM 8456 C CA . ASP B 1 449 ? 0.021 -66.188 -22.359 1 97.69 449 ASP B CA 1
ATOM 8457 C C . ASP B 1 449 ? 0.311 -64.688 -22.625 1 97.69 449 ASP B C 1
ATOM 8459 O O . ASP B 1 449 ? 1.47 -64.312 -22.609 1 97.69 449 ASP B O 1
ATOM 8463 N N . LEU B 1 450 ? -0.733 -64 -22.875 1 97.38 450 LEU B N 1
ATOM 8464 C CA . LEU B 1 450 ? -0.639 -62.594 -23.234 1 97.38 450 LEU B CA 1
ATOM 8465 C C . LEU B 1 450 ? -1.827 -61.812 -22.672 1 97.38 450 LEU B C 1
ATOM 8467 O O . LEU B 1 450 ? -2.969 -62.25 -22.766 1 97.38 450 LEU B O 1
ATOM 8471 N N . ILE B 1 451 ? -1.552 -60.656 -22.047 1 97.5 451 ILE B N 1
ATOM 8472 C CA . ILE B 1 451 ? -2.611 -59.781 -21.578 1 97.5 451 ILE B CA 1
ATOM 8473 C C . ILE B 1 451 ? -2.348 -58.344 -22.078 1 97.5 451 ILE B C 1
ATOM 8475 O O . ILE B 1 451 ? -1.385 -57.719 -21.656 1 97.5 451 ILE B O 1
ATOM 8479 N N . TYR B 1 452 ? -3.248 -57.875 -22.922 1 96.31 452 TYR B N 1
ATOM 8480 C CA . TYR B 1 452 ? -3.148 -56.5 -23.328 1 96.31 452 TYR B CA 1
ATOM 8481 C C . TYR B 1 452 ? -3.438 -55.562 -22.156 1 96.31 452 TYR B C 1
ATOM 8483 O O . TYR B 1 452 ? -4.438 -55.719 -21.453 1 96.31 452 TYR B O 1
ATOM 8491 N N . VAL B 1 453 ? -2.545 -54.594 -21.906 1 96.31 453 VAL B N 1
ATOM 8492 C CA . VAL B 1 453 ? -2.822 -53.562 -20.922 1 96.31 453 VAL B CA 1
ATOM 8493 C C . VAL B 1 453 ? -3.039 -52.219 -21.625 1 96.31 453 VAL B C 1
ATOM 8495 O O . VAL B 1 453 ? -3.475 -51.25 -21 1 96.31 453 VAL B O 1
ATOM 8498 N N . GLY B 1 454 ? -2.74 -52.094 -22.875 1 93.25 454 GLY B N 1
ATOM 8499 C CA . GLY B 1 454 ? -3.039 -51 -23.766 1 93.25 454 GLY B CA 1
ATOM 8500 C C . GLY B 1 454 ? -3.273 -51.438 -25.203 1 93.25 454 GLY B C 1
ATOM 8501 O O . GLY B 1 454 ? -2.398 -52.031 -25.812 1 93.25 454 GLY B O 1
ATOM 8502 N N . ARG B 1 455 ? -4.402 -51.094 -25.672 1 88 455 ARG B N 1
ATOM 8503 C CA . ARG B 1 455 ? -4.758 -51.5 -27.031 1 88 455 ARG B CA 1
ATOM 8504 C C . ARG B 1 455 ? -5.84 -50.594 -27.609 1 88 455 ARG B C 1
ATOM 8506 O O . ARG B 1 455 ? -6.418 -49.75 -26.891 1 88 455 ARG B O 1
ATOM 8513 N N . LYS B 1 456 ? -5.98 -50.625 -28.859 1 84.56 456 LYS B N 1
ATOM 8514 C CA . LYS B 1 456 ? -7.133 -50.031 -29.516 1 84.56 456 LYS B CA 1
ATOM 8515 C C . LYS B 1 456 ? -7.996 -51.125 -30.188 1 84.56 456 LYS B C 1
ATOM 8517 O O . LYS B 1 456 ? -7.484 -51.969 -30.922 1 84.56 456 LYS B O 1
ATOM 8522 N N . ARG B 1 457 ? -9.188 -50.906 -29.828 1 76.62 457 ARG B N 1
ATOM 8523 C CA . ARG B 1 457 ? -10.109 -51.844 -30.469 1 76.62 457 ARG B CA 1
ATOM 8524 C C . ARG B 1 457 ? -10.43 -51.406 -31.891 1 76.62 457 ARG B C 1
ATOM 8526 O O . ARG B 1 457 ? -10.484 -50.219 -32.188 1 76.62 457 ARG B O 1
ATOM 8533 N N . GLY B 1 458 ? -10.297 -52.281 -32.875 1 63.72 458 GLY B N 1
ATOM 8534 C CA . GLY B 1 458 ? -10.562 -51.969 -34.25 1 63.72 458 GLY B CA 1
ATOM 8535 C C . GLY B 1 458 ? -11.977 -51.438 -34.5 1 63.72 458 GLY B C 1
ATOM 8536 O O . GLY B 1 458 ? -12.844 -51.594 -33.625 1 63.72 458 GLY B O 1
ATOM 8537 N N . PRO B 1 459 ? -12.078 -50.781 -35.688 1 59 459 PRO B N 1
ATOM 8538 C CA . PRO B 1 459 ? -13.422 -50.344 -36.062 1 59 459 PRO B CA 1
ATOM 8539 C C . PRO B 1 459 ? -14.422 -51.5 -36.125 1 59 459 PRO B C 1
ATOM 8541 O O . PRO B 1 459 ? -14.086 -52.594 -36.562 1 59 459 PRO B O 1
ATOM 8544 N N . GLY B 1 460 ? -15.57 -51.469 -35.594 1 54.75 460 GLY B N 1
ATOM 8545 C CA . GLY B 1 460 ? -16.625 -52.469 -35.625 1 54.75 460 GLY B CA 1
ATOM 8546 C C . GLY B 1 460 ? -16.594 -53.375 -34.406 1 54.75 460 GLY B C 1
ATOM 8547 O O . GLY B 1 460 ? -17.5 -54.219 -34.219 1 54.75 460 GLY B O 1
ATOM 8548 N N . ALA B 1 461 ? -15.477 -53.281 -33.688 1 59.41 461 ALA B N 1
ATOM 8549 C CA . ALA B 1 461 ? -15.289 -54.156 -32.531 1 59.41 461 ALA B CA 1
ATOM 8550 C C . ALA B 1 461 ? -16.312 -53.844 -31.453 1 59.41 461 ALA B C 1
ATOM 8552 O O . ALA B 1 461 ? -16.469 -54.594 -30.5 1 59.41 461 ALA B O 1
ATOM 8553 N N . ASP B 1 462 ? -16.906 -52.719 -31.656 1 57.09 462 ASP B N 1
ATOM 8554 C CA . ASP B 1 462 ? -17.922 -52.375 -30.672 1 57.09 462 ASP B CA 1
ATOM 8555 C C . ASP B 1 462 ? -18.953 -53.5 -30.531 1 57.09 462 ASP B C 1
ATOM 8557 O O . ASP B 1 462 ? -19.578 -53.625 -29.484 1 57.09 462 ASP B O 1
ATOM 8561 N N . ASN B 1 463 ? -18.984 -54.281 -31.625 1 55.28 463 ASN B N 1
ATOM 8562 C CA . ASN B 1 463 ? -19.984 -55.344 -31.594 1 55.28 463 ASN B CA 1
ATOM 8563 C C . ASN B 1 463 ? -19.469 -56.562 -30.875 1 55.28 463 ASN B C 1
ATOM 8565 O O . ASN B 1 463 ? -20.234 -57.469 -30.531 1 55.28 463 ASN B O 1
ATOM 8569 N N . ASP B 1 464 ? -18.203 -56.562 -30.625 1 63.53 464 ASP B N 1
ATOM 8570 C CA . ASP B 1 464 ? -17.672 -57.719 -29.953 1 63.53 464 ASP B CA 1
ATOM 8571 C C . ASP B 1 464 ? -17.766 -57.562 -28.438 1 63.53 464 ASP B C 1
ATOM 8573 O O . ASP B 1 464 ? -17.281 -56.562 -27.875 1 63.53 464 ASP B O 1
ATOM 8577 N N . VAL B 1 465 ? -18.641 -58.25 -27.812 1 69.25 465 VAL B N 1
ATOM 8578 C CA . VAL B 1 465 ? -18.828 -58.219 -26.375 1 69.25 465 VAL B CA 1
ATOM 8579 C C . VAL B 1 465 ? -17.641 -58.875 -25.672 1 69.25 465 VAL B C 1
ATOM 8581 O O . VAL B 1 465 ? -17.328 -60.031 -25.969 1 69.25 465 VAL B O 1
ATOM 8584 N N . GLU B 1 466 ? -16.844 -58.125 -25.016 1 78.56 466 GLU B N 1
ATOM 8585 C CA . GLU B 1 466 ? -15.789 -58.719 -24.203 1 78.56 466 GLU B CA 1
ATOM 8586 C C . GLU B 1 466 ? -16.328 -59.156 -22.844 1 78.56 466 GLU B C 1
ATOM 8588 O O . GLU B 1 466 ? -17.016 -58.406 -22.156 1 78.56 466 GLU B O 1
ATOM 8593 N N . VAL B 1 467 ? -16.125 -60.469 -22.594 1 87.56 467 VAL B N 1
ATOM 8594 C CA . VAL B 1 467 ? -16.625 -61.062 -21.375 1 87.56 467 VAL B CA 1
ATOM 8595 C C . VAL B 1 467 ? -15.555 -61.031 -20.281 1 87.56 467 VAL B C 1
ATOM 8597 O O . VAL B 1 467 ? -14.406 -61.406 -20.531 1 87.56 467 VAL B O 1
ATOM 8600 N N . MET B 1 468 ? -16.016 -60.625 -19.141 1 93.19 468 MET B N 1
ATOM 8601 C CA . MET B 1 468 ? -15.078 -60.531 -18.016 1 93.19 468 MET B CA 1
ATOM 8602 C C . MET B 1 468 ? -14.711 -61.938 -17.516 1 93.19 468 MET B C 1
ATOM 8604 O O . MET B 1 468 ? -15.586 -62.75 -17.281 1 93.19 468 MET B O 1
ATOM 8608 N N . VAL B 1 469 ? -13.398 -62.094 -17.391 1 94.5 469 VAL B N 1
ATOM 8609 C CA . VAL B 1 469 ? -12.898 -63.344 -16.828 1 94.5 469 VAL B CA 1
ATOM 8610 C C . VAL B 1 469 ? -12.609 -63.188 -15.344 1 94.5 469 VAL B C 1
ATOM 8612 O O . VAL B 1 469 ? -12.797 -64.125 -14.555 1 94.5 469 VAL B O 1
ATOM 8615 N N . THR B 1 470 ? -12.125 -62.031 -15.023 1 95.25 470 THR B N 1
ATOM 8616 C CA . THR B 1 470 ? -11.969 -61.562 -13.648 1 95.25 470 THR B CA 1
ATOM 8617 C C . THR B 1 470 ? -12.547 -60.188 -13.469 1 95.25 470 THR B C 1
ATOM 8619 O O . THR B 1 470 ? -13.273 -59.688 -14.328 1 95.25 470 THR B O 1
ATOM 8622 N N . GLU B 1 471 ? -12.289 -59.625 -12.375 1 93.94 471 GLU B N 1
ATOM 8623 C CA . GLU B 1 471 ? -12.812 -58.281 -12.102 1 93.94 471 GLU B CA 1
ATOM 8624 C C . GLU B 1 471 ? -12.188 -57.25 -13.039 1 93.94 471 GLU B C 1
ATOM 8626 O O . GLU B 1 471 ? -12.836 -56.281 -13.398 1 93.94 471 GLU B O 1
ATOM 8631 N N . SER B 1 472 ? -10.898 -57.562 -13.461 1 95 472 SER B N 1
ATOM 8632 C CA . SER B 1 472 ? -10.203 -56.531 -14.234 1 95 472 SER B CA 1
ATOM 8633 C C . SER B 1 472 ? -9.648 -57.094 -15.539 1 95 472 SER B C 1
ATOM 8635 O O . SER B 1 472 ? -8.875 -56.438 -16.219 1 95 472 SER B O 1
ATOM 8637 N N . ILE B 1 473 ? -9.984 -58.281 -15.844 1 95.94 473 ILE B N 1
ATOM 8638 C CA . ILE B 1 473 ? -9.453 -58.906 -17.047 1 95.94 473 ILE B CA 1
ATOM 8639 C C . ILE B 1 473 ? -10.602 -59.469 -17.891 1 95.94 473 ILE B C 1
ATOM 8641 O O . ILE B 1 473 ? -11.5 -60.125 -17.359 1 95.94 473 ILE B O 1
ATOM 8645 N N . SER B 1 474 ? -10.609 -59.25 -19.125 1 94.88 474 SER B N 1
ATOM 8646 C CA . SER B 1 474 ? -11.602 -59.75 -20.047 1 94.88 474 SER B CA 1
ATOM 8647 C C . SER B 1 474 ? -10.953 -60.594 -21.156 1 94.88 474 SER B C 1
ATOM 8649 O O . SER B 1 474 ? -9.734 -60.531 -21.344 1 94.88 474 SER B O 1
ATOM 8651 N N . ASN B 1 475 ? -11.773 -61.312 -21.766 1 92.38 475 ASN B N 1
ATOM 8652 C CA . ASN B 1 475 ? -11.289 -61.938 -23 1 92.38 475 ASN B CA 1
ATOM 8653 C C . ASN B 1 475 ? -11.031 -60.875 -24.078 1 92.38 475 ASN B C 1
ATOM 8655 O O . ASN B 1 475 ? -11.445 -59.75 -23.938 1 92.38 475 ASN B O 1
ATOM 8659 N N . VAL B 1 476 ? -10.25 -61.281 -25.047 1 90.69 476 VAL B N 1
ATOM 8660 C CA . VAL B 1 476 ? -9.883 -60.312 -26.094 1 90.69 476 VAL B CA 1
ATOM 8661 C C . VAL B 1 476 ? -10.242 -60.906 -27.469 1 90.69 476 VAL B C 1
ATOM 8663 O O . VAL B 1 476 ? -10.086 -62.094 -27.703 1 90.69 476 VAL B O 1
ATOM 8666 N N . THR B 1 477 ? -10.828 -60.094 -28.172 1 86.25 477 THR B N 1
ATOM 8667 C CA . THR B 1 477 ? -11.016 -60.438 -29.578 1 86.25 477 THR B CA 1
ATOM 8668 C C . THR B 1 477 ? -9.93 -59.812 -30.438 1 86.25 477 THR B C 1
ATOM 8670 O O . THR B 1 477 ? -8.766 -59.719 -30.016 1 86.25 477 THR B O 1
ATOM 8673 N N . TYR B 1 478 ? -10.281 -59.188 -31.469 1 85.38 478 TYR B N 1
ATOM 8674 C CA . TYR B 1 478 ? -9.297 -58.562 -32.344 1 85.38 478 TYR B CA 1
ATOM 8675 C C . TYR B 1 478 ? -8.828 -57.219 -31.797 1 85.38 478 TYR B C 1
ATOM 8677 O O . TYR B 1 478 ? -9.641 -56.438 -31.312 1 85.38 478 TYR B O 1
ATOM 8685 N N . SER B 1 479 ? -7.539 -57.031 -31.719 1 84.25 479 SER B N 1
ATOM 8686 C CA . SER B 1 479 ? -6.941 -55.75 -31.312 1 84.25 479 SER B CA 1
ATOM 8687 C C . SER B 1 479 ? -6.309 -55.062 -32.5 1 84.25 479 SER B C 1
ATOM 8689 O O . SER B 1 479 ? -5.457 -55.625 -33.188 1 84.25 479 SER B O 1
ATOM 8691 N N . PHE B 1 480 ? -6.641 -53.844 -32.688 1 79.81 480 PHE B N 1
ATOM 8692 C CA . PHE B 1 480 ? -6.188 -53.062 -33.812 1 79.81 480 PHE B CA 1
ATOM 8693 C C . PHE B 1 480 ? -4.809 -52.469 -33.562 1 79.81 480 PHE B C 1
ATOM 8695 O O . PHE B 1 480 ? -3.951 -52.469 -34.438 1 79.81 480 PHE B O 1
ATOM 8702 N N . TRP B 1 481 ? -4.539 -51.969 -32.375 1 83.31 481 TRP B N 1
ATOM 8703 C CA . TRP B 1 481 ? -3.23 -51.438 -31.969 1 83.31 481 TRP B CA 1
ATOM 8704 C C . TRP B 1 481 ? -2.693 -52.188 -30.766 1 83.31 481 TRP B C 1
ATOM 8706 O O . TRP B 1 481 ? -3.459 -52.594 -29.891 1 83.31 481 TRP B O 1
ATOM 8716 N N . THR B 1 482 ? -1.397 -52.344 -30.781 1 86.56 482 THR B N 1
ATOM 8717 C CA . THR B 1 482 ? -0.685 -52.875 -29.625 1 86.56 482 THR B CA 1
ATOM 8718 C C . THR B 1 482 ? 0.185 -51.812 -28.984 1 86.56 482 THR B C 1
ATOM 8720 O O . THR B 1 482 ? 1.205 -51.406 -29.547 1 86.56 482 THR B O 1
ATOM 8723 N N . LEU B 1 483 ? -0.225 -51.375 -27.922 1 91.25 483 LEU B N 1
ATOM 8724 C CA . LEU B 1 483 ? 0.474 -50.312 -27.219 1 91.25 483 LEU B CA 1
ATOM 8725 C C . LEU B 1 483 ? 1.323 -50.844 -26.094 1 91.25 483 LEU B C 1
ATOM 8727 O O . LEU B 1 483 ? 2.471 -50.438 -25.906 1 91.25 483 LEU B O 1
ATOM 8731 N N . ALA B 1 484 ? 0.712 -51.75 -25.391 1 96.44 484 ALA B N 1
ATOM 8732 C CA . ALA B 1 484 ? 1.367 -52.344 -24.234 1 96.44 484 ALA B CA 1
ATOM 8733 C C . ALA B 1 484 ? 0.733 -53.688 -23.875 1 96.44 484 ALA B C 1
ATOM 8735 O O . ALA B 1 484 ? -0.486 -53.844 -23.969 1 96.44 484 ALA B O 1
ATOM 8736 N N . TYR B 1 485 ? 1.607 -54.625 -23.422 1 97.69 485 TYR B N 1
ATOM 8737 C CA . TYR B 1 485 ? 1.071 -55.938 -23.078 1 97.69 485 TYR B CA 1
ATOM 8738 C C . TYR B 1 485 ? 1.993 -56.656 -22.109 1 97.69 485 TYR B C 1
ATOM 8740 O O . TYR B 1 485 ? 3.207 -56.438 -22.125 1 97.69 485 TYR B O 1
ATOM 8748 N N . LEU B 1 486 ? 1.375 -57.469 -21.328 1 97.88 486 LEU B N 1
ATOM 8749 C CA . LEU B 1 486 ? 2.066 -58.469 -20.531 1 97.88 486 LEU B CA 1
ATOM 8750 C C . LEU B 1 486 ? 2.264 -59.75 -21.328 1 97.88 486 LEU B C 1
ATOM 8752 O O . LEU B 1 486 ? 1.376 -60.156 -22.078 1 97.88 486 LEU B O 1
ATOM 8756 N N . ILE B 1 487 ? 3.398 -60.406 -21.156 1 98.38 487 ILE B N 1
ATOM 8757 C CA . ILE B 1 487 ? 3.672 -61.625 -21.906 1 98.38 487 ILE B CA 1
ATOM 8758 C C . ILE B 1 487 ? 4.527 -62.562 -21.078 1 98.38 487 ILE B C 1
ATOM 8760 O O . ILE B 1 487 ? 5.402 -62.125 -20.328 1 98.38 487 ILE B O 1
ATOM 8764 N N . THR B 1 488 ? 4.246 -63.812 -21.203 1 97.94 488 THR B N 1
ATOM 8765 C CA . THR B 1 488 ? 5.086 -64.812 -20.578 1 97.94 488 THR B CA 1
ATOM 8766 C C . THR B 1 488 ? 6.254 -65.188 -21.484 1 97.94 488 THR B C 1
ATOM 8768 O O . THR B 1 488 ? 6.148 -65.125 -22.703 1 97.94 488 THR B O 1
ATOM 8771 N N . GLY B 1 489 ? 7.312 -65.625 -20.844 1 97.56 489 GLY B N 1
ATOM 8772 C CA . GLY B 1 489 ? 8.43 -66.125 -21.641 1 97.56 489 GLY B CA 1
ATOM 8773 C C . GLY B 1 489 ? 8.07 -67.312 -22.531 1 97.56 489 GLY B C 1
ATOM 8774 O O . GLY B 1 489 ? 8.602 -67.438 -23.641 1 97.56 489 GLY B O 1
ATOM 8775 N N . ASP B 1 490 ? 7.16 -68.125 -22.109 1 97.5 490 ASP B N 1
ATOM 8776 C CA . ASP B 1 490 ? 6.703 -69.25 -22.891 1 97.5 490 ASP B CA 1
ATOM 8777 C C . ASP B 1 490 ? 5.977 -68.812 -24.156 1 97.5 490 ASP B C 1
ATOM 8779 O O . ASP B 1 490 ? 6.184 -69.375 -25.234 1 97.5 490 ASP B O 1
ATOM 8783 N N . ALA B 1 491 ? 5.164 -67.875 -23.953 1 97.75 491 ALA B N 1
ATOM 8784 C CA . ALA B 1 491 ? 4.445 -67.312 -25.109 1 97.75 491 ALA B CA 1
ATOM 8785 C C . ALA B 1 491 ? 5.406 -66.688 -26.094 1 97.75 491 ALA B C 1
ATOM 8787 O O . ALA B 1 491 ? 5.227 -66.812 -27.312 1 97.75 491 ALA B O 1
ATOM 8788 N N . ALA B 1 492 ? 6.367 -66 -25.609 1 97.75 492 ALA B N 1
ATOM 8789 C CA . ALA B 1 492 ? 7.375 -65.375 -26.469 1 97.75 492 ALA B CA 1
ATOM 8790 C C . ALA B 1 492 ? 8.094 -66.375 -27.312 1 97.75 492 ALA B C 1
ATOM 8792 O O . ALA B 1 492 ? 8.344 -66.188 -28.5 1 97.75 492 ALA B O 1
ATOM 8793 N N . LYS B 1 493 ? 8.375 -67.438 -26.734 1 96.69 493 LYS B N 1
ATOM 8794 C CA . LYS B 1 493 ? 9.023 -68.5 -27.453 1 96.69 493 LYS B CA 1
ATOM 8795 C C . LYS B 1 493 ? 8.141 -69 -28.578 1 96.69 493 LYS B C 1
ATOM 8797 O O . LYS B 1 493 ? 8.617 -69.25 -29.688 1 96.69 493 LYS B O 1
ATOM 8802 N N . VAL B 1 494 ? 6.906 -69.188 -28.297 1 97.06 494 VAL B N 1
ATOM 8803 C CA . VAL B 1 494 ? 5.961 -69.688 -29.312 1 97.06 494 VAL B CA 1
ATOM 8804 C C . VAL B 1 494 ? 5.922 -68.688 -30.484 1 97.06 494 VAL B C 1
ATOM 8806 O O . VAL B 1 494 ? 5.91 -69.125 -31.641 1 97.06 494 VAL B O 1
ATOM 8809 N N . LEU B 1 495 ? 5.914 -67.438 -30.188 1 97 495 LEU B N 1
ATOM 8810 C CA . LEU B 1 495 ? 5.859 -66.438 -31.203 1 97 495 LEU B CA 1
ATOM 8811 C C . LEU B 1 495 ? 7.098 -66.438 -32.094 1 97 495 LEU B C 1
ATOM 8813 O O . LEU B 1 495 ? 7.004 -66.25 -33.312 1 97 495 LEU B O 1
ATOM 8817 N N . VAL B 1 496 ? 8.234 -66.75 -31.516 1 96.12 496 VAL B N 1
ATOM 8818 C CA . VAL B 1 496 ? 9.492 -66.75 -32.25 1 96.12 496 VAL B CA 1
ATOM 8819 C C . VAL B 1 496 ? 9.578 -68.062 -33.062 1 96.12 496 VAL B C 1
ATOM 8821 O O . VAL B 1 496 ? 9.984 -68.062 -34.219 1 96.12 496 VAL B O 1
ATOM 8824 N N . ASP B 1 497 ? 9.148 -69.125 -32.406 1 95.5 497 ASP B N 1
ATOM 8825 C CA . ASP B 1 497 ? 9.281 -70.438 -33 1 95.5 497 ASP B CA 1
ATOM 8826 C C . ASP B 1 497 ? 8.414 -70.562 -34.25 1 95.5 497 ASP B C 1
ATOM 8828 O O . ASP B 1 497 ? 8.664 -71.375 -35.125 1 95.5 497 ASP B O 1
ATOM 8832 N N . GLU B 1 498 ? 7.5 -69.75 -34.375 1 94.94 498 GLU B N 1
ATOM 8833 C CA . GLU B 1 498 ? 6.621 -69.75 -35.562 1 94.94 498 GLU B CA 1
ATOM 8834 C C . GLU B 1 498 ? 7.316 -69.188 -36.781 1 94.94 498 GLU B C 1
ATOM 8836 O O . GLU B 1 498 ? 6.746 -69.188 -37.875 1 94.94 498 GLU B O 1
ATOM 8841 N N . LYS B 1 499 ? 8.461 -68.625 -36.75 1 93.19 499 LYS B N 1
ATOM 8842 C CA . LYS B 1 499 ? 9.297 -68.062 -37.781 1 93.19 499 LYS B CA 1
ATOM 8843 C C . LYS B 1 499 ? 8.547 -67 -38.594 1 93.19 499 LYS B C 1
ATOM 8845 O O . LYS B 1 499 ? 8.461 -67.062 -39.812 1 93.19 499 LYS B O 1
ATOM 8850 N N . PRO B 1 500 ? 8.094 -66.062 -37.844 1 93.81 500 PRO B N 1
ATOM 8851 C CA . PRO B 1 500 ? 7.238 -65 -38.469 1 93.81 500 PRO B CA 1
ATOM 8852 C C . PRO B 1 500 ? 7.984 -64.188 -39.5 1 93.81 500 PRO B C 1
ATOM 8854 O O . PRO B 1 500 ? 7.359 -63.562 -40.375 1 93.81 500 PRO B O 1
ATOM 8857 N N . LEU B 1 501 ? 9.266 -64.125 -39.562 1 93.06 501 LEU B N 1
ATOM 8858 C CA . LEU B 1 501 ? 10.016 -63.312 -40.5 1 93.06 501 LEU B CA 1
ATOM 8859 C C . LEU B 1 501 ? 9.844 -63.812 -41.938 1 93.06 501 LEU B C 1
ATOM 8861 O O . LEU B 1 501 ? 9.945 -63.031 -42.875 1 93.06 501 LEU B O 1
ATOM 8865 N N . GLU B 1 502 ? 9.555 -65.062 -42.031 1 91.75 502 GLU B N 1
ATOM 8866 C CA . GLU B 1 502 ? 9.391 -65.625 -43.375 1 91.75 502 GLU B CA 1
ATOM 8867 C C . GLU B 1 502 ? 7.996 -65.375 -43.938 1 91.75 502 GLU B C 1
ATOM 8869 O O . GLU B 1 502 ? 7.734 -65.625 -45.094 1 91.75 502 GLU B O 1
ATOM 8874 N N . LYS B 1 503 ? 7.188 -64.938 -43.156 1 90.81 503 LYS B N 1
ATOM 8875 C CA . LYS B 1 503 ? 5.812 -64.625 -43.5 1 90.81 503 LYS B CA 1
ATOM 8876 C C . LYS B 1 503 ? 5.34 -63.406 -42.688 1 90.81 503 LYS B C 1
ATOM 8878 O O . LYS B 1 503 ? 4.324 -63.469 -42 1 90.81 503 LYS B O 1
ATOM 8883 N N . LEU B 1 504 ? 5.984 -62.406 -42.938 1 91.31 504 LEU B N 1
ATOM 8884 C CA . LEU B 1 504 ? 5.914 -61.25 -42.094 1 91.31 504 LEU B CA 1
ATOM 8885 C C . LEU B 1 504 ? 4.617 -60.469 -42.312 1 91.31 504 LEU B C 1
ATOM 8887 O O . LEU B 1 504 ? 4.203 -60.281 -43.438 1 91.31 504 LEU B O 1
ATOM 8891 N N . ILE B 1 505 ? 3.998 -60.125 -41.25 1 89.62 505 ILE B N 1
ATOM 8892 C CA . ILE B 1 505 ? 2.855 -59.219 -41.156 1 89.62 505 ILE B CA 1
ATOM 8893 C C . ILE B 1 505 ? 3.035 -58.281 -40 1 89.62 505 ILE B C 1
ATOM 8895 O O . ILE B 1 505 ? 3.873 -58.5 -39.125 1 89.62 505 ILE B O 1
ATOM 8899 N N . PRO B 1 506 ? 2.393 -57.188 -40.031 1 89.69 506 PRO B N 1
ATOM 8900 C CA . PRO B 1 506 ? 2.561 -56.25 -38.906 1 89.69 506 PRO B CA 1
ATOM 8901 C C . PRO B 1 506 ? 2.26 -56.906 -37.562 1 89.69 506 PRO B C 1
ATOM 8903 O O . PRO B 1 506 ? 1.407 -57.812 -37.469 1 89.69 506 PRO B O 1
ATOM 8906 N N . VAL B 1 507 ? 2.943 -56.438 -36.531 1 91.88 507 VAL B N 1
ATOM 8907 C CA . VAL B 1 507 ? 2.85 -57.031 -35.219 1 91.88 507 VAL B CA 1
ATOM 8908 C C . VAL B 1 507 ? 1.401 -57 -34.75 1 91.88 507 VAL B C 1
ATOM 8910 O O . VAL B 1 507 ? 0.94 -57.906 -34.062 1 91.88 507 VAL B O 1
ATOM 8913 N N . ASP B 1 508 ? 0.637 -55.969 -35.062 1 90.44 508 ASP B N 1
ATOM 8914 C CA . ASP B 1 508 ? -0.748 -55.781 -34.625 1 90.44 508 ASP B CA 1
ATOM 8915 C C . ASP B 1 508 ? -1.659 -56.812 -35.281 1 90.44 508 ASP B C 1
ATOM 8917 O O . ASP B 1 508 ? -2.766 -57.062 -34.781 1 90.44 508 ASP B O 1
ATOM 8921 N N . GLU B 1 509 ? -1.168 -57.406 -36.281 1 88.81 509 GLU B N 1
ATOM 8922 C CA . GLU B 1 509 ? -1.903 -58.469 -36.969 1 88.81 509 GLU B CA 1
ATOM 8923 C C . GLU B 1 509 ? -1.4 -59.844 -36.5 1 88.81 509 GLU B C 1
ATOM 8925 O O . GLU B 1 509 ? -2.176 -60.812 -36.438 1 88.81 509 GLU B O 1
ATOM 8930 N N . TYR B 1 510 ? -0.158 -59.875 -36.312 1 93.38 510 TYR B N 1
ATOM 8931 C CA . TYR B 1 510 ? 0.481 -61.125 -35.938 1 93.38 510 TYR B CA 1
ATOM 8932 C C . TYR B 1 510 ? -0.055 -61.656 -34.625 1 93.38 510 TYR B C 1
ATOM 8934 O O . TYR B 1 510 ? -0.407 -62.844 -34.531 1 93.38 510 TYR B O 1
ATOM 8942 N N . LEU B 1 511 ? -0.19 -60.781 -33.656 1 94.31 511 LEU B N 1
ATOM 8943 C CA . LEU B 1 511 ? -0.6 -61.219 -32.312 1 94.31 511 LEU B CA 1
ATOM 8944 C C . LEU B 1 511 ? -2.025 -61.75 -32.344 1 94.31 511 LEU B C 1
ATOM 8946 O O . LEU B 1 511 ? -2.283 -62.844 -31.844 1 94.31 511 LEU B O 1
ATOM 8950 N N . PRO B 1 512 ? -2.92 -61.094 -32.969 1 92.81 512 PRO B N 1
ATOM 8951 C CA . PRO B 1 512 ? -4.273 -61.656 -33.031 1 92.81 512 PRO B CA 1
ATOM 8952 C C . PRO B 1 512 ? -4.32 -63 -33.781 1 92.81 512 PRO B C 1
ATOM 8954 O O . PRO B 1 512 ? -5.152 -63.844 -33.438 1 92.81 512 PRO B O 1
ATOM 8957 N N . ILE B 1 513 ? -3.479 -63.219 -34.719 1 92.62 513 ILE B N 1
ATOM 8958 C CA . ILE B 1 513 ? -3.408 -64.5 -35.438 1 92.62 513 ILE B CA 1
ATOM 8959 C C . ILE B 1 513 ? -2.967 -65.562 -34.469 1 92.62 513 ILE B C 1
ATOM 8961 O O . ILE B 1 513 ? -3.564 -66.625 -34.406 1 92.62 513 ILE B O 1
ATOM 8965 N N . MET B 1 514 ? -2.016 -65.25 -33.688 1 95.06 514 MET B N 1
ATOM 8966 C CA . MET B 1 514 ? -1.365 -66.25 -32.812 1 95.06 514 MET B CA 1
ATOM 8967 C C . MET B 1 514 ? -2.264 -66.625 -31.656 1 95.06 514 MET B C 1
ATOM 8969 O O . MET B 1 514 ? -2.076 -67.688 -31.047 1 95.06 514 MET B O 1
ATOM 8973 N N . TYR B 1 515 ? -3.246 -65.75 -31.328 1 93.06 515 TYR B N 1
ATOM 8974 C CA . TYR B 1 515 ? -4.18 -66.188 -30.312 1 93.06 515 TYR B CA 1
ATOM 8975 C C . TYR B 1 515 ? -5.551 -66.5 -30.906 1 93.06 515 TYR B C 1
ATOM 8977 O O . TYR B 1 515 ? -6.551 -66.562 -30.188 1 93.06 515 TYR B O 1
ATOM 8985 N N . GLY B 1 516 ? -5.609 -66.625 -32.219 1 90 516 GLY B N 1
ATOM 8986 C CA . GLY B 1 516 ? -6.738 -67.188 -32.906 1 90 516 GLY B CA 1
ATOM 8987 C C . GLY B 1 516 ? -7.906 -66.25 -33.062 1 90 516 GLY B C 1
ATOM 8988 O O . GLY B 1 516 ? -9.055 -66.625 -33.188 1 90 516 GLY B O 1
ATOM 8989 N N . ALA B 1 517 ? -7.664 -65 -33.094 1 87.06 517 ALA B N 1
ATOM 8990 C CA . ALA B 1 517 ? -8.766 -64.062 -33.125 1 87.06 517 ALA B CA 1
ATOM 8991 C C . ALA B 1 517 ? -8.836 -63.312 -34.469 1 87.06 517 ALA B C 1
ATOM 8993 O O . ALA B 1 517 ? -9.758 -62.531 -34.688 1 87.06 517 ALA B O 1
ATOM 8994 N N . HIS B 1 518 ? -7.906 -63.531 -35.312 1 86.62 518 HIS B N 1
ATOM 8995 C CA . HIS B 1 518 ? -7.891 -62.844 -36.594 1 86.62 518 HIS B CA 1
ATOM 8996 C C . HIS B 1 518 ? -8.938 -63.406 -37.562 1 86.62 518 HIS B C 1
ATOM 8998 O O . HIS B 1 518 ? -9.148 -64.625 -37.594 1 86.62 518 HIS B O 1
ATOM 9004 N N . LYS B 1 519 ? -9.531 -62.656 -38.375 1 81.5 519 LYS B N 1
ATOM 9005 C CA . LYS B 1 519 ? -10.711 -63.062 -39.156 1 81.5 519 LYS B CA 1
ATOM 9006 C C . LYS B 1 519 ? -10.328 -63.469 -40.562 1 81.5 519 LYS B C 1
ATOM 9008 O O . LYS B 1 519 ? -11.117 -64.125 -41.281 1 81.5 519 LYS B O 1
ATOM 9013 N N . ILE B 1 520 ? -9.164 -63.125 -41 1 84.5 520 ILE B N 1
ATOM 9014 C CA . ILE B 1 520 ? -8.773 -63.406 -42.375 1 84.5 520 ILE B CA 1
ATOM 9015 C C . ILE B 1 520 ? -8.102 -64.812 -42.469 1 84.5 520 ILE B C 1
ATOM 9017 O O . ILE B 1 520 ? -6.949 -64.938 -42.062 1 84.5 520 ILE B O 1
ATOM 9021 N N . ASP B 1 521 ? -8.75 -65.625 -43.062 1 85.19 521 ASP B N 1
ATOM 9022 C CA . ASP B 1 521 ? -8.32 -67.062 -43.094 1 85.19 521 ASP B CA 1
ATOM 9023 C C . ASP B 1 521 ? -7.027 -67.188 -43.875 1 85.19 521 ASP B C 1
ATOM 9025 O O . ASP B 1 521 ? -6.172 -68 -43.531 1 85.19 521 ASP B O 1
ATOM 9029 N N . SER B 1 522 ? -6.992 -66.438 -44.906 1 84.25 522 SER B N 1
ATOM 9030 C CA . SER B 1 522 ? -5.816 -66.562 -45.75 1 84.25 522 SER B CA 1
ATOM 9031 C C . SER B 1 522 ? -4.539 -66.25 -45 1 84.25 522 SER B C 1
ATOM 9033 O O . SER B 1 522 ? -3.461 -66.688 -45.312 1 84.25 522 SER B O 1
ATOM 9035 N N . TYR B 1 523 ? -4.672 -65.375 -44.031 1 86.69 523 TYR B N 1
ATOM 9036 C CA . TYR B 1 523 ? -3.516 -65 -43.219 1 86.69 523 TYR B CA 1
ATOM 9037 C C . TYR B 1 523 ? -3.23 -66.062 -42.188 1 86.69 523 TYR B C 1
ATOM 9039 O O . TYR B 1 523 ? -2.09 -66.5 -42.031 1 86.69 523 TYR B O 1
ATOM 9047 N N . THR B 1 524 ? -4.273 -66.562 -41.594 1 89.5 524 THR B N 1
ATOM 9048 C CA . THR B 1 524 ? -4.152 -67.438 -40.406 1 89.5 524 THR B CA 1
ATOM 9049 C C . THR B 1 524 ? -3.639 -68.812 -40.812 1 89.5 524 THR B C 1
ATOM 9051 O O . THR B 1 524 ? -2.939 -69.438 -40.062 1 89.5 524 THR B O 1
ATOM 9054 N N . LYS B 1 525 ? -3.951 -69.188 -41.969 1 88.19 525 LYS B N 1
ATOM 9055 C CA . LYS B 1 525 ? -3.613 -70.562 -42.438 1 88.19 525 LYS B CA 1
ATOM 9056 C C . LYS B 1 525 ? -2.102 -70.75 -42.5 1 88.19 525 LYS B C 1
ATOM 9058 O O . LYS B 1 525 ? -1.607 -71.875 -42.438 1 88.19 525 LYS B O 1
ATOM 9063 N N . GLU B 1 526 ? -1.443 -69.625 -42.625 1 88.88 526 GLU B N 1
ATOM 9064 C CA . GLU B 1 526 ? 0.004 -69.75 -42.781 1 88.88 526 GLU B CA 1
ATOM 9065 C C . GLU B 1 526 ? 0.711 -69.938 -41.469 1 88.88 526 GLU B C 1
ATOM 9067 O O . GLU B 1 526 ? 1.905 -70.25 -41.438 1 88.88 526 GLU B O 1
ATOM 9072 N N . PHE B 1 527 ? -0.039 -69.812 -40.375 1 92.19 527 PHE B N 1
ATOM 9073 C CA . PHE B 1 527 ? 0.535 -69.938 -39.031 1 92.19 527 PHE B CA 1
ATOM 9074 C C . PHE B 1 527 ? -0.009 -71.188 -38.344 1 92.19 527 PHE B C 1
ATOM 9076 O O . PHE B 1 527 ? -1.188 -71.562 -38.5 1 92.19 527 PHE B O 1
ATOM 9083 N N . LYS B 1 528 ? 0.766 -71.875 -37.594 1 90 528 LYS B N 1
ATOM 9084 C CA . LYS B 1 528 ? 0.396 -73.188 -37.062 1 90 528 LYS B CA 1
ATOM 9085 C C . LYS B 1 528 ? -0.032 -73.125 -35.625 1 90 528 LYS B C 1
ATOM 9087 O O . LYS B 1 528 ? -1.127 -73.562 -35.25 1 90 528 LYS B O 1
ATOM 9092 N N . ASN B 1 529 ? 0.765 -72.688 -34.688 1 88.38 529 ASN B N 1
ATOM 9093 C CA . ASN B 1 529 ? 0.497 -72.688 -33.25 1 88.38 529 ASN B CA 1
ATOM 9094 C C . ASN B 1 529 ? -0.264 -71.438 -32.844 1 88.38 529 ASN B C 1
ATOM 9096 O O . ASN B 1 529 ? 0.256 -70.562 -32.062 1 88.38 529 ASN B O 1
ATOM 9100 N N . LYS B 1 530 ? -1.576 -71.375 -33.125 1 90.44 530 LYS B N 1
ATOM 9101 C CA . LYS B 1 530 ? -2.389 -70.188 -32.906 1 90.44 530 LYS B CA 1
ATOM 9102 C C . LYS B 1 530 ? -3.234 -70.312 -31.656 1 90.44 530 LYS B C 1
ATOM 9104 O O . LYS B 1 530 ? -4.402 -69.938 -31.641 1 90.44 530 LYS B O 1
ATOM 9109 N N . ASN B 1 531 ? -2.654 -70.938 -30.641 1 91.06 531 ASN B N 1
ATOM 9110 C CA . ASN B 1 531 ? -3.467 -71.25 -29.469 1 91.06 531 ASN B CA 1
ATOM 9111 C C . ASN B 1 531 ? -3.016 -70.438 -28.234 1 91.06 531 ASN B C 1
ATOM 9113 O O . ASN B 1 531 ? -3.203 -70.938 -27.109 1 91.06 531 ASN B O 1
ATOM 9117 N N . LEU B 1 532 ? -2.387 -69.312 -28.469 1 95.81 532 LEU B N 1
ATOM 9118 C CA . LEU B 1 532 ? -2.014 -68.562 -27.312 1 95.81 532 LEU B CA 1
ATOM 9119 C C . LEU B 1 532 ? -3.254 -68.062 -26.562 1 95.81 532 LEU B C 1
ATOM 9121 O O . LEU B 1 532 ? -4.25 -67.688 -27.188 1 95.81 532 LEU B O 1
ATOM 9125 N N . LYS B 1 533 ? -3.232 -68.125 -25.266 1 96.81 533 LYS B N 1
ATOM 9126 C CA . LYS B 1 533 ? -4.309 -67.625 -24.422 1 96.81 533 LYS B CA 1
ATOM 9127 C C . LYS B 1 533 ? -4.117 -66.125 -24.156 1 96.81 533 LYS B C 1
ATOM 9129 O O . LYS B 1 533 ? -3.346 -65.75 -23.266 1 96.81 533 LYS B O 1
ATOM 9134 N N . ALA B 1 534 ? -4.902 -65.312 -24.844 1 95.81 534 ALA B N 1
ATOM 9135 C CA . ALA B 1 534 ? -4.75 -63.906 -24.75 1 95.81 534 ALA B CA 1
ATOM 9136 C C . ALA B 1 534 ? -5.941 -63.25 -24.031 1 95.81 534 ALA B C 1
ATOM 9138 O O . ALA B 1 534 ? -7.074 -63.719 -24.188 1 95.81 534 ALA B O 1
ATOM 9139 N N . PHE B 1 535 ? -5.672 -62.219 -23.281 1 96.25 535 PHE B N 1
ATOM 9140 C CA . PHE B 1 535 ? -6.676 -61.438 -22.547 1 96.25 535 PHE B CA 1
ATOM 9141 C C . PHE B 1 535 ? -6.383 -59.969 -22.625 1 96.25 535 PHE B C 1
ATOM 9143 O O . PHE B 1 535 ? -5.43 -59.531 -23.281 1 96.25 535 PHE B O 1
ATOM 9150 N N . SER B 1 536 ? -7.293 -59.156 -22.047 1 95.25 536 SER B N 1
ATOM 9151 C CA . SER B 1 536 ? -7.109 -57.719 -21.938 1 95.25 536 SER B CA 1
ATOM 9152 C C . SER B 1 536 ? -7.531 -57.219 -20.562 1 95.25 536 SER B C 1
ATOM 9154 O O . SER B 1 536 ? -8.523 -57.688 -20 1 95.25 536 SER B O 1
ATOM 9156 N N . SER B 1 537 ? -6.637 -56.344 -20.109 1 94.81 537 SER B N 1
ATOM 9157 C CA . SER B 1 537 ? -7.148 -55.625 -18.953 1 94.81 537 SER B CA 1
ATOM 9158 C C . SER B 1 537 ? -8.383 -54.812 -19.312 1 94.81 537 SER B C 1
ATOM 9160 O O . SER B 1 537 ? -8.484 -54.312 -20.438 1 94.81 537 SER B O 1
ATOM 9162 N N . ASN B 1 538 ? -9.312 -54.75 -18.438 1 91.5 538 ASN B N 1
ATOM 9163 C CA . ASN B 1 538 ? -10.547 -54 -18.609 1 91.5 538 ASN B CA 1
ATOM 9164 C C . ASN B 1 538 ? -10.93 -53.25 -17.344 1 91.5 538 ASN B C 1
ATOM 9166 O O . ASN B 1 538 ? -11.43 -53.844 -16.391 1 91.5 538 ASN B O 1
ATOM 9170 N N . PRO B 1 539 ? -10.742 -52 -17.344 1 90.38 539 PRO B N 1
ATOM 9171 C CA . PRO B 1 539 ? -10.336 -51.125 -18.438 1 90.38 539 PRO B CA 1
ATOM 9172 C C . PRO B 1 539 ? -8.852 -51.25 -18.766 1 90.38 539 PRO B C 1
ATOM 9174 O O . PRO B 1 539 ? -8.078 -51.781 -17.969 1 90.38 539 PRO B O 1
ATOM 9177 N N . VAL B 1 540 ? -8.492 -50.719 -19.984 1 92.44 540 VAL B N 1
ATOM 9178 C CA . VAL B 1 540 ? -7.074 -50.688 -20.328 1 92.44 540 VAL B CA 1
ATOM 9179 C C . VAL B 1 540 ? -6.332 -49.719 -19.406 1 92.44 540 VAL B C 1
ATOM 9181 O O . VAL B 1 540 ? -6.914 -48.781 -18.906 1 92.44 540 VAL B O 1
ATOM 9184 N N . LEU B 1 541 ? -5.105 -50.031 -19.219 1 94.44 541 LEU B N 1
ATOM 9185 C CA . LEU B 1 541 ? -4.309 -49.281 -18.25 1 94.44 541 LEU B CA 1
ATOM 9186 C C . LEU B 1 541 ? -3.562 -48.156 -18.938 1 94.44 541 LEU B C 1
ATOM 9188 O O . LEU B 1 541 ? -3.154 -47.188 -18.266 1 94.44 541 LEU B O 1
ATOM 9192 N N . VAL B 1 542 ? -3.279 -48.281 -20.266 1 93.31 542 VAL B N 1
ATOM 9193 C CA . VAL B 1 542 ? -2.617 -47.219 -21.031 1 93.31 542 VAL B CA 1
ATOM 9194 C C . VAL B 1 542 ? -3.369 -47 -22.344 1 93.31 542 VAL B C 1
ATOM 9196 O O . VAL B 1 542 ? -4.055 -47.875 -22.844 1 93.31 542 VAL B O 1
ATOM 9199 N N . GLN B 1 543 ? -3.291 -45.812 -22.797 1 87.69 543 GLN B N 1
ATOM 9200 C CA . GLN B 1 543 ? -3.867 -45.375 -24.078 1 87.69 543 GLN B CA 1
ATOM 9201 C C . GLN B 1 543 ? -2.826 -44.656 -24.938 1 87.69 543 GLN B C 1
ATOM 9203 O O . GLN B 1 543 ? -1.75 -44.312 -24.453 1 87.69 543 GLN B O 1
ATOM 9208 N N . PRO B 1 544 ? -3.17 -44.562 -26.188 1 83.19 544 PRO B N 1
ATOM 9209 C CA . PRO B 1 544 ? -2.221 -43.812 -27 1 83.19 544 PRO B CA 1
ATOM 9210 C C . PRO B 1 544 ? -2.234 -42.312 -26.672 1 83.19 544 PRO B C 1
ATOM 9212 O O . PRO B 1 544 ? -3.277 -41.781 -26.297 1 83.19 544 PRO B O 1
ATOM 9215 N N . THR B 1 545 ? -1.126 -41.688 -26.844 1 75.94 545 THR B N 1
ATOM 9216 C CA . THR B 1 545 ? -1.061 -40.25 -26.609 1 75.94 545 THR B CA 1
ATOM 9217 C C . THR B 1 545 ? -1.938 -39.5 -27.609 1 75.94 545 THR B C 1
ATOM 9219 O O . THR B 1 545 ? -2.562 -38.5 -27.266 1 75.94 545 THR B O 1
ATOM 9222 N N . HIS B 1 546 ? -1.909 -39.969 -28.812 1 72.69 546 HIS B N 1
ATOM 9223 C CA . HIS B 1 546 ? -2.717 -39.375 -29.875 1 72.69 546 HIS B CA 1
ATOM 9224 C C . HIS B 1 546 ? -3.355 -40.438 -30.75 1 72.69 546 HIS B C 1
ATOM 9226 O O . HIS B 1 546 ? -2.73 -41.469 -31.031 1 72.69 546 HIS B O 1
ATOM 9232 N N . TYR B 1 547 ? -4.582 -40.188 -30.922 1 62.31 547 TYR B N 1
ATOM 9233 C CA . TYR B 1 547 ? -5.242 -41.031 -31.891 1 62.31 547 TYR B CA 1
ATOM 9234 C C . TYR B 1 547 ? -5.062 -40.5 -33.312 1 62.31 547 TYR B C 1
ATOM 9236 O O . TYR B 1 547 ? -4.766 -39.344 -33.5 1 62.31 547 TYR B O 1
ATOM 9244 N N . THR B 1 548 ? -5.203 -41.406 -34.188 1 62.78 548 THR B N 1
ATOM 9245 C CA . THR B 1 548 ? -5.094 -41 -35.594 1 62.78 548 THR B CA 1
ATOM 9246 C C . THR B 1 548 ? -6.039 -39.844 -35.875 1 62.78 548 THR B C 1
ATOM 9248 O O . THR B 1 548 ? -7.199 -39.875 -35.469 1 62.78 548 THR B O 1
ATOM 9251 N N . GLY B 1 549 ? -5.488 -38.812 -36.438 1 56.38 549 GLY B N 1
ATOM 9252 C CA . GLY B 1 549 ? -6.305 -37.656 -36.812 1 56.38 549 GLY B CA 1
ATOM 9253 C C . GLY B 1 549 ? -6.215 -36.531 -35.812 1 56.38 549 GLY B C 1
ATOM 9254 O O . GLY B 1 549 ? -6.598 -35.406 -36.125 1 56.38 549 GLY B O 1
ATOM 9255 N N . GLN B 1 550 ? -5.766 -36.844 -34.719 1 62.81 550 GLN B N 1
ATOM 9256 C CA . GLN B 1 550 ? -5.637 -35.812 -33.688 1 62.81 550 GLN B CA 1
ATOM 9257 C C . GLN B 1 550 ? -4.449 -34.875 -34 1 62.81 550 GLN B C 1
ATOM 9259 O O . GLN B 1 550 ? -3.514 -35.281 -34.688 1 62.81 550 GLN B O 1
ATOM 9264 N N . GLU B 1 551 ? -4.629 -33.719 -33.562 1 59.47 551 GLU B N 1
ATOM 9265 C CA . GLU B 1 551 ? -3.531 -32.75 -33.719 1 59.47 551 GLU B CA 1
ATOM 9266 C C . GLU B 1 551 ? -2.254 -33.281 -33.062 1 59.47 551 GLU B C 1
ATOM 9268 O O . GLU B 1 551 ? -2.297 -33.844 -31.984 1 59.47 551 GLU B O 1
ATOM 9273 N N . ASN B 1 552 ? -1.144 -33.344 -33.688 1 58.75 552 ASN B N 1
ATOM 9274 C CA . ASN B 1 552 ? 0.191 -33.719 -33.25 1 58.75 552 ASN B CA 1
ATOM 9275 C C . ASN B 1 552 ? 0.403 -35.219 -33.312 1 58.75 552 ASN B C 1
ATOM 9277 O O . ASN B 1 552 ? 1.311 -35.75 -32.656 1 58.75 552 ASN B O 1
ATOM 9281 N N . TYR B 1 553 ? -0.625 -35.812 -33.969 1 55.62 553 TYR B N 1
ATOM 9282 C CA . TYR B 1 553 ? -0.412 -37.25 -34.188 1 55.62 553 TYR B CA 1
ATOM 9283 C C . TYR B 1 553 ? 0.7 -37.469 -35.219 1 55.62 553 TYR B C 1
ATOM 9285 O O . TYR B 1 553 ? 0.717 -36.844 -36.281 1 55.62 553 TYR B O 1
ATOM 9293 N N . PHE B 1 554 ? 1.712 -38.219 -34.844 1 61.5 554 PHE B N 1
ATOM 9294 C CA . PHE B 1 554 ? 2.791 -38.594 -35.75 1 61.5 554 PHE B CA 1
ATOM 9295 C C . PHE B 1 554 ? 3.111 -40.094 -35.594 1 61.5 554 PHE B C 1
ATOM 9297 O O . PHE B 1 554 ? 3.121 -40.625 -34.469 1 61.5 554 PHE B O 1
ATOM 9304 N N . THR B 1 555 ? 3.105 -40.844 -36.719 1 62.75 555 THR B N 1
ATOM 9305 C CA . THR B 1 555 ? 3.477 -42.25 -36.688 1 62.75 555 THR B CA 1
ATOM 9306 C C . THR B 1 555 ? 4.77 -42.469 -37.469 1 62.75 555 THR B C 1
ATOM 9308 O O . THR B 1 555 ? 5.004 -41.844 -38.5 1 62.75 555 THR B O 1
ATOM 9311 N N . ASP B 1 556 ? 5.633 -43.188 -36.844 1 63.41 556 ASP B N 1
ATOM 9312 C CA . ASP B 1 556 ? 6.906 -43.531 -37.469 1 63.41 556 ASP B CA 1
ATOM 9313 C C . ASP B 1 556 ? 6.789 -44.844 -38.281 1 63.41 556 ASP B C 1
ATOM 9315 O O . ASP B 1 556 ? 7.773 -45.312 -38.844 1 63.41 556 ASP B O 1
ATOM 9319 N N . THR B 1 557 ? 5.609 -45.438 -38.281 1 63.97 557 THR B N 1
ATOM 9320 C CA . THR B 1 557 ? 5.449 -46.719 -38.969 1 63.97 557 THR B CA 1
ATOM 9321 C C . THR B 1 557 ? 4.77 -46.531 -40.312 1 63.97 557 THR B C 1
ATOM 9323 O O . THR B 1 557 ? 4.844 -47.406 -41.188 1 63.97 557 THR B O 1
ATOM 9326 N N . GLU B 1 558 ? 4.094 -45.438 -40.5 1 54.34 558 GLU B N 1
ATOM 9327 C CA . GLU B 1 558 ? 3.393 -45.188 -41.781 1 54.34 558 GLU B CA 1
ATOM 9328 C C . GLU B 1 558 ? 4.316 -44.562 -42.812 1 54.34 558 GLU B C 1
ATOM 9330 O O . GLU B 1 558 ? 5.246 -43.844 -42.469 1 54.34 558 GLU B O 1
ATOM 9335 N N . PRO B 1 559 ? 4.145 -44.969 -44.062 1 54.94 559 PRO B N 1
ATOM 9336 C CA . PRO B 1 559 ? 5.051 -44.5 -45.125 1 54.94 559 PRO B CA 1
ATOM 9337 C C . PRO B 1 559 ? 4.961 -42.969 -45.312 1 54.94 559 PRO B C 1
ATOM 9339 O O . PRO B 1 559 ? 3.863 -42.438 -45.344 1 54.94 559 PRO B O 1
ATOM 9342 N N . SER B 1 560 ? 6.043 -42.219 -45.094 1 49.41 560 SER B N 1
ATOM 9343 C CA . SER B 1 560 ? 6.074 -40.812 -45.438 1 49.41 560 SER B CA 1
ATOM 9344 C C . SER B 1 560 ? 6.332 -40.562 -46.906 1 49.41 560 SER B C 1
ATOM 9346 O O . SER B 1 560 ? 6.035 -39.5 -47.469 1 49.41 560 SER B O 1
ATOM 9348 N N . SER B 1 561 ? 7.051 -41.531 -47.625 1 53.62 561 SER B N 1
ATOM 9349 C CA . SER B 1 561 ? 7.344 -41.5 -49.062 1 53.62 561 SER B CA 1
ATOM 9350 C C . SER B 1 561 ? 7.281 -42.875 -49.688 1 53.62 561 SER B C 1
ATOM 9352 O O . SER B 1 561 ? 7.219 -43.875 -48.969 1 53.62 561 SER B O 1
ATOM 9354 N N . ASP B 1 562 ? 7.066 -43 -50.969 1 51.72 562 ASP B N 1
ATOM 9355 C CA . ASP B 1 562 ? 7.047 -44.25 -51.75 1 51.72 562 ASP B CA 1
ATOM 9356 C C . ASP B 1 562 ? 8.258 -45.125 -51.406 1 51.72 562 ASP B C 1
ATOM 9358 O O . ASP B 1 562 ? 8.18 -46.344 -51.5 1 51.72 562 ASP B O 1
ATOM 9362 N N . ASP B 1 563 ? 9.266 -44.531 -51.031 1 48.38 563 ASP B N 1
ATOM 9363 C CA . ASP B 1 563 ? 10.5 -45.25 -50.75 1 48.38 563 ASP B CA 1
ATOM 9364 C C . ASP B 1 563 ? 10.367 -46.031 -49.438 1 48.38 563 ASP B C 1
ATOM 9366 O O . ASP B 1 563 ? 11.188 -46.938 -49.156 1 48.38 563 ASP B O 1
ATOM 9370 N N . ASP B 1 564 ? 9.281 -45.875 -48.812 1 50.03 564 ASP B N 1
ATOM 9371 C CA . ASP B 1 564 ? 9.109 -46.5 -47.5 1 50.03 564 ASP B CA 1
ATOM 9372 C C . ASP B 1 564 ? 8.344 -47.812 -47.594 1 50.03 564 ASP B C 1
ATOM 9374 O O . ASP B 1 564 ? 8.102 -48.469 -46.594 1 50.03 564 ASP B O 1
ATOM 9378 N N . ILE B 1 565 ? 8.023 -48.094 -48.875 1 53.03 565 ILE B N 1
ATOM 9379 C CA . ILE B 1 565 ? 7.238 -49.281 -49.156 1 53.03 565 ILE B CA 1
ATOM 9380 C C . ILE B 1 565 ? 8.148 -50.406 -49.688 1 53.03 565 ILE B C 1
ATOM 9382 O O . ILE B 1 565 ? 8.953 -50.156 -50.594 1 53.03 565 ILE B O 1
ATOM 9386 N N . LEU B 1 566 ? 8.219 -51.5 -49.094 1 54.81 566 LEU B N 1
ATOM 9387 C CA . LEU B 1 566 ? 9.047 -52.594 -49.531 1 54.81 566 LEU B CA 1
ATOM 9388 C C . LEU B 1 566 ? 8.492 -53.25 -50.812 1 54.81 566 LEU B C 1
ATOM 9390 O O . LEU B 1 566 ? 7.277 -53.438 -50.938 1 54.81 566 LEU B O 1
ATOM 9394 N N . HIS B 1 567 ? 9.219 -53.281 -52 1 48.28 567 HIS B N 1
ATOM 9395 C CA . HIS B 1 567 ? 8.836 -53.938 -53.25 1 48.28 567 HIS B CA 1
ATOM 9396 C C . HIS B 1 567 ? 9.242 -55.406 -53.25 1 48.28 567 HIS B C 1
ATOM 9398 O O . HIS B 1 567 ? 10.406 -55.719 -53 1 48.28 567 HIS B O 1
ATOM 9404 N N . TYR B 1 568 ? 8.336 -56.312 -52.875 1 42 568 TYR B N 1
ATOM 9405 C CA . TYR B 1 568 ? 8.648 -57.719 -53.031 1 42 568 TYR B CA 1
ATOM 9406 C C . TYR B 1 568 ? 8.344 -58.188 -54.469 1 42 568 TYR B C 1
ATOM 9408 O O . TYR B 1 568 ? 7.465 -57.656 -55.125 1 42 568 TYR B O 1
ATOM 9416 N N . ASP B 1 569 ? 9.156 -59.062 -55.25 1 33.66 569 ASP B N 1
ATOM 9417 C CA . ASP B 1 569 ? 8.906 -59.688 -56.562 1 33.66 569 ASP B CA 1
ATOM 9418 C C . ASP B 1 569 ? 7.668 -60.562 -56.5 1 33.66 569 ASP B C 1
ATOM 9420 O O . ASP B 1 569 ? 7.645 -61.594 -55.781 1 33.66 569 ASP B O 1
ATOM 9424 N N . THR B 1 570 ? 6.578 -60.406 -56.906 1 33.34 570 THR B N 1
ATOM 9425 C CA . THR B 1 570 ? 5.297 -61.094 -57.031 1 33.34 570 THR B CA 1
ATOM 9426 C C . THR B 1 570 ? 5.387 -62.219 -58.031 1 33.34 570 THR B C 1
ATOM 9428 O O . THR B 1 570 ? 4.383 -62.875 -58.344 1 33.34 570 THR B O 1
ATOM 9431 N N . ASP B 1 571 ? 6.379 -62.688 -59.188 1 27.69 571 ASP B N 1
ATOM 9432 C CA . ASP B 1 571 ? 6.09 -63.594 -60.281 1 27.69 571 ASP B CA 1
ATOM 9433 C C . ASP B 1 571 ? 6.016 -65.062 -59.812 1 27.69 571 ASP B C 1
ATOM 9435 O O . ASP B 1 571 ? 5.852 -65.938 -60.625 1 27.69 571 ASP B O 1
ATOM 9439 N N . ALA B 1 572 ? 6.375 -65.875 -58.906 1 29.91 572 ALA B N 1
ATOM 9440 C CA . ALA B 1 572 ? 6.148 -65.562 -57.5 1 29.91 572 ALA B CA 1
ATOM 9441 C C . ALA B 1 572 ? 5.363 -64.25 -57.375 1 29.91 572 ALA B C 1
ATOM 9443 O O . ALA B 1 572 ? 5.898 -63.156 -57.594 1 29.91 572 ALA B O 1
ATOM 9444 N N . LYS B 1 573 ? 4.715 -64.438 -58.625 1 32.09 573 LYS B N 1
ATOM 9445 C CA . LYS B 1 573 ? 3.598 -65.312 -59.031 1 32.09 573 LYS B CA 1
ATOM 9446 C C . LYS B 1 573 ? 3.75 -66.75 -58.5 1 32.09 573 LYS B C 1
ATOM 9448 O O . LYS B 1 573 ? 4.672 -67.438 -58.875 1 32.09 573 LYS B O 1
ATOM 9453 N N . VAL B 1 574 ? 3.564 -67.188 -57.469 1 22.25 574 VAL B N 1
ATOM 9454 C CA . VAL B 1 574 ? 3.418 -68.625 -57.156 1 22.25 574 VAL B CA 1
ATOM 9455 C C . VAL B 1 574 ? 2.432 -69.25 -58.125 1 22.25 574 VAL B C 1
ATOM 9457 O O . VAL B 1 574 ? 1.293 -68.812 -58.281 1 22.25 574 VAL B O 1
ATOM 9460 N N . GLU B 1 575 ? 2.855 -69.812 -59.188 1 21.66 575 GLU B N 1
ATOM 9461 C CA . GLU B 1 575 ? 2.023 -70.75 -59.938 1 21.66 575 GLU B CA 1
ATOM 9462 C C . GLU B 1 575 ? 1.206 -71.625 -59 1 21.66 575 GLU B C 1
ATOM 9464 O O . GLU B 1 575 ? 1.766 -72.312 -58.125 1 21.66 575 GLU B O 1
ATOM 9469 N N . LEU B 1 576 ? -0.11 -71.375 -58.875 1 18.22 576 LEU B N 1
ATOM 9470 C CA . LEU B 1 576 ? -0.987 -72.5 -58.531 1 18.22 576 LEU B CA 1
ATOM 9471 C C . LEU B 1 576 ? -0.973 -73.562 -59.625 1 18.22 576 LEU B C 1
ATOM 9473 O O . LEU B 1 576 ? -1.006 -73.25 -60.812 1 18.22 576 LEU B O 1
#

Sequence (1152 aa):
MLLKLIIFAVATQVHVQSEWDGQAEFIPPSILLPVFVRNKEHALPYFFGGLERQNYPKSRIRLWFVTDHNADNSLEVIKAWKEAWEMEYMDIKIEIRDPRKGFWSDADTELSWSPNRYDHILKLRQQALNHARNMLVDYLFMIDADNILVQPSLLRKLVLRDKPIVGPMLETGVPFSNYWTNQNAETGYYERGDDYYDIRYYEQDFLNVHKVPMLHSCYLIDMNRQTSQKLQYWPRIGKYSEDLPYWPMDDIIYFTGMAKLNKIDLWVDNTMAAGWFPYPVQSGEVYDEVTMFNHMLMEMNTLPPVGWDMIPQASAATPPSWPVQTKHGLSDIFVINLERRQDRKERMDFCMRLQGIKYTLVPAVDGKALTQDDIDGLGIRQLPGFSDPHKPRTITRGEVGCFLSHYYLWQKMVPGETYLVLEDDVRFGPDFVGDLRRTLREAKDIEWDLIYVGRKRGPGADNDVEVMVTESISNVTYSFWTLAYLITGDAAKVLVDEKPLEKLIPVDEYLPIMYGAHKIDSYTKEFKNKNLKAFSSNPVLVQPTHYTGQENYFTDTEPSSDDDILHYDTDAKVELMLLKLIIFAVATQVHVQSEWDGQAEFIPPSILLPVFVRNKEHALPYFFGGLERQNYPKSRIRLWFVTDHNADNSLEVIKAWKEAWEMEYMDIKIEIRDPRKGFWSDADTELSWSPNRYDHILKLRQQALNHARNMLVDYLFMIDADNILVQPSLLRKLVLRDKPIVGPMLETGVPFSNYWTNQNAETGYYERGDDYYDIRYYEQDFLNVHKVPMLHSCYLIDMNRQTSQKLQYWPRIGKYSEDLPYWPMDDIIYFTGMAKLNKIDLWVDNTMAAGWFPYPVQSGEVYDEVTMFNHMLMEMNTLPPVGWDMIPQASAATPPSWPVQTKHGLSDIFVINLERRQDRKERMDFCMRLQGIKYTLVPAVDGKALTQDDIDGLGIRQLPGFSDPHKPRTITRGEVGCFLSHYYLWQKMVPGETYLVLEDDVRFGPDFVGDLRRTLREAKDIEWDLIYVGRKRGPGADNDVEVMVTESISNVTYSFWTLAYLITGDAAKVLVDEKPLEKLIPVDEYLPIMYGAHKIDSYTKEFKNKNLKAFSSNPVLVQPTHYTGQENYFTDTEPSSDDDILHYDTDAKVEL

Secondary structure (DSSP, 8-state):
---------------------TT-SBPPPPEEEEEEESS-TTTHHHHHHHHHT-SS-GGGEEEEEEEE--SSSHHHHHHHHHHHHTTTSSEEEEEEEE-SSS--TT-SSTT---HHHHHHHHHHHHHHHHHHHHHT-SEEEEE-TT-EE--TTHHHHHHHT--SEEEEPEE-SSS--SEESEE-TTT--EE--TTHHHHHTT-GGG-SEEEESEE-SEEEEETTBHHHHH---SS--SS--TTS-S----HHHHHHHHHHHTT--EEEE-SS--EE-PPPPSS--HHHHHHHHHHHHHHHHHS-SS-GGG-----SSSPPPPPPPB-TTSSEEEEEE-TT-HHHHHHHHHHHHHHTB--EEEEPP-GGG--HHHHHHTT--BPTT---SSS-PPPBHHHHHHHHHHHHHHHH--TT-EEEEEETTEEE-TTHHHHHHHHHHHHTTS--SEEEEEEEEPTTGGGS-PPBSSSSEEE---EEEEEEEEEEHHHHHHHHHT-GGGGB--HHHHHHHHTT----HHHHTT-S-----EEEESS-SEEESS-TTSTT---SSS-SSGGGB-----------/---------------------TT-SBPPPPEEEEEEESS-TTTHHHHHHHHHT-SS-GGGEEEEEEEE--SSSHHHHHHHHHHHHTTTSSEEEEEEEE-SSS--TT-SSTT---HHHHHHHHHHHHHHHHHHHHHT-SEEEEE-TT-EE--TTHHHHHHHT--SEEEEPEE-SSS--SEESEE-TTT--EE--TTHHHHHTT-GGG-SEEEESEE-SEEEEETTBHHHHH---SS--SS--TTS-S----HHHHHHHHHHHTT--EEEE-SS--EE-PPPPSS--HHHHHHHHHHHHHHHHHS-SS-GGG-----SSSPPPPPPPB-TTSSEEEEEE-TT-HHHHHHHHHHHHHHTB--EEEEPP-GGG--HHHHHHTT--BPTT---SSS-PPPBHHHHHHHHHHHHHHHH--TT-EEEEEETTEEE-TTHHHHHHHHHHHHTTS--SEEEEEEEEPTTGGGS-PPBSSSSEEE---EEEEEEEEEEHHHHHHHHHT-GGGGB--HHHHHHHHTT----HHHHTT-S-----EEEESS-SEEESS-TTSTT---SSS-SSGGGB-----------

Organism: Oikopleura dioica (NCBI:txid34765)

Nearest PDB structures (foldseek):
  6tez-assembly1_A-2  TM=8.242E-01  e=5.231E-17  Homo sapiens
  8one-assembly1_A  TM=8.323E-01  e=1.717E-16  Homo sapiens
  6tex-assembly1_A  TM=8.079E-01  e=2.931E-16  Homo sapiens
  6fxk-assembly1_A-2  TM=8.455E-01  e=3.775E-15  Homo sapiens
  6yv9-assembly1_A  TM=5.835E-01  e=1.377E-07  Pyrobaculum calidifontis JCM 11548

Radius of gyration: 48.63 Å; Cα contacts (8 Å, |Δi|>4): 2103; chains: 2; bounding box: 65×164×103 Å

pLDDT: mean 84.34, std 18.05, range [18.22, 98.69]

Solvent-accessible surface area (backbone atoms only — not comparable to full-atom values): 62350 Å² total; per-residue (Å²): 136,81,80,73,73,74,74,75,70,75,70,76,65,76,68,75,62,75,50,80,41,100,77,35,68,47,52,73,74,32,33,34,35,48,32,64,42,58,58,37,44,86,34,39,16,34,24,48,20,24,58,70,52,36,66,55,69,42,62,32,30,33,38,38,35,38,36,41,31,36,78,51,56,29,65,60,48,52,52,47,37,44,72,72,42,46,87,54,30,59,38,71,45,78,43,76,79,37,83,59,68,46,50,58,91,75,32,89,32,73,57,39,83,27,75,65,51,36,52,49,51,24,46,50,54,27,48,48,51,49,48,35,62,76,47,42,35,42,25,39,38,44,40,43,49,56,44,32,39,40,36,38,50,45,69,52,52,59,64,70,63,74,50,64,30,38,18,60,43,39,42,40,92,54,103,54,60,45,52,28,54,25,56,40,73,70,58,48,46,81,36,83,33,91,59,37,61,42,43,72,67,49,32,78,96,45,52,40,76,40,79,32,64,34,68,41,68,38,37,36,32,34,53,51,29,43,61,49,74,69,59,61,54,52,76,75,69,74,83,46,58,100,78,38,51,89,44,57,80,42,61,57,46,42,43,34,50,41,30,54,76,66,70,45,65,36,31,38,32,39,70,50,80,33,32,36,34,55,69,85,66,86,80,18,43,64,66,56,46,52,35,40,43,50,33,41,55,44,53,60,62,56,60,58,87,46,77,74,79,53,62,76,45,54,20,86,72,35,59,72,84,71,53,77,58,40,47,83,88,38,77,42,31,37,35,39,34,50,78,86,43,54,70,38,49,54,47,46,50,50,48,30,41,73,67,15,44,40,68,44,78,39,75,36,46,58,18,82,73,55,46,70,65,52,40,55,72,67,46,52,30,66,32,78,83,64,45,46,92,86,50,83,38,58,69,22,29,24,34,48,12,52,31,49,33,53,50,58,51,32,70,70,44,49,68,88,38,41,35,38,44,32,48,50,59,60,31,75,42,57,53,40,66,64,50,49,49,49,44,56,59,55,46,71,78,50,88,69,27,32,33,34,32,10,62,35,72,36,91,74,41,83,72,56,80,66,52,70,75,48,92,41,32,18,49,55,66,59,44,53,40,75,42,24,33,35,37,28,13,52,42,26,46,53,59,54,72,65,48,46,44,57,45,33,61,47,51,44,54,45,54,26,34,34,41,57,40,56,83,54,59,79,63,44,69,78,54,81,83,33,74,44,40,52,30,23,37,47,71,57,41,33,38,63,66,52,52,91,86,40,87,88,48,80,69,80,41,58,67,89,49,79,85,30,44,54,83,70,85,72,74,76,76,73,75,127,138,78,81,71,73,76,74,76,71,74,68,76,64,77,68,76,63,75,51,80,40,98,77,37,67,48,52,73,74,32,34,35,37,48,31,63,42,57,57,37,47,86,33,39,18,32,26,48,21,24,60,71,51,36,64,54,70,44,62,34,31,32,38,39,37,38,34,39,34,37,79,54,57,28,66,59,48,52,52,47,37,43,72,72,42,46,87,54,29,58,38,70,44,81,44,77,78,37,83,59,66,46,51,57,92,75,32,88,32,74,57,40,83,27,75,65,51,35,51,51,50,24,45,50,53,27,48,47,53,50,48,34,61,74,47,42,35,41,26,39,38,45,40,42,49,58,44,32,40,39,35,38,52,44,68,52,51,57,63,70,62,73,49,63,28,38,19,60,43,39,44,40,92,53,105,55,60,47,52,28,53,26,56,40,72,70,58,47,44,79,36,82,34,90,58,36,62,43,42,72,65,50,31,79,96,45,52,38,75,40,81,29,64,34,70,42,69,37,36,35,33,34,52,51,29,43,62,49,74,69,59,63,55,51,78,77,70,76,83,44,57,98,78,38,52,90,42,56,82,42,63,57,45,41,44,35,49,40,30,54,74,65,71,47,66,36,31,40,31,41,72,51,78,33,32,35,36,57,70,86,64,85,80,16,43,64,66,59,46,52,36,39,41,51,33,41,56,43,52,62,62,54,59,60,84,48,78,74,80,55,62,76,43,54,20,85,72,34,61,72,85,71,53,76,59,39,48,83,88,36,77,42,30,37,35,39,35,52,77,86,44,54,68,40,50,53,48,46,51,50,47,30,43,74,68,16,44,41,68,44,82,38,74,36,46,58,18,84,75,56,46,71,66,53,40,56,72,66,47,52,31,66,32,79,84,65,45,45,91,89,48,84,39,58,67,23,28,24,33,49,12,52,32,50,34,53,50,58,50,30,70,69,44,49,68,87,38,41,34,38,42,32,47,49,57,62,31,74,42,58,54,38,67,62,51,48,50,48,44,56,59,56,47,72,79,48,89,69,28,33,34,36,33,10,62,35,71,36,90,74,42,84,73,56,80,68,50,71,77,50,92,42,32,19,47,54,65,61,44,52,39,76,44,23,34,36,36,28,13,53,42,27,44,54,59,56,71,63,49,47,45,57,44,32,62,47,51,44,54,45,54,26,33,35,40,58,40,54,83,54,58,78,63,43,70,79,54,82,84,35,74,44,40,52,29,22,36,47,71,58,42,31,38,65,64,52,51,92,87,39,89,87,50,79,69,82,42,58,65,90,50,79,86,30,45,57,84,75,86,60,80,54,40,71,81,126

Foldseek 3Di:
DDPPPPPPPPPPPPCPCPPCPVVDPDHDFAEEEEEEDEQCQQQQQLQVLQVVLAPHQQLRYEYEYEYEQHPDCPVVLLVLSCVVCQVRHVHYHYHYPYHDHADDPPAPERQRDDPVNQVVVLVVVQVQLVCCVVVVGQKYKYAYSNWGWQDNHQVVVQVVVPAQKEFEWAAAPDLDTQFAADADQAALDGDHDDCSVVLRVVPPVNQFKDWHLFGDRTMMGGCPDPLSVQQHSDDDDPQDPVRHGPYDSGSRSSRSVSCVSSVGIYIYHSNDHTTHGFDDDPVSYSVLVLLRSLLSLLLVLLPPPPPVSGRRDTHPSRDRDWDAADQLQAPAEEEEDAPVPVSLVVSVVSSRRSLRHDHDYFHFFQLVPADPCNLVVLQADAAPPDAPVVGRAFFFSLLVRRVVSVLVVLVPADAPGKYKYAYSQKRFDSNLSVLVNVVVVVCVVDDAFKEALEFADDPPCVPPDWDDPDPFKTADAQTQDGGMMMGGSVSSVLLNVQVCRNHPDGPSQSLNLLCPRHDDCSNNVSTDNSNGGYMYTVVRRIYGSDDPPDPPDDDSRDDPDPVRGDDDPPPPPPPD/DDPPPPPPPPPPPPCPCPPCPVVDPDHDFAEEEEEEDEQCQQQQQLLVLQVVLAPHQQLRYEYEYEYEQHPDCPVVLLVLSCVVCQVRHVHYHYHYPYHDHADDPPAPERQRDDPVNQVVVLVVVQVQLVCCVVVVGQKYKYAYSNWGWQDNHQVVVQVVVPAQKEFEWAAAPDLDTQFAADADQAALDGDHDDCSVVLRVVPPVNQFKDWHLFGDRTMMGGCPDPLSVQQHSDDDDPADPVRRGPYDSGSRSSRSSSCVSSVGIYIYHSNDHTTHGFDDDPPSYSVLVLLRSLLSLLLVLLPPPPPVSGRRDTHPSRDRDWDAADQLQAPAEEEEDAPVPVSLVVSVVSSRRSLRHDHDYFHFFQLVPADPCNLVVLLADAAPPDADVVGRAFFFSLLVRRVVRVLVVLVPADAPGKYKYAYSQKRFDSNLSVLVSVVVVVCVVDDAFKEQLEFADDPPCVPPDWADPDPFKTADAQTQDGGMMMGGSVSSVLLVVQVCRNHPDGPSQSLNLLCPRHDDCSNNVSTDNSNGGYMYTVVRRIYGSDDPPDPPDDDSRDDPDPVRGDDDPVVCVPDD